Protein AF-0000000073447793 (afdb_homodimer)

Sequence (910 aa):
MDVGADEFEQSLPLLQELVLGADFVGLDIEFTGLRSNLSRPQQISLFDLPSDWYLKTRHSVQQFTICQIGLSVFSSIEGESNKYVAHSCNFFLFPTTFGILDSEFSFQASSVQFLNQYGFDYNKFLKNGIPYMNEEQEKKIKHNILTGNWRVRSSLDKDQIKVVIDEVTRWLDLAEEGDWMTLPGITGFQAFEVQLVLRQALPDIWTVPRDQGIIVKKVSKQHRWYLENTSGDRASCWKEKILLSARGFSVFFQMLVKAQKPLVGHNMMMDLLHLHEKFFRPLPESYDQFKLNIHNLFPVLIDTKNVTKDIWKELNFPRVSNLSEVYEVLNSDLNPTRNSGPVVIHASKCEKYVETKYPHEAAYDAFLCGSVLLKVAHLLAWRVRGAGSMPEPSFPLYLDVLAPYVNQVNLIRAGVPKINFSGPDCPSIRPPVLLLRVRKWPGVNEQQVYLLGASMDVGADEFEQSLPLLQELVLGADFVGLDIEFTGLRSNLSRPQQISLFDLPSDWYLKTRHSVQQFTICQIGLSVFSSIEGESNKYVAHSCNFFLFPTTFGILDSEFSFQASSVQFLNQYGFDYNKFLKNGIPYMNEEQEKKIKHNILTGNWRVRSSLDKDQIKVVIDEVTRWLDLAEEGDWMTLPGITGFQAFEVQLVLRQALPDIWTVPRDQGIIVKKVSKQHRWYLENTSGDRASCWKEKILLSARGFSVFFQMLVKAQKPLVGHNMMMDLLHLHEKFFRPLPESYDQFKLNIHNLFPVLIDTKNVTKDIWKELNFPRVSNLSEVYEVLNSDLNPTRNSGPVVIHASKCEKYVETKYPHEAAYDAFLCGSVLLKVAHLLAWRVRGAGSMPEPSFPLYLDVLAPYVNQVNLIRAGVPKINFSGPDCPSIRPPVLLLRVRKWPGVNEQQVYLLGAS

Radius of gyration: 31.15 Å; Cα contacts (8 Å, |Δi|>4): 1576; chains: 2; bounding box: 92×98×69 Å

Structure (mmCIF, N/CA/C/O backbone):
data_AF-0000000073447793-model_v1
#
loop_
_entity.id
_entity.type
_entity.pdbx_description
1 polymer 'Poly(A)-specific ribonuclease PNLDC1'
#
loop_
_atom_site.group_PDB
_atom_site.id
_atom_site.type_symbol
_atom_site.label_atom_id
_atom_site.label_alt_id
_atom_site.label_comp_id
_atom_site.label_asym_id
_atom_site.label_entity_id
_atom_site.label_seq_id
_atom_site.pdbx_PDB_ins_code
_atom_site.Cartn_x
_atom_site.Cartn_y
_atom_site.Cartn_z
_atom_site.occupancy
_atom_site.B_iso_or_equiv
_atom_site.auth_seq_id
_atom_site.auth_comp_id
_atom_site.auth_asym_id
_atom_site.auth_atom_id
_atom_site.pdbx_PDB_model_num
ATOM 1 N N . MET A 1 1 ? -8.438 -10.461 -19.25 1 87.44 1 MET A N 1
ATOM 2 C CA . MET A 1 1 ? -9.398 -9.414 -18.891 1 87.44 1 MET A CA 1
ATOM 3 C C . MET A 1 1 ? -9.188 -8.953 -17.453 1 87.44 1 MET A C 1
ATOM 5 O O . MET A 1 1 ? -8.977 -9.766 -16.562 1 87.44 1 MET A O 1
ATOM 9 N N . ASP A 1 2 ? -9.188 -7.676 -17.266 1 90.44 2 ASP A N 1
ATOM 10 C CA . ASP A 1 2 ? -9.117 -7.113 -15.922 1 90.44 2 ASP A CA 1
ATOM 11 C C . ASP A 1 2 ? -10.508 -6.941 -15.328 1 90.44 2 ASP A C 1
ATOM 13 O O . ASP A 1 2 ? -11.422 -6.453 -15.992 1 90.44 2 ASP A O 1
ATOM 17 N N . VAL A 1 3 ? -10.648 -7.445 -14.148 1 92 3 VAL A N 1
ATOM 18 C CA . VAL A 1 3 ? -11.922 -7.312 -13.445 1 92 3 VAL A CA 1
ATOM 19 C C . VAL A 1 3 ? -11.711 -6.543 -12.141 1 92 3 VAL A C 1
ATOM 21 O O . VAL A 1 3 ? -10.93 -6.961 -11.289 1 92 3 VAL A O 1
ATOM 24 N N . GLY A 1 4 ? -12.344 -5.426 -12.023 1 90.88 4 GLY A N 1
ATOM 25 C CA . GLY A 1 4 ? -12.344 -4.629 -10.805 1 90.88 4 GLY A CA 1
ATOM 26 C C . GLY A 1 4 ? -13.641 -4.711 -10.031 1 90.88 4 GLY A C 1
ATOM 27 O O . GLY A 1 4 ? -14.539 -5.48 -10.391 1 90.88 4 GLY A O 1
ATOM 28 N N . ALA A 1 5 ? -13.688 -3.998 -8.992 1 87.69 5 ALA A N 1
ATOM 29 C CA . ALA A 1 5 ? -14.836 -4.039 -8.094 1 87.69 5 ALA A CA 1
ATOM 30 C C . ALA A 1 5 ? -16.125 -3.646 -8.82 1 87.69 5 ALA A C 1
ATOM 32 O O . ALA A 1 5 ? -17.172 -4.238 -8.594 1 87.69 5 ALA A O 1
ATOM 33 N N . ASP A 1 6 ? -16.062 -2.76 -9.711 1 82.62 6 ASP A N 1
ATOM 34 C CA . ASP A 1 6 ? -17.234 -2.189 -10.367 1 82.62 6 ASP A CA 1
ATOM 35 C C . ASP A 1 6 ? -17.922 -3.223 -11.258 1 82.62 6 ASP A C 1
ATOM 37 O O . ASP A 1 6 ? -19.156 -3.24 -11.359 1 82.62 6 ASP A O 1
ATOM 41 N N . GLU A 1 7 ? -17.156 -4.078 -11.867 1 87.56 7 GLU A N 1
ATOM 42 C CA . GLU A 1 7 ? -17.703 -5.02 -12.836 1 87.56 7 GLU A CA 1
ATOM 43 C C . GLU A 1 7 ? -17.797 -6.426 -12.25 1 87.56 7 GLU A C 1
ATOM 45 O O . GLU A 1 7 ? -18.344 -7.332 -12.883 1 87.56 7 GLU A O 1
ATOM 50 N N . PHE A 1 8 ? -17.422 -6.586 -11.078 1 92.12 8 PHE A N 1
ATOM 51 C CA . PHE A 1 8 ? -17.219 -7.926 -10.547 1 92.12 8 PHE A CA 1
ATOM 52 C C . PHE A 1 8 ? -18.547 -8.664 -10.398 1 92.12 8 PHE A C 1
ATOM 54 O O . PHE A 1 8 ? -18.688 -9.789 -10.883 1 92.12 8 PHE A O 1
ATOM 61 N N . GLU A 1 9 ? -19.484 -8.016 -9.836 1 87.19 9 GLU A N 1
ATOM 62 C CA . GLU A 1 9 ? -20.766 -8.664 -9.578 1 87.19 9 GLU A CA 1
ATOM 63 C C . GLU A 1 9 ? -21.453 -9.078 -10.883 1 87.19 9 GLU A C 1
ATOM 65 O O . GLU A 1 9 ? -22.031 -10.156 -10.969 1 87.19 9 GLU A O 1
ATOM 70 N N . GLN A 1 10 ? -21.375 -8.25 -11.828 1 88.69 10 GLN A N 1
ATOM 71 C CA . GLN A 1 10 ? -21.984 -8.523 -13.117 1 88.69 10 GLN A CA 1
ATOM 72 C C . GLN A 1 10 ? -21.281 -9.664 -13.836 1 88.69 10 GLN A C 1
ATOM 74 O O . GLN A 1 10 ? -21.859 -10.32 -14.703 1 88.69 10 GLN A O 1
ATOM 79 N N . SER A 1 11 ? -20.078 -9.938 -13.484 1 93 11 SER A N 1
ATOM 80 C CA . SER A 1 11 ? -19.281 -10.953 -14.156 1 93 11 SER A CA 1
ATOM 81 C C . SER A 1 11 ? -19.484 -12.32 -13.516 1 93 11 SER A C 1
ATOM 83 O O . SER A 1 11 ? -19.094 -13.344 -14.094 1 93 11 SER A O 1
ATOM 85 N N . LEU A 1 12 ? -20.094 -12.398 -12.383 1 93.94 12 LEU A N 1
ATOM 86 C CA . LEU A 1 12 ? -20.141 -13.602 -11.562 1 93.94 12 LEU A CA 1
ATOM 87 C C . LEU A 1 12 ? -20.844 -14.734 -12.305 1 93.94 12 LEU A C 1
ATOM 89 O O . LEU A 1 12 ? -20.359 -15.867 -12.32 1 93.94 12 LEU A O 1
ATOM 93 N N . PRO A 1 13 ? -21.984 -14.43 -12.984 1 95.12 13 PRO A N 1
ATOM 94 C CA . PRO A 1 13 ? -22.656 -15.531 -13.688 1 95.12 13 PRO A CA 1
ATOM 95 C C . PRO A 1 13 ? -21.781 -16.156 -14.781 1 95.12 13 PRO A C 1
ATOM 97 O O . PRO A 1 13 ? -21.734 -17.375 -14.906 1 95.12 13 PRO A O 1
ATOM 100 N N . LEU A 1 14 ? -21.156 -15.359 -15.508 1 95 14 LEU A N 1
ATOM 101 C CA . LEU A 1 14 ? -20.281 -15.859 -16.562 1 95 14 LEU A CA 1
ATOM 102 C C . LEU A 1 14 ? -19.125 -16.656 -15.953 1 95 14 LEU A C 1
ATOM 104 O O . LEU A 1 14 ? -18.75 -17.719 -16.469 1 95 14 LEU A O 1
ATOM 108 N N . LEU A 1 15 ? -18.578 -16.141 -14.914 1 95.88 15 LEU A N 1
ATOM 109 C CA . LEU A 1 15 ? -17.469 -16.812 -14.258 1 95.88 15 LEU A CA 1
ATOM 110 C C . LEU A 1 15 ? -17.875 -18.188 -13.734 1 95.88 15 LEU A C 1
ATOM 112 O O . LEU A 1 15 ? -17.125 -19.156 -13.844 1 95.88 15 LEU A O 1
ATOM 116 N N . GLN A 1 16 ? -19.016 -18.219 -13.188 1 97 16 GLN A N 1
ATOM 117 C CA . GLN A 1 16 ? -19.547 -19.484 -12.68 1 97 16 GLN A CA 1
ATOM 118 C C . GLN A 1 16 ? -19.719 -20.5 -13.797 1 97 16 GLN A C 1
ATOM 120 O O . GLN A 1 16 ? -19.344 -21.672 -13.641 1 97 16 GLN A O 1
ATOM 125 N N . GLU A 1 17 ? -20.25 -20.031 -14.852 1 97.19 17 GLU A N 1
ATOM 126 C CA . GLU A 1 17 ? -20.438 -20.906 -16 1 97.19 17 GLU A CA 1
ATOM 127 C C . GLU A 1 17 ? -19.094 -21.438 -16.516 1 97.19 17 GLU A C 1
ATOM 129 O O . GLU A 1 17 ? -18.969 -22.625 -16.828 1 97.19 17 GLU A O 1
ATOM 134 N N . LEU A 1 18 ? -18.172 -20.594 -16.594 1 96.5 18 LEU A N 1
ATOM 135 C CA . LEU A 1 18 ? -16.844 -20.969 -17.078 1 96.5 18 LEU A CA 1
ATOM 136 C C . LEU A 1 18 ? -16.219 -22.016 -16.172 1 96.5 18 LEU A C 1
ATOM 138 O O . LEU A 1 18 ? -15.68 -23.016 -16.656 1 96.5 18 LEU A O 1
ATOM 142 N N . VAL A 1 19 ? -16.297 -21.828 -14.906 1 97.94 19 VAL A N 1
ATOM 143 C CA . VAL A 1 19 ? -15.648 -22.719 -13.945 1 97.94 19 VAL A CA 1
ATOM 144 C C . VAL A 1 19 ? -16.328 -24.078 -13.961 1 97.94 19 VAL A C 1
ATOM 146 O O . VAL A 1 19 ? -15.664 -25.109 -13.922 1 97.94 19 VAL A O 1
ATOM 149 N N . LEU A 1 20 ? -17.625 -24.094 -14.07 1 97.62 20 LEU A N 1
ATOM 150 C CA . LEU A 1 20 ? -18.391 -25.344 -14.078 1 97.62 20 LEU A CA 1
ATOM 151 C C . LEU A 1 20 ? -18.062 -26.172 -15.312 1 97.62 20 LEU A C 1
ATOM 153 O O . LEU A 1 20 ? -18.016 -27.406 -15.25 1 97.62 20 LEU A O 1
ATOM 157 N N . GLY A 1 21 ? -17.828 -25.5 -16.375 1 96.62 21 GLY A N 1
ATOM 158 C CA . GLY A 1 21 ? -17.562 -26.188 -17.641 1 96.62 21 GLY A CA 1
ATOM 159 C C . GLY A 1 21 ? -16.078 -26.438 -17.875 1 96.62 21 GLY A C 1
ATOM 160 O O . GLY A 1 21 ? -15.703 -26.984 -18.906 1 96.62 21 GLY A O 1
ATOM 161 N N . ALA A 1 22 ? -15.266 -26.141 -16.938 1 98.06 22 ALA A N 1
ATOM 162 C CA . ALA A 1 22 ? -13.812 -26.172 -17.125 1 98.06 22 ALA A CA 1
ATOM 163 C C . ALA A 1 22 ? -13.273 -27.594 -16.953 1 98.06 22 ALA A C 1
ATOM 165 O O . ALA A 1 22 ? -13.852 -28.391 -16.219 1 98.06 22 ALA A O 1
ATOM 166 N N . ASP A 1 23 ? -12.219 -27.906 -17.641 1 98.25 23 ASP A N 1
ATOM 167 C CA . ASP A 1 23 ? -11.43 -29.109 -17.328 1 98.25 23 ASP A CA 1
ATOM 168 C C . ASP A 1 23 ? -10.562 -28.875 -16.094 1 98.25 23 ASP A C 1
ATOM 170 O O . ASP A 1 23 ? -10.461 -29.75 -15.234 1 98.25 23 ASP A O 1
ATOM 174 N N . PHE A 1 24 ? -9.984 -27.766 -16.031 1 98.75 24 PHE A N 1
ATOM 175 C CA . PHE A 1 24 ? -9.188 -27.375 -14.875 1 98.75 24 PHE A CA 1
ATOM 176 C C . PHE A 1 24 ? -8.984 -25.859 -14.844 1 98.75 24 PHE A C 1
ATOM 178 O O . PHE A 1 24 ? -9.359 -25.156 -15.781 1 98.75 24 PHE A O 1
ATOM 185 N N . VAL A 1 25 ? -8.422 -25.328 -13.734 1 98.81 25 VAL A N 1
ATOM 186 C CA . VAL A 1 25 ? -8.242 -23.891 -13.539 1 98.81 25 VAL A CA 1
ATOM 187 C C . VAL A 1 25 ? -6.793 -23.609 -13.156 1 98.81 25 VAL A C 1
ATOM 189 O O . VAL A 1 25 ? -6.254 -24.219 -12.234 1 98.81 25 VAL A O 1
ATOM 192 N N . GLY A 1 26 ? -6.148 -22.734 -13.953 1 98.81 26 GLY A N 1
ATOM 193 C CA . GLY A 1 26 ? -4.852 -22.203 -13.562 1 98.81 26 GLY A CA 1
ATOM 194 C C . GLY A 1 26 ? -4.953 -21.031 -12.602 1 98.81 26 GLY A C 1
ATOM 195 O O . GLY A 1 26 ? -5.84 -20.188 -12.734 1 98.81 26 GLY A O 1
ATOM 196 N N . LEU A 1 27 ? -3.936 -20.938 -11.664 1 98.69 27 LEU A N 1
ATOM 197 C CA . LEU A 1 27 ? -3.982 -19.922 -10.633 1 98.69 27 LEU A CA 1
ATOM 198 C C . LEU A 1 27 ? -2.604 -19.312 -10.406 1 98.69 27 LEU A C 1
ATOM 200 O O . LEU A 1 27 ? -1.596 -20.016 -10.422 1 98.69 27 LEU A O 1
ATOM 204 N N . ASP A 1 28 ? -2.592 -18.047 -10.195 1 98.62 28 ASP A N 1
ATOM 205 C CA . ASP A 1 28 ? -1.413 -17.328 -9.727 1 98.62 28 ASP A CA 1
ATOM 206 C C . ASP A 1 28 ? -1.812 -16.094 -8.914 1 98.62 28 ASP A C 1
ATOM 208 O O . ASP A 1 28 ? -2.822 -15.453 -9.203 1 98.62 28 ASP A O 1
ATOM 212 N N . ILE A 1 29 ? -1.021 -15.805 -7.879 1 98.44 29 ILE A N 1
ATOM 213 C CA . ILE A 1 29 ? -1.355 -14.688 -7.004 1 98.44 29 ILE A CA 1
ATOM 214 C C . ILE A 1 29 ? -0.135 -13.789 -6.824 1 98.44 29 ILE A C 1
ATOM 216 O O . ILE A 1 29 ? 0.99 -14.273 -6.695 1 98.44 29 ILE A O 1
ATOM 220 N N . GLU A 1 30 ? -0.336 -12.492 -6.871 1 97.62 30 GLU A N 1
ATOM 221 C CA . GLU A 1 30 ? 0.665 -11.5 -6.484 1 97.62 30 GLU A CA 1
ATOM 222 C C . GLU A 1 30 ? 0.389 -10.961 -5.082 1 97.62 30 GLU A C 1
ATOM 224 O O . GLU A 1 30 ? -0.761 -10.695 -4.73 1 97.62 30 GLU A O 1
ATOM 229 N N . PHE A 1 31 ? 1.479 -10.812 -4.312 1 95.75 31 PHE A N 1
ATOM 230 C CA . PHE A 1 31 ? 1.39 -10.453 -2.902 1 95.75 31 PHE A CA 1
ATOM 231 C C . PHE A 1 31 ? 2.07 -9.117 -2.639 1 95.75 31 PHE A C 1
ATOM 233 O O . PHE A 1 31 ? 2.912 -8.672 -3.426 1 95.75 31 PHE A O 1
ATOM 240 N N . THR A 1 32 ? 1.662 -8.477 -1.535 1 96 32 THR A N 1
ATOM 241 C CA . THR A 1 32 ? 2.293 -7.223 -1.138 1 96 32 THR A CA 1
ATOM 242 C C . THR A 1 32 ? 3.623 -7.484 -0.439 1 96 32 THR A C 1
ATOM 244 O O . THR A 1 32 ? 4.391 -6.551 -0.183 1 96 32 THR A O 1
ATOM 247 N N . GLY A 1 33 ? 3.879 -8.711 -0.132 1 92.94 33 GLY A N 1
ATOM 248 C CA . GLY A 1 33 ? 5.109 -9.172 0.493 1 92.94 33 GLY A CA 1
ATOM 249 C C . GLY A 1 33 ? 5.227 -10.68 0.544 1 92.94 33 GLY A C 1
ATOM 250 O O . GLY A 1 33 ? 4.23 -11.391 0.372 1 92.94 33 GLY A O 1
ATOM 251 N N . LEU A 1 34 ? 6.402 -11.172 0.76 1 84.69 34 LEU A N 1
ATOM 252 C CA . LEU A 1 34 ? 6.625 -12.617 0.771 1 84.69 34 LEU A CA 1
ATOM 253 C C . LEU A 1 34 ? 7.043 -13.086 2.158 1 84.69 34 LEU A C 1
ATOM 255 O O . LEU A 1 34 ? 6.367 -13.922 2.764 1 84.69 34 LEU A O 1
ATOM 259 N N . ARG A 1 35 ? 8.164 -12.516 2.633 1 82 35 ARG A N 1
ATOM 260 C CA . ARG A 1 35 ? 8.719 -12.914 3.924 1 82 35 ARG A CA 1
ATOM 261 C C . ARG A 1 35 ? 8.977 -11.703 4.809 1 82 35 ARG A C 1
ATOM 263 O O . ARG A 1 35 ? 9.758 -10.82 4.441 1 82 35 ARG A O 1
ATOM 270 N N . SER A 1 36 ? 8.359 -11.727 5.91 1 77.88 36 SER A N 1
ATOM 271 C CA . SER A 1 36 ? 8.539 -10.617 6.844 1 77.88 36 SER A CA 1
ATOM 272 C C . SER A 1 36 ? 9.953 -10.578 7.398 1 77.88 36 SER A C 1
ATOM 274 O O . SER A 1 36 ? 10.617 -11.617 7.492 1 77.88 36 SER A O 1
ATOM 276 N N . ASN A 1 37 ? 10.445 -9.391 7.602 1 67.5 37 ASN A N 1
ATOM 277 C CA . ASN A 1 37 ? 11.797 -9.172 8.102 1 67.5 37 ASN A CA 1
ATOM 278 C C . ASN A 1 37 ? 11.914 -9.57 9.57 1 67.5 37 ASN A C 1
ATOM 280 O O . ASN A 1 37 ? 12.57 -8.875 10.359 1 67.5 37 ASN A O 1
ATOM 284 N N . LEU A 1 38 ? 11.438 -10.656 9.828 1 65 38 LEU A N 1
ATOM 285 C CA . LEU A 1 38 ? 11.547 -11.102 11.211 1 65 38 LEU A CA 1
ATOM 286 C C . LEU A 1 38 ? 12.977 -11.523 11.531 1 65 38 LEU A C 1
ATOM 288 O O . LEU A 1 38 ? 13.812 -11.641 10.625 1 65 38 LEU A O 1
ATOM 292 N N . SER A 1 39 ? 13.203 -11.609 12.742 1 64.75 39 SER A N 1
ATOM 293 C CA . SER A 1 39 ? 14.523 -12 13.219 1 64.75 39 SER A CA 1
ATOM 294 C C . SER A 1 39 ? 14.961 -13.328 12.602 1 64.75 39 SER A C 1
ATOM 296 O O . SER A 1 39 ? 14.117 -14.117 12.156 1 64.75 39 SER A O 1
ATOM 298 N N . ARG A 1 40 ? 16.141 -13.508 12.539 1 62.59 40 ARG A N 1
ATOM 299 C CA . ARG A 1 40 ? 16.797 -14.609 11.844 1 62.59 40 ARG A CA 1
ATOM 300 C C . ARG A 1 40 ? 16.188 -15.945 12.242 1 62.59 40 ARG A C 1
ATOM 302 O O . ARG A 1 40 ? 15.859 -16.766 11.383 1 62.59 40 ARG A O 1
ATOM 309 N N . PRO A 1 41 ? 15.93 -16.078 13.453 1 63.84 41 PRO A N 1
ATOM 310 C CA . PRO A 1 41 ? 15.352 -17.375 13.82 1 63.84 41 PRO A CA 1
ATOM 311 C C . PRO A 1 41 ? 13.922 -17.547 13.305 1 63.84 41 PRO A C 1
ATOM 313 O O . PRO A 1 41 ? 13.43 -18.672 13.211 1 63.84 41 PRO A O 1
ATOM 316 N N . GLN A 1 42 ? 13.414 -16.531 12.922 1 72.19 42 GLN A N 1
ATOM 317 C CA . GLN A 1 42 ? 12.023 -16.562 12.492 1 72.19 42 GLN A CA 1
ATOM 318 C C . GLN A 1 42 ? 11.914 -16.625 10.977 1 72.19 42 GLN A C 1
ATOM 320 O O . GLN A 1 42 ? 10.812 -16.766 10.43 1 72.19 42 GLN A O 1
ATOM 325 N N . GLN A 1 43 ? 13.055 -16.703 10.414 1 78.75 43 GLN A N 1
ATOM 326 C CA . GLN A 1 43 ? 13.07 -16.812 8.961 1 78.75 43 GLN A CA 1
ATOM 327 C C . GLN A 1 43 ? 13.172 -18.281 8.516 1 78.75 43 GLN A C 1
ATOM 329 O O . GLN A 1 43 ? 13.781 -19.094 9.211 1 78.75 43 GLN A O 1
ATOM 334 N N . ILE A 1 44 ? 12.57 -18.609 7.484 1 80.69 44 ILE A N 1
ATOM 335 C CA . ILE A 1 44 ? 12.594 -19.984 6.977 1 80.69 44 ILE A CA 1
ATOM 336 C C . ILE A 1 44 ? 14.031 -20.391 6.672 1 80.69 44 ILE A C 1
ATOM 338 O O . ILE A 1 44 ? 14.867 -19.547 6.355 1 80.69 44 ILE A O 1
ATOM 342 N N . SER A 1 45 ? 14.25 -21.672 6.867 1 79.69 45 SER A N 1
ATOM 343 C CA . SER A 1 45 ? 15.578 -22.219 6.664 1 79.69 45 SER A CA 1
ATOM 344 C C . SER A 1 45 ? 15.523 -23.516 5.855 1 79.69 45 SER A C 1
ATOM 346 O O . SER A 1 45 ? 14.492 -24.188 5.832 1 79.69 45 SER A O 1
ATOM 348 N N . LEU A 1 46 ? 16.609 -23.844 5.203 1 80.5 46 LEU A N 1
ATOM 349 C CA . LEU A 1 46 ? 16.703 -25.062 4.406 1 80.5 46 LEU A CA 1
ATOM 350 C C . LEU A 1 46 ? 16.562 -26.297 5.281 1 80.5 46 LEU A C 1
ATOM 352 O O . LEU A 1 46 ? 16.344 -27.406 4.777 1 80.5 46 LEU A O 1
ATOM 356 N N . PHE A 1 47 ? 16.609 -26.094 6.547 1 82.06 47 PHE A N 1
ATOM 357 C CA . PHE A 1 47 ? 16.594 -27.234 7.469 1 82.06 47 PHE A CA 1
ATOM 358 C C . PHE A 1 47 ? 15.227 -27.375 8.133 1 82.06 47 PHE A C 1
ATOM 360 O O . PHE A 1 47 ? 15 -28.297 8.914 1 82.06 47 PHE A O 1
ATOM 367 N N . ASP A 1 48 ? 14.422 -26.562 7.734 1 87.19 48 ASP A N 1
ATOM 368 C CA . ASP A 1 48 ? 13.109 -26.578 8.375 1 87.19 48 ASP A CA 1
ATOM 369 C C . ASP A 1 48 ? 12.312 -27.812 7.969 1 87.19 48 ASP A C 1
ATOM 371 O O . ASP A 1 48 ? 12.266 -28.172 6.793 1 87.19 48 ASP A O 1
ATOM 375 N N . LEU A 1 49 ? 11.789 -28.406 8.977 1 89.81 49 LEU A N 1
ATOM 376 C CA . LEU A 1 49 ? 10.703 -29.328 8.688 1 89.81 49 LEU A CA 1
ATOM 377 C C . LEU A 1 49 ? 9.492 -28.594 8.117 1 89.81 49 LEU A C 1
ATOM 379 O O . LEU A 1 49 ? 9.344 -27.391 8.328 1 89.81 49 LEU A O 1
ATOM 383 N N . PRO A 1 50 ? 8.648 -29.359 7.41 1 93.31 50 PRO A N 1
ATOM 384 C CA . PRO A 1 50 ? 7.48 -28.688 6.828 1 93.31 50 PRO A CA 1
ATOM 385 C C . PRO A 1 50 ? 6.645 -27.953 7.867 1 93.31 50 PRO A C 1
ATOM 387 O O . PRO A 1 50 ? 6.18 -26.828 7.605 1 93.31 50 PRO A O 1
ATOM 390 N N . SER A 1 51 ? 6.492 -28.5 9.023 1 93.88 51 SER A N 1
ATOM 391 C CA . SER A 1 51 ? 5.703 -27.875 10.07 1 93.88 51 SER A CA 1
ATOM 392 C C . SER A 1 51 ? 6.359 -26.578 10.555 1 93.88 51 SER A C 1
ATOM 394 O O . SER A 1 51 ? 5.672 -25.594 10.812 1 93.88 51 SER A O 1
ATOM 396 N N . ASP A 1 52 ? 7.672 -26.594 10.656 1 92.44 52 ASP A N 1
ATOM 397 C CA . ASP A 1 52 ? 8.398 -25.391 11.055 1 92.44 52 ASP A CA 1
ATOM 398 C C . ASP A 1 52 ? 8.305 -24.312 9.977 1 92.44 52 ASP A C 1
ATOM 400 O O . ASP A 1 52 ? 8.094 -23.141 10.281 1 92.44 52 ASP A O 1
ATOM 404 N N . TRP A 1 53 ? 8.492 -24.812 8.797 1 93.62 53 TRP A N 1
ATOM 405 C CA . TRP A 1 53 ? 8.367 -23.922 7.652 1 93.62 53 TRP A CA 1
ATOM 406 C C . TRP A 1 53 ? 7.004 -23.234 7.637 1 93.62 53 TRP A C 1
ATOM 408 O O . TRP A 1 53 ? 6.91 -22.031 7.445 1 93.62 53 TRP A O 1
ATOM 418 N N . TYR A 1 54 ? 6.016 -24.031 7.906 1 96 54 TYR A N 1
ATOM 419 C CA . TYR A 1 54 ? 4.637 -23.562 7.922 1 96 54 TYR A CA 1
ATOM 420 C C . TYR A 1 54 ? 4.434 -22.5 9 1 96 54 TYR A C 1
ATOM 422 O O . TYR A 1 54 ? 3.867 -21.438 8.727 1 96 54 TYR A O 1
ATOM 430 N N . LEU A 1 55 ? 4.922 -22.688 10.117 1 94.44 55 LEU A N 1
ATOM 431 C CA . LEU A 1 55 ? 4.719 -21.781 11.234 1 94.44 55 LEU A CA 1
ATOM 432 C C . LEU A 1 55 ? 5.41 -20.438 10.9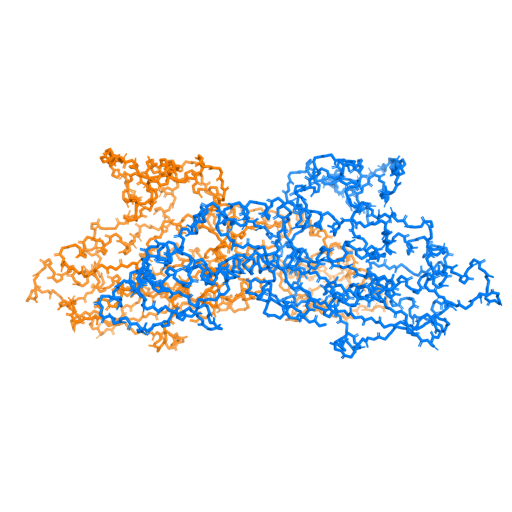77 1 94.44 55 LEU A C 1
ATOM 434 O O . LEU A 1 55 ? 4.859 -19.375 11.289 1 94.44 55 LEU A O 1
ATOM 438 N N . LYS A 1 56 ? 6.508 -20.531 10.469 1 91.38 56 LYS A N 1
ATOM 439 C CA . LYS A 1 56 ? 7.262 -19.312 10.156 1 91.38 56 LYS A CA 1
ATOM 440 C C . LYS A 1 56 ? 6.582 -18.516 9.047 1 91.38 56 LYS A C 1
ATOM 442 O O . LYS A 1 56 ? 6.512 -17.281 9.109 1 91.38 56 LYS A O 1
ATOM 447 N N . THR A 1 57 ? 6.086 -19.219 8.078 1 94.5 57 THR A N 1
ATOM 448 C CA . THR A 1 57 ? 5.469 -18.562 6.93 1 94.5 57 THR A CA 1
ATOM 449 C C . THR A 1 57 ? 4.078 -18.047 7.281 1 94.5 57 THR A C 1
ATOM 451 O O . THR A 1 57 ? 3.637 -17.031 6.746 1 94.5 57 THR A O 1
ATOM 454 N N . ARG A 1 58 ? 3.463 -18.75 8.156 1 95.81 58 ARG A N 1
ATOM 455 C CA . ARG A 1 58 ? 2.133 -18.359 8.617 1 95.81 58 ARG A CA 1
ATOM 456 C C . ARG A 1 58 ? 2.113 -16.906 9.078 1 95.81 58 ARG A C 1
ATOM 458 O O . ARG A 1 58 ? 1.191 -16.156 8.75 1 95.81 58 ARG A O 1
ATOM 465 N N . HIS A 1 59 ? 3.09 -16.469 9.734 1 90.94 59 HIS A N 1
ATOM 466 C CA . HIS A 1 59 ? 3.182 -15.094 10.234 1 90.94 59 HIS A CA 1
ATOM 467 C C . HIS A 1 59 ? 3.264 -14.094 9.094 1 90.94 59 HIS A C 1
ATOM 469 O O . HIS A 1 59 ? 2.592 -13.062 9.117 1 90.94 59 HIS A O 1
ATOM 475 N N . SER A 1 60 ? 4.027 -14.391 8.125 1 91 60 SER A N 1
ATOM 476 C CA . SER A 1 60 ? 4.172 -13.523 6.965 1 91 60 SER A CA 1
ATOM 477 C C . SER A 1 60 ? 2.857 -13.398 6.199 1 91 60 SER A C 1
ATOM 479 O O . SER A 1 60 ? 2.469 -12.297 5.797 1 91 60 SER A O 1
ATOM 481 N N . VAL A 1 61 ? 2.209 -14.516 6.07 1 95.56 61 VAL A N 1
ATOM 482 C CA . VAL A 1 61 ? 0.968 -14.555 5.305 1 95.56 61 VAL A CA 1
ATOM 483 C C . VAL A 1 61 ? -0.094 -13.703 5.992 1 95.56 61 VAL A C 1
ATOM 485 O O . VAL A 1 61 ? -0.9 -13.047 5.328 1 95.56 61 VAL A O 1
ATOM 488 N N . GLN A 1 62 ? -0.039 -13.672 7.258 1 93.38 62 GLN A N 1
ATOM 489 C CA . GLN A 1 62 ? -1.004 -12.898 8.031 1 93.38 62 GLN A CA 1
ATOM 490 C C . GLN A 1 62 ? -0.731 -11.398 7.902 1 93.38 62 GLN A C 1
ATOM 492 O O . GLN A 1 62 ? -1.654 -10.586 7.98 1 93.38 62 GLN A O 1
ATOM 497 N N . GLN A 1 63 ? 0.441 -11.055 7.648 1 91.81 63 GLN A N 1
ATOM 498 C CA . GLN A 1 63 ? 0.846 -9.656 7.602 1 91.81 63 GLN A CA 1
ATOM 499 C C . GLN A 1 63 ? 0.617 -9.07 6.211 1 91.81 63 GLN A C 1
ATOM 501 O O . GLN A 1 63 ? 0.215 -7.91 6.082 1 91.81 63 GLN A O 1
ATOM 506 N N . PHE A 1 64 ? 0.88 -9.812 5.254 1 95.12 64 PHE A N 1
ATOM 507 C CA . PHE A 1 64 ? 0.784 -9.328 3.883 1 95.12 64 PHE A CA 1
ATOM 508 C C . PHE A 1 64 ? -0.577 -9.656 3.285 1 95.12 64 PHE A C 1
ATOM 510 O O . PHE A 1 64 ? -1.397 -10.32 3.924 1 95.12 64 PHE A O 1
ATOM 517 N N . THR A 1 65 ? -0.867 -9.117 2.127 1 95.31 65 THR A N 1
ATOM 518 C CA . THR A 1 65 ? -2.162 -9.383 1.512 1 95.31 65 THR A CA 1
ATOM 519 C C . THR A 1 65 ? -2.004 -9.695 0.026 1 95.31 65 THR A C 1
ATOM 521 O O . THR A 1 65 ? -0.885 -9.711 -0.493 1 95.31 65 THR A O 1
ATOM 524 N N . ILE A 1 66 ? -3.172 -10.039 -0.57 1 97.06 66 ILE A N 1
ATOM 525 C CA . ILE A 1 66 ? -3.266 -10.297 -2.002 1 97.06 66 ILE A CA 1
ATOM 526 C C . ILE A 1 66 ? -3.594 -9 -2.742 1 97.06 66 ILE A C 1
ATOM 528 O O . ILE A 1 66 ? -4.59 -8.344 -2.438 1 97.06 66 ILE A O 1
ATOM 532 N N . CYS A 1 67 ? -2.713 -8.688 -3.68 1 96.94 67 CYS A N 1
ATOM 533 C CA . CYS A 1 67 ? -3.023 -7.48 -4.434 1 96.94 67 CYS A CA 1
ATOM 534 C C . CYS A 1 67 ? -3.586 -7.824 -5.805 1 96.94 67 CYS A C 1
ATOM 536 O O . CYS A 1 67 ? -4.301 -7.02 -6.406 1 96.94 67 CYS A O 1
ATOM 538 N N . GLN A 1 68 ? -3.289 -9.039 -6.27 1 98 68 GLN A N 1
ATOM 539 C CA . GLN A 1 68 ? -3.781 -9.492 -7.566 1 98 68 GLN A CA 1
ATOM 540 C C . GLN A 1 68 ? -3.895 -11.016 -7.609 1 98 68 GLN A C 1
ATOM 542 O O . GLN A 1 68 ? -3.018 -11.719 -7.113 1 98 68 GLN A O 1
ATOM 547 N N . ILE A 1 69 ? -4.977 -11.523 -8.086 1 98.5 69 ILE A N 1
ATOM 548 C CA . ILE A 1 69 ? -5.148 -12.953 -8.305 1 98.5 69 ILE A CA 1
ATOM 549 C C . ILE A 1 69 ? -5.547 -13.211 -9.758 1 98.5 69 ILE A C 1
ATOM 551 O O . ILE A 1 69 ? -6.422 -12.539 -10.297 1 98.5 69 ILE A O 1
ATOM 555 N N . GLY A 1 70 ? -4.82 -14.086 -10.445 1 98.31 70 GLY A N 1
ATOM 556 C CA . GLY A 1 70 ? -5.121 -14.492 -11.812 1 98.31 70 GLY A CA 1
ATOM 557 C C . GLY A 1 70 ? -5.656 -15.906 -11.914 1 98.31 70 GLY A C 1
ATOM 558 O O . GLY A 1 70 ? -5.125 -16.828 -11.289 1 98.31 70 GLY A O 1
ATOM 559 N N . LEU A 1 71 ? -6.703 -16.031 -12.68 1 98.31 71 LEU A N 1
ATOM 560 C CA . LEU A 1 71 ? -7.281 -17.344 -12.977 1 98.31 71 LEU A CA 1
ATOM 561 C C . LEU A 1 71 ? -7.402 -17.547 -14.484 1 98.31 71 LEU A C 1
ATOM 563 O O . LEU A 1 71 ? -7.758 -16.625 -15.211 1 98.31 71 LEU A O 1
ATOM 567 N N . SER A 1 72 ? -7.023 -18.609 -14.914 1 98.38 72 SER A N 1
ATOM 568 C CA . SER A 1 72 ? -7.242 -19.016 -16.297 1 98.38 72 SER A CA 1
ATOM 569 C C . SER A 1 72 ? -8.023 -20.328 -16.359 1 98.38 72 SER A C 1
ATOM 571 O O . SER A 1 72 ? -7.547 -21.375 -15.891 1 98.38 72 SER A O 1
ATOM 573 N N . VAL A 1 73 ? -9.195 -20.281 -16.953 1 98.31 73 VAL A N 1
ATOM 574 C CA . VAL A 1 73 ? -10.086 -21.422 -17.047 1 98.31 73 VAL A CA 1
ATOM 575 C C . VAL A 1 73 ? -9.875 -22.125 -18.375 1 98.31 73 VAL A C 1
ATOM 577 O O . VAL A 1 73 ? -10.07 -21.531 -19.438 1 98.31 73 VAL A O 1
ATOM 580 N N . PHE A 1 74 ? -9.477 -23.406 -18.297 1 98.44 74 PHE A N 1
ATOM 581 C CA . PHE A 1 74 ? -9.18 -24.172 -19.5 1 98.44 74 PHE A CA 1
ATOM 582 C C . PHE A 1 74 ? -10.281 -25.203 -19.781 1 98.44 74 PHE A C 1
ATOM 584 O O . PHE A 1 74 ? -10.656 -25.969 -18.891 1 98.44 74 PHE A O 1
ATOM 591 N N . SER A 1 75 ? -10.766 -25.141 -20.984 1 97.69 75 SER A N 1
ATOM 592 C CA . SER A 1 75 ? -11.789 -26.094 -21.422 1 97.69 75 SER A CA 1
ATOM 593 C C . SER A 1 75 ? -11.453 -26.688 -22.781 1 97.69 75 SER A C 1
ATOM 595 O O . SER A 1 75 ? -11.031 -25.953 -23.688 1 97.69 75 SER A O 1
ATOM 597 N N . SER A 1 76 ? -11.617 -27.953 -22.875 1 96.88 76 SER A N 1
ATOM 598 C CA . SER A 1 76 ? -11.484 -28.594 -24.188 1 96.88 76 SER A CA 1
ATOM 599 C C . SER A 1 76 ? -12.586 -28.141 -25.125 1 96.88 76 SER A C 1
ATOM 601 O O . SER A 1 76 ? -13.727 -27.938 -24.703 1 96.88 76 SER A O 1
ATOM 603 N N . ILE A 1 77 ? -12.211 -27.969 -26.328 1 94.31 77 ILE A N 1
ATOM 604 C CA . ILE A 1 77 ? -13.195 -27.578 -27.344 1 94.31 77 ILE A CA 1
ATOM 605 C C . ILE A 1 77 ? -13.875 -28.828 -27.906 1 94.31 77 ILE A C 1
ATOM 607 O O . ILE A 1 77 ? -13.203 -29.719 -28.438 1 94.31 77 ILE A O 1
ATOM 611 N N . GLU A 1 78 ? -15.148 -28.797 -27.844 1 90 78 GLU A N 1
ATOM 612 C CA . GLU A 1 78 ? -15.898 -29.953 -28.344 1 90 78 GLU A CA 1
ATOM 613 C C . GLU A 1 78 ? -15.672 -30.172 -29.828 1 90 78 GLU A C 1
ATOM 615 O O . GLU A 1 78 ? -15.727 -29.219 -30.625 1 90 78 GLU A O 1
ATOM 620 N N . GLY A 1 79 ? -15.383 -31.281 -30.203 1 87.75 79 GLY A N 1
ATOM 621 C CA . GLY A 1 79 ? -15.227 -31.641 -31.609 1 87.75 79 GLY A CA 1
ATOM 622 C C . GLY A 1 79 ? -13.805 -31.453 -32.125 1 87.75 79 GLY A C 1
ATOM 623 O O . GLY A 1 79 ? -13.492 -31.828 -33.25 1 87.75 79 GLY A O 1
ATOM 624 N N . GLU A 1 80 ? -12.961 -30.875 -31.359 1 88.75 80 GLU A N 1
ATOM 625 C CA . GLU A 1 80 ? -11.562 -30.656 -31.734 1 88.75 80 GLU A CA 1
ATOM 626 C C . GLU A 1 80 ? -10.625 -31.5 -30.859 1 88.75 80 GLU A C 1
ATOM 628 O O . GLU A 1 80 ? -10.805 -31.594 -29.656 1 88.75 80 GLU A O 1
ATOM 633 N N . SER A 1 81 ? -9.773 -32.125 -31.562 1 84.06 81 SER A N 1
ATOM 634 C CA . SER A 1 81 ? -8.836 -32.969 -30.828 1 84.06 81 SER A CA 1
ATOM 635 C C . SER A 1 81 ? -7.723 -32.125 -30.203 1 84.06 81 SER A C 1
ATOM 637 O O . SER A 1 81 ? -7.062 -31.344 -30.875 1 84.06 81 SER A O 1
ATOM 639 N N . ASN A 1 82 ? -7.535 -32.25 -28.969 1 92.75 82 ASN A N 1
ATOM 640 C CA . ASN A 1 82 ? -6.422 -31.688 -28.203 1 92.75 82 ASN A CA 1
ATOM 641 C C . ASN A 1 82 ? -6.355 -30.172 -28.328 1 92.75 82 ASN A C 1
ATOM 643 O O . ASN A 1 82 ? -5.281 -29.609 -28.547 1 92.75 82 ASN A O 1
ATOM 647 N N . LYS A 1 83 ? -7.484 -29.562 -28.391 1 95.75 83 LYS A N 1
ATOM 648 C CA . LYS A 1 83 ? -7.598 -28.109 -28.438 1 95.75 83 LYS A CA 1
ATOM 649 C C . LYS A 1 83 ? -8.344 -27.562 -27.219 1 95.75 83 LYS A C 1
ATOM 651 O O . LYS A 1 83 ? -9.344 -28.141 -26.797 1 95.75 83 LYS A O 1
ATOM 656 N N . TYR A 1 84 ? -7.832 -26.547 -26.656 1 97.44 84 TYR A N 1
ATOM 657 C CA . TYR A 1 84 ? -8.383 -25.953 -25.438 1 97.44 84 TYR A CA 1
ATOM 658 C C . TYR A 1 84 ? -8.594 -24.453 -25.594 1 97.44 84 TYR A C 1
ATOM 660 O O . TYR A 1 84 ? -7.852 -23.797 -26.328 1 97.44 84 TYR A O 1
ATOM 668 N N . VAL A 1 85 ? -9.609 -23.969 -24.969 1 97 85 VAL A N 1
ATOM 669 C CA . VAL A 1 85 ? -9.82 -22.531 -24.859 1 97 85 VAL A CA 1
ATOM 670 C C . VAL A 1 85 ? -9.492 -22.062 -23.438 1 97 85 VAL A C 1
ATOM 672 O O . VAL A 1 85 ? -9.852 -22.734 -22.453 1 97 85 VAL A O 1
ATOM 675 N N . ALA A 1 86 ? -8.719 -21.031 -23.359 1 97.38 86 ALA A N 1
ATOM 676 C CA . ALA A 1 86 ? -8.352 -20.453 -22.078 1 97.38 86 ALA A CA 1
ATOM 677 C C . ALA A 1 86 ? -9.062 -19.109 -21.859 1 97.38 86 ALA A C 1
ATOM 679 O O . ALA A 1 86 ? -8.977 -18.219 -22.688 1 97.38 86 ALA A O 1
ATOM 680 N N . HIS A 1 87 ? -9.836 -19 -20.781 1 97.12 87 HIS A N 1
ATOM 681 C CA . HIS A 1 87 ? -10.406 -17.734 -20.312 1 97.12 87 HIS A CA 1
ATOM 682 C C . HIS A 1 87 ? -9.648 -17.203 -19.109 1 97.12 87 HIS A C 1
ATOM 684 O O . HIS A 1 87 ? -9.812 -17.703 -18 1 97.12 87 HIS A O 1
ATOM 690 N N . SER A 1 88 ? -8.859 -16.141 -19.375 1 97.12 88 SER A N 1
ATOM 691 C CA . SER A 1 88 ? -7.984 -15.633 -18.328 1 97.12 88 SER A CA 1
ATOM 692 C C . SER A 1 88 ? -8.523 -14.32 -17.766 1 97.12 88 SER A C 1
ATOM 694 O O . SER A 1 88 ? -8.812 -13.383 -18.516 1 97.12 88 SER A O 1
ATOM 696 N N . CYS A 1 89 ? -8.672 -14.281 -16.453 1 96.38 89 CYS A N 1
ATOM 697 C CA . CYS A 1 89 ? -9.156 -13.094 -15.758 1 96.38 89 CYS A CA 1
ATOM 698 C C . CYS A 1 89 ? -8.164 -12.641 -14.695 1 96.38 89 CYS A C 1
ATOM 700 O O . CYS A 1 89 ? -7.629 -13.469 -13.953 1 96.38 89 CYS A O 1
ATOM 702 N N . ASN A 1 90 ? -7.914 -11.398 -14.758 1 96.62 90 ASN A N 1
ATOM 703 C CA . ASN A 1 90 ? -7.039 -10.742 -13.789 1 96.62 90 ASN A CA 1
ATOM 704 C C . ASN A 1 90 ? -7.832 -9.922 -12.781 1 96.62 90 ASN A C 1
ATOM 706 O O . ASN A 1 90 ? -8.469 -8.93 -13.148 1 96.62 90 ASN A O 1
ATOM 710 N N . PHE A 1 91 ? -7.828 -10.297 -11.469 1 98.06 91 PHE A N 1
ATOM 711 C CA . PHE A 1 91 ? -8.633 -9.656 -10.43 1 98.06 91 PHE A CA 1
ATOM 712 C C . PHE A 1 91 ? -7.75 -8.859 -9.477 1 98.06 91 PHE A C 1
ATOM 714 O O . PHE A 1 91 ? -6.773 -9.383 -8.945 1 98.06 91 PHE A O 1
ATOM 721 N N . PHE A 1 92 ? -8.078 -7.637 -9.266 1 97.44 92 PHE A N 1
ATOM 722 C CA . PHE A 1 92 ? -7.473 -6.859 -8.188 1 97.44 92 PHE A CA 1
ATOM 723 C C . PHE A 1 92 ? -8.312 -6.941 -6.922 1 97.44 92 PHE A C 1
ATOM 725 O O . PHE A 1 92 ? -9.539 -6.824 -6.98 1 97.44 92 PHE A O 1
ATOM 732 N N . LEU A 1 93 ? -7.637 -7.191 -5.816 1 96.69 93 LEU A N 1
ATOM 733 C CA . LEU A 1 93 ? -8.383 -7.418 -4.582 1 96.69 93 LEU A CA 1
ATOM 734 C C . LEU A 1 93 ? -7.98 -6.418 -3.508 1 96.69 93 LEU A C 1
ATOM 736 O O . LEU A 1 93 ? -6.816 -6.012 -3.439 1 96.69 93 LEU A O 1
ATOM 740 N N . PHE A 1 94 ? -8.891 -6.055 -2.688 1 92.81 94 PHE A N 1
ATOM 741 C CA . PHE A 1 94 ? -8.688 -5.172 -1.544 1 92.81 94 PHE A CA 1
ATOM 742 C C . PHE A 1 94 ? -9.516 -5.633 -0.351 1 92.81 94 PHE A C 1
ATOM 744 O O . PHE A 1 94 ? -10.719 -5.875 -0.48 1 92.81 94 PHE A O 1
ATOM 751 N N . PRO A 1 95 ? -8.859 -5.754 0.779 1 88.31 95 PRO A N 1
ATOM 752 C CA . PRO A 1 95 ? -9.609 -6.242 1.936 1 88.31 95 PRO A CA 1
ATOM 753 C C . PRO A 1 95 ? -10.836 -5.391 2.244 1 88.31 95 PRO A C 1
ATOM 755 O O . PRO A 1 95 ? -10.789 -4.164 2.111 1 88.31 95 PRO A O 1
ATOM 758 N N . THR A 1 96 ? -11.844 -5.996 2.65 1 80.56 96 THR A N 1
ATOM 759 C CA . THR A 1 96 ? -13.109 -5.336 2.959 1 80.56 96 THR A CA 1
ATOM 760 C C . THR A 1 96 ? -12.953 -4.41 4.164 1 80.56 96 THR A C 1
ATOM 762 O O . THR A 1 96 ? -12.312 -4.77 5.152 1 80.56 96 THR A O 1
ATOM 765 N N . THR A 1 97 ? -13.461 -3.223 3.941 1 72.75 97 THR A N 1
ATOM 766 C CA . THR A 1 97 ? -13.562 -2.268 5.039 1 72.75 97 THR A CA 1
ATOM 767 C C . THR A 1 97 ? -15.023 -2.041 5.422 1 72.75 97 THR A C 1
ATOM 769 O O . THR A 1 97 ? -15.781 -1.438 4.66 1 72.75 97 THR A O 1
ATOM 772 N N . PHE A 1 98 ? -15.508 -2.785 6.324 1 65.69 98 PHE A N 1
ATOM 773 C CA . PHE A 1 98 ? -16.906 -2.643 6.715 1 65.69 98 PHE A CA 1
ATOM 774 C C . PHE A 1 98 ? -17.047 -2.658 8.234 1 65.69 98 PHE A C 1
ATOM 776 O O . PHE A 1 98 ? -16.516 -3.549 8.898 1 65.69 98 PHE A O 1
ATOM 783 N N . GLY A 1 99 ? -17.766 -1.646 8.617 1 60.34 99 GLY A N 1
ATOM 784 C CA . GLY A 1 99 ? -18.016 -1.577 10.047 1 60.34 99 GLY A CA 1
ATOM 785 C C . GLY A 1 99 ? -16.75 -1.506 10.875 1 60.34 99 GLY A C 1
ATOM 786 O O . GLY A 1 99 ? -15.883 -0.659 10.625 1 60.34 99 GLY A O 1
ATOM 787 N N . ILE A 1 100 ? -16.656 -2.453 11.688 1 59.88 100 ILE A N 1
ATOM 788 C CA . ILE A 1 100 ? -15.547 -2.502 12.633 1 59.88 100 ILE A CA 1
ATOM 789 C C . ILE A 1 100 ? -14.312 -3.111 11.961 1 59.88 100 ILE A C 1
ATOM 791 O O . ILE A 1 100 ? -13.203 -3.018 12.484 1 59.88 100 ILE A O 1
ATOM 795 N N . LEU A 1 101 ? -14.609 -3.602 10.828 1 70.19 101 LEU A N 1
ATOM 796 C CA . LEU A 1 101 ? -13.484 -4.27 10.172 1 70.19 101 LEU A CA 1
ATOM 797 C C . LEU A 1 101 ? -12.586 -3.258 9.469 1 70.19 101 LEU A C 1
ATOM 799 O O . LEU A 1 101 ? -13.016 -2.594 8.523 1 70.19 101 LEU A O 1
ATOM 803 N N . ASP A 1 102 ? -11.516 -2.898 10.055 1 77.56 102 ASP A N 1
ATOM 804 C CA . ASP A 1 102 ? -10.461 -2.066 9.477 1 77.56 102 ASP A CA 1
ATOM 805 C C . ASP A 1 102 ? -9.164 -2.859 9.305 1 77.56 102 ASP A C 1
ATOM 807 O O . ASP A 1 102 ? -8.273 -2.797 10.156 1 77.56 102 ASP A O 1
ATOM 811 N N . SER A 1 103 ? -9.109 -3.508 8.227 1 83.25 103 SER A N 1
ATOM 812 C CA . SER A 1 103 ? -7.984 -4.406 7.98 1 83.25 103 SER A CA 1
ATOM 813 C C . SER A 1 103 ? -6.676 -3.637 7.848 1 83.25 103 SER A C 1
ATOM 815 O O . SER A 1 103 ? -6.648 -2.539 7.289 1 83.25 103 SER A O 1
ATOM 817 N N . GLU A 1 104 ? -5.723 -4.172 8.469 1 89.94 104 GLU A N 1
ATOM 818 C CA . GLU A 1 104 ? -4.355 -3.695 8.305 1 89.94 104 GLU A CA 1
ATOM 819 C C . GLU A 1 104 ? -3.506 -4.707 7.539 1 89.94 104 GLU A C 1
ATOM 821 O O . GLU A 1 104 ? -3.623 -5.914 7.758 1 89.94 104 GLU A O 1
ATOM 826 N N . PHE A 1 105 ? -2.74 -4.223 6.598 1 92.88 105 PHE A N 1
ATOM 827 C CA . PHE A 1 105 ? -1.854 -5.105 5.852 1 92.88 105 PHE A CA 1
ATOM 828 C C . PHE A 1 105 ? -0.538 -4.41 5.527 1 92.88 105 PHE A C 1
ATOM 830 O O . PHE A 1 105 ? -0.472 -3.178 5.508 1 92.88 105 PHE A O 1
ATOM 837 N N . SER A 1 106 ? 0.422 -5.18 5.258 1 94.25 106 SER A N 1
ATOM 838 C CA . SER A 1 106 ? 1.767 -4.633 5.109 1 94.25 106 SER A CA 1
ATOM 839 C C . SER A 1 106 ? 2.266 -4.77 3.676 1 94.25 106 SER A C 1
ATOM 841 O O . SER A 1 106 ? 1.783 -5.617 2.924 1 94.25 106 SER A O 1
ATOM 843 N N . PHE A 1 107 ? 3.154 -3.906 3.395 1 93.62 107 PHE A N 1
ATOM 844 C CA . PHE A 1 107 ? 3.943 -3.949 2.168 1 93.62 107 PHE A CA 1
ATOM 845 C C . PHE A 1 107 ? 5.418 -4.164 2.482 1 93.62 107 PHE A C 1
ATOM 847 O O . PHE A 1 107 ? 5.934 -3.633 3.469 1 93.62 107 PHE A O 1
ATOM 854 N N . GLN A 1 108 ? 5.969 -4.906 1.698 1 89.44 108 GLN A N 1
ATOM 855 C CA . GLN A 1 108 ? 7.426 -4.996 1.689 1 89.44 108 GLN A CA 1
ATOM 856 C C . GLN A 1 108 ? 8.016 -4.18 0.543 1 89.44 108 GLN A C 1
ATOM 858 O O . GLN A 1 108 ? 7.617 -4.34 -0.612 1 89.44 108 GLN A O 1
ATOM 863 N N . ALA A 1 109 ? 8.984 -3.354 0.847 1 84.25 109 ALA A N 1
ATOM 864 C CA . ALA A 1 109 ? 9.539 -2.445 -0.154 1 84.25 109 ALA A CA 1
ATOM 865 C C . ALA A 1 109 ? 10.141 -3.223 -1.322 1 84.25 109 ALA A C 1
ATOM 867 O O . ALA A 1 109 ? 10.008 -2.816 -2.479 1 84.25 109 ALA A O 1
ATOM 868 N N . SER A 1 110 ? 10.727 -4.316 -1.073 1 80.69 110 SER A N 1
ATOM 869 C CA . SER A 1 110 ? 11.312 -5.117 -2.139 1 80.69 110 SER A CA 1
ATOM 870 C C . SER A 1 110 ? 10.242 -5.691 -3.059 1 80.69 110 SER A C 1
ATOM 872 O O . SER A 1 110 ? 10.453 -5.809 -4.27 1 80.69 110 SER A O 1
ATOM 874 N N . SER A 1 111 ? 9.164 -6.105 -2.467 1 87.75 111 SER A N 1
ATOM 875 C CA . SER A 1 111 ? 8.055 -6.602 -3.273 1 87.75 111 SER A CA 1
ATOM 876 C C . SER A 1 111 ? 7.484 -5.504 -4.164 1 87.75 111 SER A C 1
ATOM 878 O O . SER A 1 111 ? 7.113 -5.758 -5.312 1 87.75 111 SER A O 1
ATOM 880 N N . VAL A 1 112 ? 7.453 -4.312 -3.631 1 89.38 112 VAL A N 1
ATOM 881 C CA . VAL A 1 112 ? 6.98 -3.166 -4.402 1 89.38 112 VAL A CA 1
ATOM 882 C C . VAL A 1 112 ? 7.918 -2.916 -5.582 1 89.38 112 VAL A C 1
ATOM 884 O O . VAL A 1 112 ? 7.465 -2.693 -6.707 1 89.38 112 VAL A O 1
ATOM 887 N N . GLN A 1 113 ? 9.156 -2.947 -5.305 1 80.88 113 GLN A N 1
ATOM 888 C CA . GLN A 1 113 ? 10.148 -2.76 -6.367 1 80.88 113 GLN A CA 1
ATOM 889 C C . GLN A 1 113 ? 10 -3.826 -7.445 1 80.88 113 GLN A C 1
ATOM 891 O O . GLN A 1 113 ? 10.102 -3.527 -8.641 1 80.88 113 GLN A O 1
ATOM 896 N N . PHE A 1 114 ? 9.766 -5.039 -7.043 1 83.06 114 PHE A N 1
ATOM 897 C CA . PHE A 1 114 ? 9.562 -6.145 -7.969 1 83.06 114 PHE A CA 1
ATOM 898 C C . PHE A 1 114 ? 8.336 -5.898 -8.844 1 83.06 114 PHE A C 1
ATOM 900 O O . PHE A 1 114 ? 8.406 -6.008 -10.07 1 83.06 114 PHE A O 1
ATOM 907 N N . LEU A 1 115 ? 7.281 -5.602 -8.234 1 90.31 115 LEU A N 1
ATOM 908 C CA . LEU A 1 115 ? 6.035 -5.371 -8.961 1 90.31 115 LEU A CA 1
ATOM 909 C C . LEU A 1 115 ? 6.176 -4.191 -9.914 1 90.31 115 LEU A C 1
ATOM 911 O O . LEU A 1 115 ? 5.586 -4.195 -11 1 90.31 115 LEU A O 1
ATOM 915 N N . ASN A 1 116 ? 6.934 -3.211 -9.484 1 86.19 116 ASN A N 1
ATOM 916 C CA . ASN A 1 116 ? 7.156 -2.039 -10.328 1 86.19 116 ASN A CA 1
ATOM 917 C C . ASN A 1 116 ? 7.871 -2.406 -11.625 1 86.19 116 ASN A C 1
ATOM 919 O O . ASN A 1 116 ? 7.629 -1.795 -12.664 1 86.19 116 ASN A O 1
ATOM 923 N N . GLN A 1 117 ? 8.68 -3.389 -11.562 1 78.38 117 GLN A N 1
ATOM 924 C CA . GLN A 1 117 ? 9.43 -3.824 -12.734 1 78.38 117 GLN A CA 1
ATOM 925 C C . GLN A 1 117 ? 8.492 -4.324 -13.828 1 78.38 117 GLN 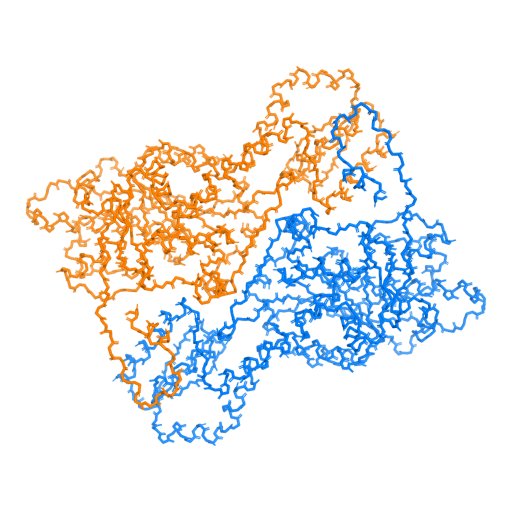A C 1
ATOM 927 O O . GLN A 1 117 ? 8.82 -4.266 -15.016 1 78.38 117 GLN A O 1
ATOM 932 N N . TYR A 1 118 ? 7.391 -4.75 -13.391 1 86.12 118 TYR A N 1
ATOM 933 C CA . TYR A 1 118 ? 6.492 -5.352 -14.367 1 86.12 118 TYR A CA 1
ATOM 934 C C . TYR A 1 118 ? 5.242 -4.5 -14.562 1 86.12 118 TYR A C 1
ATOM 936 O O . TYR A 1 118 ? 4.219 -4.988 -15.039 1 86.12 118 TYR A O 1
ATOM 944 N N . GLY A 1 119 ? 5.27 -3.32 -14.047 1 88.88 119 GLY A N 1
ATOM 945 C CA . GLY A 1 119 ? 4.25 -2.336 -14.367 1 88.88 119 GLY A CA 1
ATOM 946 C C . GLY A 1 119 ? 2.965 -2.533 -13.586 1 88.88 119 GLY A C 1
ATOM 947 O O . GLY A 1 119 ? 1.878 -2.217 -14.07 1 88.88 119 GLY A O 1
ATOM 948 N N . PHE A 1 120 ? 3.066 -2.965 -12.469 1 94.5 120 PHE A N 1
ATOM 949 C CA . PHE A 1 120 ? 1.896 -3.17 -11.617 1 94.5 120 PHE A CA 1
ATOM 950 C C . PHE A 1 120 ? 1.152 -1.858 -11.398 1 94.5 120 PHE A C 1
ATOM 952 O O . PHE A 1 120 ? 1.773 -0.808 -11.227 1 94.5 120 PHE A O 1
ATOM 959 N N . ASP A 1 121 ? -0.142 -1.904 -11.383 1 96.31 121 ASP A N 1
ATOM 960 C CA . ASP A 1 121 ? -0.976 -0.722 -11.188 1 96.31 121 ASP A CA 1
ATOM 961 C C . ASP A 1 121 ? -1.569 -0.695 -9.781 1 96.31 121 ASP A C 1
ATOM 963 O O . ASP A 1 121 ? -2.586 -1.341 -9.516 1 96.31 121 ASP A O 1
ATOM 967 N N . TYR A 1 122 ? -1.084 0.162 -8.992 1 96.94 122 TYR A N 1
ATOM 968 C CA . TYR A 1 122 ? -1.5 0.209 -7.598 1 96.94 122 TYR A CA 1
ATOM 969 C C . TYR A 1 122 ? -2.859 0.883 -7.453 1 96.94 122 TYR A C 1
ATOM 971 O O . TYR A 1 122 ? -3.578 0.646 -6.48 1 96.94 122 TYR A O 1
ATOM 979 N N . ASN A 1 123 ? -3.211 1.749 -8.359 1 96.31 123 ASN A N 1
ATOM 980 C CA . ASN A 1 123 ? -4.527 2.373 -8.305 1 96.31 123 ASN A CA 1
ATOM 981 C C . ASN A 1 123 ? -5.641 1.355 -8.539 1 96.31 123 ASN A C 1
ATOM 983 O O . ASN A 1 123 ? -6.684 1.408 -7.883 1 96.31 123 ASN A O 1
ATOM 987 N N . LYS A 1 124 ? -5.43 0.42 -9.43 1 95.62 124 LYS A N 1
ATOM 988 C CA . LYS A 1 124 ? -6.418 -0.63 -9.648 1 95.62 124 LYS A CA 1
ATOM 989 C C . LYS A 1 124 ? -6.602 -1.485 -8.398 1 95.62 124 LYS A C 1
ATOM 991 O O . LYS A 1 124 ? -7.719 -1.901 -8.086 1 95.62 124 LYS A O 1
ATOM 996 N N . PHE A 1 125 ? -5.559 -1.653 -7.707 1 95.81 125 PHE A N 1
ATOM 997 C CA . PHE A 1 125 ? -5.535 -2.445 -6.484 1 95.81 125 PHE A CA 1
ATOM 998 C C . PHE A 1 125 ? -6.172 -1.68 -5.328 1 95.81 125 PHE A C 1
ATOM 1000 O O . PHE A 1 125 ? -7.184 -2.111 -4.777 1 95.81 125 PHE A O 1
ATOM 1007 N N . LEU A 1 126 ? -5.77 -0.5 -5.07 1 95.06 126 LEU A N 1
ATOM 1008 C CA . LEU A 1 126 ? -6.117 0.19 -3.83 1 95.06 126 LEU A CA 1
ATOM 1009 C C . LEU A 1 126 ? -7.387 1.018 -4.008 1 95.06 126 LEU A C 1
ATOM 1011 O O . LEU A 1 126 ? -8.102 1.282 -3.035 1 95.06 126 LEU A O 1
ATOM 1015 N N . LYS A 1 127 ? -7.738 1.438 -5.18 1 90.44 127 LYS A N 1
ATOM 1016 C CA . LYS A 1 127 ? -8.93 2.26 -5.383 1 90.44 127 LYS A CA 1
ATOM 1017 C C . LYS A 1 127 ? -10.117 1.409 -5.828 1 90.44 127 LYS A C 1
ATOM 1019 O O . LYS A 1 127 ? -11.266 1.702 -5.484 1 90.44 127 LYS A O 1
ATOM 1024 N N . ASN A 1 128 ? -9.805 0.38 -6.617 1 89.94 128 ASN A N 1
ATOM 1025 C CA . ASN A 1 128 ? -10.883 -0.366 -7.25 1 89.94 128 ASN A CA 1
ATOM 1026 C C . ASN A 1 128 ? -10.766 -1.864 -6.984 1 89.94 128 ASN A C 1
ATOM 1028 O O . ASN A 1 128 ? -11.242 -2.68 -7.773 1 89.94 128 ASN A O 1
ATOM 1032 N N . GLY A 1 129 ? -10.102 -2.24 -5.961 1 93.44 129 GLY A N 1
ATOM 1033 C CA . GLY A 1 129 ? -9.969 -3.65 -5.625 1 93.44 129 GLY A CA 1
ATOM 1034 C C . GLY A 1 129 ? -11.281 -4.289 -5.203 1 93.44 129 GLY A C 1
ATOM 1035 O O . GLY A 1 129 ? -12.102 -3.652 -4.535 1 93.44 129 GLY A O 1
ATOM 1036 N N . ILE A 1 130 ? -11.516 -5.449 -5.566 1 93.94 130 ILE A N 1
ATOM 1037 C CA . ILE A 1 130 ? -12.688 -6.223 -5.168 1 93.94 130 ILE A CA 1
ATOM 1038 C C . ILE A 1 130 ? -12.57 -6.625 -3.699 1 93.94 130 ILE A C 1
ATOM 1040 O O . ILE A 1 130 ? -11.555 -7.191 -3.287 1 93.94 130 ILE A O 1
ATOM 1044 N N . PRO A 1 131 ? -13.539 -6.316 -2.936 1 90.62 131 PRO A N 1
ATOM 1045 C CA . PRO A 1 131 ? -13.469 -6.73 -1.532 1 90.62 131 PRO A CA 1
ATOM 1046 C C . PRO A 1 131 ? -13.461 -8.25 -1.364 1 90.62 131 PRO A C 1
ATOM 1048 O O . PRO A 1 131 ? -13.883 -8.977 -2.27 1 90.62 131 PRO A O 1
ATOM 1051 N N . TYR A 1 132 ? -12.953 -8.68 -0.249 1 94.25 132 TYR A N 1
ATOM 1052 C CA . TYR A 1 132 ? -12.984 -10.086 0.129 1 94.25 132 TYR A CA 1
ATOM 1053 C C . TYR A 1 132 ? -12.953 -10.242 1.645 1 94.25 132 TYR A C 1
ATOM 1055 O O . TYR A 1 132 ? -12.594 -9.312 2.365 1 94.25 132 TYR A O 1
ATOM 1063 N N . MET A 1 133 ? -13.352 -11.383 2.107 1 92.75 133 MET A N 1
ATOM 1064 C CA . MET A 1 133 ? -13.305 -11.719 3.527 1 92.75 133 MET A CA 1
ATOM 1065 C C . MET A 1 133 ? -13.312 -13.227 3.73 1 92.75 133 MET A C 1
ATOM 1067 O O . MET A 1 133 ? -13.789 -13.977 2.875 1 92.75 133 MET A O 1
ATOM 1071 N N . ASN A 1 134 ? -12.703 -13.672 4.762 1 95.25 134 ASN A N 1
ATOM 1072 C CA . ASN A 1 134 ? -12.812 -15.094 5.062 1 95.25 134 ASN A CA 1
ATOM 1073 C C . ASN A 1 134 ? -14.078 -15.406 5.848 1 95.25 134 ASN A C 1
ATOM 1075 O O . ASN A 1 134 ? -14.867 -14.508 6.152 1 95.25 134 ASN A O 1
ATOM 1079 N N . GLU A 1 135 ? -14.305 -16.594 6.188 1 95.69 135 GLU A N 1
ATOM 1080 C CA . GLU A 1 135 ? -15.555 -17.047 6.777 1 95.69 135 GLU A CA 1
ATOM 1081 C C . GLU A 1 135 ? -15.75 -16.469 8.172 1 95.69 135 GLU A C 1
ATOM 1083 O O . GLU A 1 135 ? -16.875 -16.172 8.578 1 95.69 135 GLU A O 1
ATOM 1088 N N . GLU A 1 136 ? -14.695 -16.344 8.914 1 93.62 136 GLU A N 1
ATOM 1089 C CA . GLU A 1 136 ? -14.797 -15.781 10.258 1 93.62 136 GLU A CA 1
ATOM 1090 C C . GLU A 1 136 ? -15.164 -14.297 10.211 1 93.62 136 GLU A C 1
ATOM 1092 O O . GLU A 1 136 ? -15.969 -13.828 11.016 1 93.62 136 GLU A O 1
ATOM 1097 N N . GLN A 1 137 ? -14.562 -13.625 9.367 1 89.69 137 GLN A N 1
ATOM 1098 C CA . GLN A 1 137 ? -14.891 -12.211 9.172 1 89.69 137 GLN A CA 1
ATOM 1099 C C . GLN A 1 137 ? -16.344 -12.047 8.727 1 89.69 137 GLN A C 1
ATOM 1101 O O . GLN A 1 137 ? -17.031 -11.125 9.164 1 89.69 137 GLN A O 1
ATOM 1106 N N . GLU A 1 138 ? -16.75 -12.891 7.828 1 89.88 138 GLU A N 1
ATOM 1107 C CA . GLU A 1 138 ? -18.125 -12.859 7.348 1 89.88 138 GLU A CA 1
ATOM 1108 C C . GLU A 1 138 ? -19.109 -13.031 8.492 1 89.88 138 GLU A C 1
ATOM 1110 O O . GLU A 1 138 ? -20.125 -12.328 8.555 1 89.88 138 GLU A O 1
ATOM 1115 N N . LYS A 1 139 ? -18.844 -13.945 9.328 1 89.62 139 LYS A N 1
ATOM 1116 C CA . LYS A 1 139 ? -19.703 -14.18 10.492 1 89.62 139 LYS A CA 1
ATOM 1117 C C . LYS A 1 139 ? -19.797 -12.93 11.359 1 89.62 139 LYS A C 1
ATOM 1119 O O . LYS A 1 139 ? -20.875 -12.578 11.836 1 89.62 139 LYS A O 1
ATOM 1124 N N . LYS A 1 140 ? -18.719 -12.336 11.539 1 83.94 140 LYS A N 1
ATOM 1125 C CA . LYS A 1 140 ? -18.688 -11.125 12.352 1 83.94 140 LYS A CA 1
ATOM 1126 C C . LYS A 1 140 ? -19.516 -10.008 11.711 1 83.94 140 LYS A C 1
ATOM 1128 O O . LYS A 1 140 ? -20.25 -9.305 12.398 1 83.94 140 LYS A O 1
ATOM 1133 N N . ILE A 1 141 ? -19.344 -9.859 10.461 1 81.44 141 ILE A N 1
ATOM 1134 C CA . ILE A 1 141 ? -20.062 -8.805 9.75 1 81.44 141 ILE A CA 1
ATOM 1135 C C . ILE A 1 141 ? -21.562 -9.102 9.773 1 81.44 141 ILE A C 1
ATOM 1137 O O . ILE A 1 141 ? -22.375 -8.195 9.984 1 81.44 141 ILE A O 1
ATOM 1141 N N . LYS A 1 142 ? -21.891 -10.305 9.539 1 81.44 142 LYS A N 1
ATOM 1142 C CA . LYS A 1 142 ? -23.297 -10.711 9.578 1 81.44 142 LYS A CA 1
ATOM 1143 C C . LYS A 1 142 ? -23.906 -10.43 10.953 1 81.44 142 LYS A C 1
ATOM 1145 O O . LYS A 1 142 ? -25.031 -9.922 11.039 1 81.44 142 LYS A O 1
ATOM 1150 N N . HIS A 1 143 ? -23.125 -10.773 11.914 1 80.88 143 HIS A N 1
ATOM 1151 C CA . HIS A 1 143 ? -23.594 -10.531 13.281 1 80.88 143 HIS A CA 1
ATOM 1152 C C . HIS A 1 143 ? -23.781 -9.047 13.547 1 80.88 143 HIS A C 1
ATOM 1154 O O . HIS A 1 143 ? -24.766 -8.641 14.148 1 80.88 143 HIS A O 1
ATOM 1160 N N . ASN A 1 144 ? -22.844 -8.266 13.125 1 73.75 144 ASN A N 1
ATOM 1161 C CA . ASN A 1 144 ? -22.922 -6.824 13.328 1 73.75 144 ASN A CA 1
ATOM 1162 C C . ASN A 1 144 ? -24.094 -6.211 12.578 1 73.75 144 ASN A C 1
ATOM 1164 O O . ASN A 1 144 ? -24.75 -5.293 13.086 1 73.75 144 ASN A O 1
ATOM 1168 N N . ILE A 1 145 ? -24.266 -6.637 11.422 1 69.81 145 ILE A N 1
ATOM 1169 C CA . ILE A 1 145 ? -25.359 -6.133 10.609 1 69.81 145 ILE A CA 1
ATOM 1170 C C . ILE A 1 145 ? -26.688 -6.512 11.258 1 69.81 145 ILE A C 1
ATOM 1172 O O . ILE A 1 145 ? -27.609 -5.691 11.328 1 69.81 145 ILE A O 1
ATOM 1176 N N . LEU A 1 146 ? -26.719 -7.699 11.758 1 67.5 146 LEU A N 1
ATOM 1177 C CA . LEU A 1 146 ? -27.969 -8.203 12.344 1 67.5 146 LEU A CA 1
ATOM 1178 C C . LEU A 1 146 ? -28.266 -7.512 13.672 1 67.5 146 LEU A C 1
ATOM 1180 O O . LEU A 1 146 ? -29.422 -7.238 13.984 1 67.5 146 LEU A O 1
ATOM 1184 N N . THR A 1 147 ? -27.203 -7.281 14.406 1 68 147 THR A N 1
ATOM 1185 C CA . THR A 1 147 ? -27.406 -6.703 15.734 1 68 147 THR A CA 1
ATOM 1186 C C . THR A 1 147 ? -27.484 -5.18 15.648 1 68 147 THR A C 1
ATOM 1188 O O . THR A 1 147 ? -27.797 -4.516 16.641 1 68 147 THR A O 1
ATOM 1191 N N . GLY A 1 148 ? -27.328 -4.66 14.484 1 58.44 148 GLY A N 1
ATOM 1192 C CA . GLY A 1 148 ? -27.359 -3.217 14.328 1 58.44 148 GLY A CA 1
ATOM 1193 C C . GLY A 1 148 ? -26.141 -2.525 14.891 1 58.44 148 GLY A C 1
ATOM 1194 O O . GLY A 1 148 ? -26.125 -1.302 15.047 1 58.44 148 GLY A O 1
ATOM 1195 N N . ASN A 1 149 ? -25.188 -3.285 15.445 1 59 149 ASN A N 1
ATOM 1196 C CA . ASN A 1 149 ? -23.969 -2.748 16.031 1 59 149 ASN A CA 1
ATOM 1197 C C . ASN A 1 149 ? -22.984 -2.289 14.953 1 59 149 ASN A C 1
ATOM 1199 O O . ASN A 1 149 ? -21.766 -2.357 15.148 1 59 149 ASN A O 1
ATOM 1203 N N . TRP A 1 150 ? -23.469 -1.964 13.938 1 54.06 150 TRP A N 1
ATOM 1204 C CA . TRP A 1 150 ? -22.547 -1.552 12.891 1 54.06 150 TRP A CA 1
ATOM 1205 C C . TRP A 1 150 ? -21.891 -0.213 13.234 1 54.06 150 TRP A C 1
ATOM 1207 O O . TRP A 1 150 ? -22.578 0.801 13.359 1 54.06 150 TRP A O 1
ATOM 1217 N N . ARG A 1 151 ? -21.172 -0.239 14.43 1 50.16 151 ARG A N 1
ATOM 1218 C CA . ARG A 1 151 ? -20.406 0.927 14.852 1 50.16 151 ARG A CA 1
ATOM 1219 C C . ARG A 1 151 ? -19.562 1.464 13.711 1 50.16 151 ARG A C 1
ATOM 1221 O O . ARG A 1 151 ? -18.859 0.701 13.039 1 50.16 151 ARG A O 1
ATOM 1228 N N . VAL A 1 152 ? -20.109 2.541 13.133 1 48.69 152 VAL A N 1
ATOM 1229 C CA . VAL A 1 152 ? -19.281 3.268 12.188 1 48.69 152 VAL A CA 1
ATOM 1230 C C . VAL A 1 152 ? -17.891 3.516 12.789 1 48.69 152 VAL A C 1
ATOM 1232 O O . VAL A 1 152 ? -17.766 4.262 13.766 1 48.69 152 VAL A O 1
ATOM 1235 N N . ARG A 1 153 ? -17.094 2.508 13.156 1 44.62 153 ARG A N 1
ATOM 1236 C CA . ARG A 1 153 ? -15.773 2.703 13.75 1 44.62 153 ARG A CA 1
ATOM 1237 C C . ARG A 1 153 ? -14.992 3.781 13.008 1 44.62 153 ARG A C 1
ATOM 1239 O O . ARG A 1 153 ? -13.898 4.168 13.438 1 44.62 153 ARG A O 1
ATOM 1246 N N . SER A 1 154 ? -15.141 3.82 11.672 1 46.09 154 SER A N 1
ATOM 1247 C CA . SER A 1 154 ? -14.008 4.578 11.156 1 46.09 154 SER A CA 1
ATOM 1248 C C . SER A 1 154 ? -13.977 5.992 11.734 1 46.09 154 SER A C 1
ATOM 1250 O O . SER A 1 154 ? -14.977 6.711 11.672 1 46.09 154 SER A O 1
ATOM 1252 N N . SER A 1 155 ? -13.344 6.238 12.766 1 41.56 155 SER A N 1
ATOM 1253 C CA . SER A 1 155 ? -13.062 7.547 13.344 1 41.56 155 SER A CA 1
ATOM 1254 C C . SER A 1 155 ? -13.266 8.656 12.32 1 41.56 155 SER A C 1
ATOM 1256 O O . SER A 1 155 ? -13.82 9.711 12.648 1 41.56 155 SER A O 1
ATOM 1258 N N . LEU A 1 156 ? -12.477 8.484 11.211 1 46.69 156 LEU A N 1
ATOM 1259 C CA . LEU A 1 156 ? -12.469 9.508 10.172 1 46.69 156 LEU A CA 1
ATOM 1260 C C . LEU A 1 156 ? -13.883 9.781 9.672 1 46.69 156 LEU A C 1
ATOM 1262 O O . LEU A 1 156 ? -14.234 10.922 9.383 1 46.69 156 LEU A O 1
ATOM 1266 N N . ASP A 1 157 ? -14.68 8.672 9.859 1 52.09 157 ASP A N 1
ATOM 1267 C CA . ASP A 1 157 ? -16.031 8.586 9.312 1 52.09 157 ASP A CA 1
ATOM 1268 C C . ASP A 1 157 ? -17.047 9.25 10.242 1 52.09 157 ASP A C 1
ATOM 1270 O O . ASP A 1 157 ? -18.031 9.82 9.781 1 52.09 157 ASP A O 1
ATOM 1274 N N . LYS A 1 158 ? -16.531 9.383 11.367 1 52.81 158 LYS A N 1
ATOM 1275 C CA . LYS A 1 158 ? -17.562 9.883 12.266 1 52.81 158 LYS A CA 1
ATOM 1276 C C . LYS A 1 158 ? -17.875 11.344 11.984 1 52.81 158 LYS A C 1
ATOM 1278 O O . LYS A 1 158 ? -19.047 11.742 11.969 1 52.81 158 LYS A O 1
ATOM 1283 N N . ASP A 1 159 ? -16.672 11.914 11.734 1 55.56 159 ASP A N 1
ATOM 1284 C CA . ASP A 1 159 ? -16.906 13.328 11.461 1 55.56 159 ASP A CA 1
ATOM 1285 C C . ASP A 1 159 ? -17.65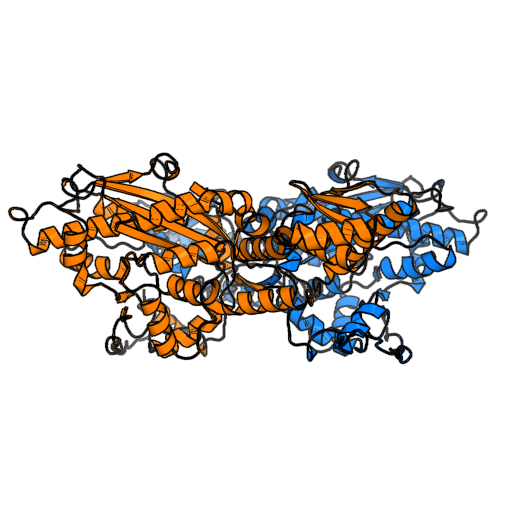6 13.516 10.141 1 55.56 159 ASP A C 1
ATOM 1287 O O . ASP A 1 159 ? -18.531 14.367 10.039 1 55.56 159 ASP A O 1
ATOM 1291 N N . GLN A 1 160 ? -17.281 12.57 9.312 1 60.97 160 GLN A N 1
ATOM 1292 C CA . GLN A 1 160 ? -17.969 12.656 8.023 1 60.97 160 GLN A CA 1
ATOM 1293 C C . GLN A 1 160 ? -19.438 12.297 8.156 1 60.97 160 GLN A C 1
ATOM 1295 O O . GLN A 1 160 ? -20.297 12.938 7.547 1 60.97 160 GLN A O 1
ATOM 1300 N N . ILE A 1 161 ? -19.578 11.344 8.977 1 66 161 ILE A N 1
ATOM 1301 C CA . ILE A 1 161 ? -20.953 10.914 9.164 1 66 161 ILE A CA 1
ATOM 1302 C C . ILE A 1 161 ? -21.75 11.992 9.891 1 66 161 ILE A C 1
ATOM 1304 O O . ILE A 1 161 ? -22.906 12.242 9.578 1 66 161 ILE A O 1
ATOM 1308 N N . LYS A 1 162 ? -21 12.609 10.797 1 64.94 162 LYS A N 1
ATOM 1309 C CA . LYS A 1 162 ? -21.656 13.695 11.523 1 64.94 162 LYS A CA 1
ATOM 1310 C C . LYS A 1 162 ? -22.031 14.836 10.586 1 64.94 162 LYS A C 1
ATOM 1312 O O . LYS A 1 162 ? -23.109 15.406 10.688 1 64.94 162 LYS A O 1
ATOM 1317 N N . VAL A 1 163 ? -21.125 15.047 9.742 1 68.62 163 VAL A N 1
ATOM 1318 C CA . VAL A 1 163 ? -21.359 16.109 8.766 1 68.62 163 VAL A CA 1
ATOM 1319 C C . VAL A 1 163 ? -22.562 15.75 7.895 1 68.62 163 VAL A C 1
ATOM 1321 O O . VAL A 1 163 ? -23.391 16.609 7.59 1 68.62 163 VAL A O 1
ATOM 1324 N N . VAL A 1 164 ? -22.609 14.523 7.559 1 76.19 164 VAL A N 1
ATOM 1325 C CA . VAL A 1 164 ? -23.703 14.062 6.707 1 76.19 164 VAL A CA 1
ATOM 1326 C C . VAL A 1 164 ? -25.016 14.133 7.473 1 76.19 164 VAL A C 1
ATOM 1328 O O . VAL A 1 164 ? -26.031 14.586 6.938 1 76.19 164 VAL A O 1
ATOM 1331 N N . ILE A 1 165 ? -25 13.719 8.688 1 76.44 165 ILE A N 1
ATOM 1332 C CA . ILE A 1 165 ? -26.203 13.742 9.516 1 76.44 165 ILE A CA 1
ATOM 1333 C C . ILE A 1 165 ? -26.688 15.188 9.688 1 76.44 165 ILE A C 1
ATOM 1335 O O . ILE A 1 165 ? -27.875 15.469 9.555 1 76.44 165 ILE A O 1
ATOM 1339 N N . ASP A 1 166 ? -25.734 16 9.922 1 77.75 166 ASP A N 1
ATOM 1340 C CA . ASP A 1 166 ? -26.062 17.406 10.109 1 77.75 166 ASP A CA 1
ATOM 1341 C C . ASP A 1 166 ? -26.672 18 8.836 1 77.75 166 ASP A C 1
ATOM 1343 O O . ASP A 1 166 ? -27.625 18.766 8.898 1 77.75 166 ASP A O 1
ATOM 1347 N N . GLU A 1 167 ? -26.094 17.703 7.793 1 82.56 167 GLU A N 1
ATOM 1348 C CA . GLU A 1 167 ? -26.578 18.188 6.504 1 82.56 167 GLU A CA 1
ATOM 1349 C C . GLU A 1 167 ? -28 17.734 6.242 1 82.56 167 GLU A C 1
ATOM 1351 O O . GLU A 1 167 ? -28.844 18.516 5.82 1 82.56 167 GLU A O 1
ATOM 1356 N N . VAL A 1 168 ? -28.281 16.516 6.484 1 89.25 168 VAL A N 1
ATOM 1357 C CA . VAL A 1 168 ? -29.609 15.953 6.246 1 89.25 168 VAL A CA 1
ATOM 1358 C C . VAL A 1 168 ? -30.594 16.547 7.242 1 89.25 168 VAL A C 1
ATOM 1360 O O . VAL A 1 168 ? -31.75 16.812 6.895 1 89.25 168 VAL A O 1
ATOM 1363 N N . THR A 1 169 ? -30.125 16.734 8.469 1 87.12 169 THR A N 1
ATOM 1364 C CA . THR A 1 169 ? -30.984 17.312 9.492 1 87.12 169 THR A CA 1
ATOM 1365 C C . THR A 1 169 ? -31.406 18.734 9.125 1 87.12 169 THR A C 1
ATOM 1367 O O . THR A 1 169 ? -32.562 19.109 9.289 1 87.12 169 THR A O 1
ATOM 1370 N N . ARG A 1 170 ? -30.469 19.5 8.68 1 88.38 170 ARG A N 1
ATOM 1371 C CA . ARG A 1 170 ? -30.766 20.859 8.258 1 88.38 170 ARG A CA 1
ATOM 1372 C C . ARG A 1 170 ? -31.766 20.875 7.102 1 88.38 170 ARG A C 1
ATOM 1374 O O . ARG A 1 170 ? -32.656 21.719 7.051 1 88.38 170 ARG A O 1
ATOM 1381 N N . TRP A 1 171 ? -31.578 20.016 6.176 1 91.75 171 TRP A N 1
ATOM 1382 C CA . TRP A 1 171 ? -32.469 19.891 5.039 1 91.75 171 TRP A CA 1
ATOM 1383 C C . TRP A 1 171 ? -33.875 19.469 5.496 1 91.75 171 TRP A C 1
ATOM 1385 O O . TRP A 1 171 ? -34.875 19.984 4.992 1 91.75 171 TRP A O 1
ATOM 1395 N N . LEU A 1 172 ? -33.906 18.609 6.43 1 91.25 172 LEU A N 1
ATOM 1396 C CA . LEU A 1 172 ? -35.188 18.047 6.926 1 91.25 172 LEU A CA 1
ATOM 1397 C C . LEU A 1 172 ? -36.031 19.141 7.566 1 91.25 172 LEU A C 1
ATOM 1399 O O . LEU A 1 172 ? -37.281 19.062 7.523 1 91.25 172 LEU A O 1
ATOM 1403 N N . ASP A 1 173 ? -35.344 20.047 8.164 1 90.19 173 ASP A N 1
ATOM 1404 C CA . ASP A 1 173 ? -36.062 21.125 8.844 1 90.19 173 ASP A CA 1
ATOM 1405 C C . ASP A 1 173 ? -36.844 21.984 7.852 1 90.19 173 ASP A C 1
ATOM 1407 O O . ASP A 1 173 ? -37.875 22.547 8.203 1 90.19 173 ASP A O 1
ATOM 1411 N N . LEU A 1 174 ? -36.375 22.016 6.688 1 91.5 174 LEU A N 1
ATOM 1412 C CA . LEU A 1 174 ? -37 22.875 5.691 1 91.5 174 LEU A CA 1
ATOM 1413 C C . LEU A 1 174 ? -37.812 22.062 4.707 1 91.5 174 LEU A C 1
ATOM 1415 O O . LEU A 1 174 ? -38.688 22.594 4.02 1 91.5 174 LEU A O 1
ATOM 1419 N N . ALA A 1 175 ? -37.625 20.828 4.609 1 92.62 175 ALA A N 1
ATOM 1420 C CA . ALA A 1 175 ? -38.219 19.953 3.602 1 92.62 175 ALA A CA 1
ATOM 1421 C C . ALA A 1 175 ? -39.625 19.562 3.99 1 92.62 175 ALA A C 1
ATOM 1423 O O . ALA A 1 175 ? -39.969 19.531 5.176 1 92.62 175 ALA A O 1
ATOM 1424 N N . GLU A 1 176 ? -40.469 19.328 2.965 1 93.19 176 GLU A N 1
ATOM 1425 C CA . GLU A 1 176 ? -41.812 18.766 3.139 1 93.19 176 GLU A CA 1
ATOM 1426 C C . GLU A 1 176 ? -41.844 17.281 2.785 1 93.19 176 GLU A C 1
ATOM 1428 O O . GLU A 1 176 ? -40.906 16.781 2.125 1 93.19 176 GLU A O 1
ATOM 1433 N N . GLU A 1 177 ? -42.812 16.625 3.395 1 92.06 177 GLU A N 1
ATOM 1434 C CA . GLU A 1 177 ? -42.938 15.211 3.074 1 92.06 177 GLU A CA 1
ATOM 1435 C C . GLU A 1 177 ? -42.969 14.984 1.565 1 92.06 177 GLU A C 1
ATOM 1437 O O . GLU A 1 177 ? -43.656 15.688 0.833 1 92.06 177 GLU A O 1
ATOM 1442 N N . GLY A 1 178 ? -42.188 14.086 1.092 1 90.56 178 GLY A N 1
ATOM 1443 C CA . GLY A 1 178 ? -42.094 13.789 -0.33 1 90.56 178 GLY A CA 1
ATOM 1444 C C . GLY A 1 178 ? -40.875 14.398 -0.985 1 90.56 178 GLY A C 1
ATOM 1445 O O . GLY A 1 178 ? -40.438 13.945 -2.051 1 90.56 178 GLY A O 1
ATOM 1446 N N . ASP A 1 179 ? -40.312 15.383 -0.339 1 93.81 179 ASP A N 1
ATOM 1447 C CA . ASP A 1 179 ? -39.094 15.992 -0.85 1 93.81 179 ASP A CA 1
ATOM 1448 C C . ASP A 1 179 ? -37.906 15.039 -0.734 1 93.81 179 ASP A C 1
ATOM 1450 O O . ASP A 1 179 ? -37.938 14.086 0.053 1 93.81 179 ASP A O 1
ATOM 1454 N N . TRP A 1 180 ? -36.969 15.25 -1.631 1 93.12 180 TRP A N 1
ATOM 1455 C CA . TRP A 1 180 ? -35.781 14.406 -1.543 1 93.12 180 TRP A CA 1
ATOM 1456 C C . TRP A 1 180 ? -34.531 15.219 -1.814 1 93.12 180 TRP A C 1
ATOM 1458 O O . TRP A 1 180 ? -34.594 16.297 -2.416 1 93.12 180 TRP A O 1
ATOM 1468 N N . MET A 1 181 ? -33.375 14.812 -1.271 1 91.94 181 MET A N 1
ATOM 1469 C CA . MET A 1 181 ? -32.062 15.359 -1.55 1 91.94 181 MET A CA 1
ATOM 1470 C C . MET A 1 181 ? -31.078 14.25 -1.93 1 91.94 181 MET A C 1
ATOM 1472 O O . MET A 1 181 ? -31.328 13.078 -1.652 1 91.94 181 MET A O 1
ATOM 1476 N N . THR A 1 182 ? -30.031 14.648 -2.68 1 88.5 182 THR A N 1
ATOM 1477 C CA . THR A 1 182 ? -29 13.688 -3.064 1 88.5 182 THR A CA 1
ATOM 1478 C C . THR A 1 182 ? -27.703 13.969 -2.326 1 88.5 182 THR A C 1
ATOM 1480 O O . THR A 1 182 ? -27.25 15.117 -2.266 1 88.5 182 THR A O 1
ATOM 1483 N N . LEU A 1 183 ? -27.266 12.977 -1.609 1 85.56 183 LEU A N 1
ATOM 1484 C CA . LEU A 1 183 ? -25.906 13 -1.067 1 85.56 183 LEU A CA 1
ATOM 1485 C C . LEU A 1 183 ? -24.906 12.461 -2.082 1 85.56 183 LEU A C 1
ATOM 1487 O O . LEU A 1 183 ? -24.797 11.242 -2.26 1 85.56 183 LEU A O 1
ATOM 1491 N N . PRO A 1 184 ? -24.172 13.305 -2.734 1 76.19 184 PRO A N 1
ATOM 1492 C CA . PRO A 1 184 ? -23.312 12.852 -3.832 1 76.19 184 PRO A CA 1
ATOM 1493 C C . PRO A 1 184 ? -22.016 12.219 -3.344 1 76.19 184 PRO A C 1
ATOM 1495 O O . PRO A 1 184 ? -21.578 12.477 -2.217 1 76.19 184 PRO A O 1
ATOM 1498 N N . GLY A 1 185 ? -21.438 11.375 -4.152 1 67.69 185 GLY A N 1
ATOM 1499 C CA . GLY A 1 185 ? -20.078 10.898 -3.98 1 67.69 185 GLY A CA 1
ATOM 1500 C C . GLY A 1 185 ? -19.969 9.766 -2.977 1 67.69 185 GLY A C 1
ATOM 1501 O O . GLY A 1 185 ? -18.859 9.438 -2.518 1 67.69 185 GLY A O 1
ATOM 1502 N N . ILE A 1 186 ? -21.109 9.375 -2.436 1 70.5 186 ILE A N 1
ATOM 1503 C CA . ILE A 1 186 ? -21.094 8.273 -1.479 1 70.5 186 ILE A CA 1
ATOM 1504 C C . ILE A 1 186 ? -21.547 6.988 -2.162 1 70.5 186 ILE A C 1
ATOM 1506 O O . ILE A 1 186 ? -22.734 6.828 -2.484 1 70.5 186 ILE A O 1
ATOM 1510 N N . THR A 1 187 ? -20.547 6.207 -2.461 1 63.34 187 THR A N 1
ATOM 1511 C CA . THR A 1 187 ? -20.875 4.992 -3.199 1 63.34 187 THR A CA 1
ATOM 1512 C C . THR A 1 187 ? -20.312 3.764 -2.482 1 63.34 187 THR A C 1
ATOM 1514 O O . THR A 1 187 ? -19.625 3.887 -1.47 1 63.34 187 THR A O 1
ATOM 1517 N N . GLY A 1 188 ? -20.766 2.666 -2.881 1 60.41 188 GLY A N 1
ATOM 1518 C CA . GLY A 1 188 ? -20.25 1.407 -2.363 1 60.41 188 GLY A CA 1
ATOM 1519 C C . GLY A 1 188 ? -20.672 1.134 -0.933 1 60.41 188 GLY A C 1
ATOM 1520 O O . GLY A 1 188 ? -21.828 1.375 -0.564 1 60.41 188 GLY A O 1
ATOM 1521 N N . PHE A 1 189 ? -19.766 0.645 -0.227 1 61.97 189 PHE A N 1
ATOM 1522 C CA . PHE A 1 189 ? -20.031 0.253 1.151 1 61.97 189 PHE A CA 1
ATOM 1523 C C . PHE A 1 189 ? -20.312 1.476 2.018 1 61.97 189 PHE A C 1
ATOM 1525 O O . PHE A 1 189 ? -21.094 1.404 2.971 1 61.97 189 PHE A O 1
ATOM 1532 N N . GLN A 1 190 ? -19.703 2.473 1.607 1 67.44 190 GLN A N 1
ATOM 1533 C CA . GLN A 1 190 ? -19.906 3.699 2.371 1 67.44 190 GLN A CA 1
ATOM 1534 C C . GLN A 1 190 ? -21.359 4.164 2.281 1 67.44 190 GLN A C 1
ATOM 1536 O O . GLN A 1 190 ? -21.922 4.68 3.254 1 67.44 190 GLN A O 1
ATOM 1541 N N . ALA A 1 191 ? -21.875 3.99 1.089 1 70.56 191 ALA A N 1
ATOM 1542 C CA . ALA A 1 191 ? -23.266 4.383 0.899 1 70.56 191 ALA A CA 1
ATOM 1543 C C . ALA A 1 191 ? -24.188 3.607 1.838 1 70.56 191 ALA A C 1
ATOM 1545 O O . ALA A 1 191 ? -25.125 4.172 2.4 1 70.56 191 ALA A O 1
ATOM 1546 N N . PHE A 1 192 ? -23.812 2.463 2.023 1 71.69 192 PHE A N 1
ATOM 1547 C CA . PHE A 1 192 ? -24.625 1.623 2.893 1 71.69 192 PHE A CA 1
ATOM 1548 C C . PHE A 1 192 ? -24.516 2.078 4.344 1 71.69 192 PHE A C 1
ATOM 1550 O O . PHE A 1 192 ? -25.531 2.133 5.055 1 71.69 192 PHE A O 1
ATOM 1557 N N . GLU A 1 193 ? -23.344 2.271 4.672 1 70.31 193 GLU A N 1
ATOM 1558 C CA . GLU A 1 193 ? -23.125 2.721 6.043 1 70.31 193 GLU A CA 1
ATOM 1559 C C . GLU A 1 193 ? -23.875 4.023 6.324 1 70.31 193 GLU A C 1
ATOM 1561 O O . GLU A 1 193 ? -24.484 4.18 7.387 1 70.31 193 GLU A O 1
ATOM 1566 N N . VAL A 1 194 ? -23.781 4.82 5.375 1 76.5 194 VAL A N 1
ATOM 1567 C CA . VAL A 1 194 ? -24.422 6.121 5.531 1 76.5 194 VAL A CA 1
ATOM 1568 C C . VAL A 1 194 ? -25.938 5.945 5.598 1 76.5 194 VAL A C 1
ATOM 1570 O O . VAL A 1 194 ? -26.609 6.605 6.391 1 76.5 194 VAL A O 1
ATOM 1573 N N . GLN A 1 195 ? -26.453 5.102 4.781 1 77.75 195 GLN A N 1
ATOM 1574 C CA . GLN A 1 195 ? -27.891 4.848 4.797 1 77.75 195 GLN A CA 1
ATOM 1575 C C . GLN A 1 195 ? -28.344 4.312 6.152 1 77.75 195 GLN A C 1
ATOM 1577 O O . GLN A 1 195 ? -29.359 4.758 6.695 1 77.75 195 GLN A O 1
ATOM 1582 N N . LEU A 1 196 ? -27.562 3.438 6.629 1 74.94 196 LEU A N 1
ATOM 1583 C CA . LEU A 1 196 ? -27.922 2.824 7.906 1 74.94 196 LEU A CA 1
ATOM 1584 C C . LEU A 1 196 ? -27.891 3.857 9.031 1 74.94 196 LEU A C 1
ATOM 1586 O O . LEU A 1 196 ? -28.812 3.896 9.859 1 74.94 196 LEU A O 1
ATOM 1590 N N . VAL A 1 197 ? -26.844 4.605 8.992 1 74.5 197 VAL A N 1
ATOM 1591 C CA . VAL A 1 197 ? -26.688 5.602 10.047 1 74.5 197 VAL A CA 1
ATOM 1592 C C . VAL A 1 197 ? -27.797 6.648 9.938 1 74.5 197 VAL A C 1
ATOM 1594 O O . VAL A 1 197 ? -28.359 7.059 10.953 1 74.5 197 VAL A O 1
ATOM 1597 N N . LEU A 1 198 ? -28.094 7.016 8.781 1 81.5 198 LEU A N 1
ATOM 1598 C CA . LEU A 1 198 ? -29.125 8.023 8.578 1 81.5 198 LEU A CA 1
ATOM 1599 C C . LEU A 1 198 ? -30.484 7.504 9 1 81.5 198 LEU A C 1
ATOM 1601 O O . LEU A 1 198 ? -31.25 8.219 9.656 1 81.5 198 LEU A O 1
ATOM 1605 N N . ARG A 1 199 ? -30.766 6.34 8.648 1 79.88 199 ARG A N 1
ATOM 1606 C CA . ARG A 1 199 ? -32.062 5.77 8.961 1 79.88 199 ARG A CA 1
ATOM 1607 C C . ARG A 1 199 ? -32.219 5.527 10.461 1 79.88 199 ARG A C 1
ATOM 1609 O O . ARG A 1 199 ? -33.312 5.598 11 1 79.88 199 ARG A O 1
ATOM 1616 N N . GLN A 1 200 ? -31.156 5.262 11.016 1 74.94 200 GLN A N 1
ATOM 1617 C CA . GLN A 1 200 ? -31.172 5.082 12.469 1 74.94 200 GLN A CA 1
ATOM 1618 C C . GLN A 1 200 ? -31.312 6.422 13.18 1 74.94 200 GLN A C 1
ATOM 1620 O O . GLN A 1 200 ? -32 6.523 14.195 1 74.94 200 GLN A O 1
ATOM 1625 N N . ALA A 1 201 ? -30.609 7.359 12.734 1 76.5 201 ALA A N 1
ATOM 1626 C CA . ALA A 1 201 ? -30.547 8.664 13.391 1 76.5 201 ALA A CA 1
ATOM 1627 C C . ALA A 1 201 ? -31.797 9.484 13.125 1 76.5 201 ALA A C 1
ATOM 1629 O O . ALA A 1 201 ? -32.188 10.312 13.945 1 76.5 201 ALA A O 1
ATOM 1630 N N . LEU A 1 202 ? -32.406 9.273 11.945 1 87.44 202 LEU A N 1
ATOM 1631 C CA . LEU A 1 202 ? -33.5 10.133 11.516 1 87.44 202 LEU A CA 1
ATOM 1632 C C . LEU A 1 202 ? -34.75 9.312 11.188 1 87.44 202 LEU A C 1
ATOM 1634 O O . LEU A 1 202 ? -34.812 8.68 10.133 1 87.44 202 LEU A O 1
ATOM 1638 N N . PRO A 1 203 ? -35.719 9.461 12.008 1 85.75 203 PRO A N 1
ATOM 1639 C CA . PRO A 1 203 ? -36.875 8.602 11.844 1 85.75 203 PRO A CA 1
ATOM 1640 C C . PRO A 1 203 ? -37.75 9.008 10.656 1 85.75 203 PRO A C 1
ATOM 1642 O O . PRO A 1 203 ? -38.531 8.195 10.148 1 85.75 203 PRO A O 1
ATOM 1645 N N . ASP A 1 204 ? -37.562 10.18 10.18 1 90.19 204 ASP A N 1
ATOM 1646 C CA . ASP A 1 204 ? -38.469 10.695 9.164 1 90.19 204 ASP A CA 1
ATOM 1647 C C . ASP A 1 204 ? -37.844 10.672 7.781 1 90.19 204 ASP A C 1
ATOM 1649 O O . ASP A 1 204 ? -38.094 11.547 6.949 1 90.19 204 ASP A O 1
ATOM 1653 N N . ILE A 1 205 ? -36.969 9.797 7.617 1 92.38 205 ILE A N 1
ATOM 1654 C CA . ILE A 1 205 ? -36.344 9.773 6.297 1 92.38 205 ILE A CA 1
ATOM 1655 C C . ILE A 1 205 ? -36.344 8.344 5.754 1 92.38 205 ILE A C 1
ATOM 1657 O O . ILE A 1 205 ? -36.562 7.387 6.5 1 92.38 205 ILE A O 1
ATOM 1661 N N . TRP A 1 206 ? -36.25 8.297 4.48 1 88.44 206 TRP A N 1
ATOM 1662 C CA . TRP A 1 206 ? -35.906 7.07 3.771 1 88.44 206 TRP A CA 1
ATOM 1663 C C . TRP A 1 206 ? -34.75 7.316 2.818 1 88.44 206 TRP A C 1
ATOM 1665 O O . TRP A 1 206 ? -34.531 8.438 2.355 1 88.44 206 TRP A O 1
ATOM 1675 N N . THR A 1 207 ? -33.906 6.27 2.693 1 87.81 207 THR A N 1
ATOM 1676 C CA . THR A 1 207 ? -32.719 6.426 1.831 1 87.81 207 THR A CA 1
ATOM 1677 C C . THR A 1 207 ? -32.75 5.391 0.708 1 87.81 207 THR A C 1
ATOM 1679 O O . THR A 1 207 ? -33.156 4.25 0.913 1 87.81 207 THR A O 1
ATOM 1682 N N . VAL A 1 208 ? -32.438 5.855 -0.506 1 80.56 208 VAL A N 1
ATOM 1683 C CA . VAL A 1 208 ? -32.312 4.984 -1.67 1 80.56 208 VAL A CA 1
ATOM 1684 C C . VAL A 1 208 ? -30.922 5.148 -2.285 1 80.56 208 VAL A C 1
ATOM 1686 O O . VAL A 1 208 ? -30.516 6.262 -2.635 1 80.56 208 VAL A O 1
ATOM 1689 N N . PRO A 1 209 ? -30.125 4.039 -2.285 1 75.44 209 PRO A N 1
ATOM 1690 C CA . PRO A 1 209 ? -28.828 4.148 -2.941 1 75.44 209 PRO A CA 1
ATOM 1691 C C . PRO A 1 209 ? -28.938 4.367 -4.449 1 75.44 209 PRO A C 1
ATOM 1693 O O . PRO A 1 209 ? -29.828 3.801 -5.094 1 75.44 209 PRO A O 1
ATOM 1696 N N . ARG A 1 210 ? -28.141 5.281 -4.969 1 72.69 210 ARG A N 1
ATOM 1697 C CA . ARG A 1 210 ? -28.031 5.527 -6.406 1 72.69 210 ARG A CA 1
ATOM 1698 C C . ARG A 1 210 ? -26.578 5.41 -6.867 1 72.69 210 ARG A C 1
ATOM 1700 O O . ARG A 1 210 ? -25.672 5.25 -6.047 1 72.69 210 ARG A O 1
ATOM 1707 N N . ASP A 1 211 ? -26.281 5.328 -8.242 1 66.94 211 ASP A N 1
ATOM 1708 C CA . ASP A 1 211 ? -24.969 5.137 -8.844 1 66.94 211 ASP A CA 1
ATOM 1709 C C . ASP A 1 211 ? -23.969 6.176 -8.336 1 66.94 211 ASP A C 1
ATOM 1711 O O . ASP A 1 211 ? -22.797 5.863 -8.102 1 66.94 211 ASP A O 1
ATOM 1715 N N . GLN A 1 212 ? -24.5 7.352 -8.141 1 70.31 212 GLN A N 1
ATOM 1716 C CA . GLN A 1 212 ? -23.531 8.406 -7.816 1 70.31 212 GLN A CA 1
ATOM 1717 C C . GLN A 1 212 ? -23.812 8.992 -6.434 1 70.31 212 GLN A C 1
ATOM 1719 O O . GLN A 1 212 ? -23.406 10.117 -6.137 1 70.31 212 GLN A O 1
ATOM 1724 N N . GLY A 1 213 ? -24.562 8.227 -5.613 1 76.69 213 GLY A N 1
ATOM 1725 C CA . GLY A 1 213 ? -24.812 8.766 -4.285 1 76.69 213 GLY A CA 1
ATOM 1726 C C . GLY A 1 213 ? -26.016 8.133 -3.604 1 76.69 213 GLY A C 1
ATOM 1727 O O . GLY A 1 213 ? -26.406 7.016 -3.938 1 76.69 213 GLY A O 1
ATOM 1728 N N . ILE A 1 214 ? -26.531 8.773 -2.531 1 86 214 ILE A N 1
ATOM 1729 C CA . ILE A 1 214 ? -27.672 8.328 -1.745 1 86 214 ILE A CA 1
ATOM 1730 C C . ILE A 1 214 ? -28.781 9.367 -1.835 1 86 214 ILE A C 1
ATOM 1732 O O . ILE A 1 214 ? -28.547 10.562 -1.649 1 86 214 ILE A O 1
ATOM 1736 N N . ILE A 1 215 ? -29.953 8.961 -2.246 1 89.44 215 ILE A N 1
ATOM 1737 C CA . ILE A 1 215 ? -31.141 9.82 -2.193 1 89.44 215 ILE A CA 1
ATOM 1738 C C . ILE A 1 215 ? -31.797 9.719 -0.814 1 89.44 215 ILE A C 1
ATOM 1740 O O . ILE A 1 215 ? -32.031 8.617 -0.311 1 89.44 215 ILE A O 1
ATOM 1744 N N . VAL A 1 216 ? -31.906 10.828 -0.229 1 92.5 216 VAL A N 1
ATOM 1745 C CA . VAL A 1 216 ? -32.625 10.914 1.046 1 92.5 216 VAL A CA 1
ATOM 1746 C C . VAL A 1 216 ? -34 11.539 0.836 1 92.5 216 VAL A C 1
ATOM 1748 O O . VAL A 1 216 ? -34.094 12.656 0.333 1 92.5 216 VAL A O 1
ATOM 1751 N N . LYS A 1 217 ? -35.031 10.812 1.183 1 93.12 217 LYS A N 1
ATOM 1752 C CA . LYS A 1 217 ? -36.406 11.258 1.028 1 93.12 217 LYS A CA 1
ATOM 1753 C C . LYS A 1 217 ? -37.062 11.492 2.387 1 93.12 217 LYS A C 1
ATOM 1755 O O . LYS A 1 217 ? -36.906 10.695 3.311 1 93.12 217 LYS A O 1
ATOM 1760 N N . LYS A 1 218 ? -37.688 12.633 2.51 1 95.06 218 LYS A N 1
ATOM 1761 C CA . LYS A 1 218 ? -38.469 12.82 3.715 1 95.06 218 LYS A CA 1
ATOM 1762 C C . LYS A 1 218 ? -39.781 12.039 3.631 1 95.06 218 LYS A C 1
ATOM 1764 O O . LYS A 1 218 ? -40.562 12.195 2.68 1 95.06 218 LYS A O 1
ATOM 1769 N N . VAL A 1 219 ? -40.031 11.219 4.566 1 93.12 219 VAL A N 1
ATOM 1770 C CA . VAL A 1 219 ? -41.219 10.383 4.57 1 93.12 219 VAL A CA 1
ATOM 1771 C C . VAL A 1 219 ? -41.906 10.461 5.934 1 93.12 219 VAL A C 1
ATOM 1773 O O . VAL A 1 219 ? -41.25 10.805 6.934 1 93.12 219 VAL A O 1
ATOM 1776 N N . SER A 1 220 ? -43.188 10.172 5.902 1 90.81 220 SER A N 1
ATOM 1777 C CA . SER A 1 220 ? -43.906 10.086 7.16 1 90.81 220 SER A CA 1
ATOM 1778 C C . SER A 1 220 ? -43.594 8.789 7.902 1 90.81 220 SER A C 1
ATOM 1780 O O . SER A 1 220 ? -43.094 7.84 7.309 1 90.81 220 SER A O 1
ATOM 1782 N N . LYS A 1 221 ? -43.844 8.773 9.203 1 87.62 221 LYS A N 1
ATOM 1783 C CA . LYS A 1 221 ? -43.625 7.582 10.016 1 87.62 221 LYS A CA 1
ATOM 1784 C C . LYS A 1 221 ? -44.375 6.383 9.453 1 87.62 221 LYS A C 1
ATOM 1786 O O . LYS A 1 221 ? -43.875 5.262 9.461 1 87.62 221 LYS A O 1
ATOM 1791 N N . GLN A 1 222 ? -45.594 6.684 8.984 1 86 222 GLN A N 1
ATOM 1792 C CA . GLN A 1 222 ? -46.406 5.617 8.422 1 86 222 GLN A CA 1
ATOM 1793 C C . GLN A 1 222 ? -45.812 5.082 7.125 1 86 222 GLN A C 1
ATOM 1795 O O . GLN A 1 222 ? -45.75 3.871 6.914 1 86 222 GLN A O 1
ATOM 1800 N N . HIS A 1 223 ? -45.375 6 6.324 1 87.12 223 HIS A N 1
ATOM 1801 C CA . HIS A 1 223 ? -44.781 5.594 5.059 1 87.12 223 HIS A CA 1
ATOM 1802 C C . HIS A 1 223 ? -43.469 4.836 5.285 1 87.12 223 HIS A C 1
ATOM 1804 O O . HIS A 1 223 ? -43.188 3.869 4.574 1 87.12 223 HIS A O 1
ATOM 1810 N N . ARG A 1 224 ? -42.688 5.316 6.176 1 86.81 224 ARG A N 1
ATOM 1811 C CA . ARG A 1 224 ? -41.438 4.613 6.508 1 86.81 224 ARG A CA 1
ATOM 1812 C C . ARG A 1 224 ? -41.719 3.186 6.957 1 86.81 224 ARG A C 1
ATOM 1814 O O . ARG A 1 224 ? -41.031 2.252 6.562 1 86.81 224 ARG A O 1
ATOM 1821 N N . TRP A 1 225 ? -42.781 3.119 7.855 1 80.38 225 TRP A N 1
ATOM 1822 C CA . TRP A 1 225 ? -43.188 1.799 8.336 1 80.38 225 TRP A CA 1
ATOM 1823 C C . TRP A 1 225 ? -43.562 0.889 7.176 1 80.38 225 TRP A C 1
ATOM 1825 O O . TRP A 1 225 ? -43.188 -0.283 7.141 1 80.38 225 TRP A O 1
ATOM 1835 N N . TYR A 1 226 ? -44.344 1.45 6.293 1 79.88 226 TYR A N 1
ATOM 1836 C CA . TYR A 1 226 ? -44.75 0.711 5.105 1 79.88 226 TYR A CA 1
ATOM 1837 C C . TYR A 1 226 ? -43.531 0.277 4.293 1 79.88 226 TYR A C 1
ATOM 1839 O O . TYR A 1 226 ? -43.438 -0.873 3.852 1 79.88 226 TYR A O 1
ATOM 1847 N N . LEU A 1 227 ? -42.625 1.192 4.07 1 77.38 227 LEU A N 1
ATOM 1848 C CA . LEU A 1 227 ? -41.438 0.904 3.285 1 77.38 227 LEU A CA 1
ATOM 1849 C C . LEU A 1 227 ? -40.562 -0.134 3.984 1 77.38 227 LEU A C 1
ATOM 1851 O O . LEU A 1 227 ? -39.969 -0.977 3.328 1 77.38 227 LEU A O 1
ATOM 1855 N N . GLU A 1 228 ? -40.531 -0.021 5.289 1 72.38 228 GLU A N 1
ATOM 1856 C CA . GLU A 1 228 ? -39.75 -0.962 6.07 1 72.38 228 GLU A CA 1
ATOM 1857 C C . GLU A 1 228 ? -40.344 -2.363 6.031 1 72.38 228 GLU A C 1
ATOM 1859 O O . GLU A 1 228 ? -39.625 -3.359 6.082 1 72.38 228 GLU A O 1
ATOM 1864 N N . ASN A 1 229 ? -41.75 -2.367 6.152 1 65.38 229 ASN A N 1
ATOM 1865 C CA . ASN A 1 229 ? -42.438 -3.646 6.273 1 65.38 229 ASN A CA 1
ATOM 1866 C C . ASN A 1 229 ? -42.812 -4.215 4.91 1 65.38 229 ASN A C 1
ATOM 1868 O O . ASN A 1 229 ? -43.188 -5.387 4.801 1 65.38 229 ASN A O 1
ATOM 1872 N N . THR A 1 230 ? -43.281 -3.436 4.18 1 57.09 230 THR A N 1
ATOM 1873 C CA . THR A 1 230 ? -43.562 -3.953 2.846 1 57.09 230 THR A CA 1
ATOM 1874 C C . THR A 1 230 ? -42.281 -4.254 2.092 1 57.09 230 THR A C 1
ATOM 1876 O O . THR A 1 230 ? -42.25 -5.078 1.174 1 57.09 230 THR A O 1
ATOM 1879 N N . SER A 1 231 ? -41.594 -3.352 2.34 1 49.59 231 SER A N 1
ATOM 1880 C CA . SER A 1 231 ? -40.344 -3.49 1.624 1 49.59 231 SER A CA 1
ATOM 1881 C C . SER A 1 231 ? -39.469 -4.59 2.232 1 49.59 231 SER A C 1
ATOM 1883 O O . SER A 1 231 ? -38.469 -4.305 2.906 1 49.59 231 SER A O 1
ATOM 1885 N N . GLY A 1 232 ? -40.094 -5.215 3.18 1 45.75 232 GLY A N 1
ATOM 1886 C CA . GLY A 1 232 ? -39.594 -6.449 3.758 1 45.75 232 GLY A CA 1
ATOM 1887 C C . GLY A 1 232 ? -38.406 -7.008 3.021 1 45.75 232 GLY A C 1
ATOM 1888 O O . GLY A 1 232 ? -37.438 -7.445 3.645 1 45.75 232 GLY A O 1
ATOM 1889 N N . ASP A 1 233 ? -38.656 -7.414 1.926 1 43.97 233 ASP A N 1
ATOM 1890 C CA . ASP A 1 233 ? -37.844 -7.953 0.845 1 43.97 233 ASP A CA 1
ATOM 1891 C C . ASP A 1 233 ? -36.594 -7.098 0.622 1 43.97 233 ASP A C 1
ATOM 1893 O O . ASP A 1 233 ? -35.531 -7.621 0.327 1 43.97 233 ASP A O 1
ATOM 1897 N N . ARG A 1 234 ? -36.812 -5.742 1.037 1 48.97 234 ARG A N 1
ATOM 1898 C CA . ARG A 1 234 ? -35.812 -4.777 0.604 1 48.97 234 ARG A CA 1
ATOM 1899 C C . ARG A 1 234 ? -34.719 -4.625 1.651 1 48.97 234 ARG A C 1
ATOM 1901 O O . ARG A 1 234 ? -33.531 -4.582 1.315 1 48.97 234 ARG A O 1
ATOM 1908 N N . ALA A 1 235 ? -35.344 -4.484 3.105 1 54.41 235 ALA A N 1
ATOM 1909 C CA . ALA A 1 235 ? -34.25 -4.395 4.09 1 54.41 235 ALA A CA 1
ATOM 1910 C C . ALA A 1 235 ? -33.406 -5.66 4.09 1 54.41 235 ALA A C 1
ATOM 1912 O O . ALA A 1 235 ? -32.188 -5.59 4.145 1 54.41 235 ALA A O 1
ATOM 1913 N N . SER A 1 236 ? -34.25 -6.805 4.305 1 58.78 236 SER A N 1
ATOM 1914 C CA . SER A 1 236 ? -33.531 -8.07 4.211 1 58.78 236 SER A CA 1
ATOM 1915 C C . SER A 1 236 ? -32.75 -8.164 2.902 1 58.78 236 SER A C 1
ATOM 1917 O O . SER A 1 236 ? -31.625 -8.656 2.883 1 58.78 236 SER A O 1
ATOM 1919 N N . CYS A 1 237 ? -33.469 -7.664 1.94 1 63.28 237 CYS A N 1
ATOM 1920 C CA . CYS A 1 237 ? -32.812 -7.695 0.634 1 63.28 237 CYS A CA 1
ATOM 1921 C C . CYS A 1 237 ? -31.594 -6.77 0.604 1 63.28 237 CYS A C 1
ATOM 1923 O O . CYS A 1 237 ? -30.562 -7.117 0.028 1 63.28 237 CYS A O 1
ATOM 1925 N N . TRP A 1 238 ? -31.797 -5.793 1.401 1 65.06 238 TRP A N 1
ATOM 1926 C CA . TRP A 1 238 ? -30.688 -4.84 1.442 1 65.06 238 TRP A CA 1
ATOM 1927 C C . TRP A 1 238 ? -29.516 -5.406 2.219 1 65.06 238 TRP A C 1
ATOM 1929 O O . TRP A 1 238 ? -28.359 -5.258 1.802 1 65.06 238 TRP A O 1
ATOM 1939 N N . LYS A 1 239 ? -29.828 -5.988 3.318 1 67.94 239 LYS A N 1
ATOM 1940 C CA . LYS A 1 239 ? -28.766 -6.605 4.117 1 67.94 239 LYS A CA 1
ATOM 1941 C C . LYS A 1 239 ? -28.031 -7.684 3.318 1 67.94 239 LYS A C 1
ATOM 1943 O O . LYS A 1 239 ? -26.812 -7.793 3.396 1 67.94 239 LYS A O 1
ATOM 1948 N N . GLU A 1 240 ? -28.797 -8.367 2.59 1 72.69 240 GLU A N 1
ATOM 1949 C CA . GLU A 1 240 ? -28.203 -9.43 1.773 1 72.69 240 GLU A CA 1
ATOM 1950 C C . GLU A 1 240 ? -27.344 -8.844 0.662 1 72.69 240 GLU A C 1
ATOM 1952 O O . GLU A 1 240 ? -26.297 -9.414 0.326 1 72.69 240 GLU A O 1
ATOM 1957 N N . LYS A 1 241 ? -27.812 -7.805 0.144 1 73.69 241 LYS A N 1
ATOM 1958 C CA . LYS A 1 241 ? -27.047 -7.16 -0.922 1 73.69 241 LYS A CA 1
ATOM 1959 C C . LYS A 1 241 ? -25.734 -6.594 -0.392 1 73.69 241 LYS A C 1
ATOM 1961 O O . LYS A 1 241 ? -24.703 -6.676 -1.062 1 73.69 241 LYS A O 1
ATOM 1966 N N . ILE A 1 242 ? -25.828 -6.133 0.778 1 72.69 242 ILE A N 1
ATOM 1967 C CA . ILE A 1 242 ? -24.625 -5.574 1.404 1 72.69 242 ILE A CA 1
ATOM 1968 C C . ILE A 1 242 ? -23.625 -6.695 1.685 1 72.69 242 ILE A C 1
ATOM 1970 O O . ILE A 1 242 ? -22.422 -6.527 1.466 1 72.69 242 ILE A O 1
ATOM 1974 N N . LEU A 1 243 ? -24.203 -7.664 2.17 1 77.94 243 LEU A N 1
ATOM 1975 C CA . LEU A 1 243 ? -23.344 -8.789 2.502 1 77.94 243 LEU A CA 1
ATOM 1976 C C . LEU A 1 243 ? -22.688 -9.359 1.249 1 77.94 243 LEU A C 1
ATOM 1978 O O . LEU A 1 243 ? -21.5 -9.727 1.271 1 77.94 243 LEU A O 1
ATOM 1982 N N . LEU A 1 244 ? -23.469 -9.438 0.21 1 79.75 244 LEU A N 1
ATOM 1983 C CA . LEU A 1 244 ? -22.922 -9.938 -1.05 1 79.75 244 LEU A CA 1
ATOM 1984 C C . LEU A 1 244 ? -21.812 -9.031 -1.568 1 79.75 244 LEU A C 1
ATOM 1986 O O . LEU A 1 244 ? -20.781 -9.516 -2.051 1 79.75 244 LEU A O 1
ATOM 1990 N N . SER A 1 245 ? -22.047 -7.793 -1.449 1 78.94 245 SER A N 1
ATOM 1991 C CA . SER A 1 245 ? -21.047 -6.824 -1.887 1 78.94 245 SER A CA 1
ATOM 1992 C C . SER A 1 245 ? -19.797 -6.887 -1.015 1 78.94 245 SER A C 1
ATOM 1994 O O . SER A 1 245 ? -18.672 -6.727 -1.509 1 78.94 245 SER A O 1
ATOM 1996 N N . ALA A 1 246 ? -20.016 -7.137 0.195 1 82.12 246 ALA A N 1
ATOM 1997 C CA . ALA A 1 246 ? -18.906 -7.203 1.138 1 82.12 246 ALA A CA 1
ATOM 1998 C C . ALA A 1 246 ? -18.078 -8.469 0.926 1 82.12 246 ALA A C 1
ATOM 2000 O O . ALA A 1 246 ? -16.859 -8.469 1.114 1 82.12 246 ALA A O 1
ATOM 2001 N N . ARG A 1 247 ? -18.766 -9.492 0.566 1 89.94 247 ARG A N 1
ATOM 2002 C CA . ARG A 1 247 ? -18.078 -10.758 0.331 1 89.94 247 ARG A CA 1
ATOM 2003 C C . ARG A 1 247 ? -17.172 -10.672 -0.898 1 89.94 247 ARG A C 1
ATOM 2005 O O . ARG A 1 247 ? -16.094 -11.266 -0.929 1 89.94 247 ARG A O 1
ATOM 2012 N N . GLY A 1 248 ? -17.703 -10 -1.975 1 91.44 248 GLY A N 1
ATOM 2013 C CA . GLY A 1 248 ? -16.922 -9.766 -3.178 1 91.44 248 GLY A CA 1
ATOM 2014 C C . GLY A 1 248 ? -16.312 -11.031 -3.758 1 91.44 248 GLY A C 1
ATOM 2015 O O . GLY A 1 248 ? -17.031 -12 -4.023 1 91.44 248 GLY A O 1
ATOM 2016 N N . PHE A 1 249 ? -15.023 -11.109 -3.793 1 96.88 249 PHE A N 1
ATOM 2017 C CA . PHE A 1 249 ? -14.305 -12.203 -4.441 1 96.88 249 PHE A CA 1
ATOM 2018 C C . PHE A 1 249 ? -14.508 -13.508 -3.682 1 96.88 249 PHE A C 1
ATOM 2020 O O . PHE A 1 249 ? -14.344 -14.594 -4.246 1 96.88 249 PHE A O 1
ATOM 2027 N N . SER A 1 250 ? -14.797 -13.414 -2.4 1 96.81 250 SER A N 1
ATOM 2028 C CA . SER A 1 250 ? -15.039 -14.617 -1.607 1 96.81 250 SER A CA 1
ATOM 2029 C C . SER A 1 250 ? -16.203 -15.43 -2.174 1 96.81 250 SER A C 1
ATOM 2031 O O . SER A 1 250 ? -16.234 -16.656 -2.037 1 96.81 250 SER A O 1
ATOM 2033 N N . VAL A 1 251 ? -17.156 -14.758 -2.783 1 95.56 251 VAL A N 1
ATOM 2034 C CA . VAL A 1 251 ? -18.25 -15.453 -3.455 1 95.56 251 VAL A CA 1
ATOM 2035 C C . VAL A 1 251 ? -17.688 -16.328 -4.582 1 95.56 251 VAL A C 1
ATOM 2037 O O . VAL A 1 251 ? -18.047 -17.5 -4.703 1 95.56 251 VAL A O 1
ATOM 2040 N N . PHE A 1 252 ? -16.891 -15.742 -5.371 1 97.38 252 PHE A N 1
ATOM 2041 C CA . PHE A 1 252 ? -16.297 -16.469 -6.484 1 97.38 252 PHE A CA 1
ATOM 2042 C C . PHE A 1 252 ? -15.391 -17.578 -5.977 1 97.38 252 PHE A C 1
ATOM 2044 O O . PHE A 1 252 ? -15.328 -18.656 -6.574 1 97.38 252 PHE A O 1
ATOM 2051 N N . PHE A 1 253 ? -14.664 -17.328 -4.902 1 98.25 253 PHE A N 1
ATOM 2052 C CA . PHE A 1 253 ? -13.844 -18.375 -4.285 1 98.25 253 PHE A CA 1
ATOM 2053 C C . PHE A 1 253 ? -14.688 -19.578 -3.926 1 98.25 253 PHE A C 1
ATOM 2055 O O . PHE A 1 253 ? -14.281 -20.719 -4.172 1 98.25 253 PHE A O 1
ATOM 2062 N N . GLN A 1 254 ? -15.805 -19.344 -3.396 1 97.31 254 GLN A N 1
ATOM 2063 C CA . GLN A 1 254 ? -16.703 -20.438 -3.033 1 97.31 254 GLN A CA 1
ATOM 2064 C C . GLN A 1 254 ? -17.156 -21.203 -4.27 1 97.31 254 GLN A C 1
ATOM 2066 O O . GLN A 1 254 ? -17.328 -22.422 -4.223 1 97.31 254 GLN A O 1
ATOM 2071 N N . MET A 1 255 ? -17.375 -20.484 -5.305 1 97.38 255 MET A N 1
ATOM 2072 C CA . MET A 1 255 ? -17.75 -21.141 -6.559 1 97.38 255 MET A CA 1
ATOM 2073 C C . MET A 1 255 ? -16.625 -22.062 -7.043 1 97.38 255 MET A C 1
ATOM 2075 O O . MET A 1 255 ? -16.891 -23.156 -7.531 1 97.38 255 MET A O 1
ATOM 2079 N N . LEU A 1 256 ? -15.414 -21.609 -6.941 1 98.31 256 LEU A N 1
ATOM 2080 C CA . LEU A 1 256 ? -14.258 -22.406 -7.316 1 98.31 256 LEU A CA 1
ATOM 2081 C C . LEU A 1 256 ? -14.188 -23.688 -6.484 1 98.31 256 LEU A C 1
ATOM 2083 O O . LEU A 1 256 ? -13.961 -24.766 -7.02 1 98.31 256 LEU A O 1
ATOM 2087 N N . VAL A 1 257 ? -14.383 -23.5 -5.219 1 98.44 257 VAL A N 1
ATOM 2088 C CA . VAL A 1 257 ? -14.312 -24.609 -4.281 1 98.44 257 VAL A CA 1
ATOM 2089 C C . VAL A 1 257 ? -15.414 -25.625 -4.598 1 98.44 257 VAL A C 1
ATOM 2091 O O . VAL A 1 257 ? -15.172 -26.828 -4.625 1 98.44 257 VAL A O 1
ATOM 2094 N N . LYS A 1 258 ? -16.594 -25.156 -4.855 1 97.75 258 LYS A N 1
ATOM 2095 C CA . LYS A 1 258 ? -17.734 -26.016 -5.105 1 97.75 258 LYS A CA 1
ATOM 2096 C C . LYS A 1 258 ? -17.578 -26.781 -6.414 1 97.75 258 LYS A C 1
ATOM 2098 O O . LYS A 1 258 ? -18.047 -27.922 -6.535 1 97.75 258 LYS A O 1
ATOM 2103 N N . ALA A 1 259 ? -16.938 -26.188 -7.336 1 97.69 259 ALA A N 1
ATOM 2104 C CA . ALA A 1 259 ? -16.781 -26.797 -8.656 1 97.69 259 ALA A CA 1
ATOM 2105 C C . ALA A 1 259 ? -15.844 -28 -8.586 1 97.69 259 ALA A C 1
ATOM 2107 O O . ALA A 1 259 ? -15.922 -28.906 -9.43 1 97.69 259 ALA A O 1
ATOM 2108 N N . GLN A 1 260 ? -14.898 -28.031 -7.699 1 97.38 260 GLN A N 1
ATOM 2109 C CA . GLN A 1 260 ? -13.977 -29.141 -7.426 1 97.38 260 GLN A CA 1
ATOM 2110 C C . GLN A 1 260 ? -13.172 -29.5 -8.672 1 97.38 260 GLN A C 1
ATOM 2112 O O . GLN A 1 260 ? -12.953 -30.672 -8.953 1 97.38 260 GLN A O 1
ATOM 2117 N N . LYS A 1 261 ? -12.898 -28.5 -9.5 1 98.31 261 LYS A N 1
ATOM 2118 C CA . LYS A 1 261 ? -12.023 -28.703 -10.648 1 98.31 261 LYS A CA 1
ATOM 2119 C C . LYS A 1 261 ? -10.555 -28.75 -10.219 1 98.31 261 LYS A C 1
ATOM 2121 O O . LYS A 1 261 ? -10.18 -28.125 -9.219 1 98.31 261 LYS A O 1
ATOM 2126 N N . PRO A 1 262 ? -9.672 -29.5 -10.969 1 98.69 262 PRO A N 1
ATOM 2127 C CA . PRO A 1 262 ? -8.242 -29.453 -10.664 1 98.69 262 PRO A CA 1
ATOM 2128 C C . PRO A 1 262 ? -7.695 -28.016 -10.672 1 98.69 262 PRO A C 1
ATOM 2130 O O . PRO A 1 262 ? -8.031 -27.234 -11.555 1 98.69 262 PRO A O 1
ATOM 2133 N N . LEU A 1 263 ? -6.996 -27.719 -9.633 1 98.81 263 LEU A N 1
ATOM 2134 C CA . LEU A 1 263 ? -6.34 -26.422 -9.508 1 98.81 263 LEU A CA 1
ATOM 2135 C C . LEU A 1 263 ? -4.852 -26.531 -9.82 1 98.81 263 LEU A C 1
ATOM 2137 O O . LEU A 1 263 ? -4.148 -27.344 -9.219 1 98.81 263 LEU A O 1
ATOM 2141 N N . VAL A 1 264 ? -4.395 -25.734 -10.773 1 98.81 264 VAL A N 1
ATOM 2142 C CA . VAL A 1 264 ? -3.027 -25.844 -11.266 1 98.81 264 VAL A CA 1
ATOM 2143 C C . VAL A 1 264 ? -2.264 -24.562 -10.945 1 98.81 264 VAL A C 1
ATOM 2145 O O . VAL A 1 264 ? -2.77 -23.453 -11.164 1 98.81 264 VAL A O 1
ATOM 2148 N N . GLY A 1 265 ? -1.118 -24.625 -10.359 1 98.44 265 GLY A N 1
ATOM 2149 C CA . GLY A 1 265 ? -0.235 -23.5 -10.086 1 98.44 265 GLY A CA 1
ATOM 2150 C C . GLY A 1 265 ? 1.228 -23.812 -10.336 1 98.44 265 GLY A C 1
ATOM 2151 O O . GLY A 1 265 ? 1.566 -24.938 -10.742 1 98.44 265 GLY A O 1
ATOM 2152 N N . HIS A 1 266 ? 2.061 -22.891 -10.25 1 97.75 266 HIS A N 1
ATOM 2153 C CA . HIS A 1 266 ? 3.514 -23.016 -10.305 1 97.75 266 HIS A CA 1
ATOM 2154 C C . HIS A 1 266 ? 4.16 -22.469 -9.031 1 97.75 266 HIS A C 1
ATOM 2156 O O . HIS A 1 266 ? 4.133 -21.25 -8.789 1 97.75 266 HIS A O 1
ATOM 2162 N N . ASN A 1 267 ? 4.754 -23.406 -8.273 1 95 267 ASN A N 1
ATOM 2163 C CA . ASN A 1 267 ? 5.238 -22.984 -6.961 1 95 267 ASN A CA 1
ATOM 2164 C C . ASN A 1 267 ? 4.125 -22.328 -6.137 1 95 267 ASN A C 1
ATOM 2166 O O . ASN A 1 267 ? 4.273 -21.203 -5.656 1 95 267 ASN A O 1
ATOM 2170 N N . MET A 1 268 ? 3.1 -23.125 -5.922 1 97.56 268 MET A N 1
ATOM 2171 C CA . MET A 1 268 ? 1.834 -22.516 -5.535 1 97.56 268 MET A CA 1
ATOM 2172 C C . MET A 1 268 ? 1.628 -22.594 -4.027 1 97.56 268 MET A C 1
ATOM 2174 O O . MET A 1 268 ? 0.537 -22.312 -3.527 1 97.56 268 MET A O 1
ATOM 2178 N N . MET A 1 269 ? 2.643 -22.984 -3.26 1 97.31 269 MET A N 1
ATOM 2179 C CA . MET A 1 269 ? 2.465 -23.125 -1.819 1 97.31 269 MET A CA 1
ATOM 2180 C C . MET A 1 269 ? 1.998 -21.828 -1.188 1 97.31 269 MET A C 1
ATOM 2182 O O . MET A 1 269 ? 1.038 -21.812 -0.416 1 97.31 269 MET A O 1
ATOM 2186 N N . MET A 1 270 ? 2.658 -20.75 -1.507 1 96.62 270 MET A N 1
ATOM 2187 C CA . MET A 1 270 ? 2.281 -19.453 -0.954 1 96.62 270 MET A CA 1
ATOM 2188 C C . MET A 1 270 ? 0.86 -19.078 -1.363 1 96.62 270 MET A C 1
ATOM 2190 O O . MET A 1 270 ? 0.119 -18.484 -0.577 1 96.62 270 MET A O 1
ATOM 2194 N N . ASP A 1 271 ? 0.483 -19.406 -2.568 1 98.31 271 ASP A N 1
ATOM 2195 C CA . ASP A 1 271 ? -0.876 -19.156 -3.035 1 98.31 271 ASP A CA 1
ATOM 2196 C C . ASP A 1 271 ? -1.902 -19.844 -2.143 1 98.31 271 ASP A C 1
ATOM 2198 O O . ASP A 1 271 ? -2.896 -19.25 -1.741 1 98.31 271 ASP A O 1
ATOM 2202 N N . LEU A 1 272 ? -1.591 -21.078 -1.882 1 98.69 272 LEU A N 1
ATOM 2203 C CA . LEU A 1 272 ? -2.518 -21.891 -1.092 1 98.69 272 LEU A CA 1
ATOM 2204 C C . LEU A 1 272 ? -2.664 -21.328 0.317 1 98.69 272 LEU A C 1
ATOM 2206 O O . LEU A 1 272 ? -3.766 -21.297 0.871 1 98.69 272 LEU A O 1
ATOM 2210 N N . LEU A 1 273 ? -1.556 -20.922 0.866 1 98.56 273 LEU A N 1
ATOM 2211 C CA . LEU A 1 273 ? -1.592 -20.312 2.193 1 98.56 273 LEU A CA 1
ATOM 2212 C C . LEU A 1 273 ? -2.471 -19.078 2.203 1 98.56 273 LEU A C 1
ATOM 2214 O O . LEU A 1 273 ? -3.299 -18.891 3.1 1 98.56 273 LEU A O 1
ATOM 2218 N N . HIS A 1 274 ? -2.34 -18.266 1.244 1 98.44 274 HIS A N 1
ATOM 2219 C CA . HIS A 1 274 ? -3.119 -17.031 1.174 1 98.44 274 HIS A CA 1
ATOM 2220 C C . HIS A 1 274 ? -4.594 -17.328 0.914 1 98.44 274 HIS A C 1
ATOM 2222 O O . HIS A 1 274 ? -5.473 -16.656 1.45 1 98.44 274 HIS A O 1
ATOM 2228 N N . LEU A 1 275 ? -4.855 -18.312 0.031 1 98.69 275 LEU A N 1
ATOM 2229 C CA . LEU A 1 275 ? -6.242 -18.688 -0.205 1 98.69 275 LEU A CA 1
ATOM 2230 C C . LEU A 1 275 ? -6.93 -19.094 1.098 1 98.69 275 LEU A C 1
ATOM 2232 O O . LEU A 1 275 ? -8.055 -18.672 1.365 1 98.69 275 LEU A O 1
ATOM 2236 N N . HIS A 1 276 ? -6.223 -19.891 1.827 1 98.75 276 HIS A N 1
ATOM 2237 C CA . HIS A 1 276 ? -6.766 -20.344 3.105 1 98.75 276 HIS A CA 1
ATOM 2238 C C . HIS A 1 276 ? -7.008 -19.156 4.043 1 98.75 276 HIS A C 1
ATOM 2240 O O . HIS A 1 276 ? -8.102 -19.016 4.598 1 98.75 276 HIS A O 1
ATOM 2246 N N . GLU A 1 277 ? -6.098 -18.328 4.211 1 98.06 277 GLU A N 1
ATOM 2247 C CA . GLU A 1 277 ? -6.098 -17.234 5.18 1 98.06 277 GLU A CA 1
ATOM 2248 C C . GLU A 1 277 ? -7.117 -16.172 4.801 1 98.06 277 GLU A C 1
ATOM 2250 O O . GLU A 1 277 ? -7.812 -15.633 5.664 1 98.06 277 GLU A O 1
ATOM 2255 N N . LYS A 1 278 ? -7.203 -15.844 3.527 1 97.44 278 LYS A N 1
ATOM 2256 C CA . LYS A 1 278 ? -7.922 -14.641 3.109 1 97.44 278 LYS A CA 1
ATOM 2257 C C . LYS A 1 278 ? -9.367 -14.961 2.742 1 97.44 278 LYS A C 1
ATOM 2259 O O . LYS A 1 278 ? -10.25 -14.109 2.863 1 97.44 278 LYS A O 1
ATOM 2264 N N . PHE A 1 279 ? -9.633 -16.219 2.299 1 97.94 279 PHE A N 1
ATOM 2265 C CA . PHE A 1 279 ? -10.969 -16.484 1.78 1 97.94 279 PHE A CA 1
ATOM 2266 C C . PHE A 1 279 ? -11.656 -17.562 2.6 1 97.94 279 PHE A C 1
ATOM 2268 O O . PHE A 1 279 ? -12.891 -17.656 2.607 1 97.94 279 PHE A O 1
ATOM 2275 N N . PHE A 1 280 ? -10.914 -18.422 3.215 1 98.31 280 PHE A N 1
ATOM 2276 C CA . PHE A 1 280 ? -11.516 -19.531 3.945 1 98.31 280 PHE A CA 1
ATOM 2277 C C . PHE A 1 280 ? -11.578 -19.234 5.438 1 98.31 280 PHE A C 1
ATOM 2279 O O . PHE A 1 280 ? -12.602 -18.766 5.941 1 98.31 280 PHE A O 1
ATOM 2286 N N . ARG A 1 281 ? -10.406 -19.375 6.102 1 98 281 ARG A N 1
ATOM 2287 C CA . ARG A 1 281 ? -10.258 -19.094 7.527 1 98 281 ARG A CA 1
ATOM 2288 C C . ARG A 1 281 ? -8.82 -18.719 7.867 1 98 281 ARG A C 1
ATOM 2290 O O . ARG A 1 281 ? -7.902 -19.031 7.102 1 98 281 ARG A O 1
ATOM 2297 N N . PRO A 1 282 ? -8.719 -18 9.055 1 97.31 282 PRO A N 1
ATOM 2298 C CA . PRO A 1 282 ? -7.328 -17.797 9.469 1 97.31 282 PRO A CA 1
ATOM 2299 C C . PRO A 1 282 ? -6.516 -19.078 9.508 1 97.31 282 PRO A C 1
ATOM 2301 O O . PRO A 1 282 ? -7.035 -20.125 9.906 1 97.31 282 PRO A O 1
ATOM 2304 N N . LEU A 1 283 ? -5.297 -19 9.047 1 98.5 283 LEU A N 1
ATOM 2305 C CA . LEU A 1 283 ? -4.434 -20.172 9.062 1 98.5 283 LEU A CA 1
ATOM 2306 C C . LEU A 1 283 ? -4.348 -20.766 10.469 1 98.5 283 LEU A C 1
ATOM 2308 O O . LEU A 1 283 ? -4.055 -20.047 11.43 1 98.5 283 LEU A O 1
ATOM 2312 N N . PRO A 1 284 ? -4.621 -22.016 10.609 1 98.31 284 PRO A N 1
ATOM 2313 C CA . PRO A 1 284 ? -4.504 -22.641 11.93 1 98.31 284 PRO A CA 1
ATOM 2314 C C . PRO A 1 284 ? -3.055 -22.797 12.383 1 98.31 284 PRO A C 1
ATOM 2316 O O . PRO A 1 284 ? -2.135 -22.719 11.562 1 98.31 284 PRO A O 1
ATOM 2319 N N . GLU A 1 285 ? -2.881 -2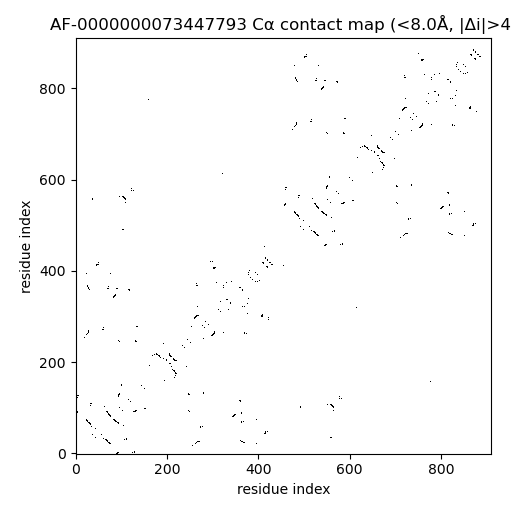2.984 13.641 1 97.31 285 GLU A N 1
ATOM 2320 C CA . GLU A 1 285 ? -1.551 -23.281 14.172 1 97.31 285 GLU A CA 1
ATOM 2321 C C . GLU A 1 285 ? -1.08 -24.672 13.758 1 97.31 285 GLU A C 1
ATOM 2323 O O . GLU A 1 285 ? 0.119 -24.906 13.586 1 97.31 285 GLU A O 1
ATOM 2328 N N . SER A 1 286 ? -1.993 -25.531 13.562 1 97.56 286 SER A N 1
ATOM 2329 C CA . SER A 1 286 ? -1.683 -26.906 13.203 1 97.56 286 SER A CA 1
ATOM 2330 C C . SER A 1 286 ? -1.408 -27.031 11.703 1 97.56 286 SER A C 1
ATOM 2332 O O . SER A 1 286 ? -2.291 -26.797 10.883 1 97.56 286 SER A O 1
ATOM 2334 N N . TYR A 1 287 ? -0.229 -27.547 11.414 1 97.5 287 TYR A N 1
ATOM 2335 C CA . TYR A 1 287 ? 0.166 -27.812 10.039 1 97.5 287 TYR A CA 1
ATOM 2336 C C . TYR A 1 287 ? -0.727 -28.875 9.414 1 97.5 287 TYR A C 1
ATOM 2338 O O . TYR A 1 287 ? -1.176 -28.734 8.273 1 97.5 287 TYR A O 1
ATOM 2346 N N . ASP A 1 288 ? -1.043 -29.844 10.117 1 97.31 288 ASP A N 1
ATOM 2347 C CA . ASP A 1 288 ? -1.878 -30.938 9.625 1 97.31 288 ASP A CA 1
ATOM 2348 C C . ASP A 1 288 ? -3.293 -30.453 9.32 1 97.31 288 ASP A C 1
ATOM 2350 O O . ASP A 1 288 ? -3.904 -30.875 8.336 1 97.31 288 ASP A O 1
ATOM 2354 N N . GLN A 1 289 ? -3.76 -29.656 10.164 1 98.19 289 GLN A N 1
ATOM 2355 C CA . GLN A 1 289 ? -5.09 -29.109 9.93 1 98.19 289 GLN A CA 1
ATOM 2356 C C . GLN A 1 289 ? -5.113 -28.25 8.664 1 98.19 289 GLN A C 1
ATOM 2358 O O . GLN A 1 289 ? -6.09 -28.266 7.918 1 98.19 289 GLN A O 1
ATOM 2363 N N . PHE A 1 290 ? -4.102 -27.547 8.492 1 98.31 290 PHE A N 1
ATOM 2364 C CA . PHE A 1 290 ? -3.986 -26.734 7.277 1 98.31 290 PHE A CA 1
ATOM 2365 C C . PHE A 1 290 ? -4.047 -27.625 6.039 1 98.31 290 PHE A C 1
ATOM 2367 O O . PHE A 1 290 ? -4.793 -27.344 5.102 1 98.31 290 PHE A O 1
ATOM 2374 N N . LYS A 1 291 ? -3.248 -28.672 6.027 1 98.25 291 LYS A N 1
ATOM 2375 C CA . LYS A 1 291 ? -3.211 -29.578 4.895 1 98.25 291 LYS A CA 1
ATOM 2376 C C . LYS A 1 291 ? -4.594 -30.172 4.621 1 98.25 291 LYS A C 1
ATOM 2378 O O . LYS A 1 291 ? -5.027 -30.25 3.469 1 98.25 291 LYS A O 1
ATOM 2383 N N . LEU A 1 292 ? -5.18 -30.547 5.648 1 98.25 292 LEU A N 1
ATOM 2384 C CA . LEU A 1 292 ? -6.508 -31.141 5.531 1 98.25 292 LEU A CA 1
ATOM 2385 C C . LEU A 1 292 ? -7.5 -30.141 4.945 1 98.25 292 LEU A C 1
ATOM 2387 O O . LEU A 1 292 ? -8.297 -30.484 4.074 1 98.25 292 LEU A O 1
ATOM 2391 N N . ASN A 1 293 ? -7.461 -28.953 5.473 1 98.56 293 ASN A N 1
ATOM 2392 C CA . ASN A 1 293 ? -8.359 -27.922 4.98 1 98.56 293 ASN A CA 1
ATOM 2393 C C . ASN A 1 293 ? -8.164 -27.672 3.484 1 98.56 293 ASN A C 1
ATOM 2395 O O . ASN A 1 293 ? -9.133 -27.641 2.727 1 98.56 293 ASN A O 1
ATOM 2399 N N . ILE A 1 294 ? -6.949 -27.516 3.09 1 98.75 294 ILE A N 1
ATOM 2400 C CA . ILE A 1 294 ? -6.656 -27.219 1.691 1 98.75 294 ILE A CA 1
ATOM 2401 C C . ILE A 1 294 ? -7.117 -28.375 0.812 1 98.75 294 ILE A C 1
ATOM 2403 O O . ILE A 1 294 ? -7.711 -28.172 -0.248 1 98.75 294 ILE A O 1
ATOM 2407 N N . HIS A 1 295 ? -6.852 -29.594 1.247 1 98.56 295 HIS A N 1
ATOM 2408 C CA . HIS A 1 295 ? -7.242 -30.766 0.46 1 98.56 295 HIS A CA 1
ATOM 2409 C C . HIS A 1 295 ? -8.758 -30.859 0.335 1 98.56 295 HIS A C 1
ATOM 2411 O O . HIS A 1 295 ? -9.273 -31.312 -0.688 1 98.56 295 HIS A O 1
ATOM 2417 N N . ASN A 1 296 ? -9.406 -30.5 1.336 1 98.19 296 ASN A N 1
ATOM 2418 C CA . ASN A 1 296 ? -10.867 -30.484 1.29 1 98.19 296 ASN A CA 1
ATOM 2419 C C . ASN A 1 296 ? -11.391 -29.406 0.344 1 98.19 296 ASN A C 1
ATOM 2421 O O . ASN A 1 296 ? -12.391 -29.609 -0.347 1 98.19 296 ASN A O 1
ATOM 2425 N N . LEU A 1 297 ? -10.773 -28.297 0.337 1 98.56 297 LEU A N 1
ATOM 2426 C CA . LEU A 1 297 ? -11.18 -27.203 -0.535 1 98.56 297 LEU A CA 1
ATOM 2427 C C . LEU A 1 297 ? -10.883 -27.531 -1.994 1 98.56 297 LEU A C 1
ATOM 2429 O O . LEU A 1 297 ? -11.703 -27.25 -2.873 1 98.56 297 LEU A O 1
ATOM 2433 N N . PHE A 1 298 ? -9.742 -28.062 -2.188 1 98.62 298 PHE A N 1
ATOM 2434 C CA . PHE A 1 298 ? -9.273 -28.406 -3.521 1 98.62 298 PHE A CA 1
ATOM 2435 C C . PHE A 1 298 ? -8.703 -29.828 -3.543 1 98.62 298 PHE A C 1
ATOM 2437 O O . PHE A 1 298 ? -7.5 -30.031 -3.357 1 98.62 298 PHE A O 1
ATOM 2444 N N . PRO A 1 299 ? -9.469 -30.797 -3.941 1 98.19 299 PRO A N 1
ATOM 2445 C CA . PRO A 1 299 ? -9.062 -32.219 -3.854 1 98.19 299 PRO A CA 1
ATOM 2446 C C . PRO A 1 299 ? -7.98 -32.562 -4.867 1 98.19 299 PRO A C 1
ATOM 2448 O O . PRO A 1 299 ? -7.262 -33.562 -4.684 1 98.19 299 PRO A O 1
ATOM 2451 N N . VAL A 1 300 ? -7.883 -31.828 -5.934 1 98.5 300 VAL A N 1
ATOM 2452 C CA . VAL A 1 300 ? -6.883 -32.094 -6.957 1 98.5 300 VAL A CA 1
ATOM 2453 C C . VAL A 1 300 ? -6.023 -30.859 -7.195 1 98.5 300 VAL A C 1
ATOM 2455 O O . VAL A 1 300 ? -6.473 -29.891 -7.82 1 98.5 300 VAL A O 1
ATOM 2458 N N . LEU A 1 301 ? -4.812 -30.906 -6.707 1 98.62 301 LEU A N 1
ATOM 2459 C CA . LEU A 1 301 ? -3.822 -29.859 -6.895 1 98.62 301 LEU A CA 1
ATOM 2460 C C . LEU A 1 301 ? -2.672 -30.344 -7.77 1 98.62 301 LEU A C 1
ATOM 2462 O O . LEU A 1 301 ? -2.193 -31.469 -7.609 1 98.62 301 LEU A O 1
ATOM 2466 N N . ILE A 1 302 ? -2.252 -29.531 -8.664 1 98.56 302 ILE A N 1
ATOM 2467 C CA . ILE A 1 302 ? -1.087 -29.875 -9.469 1 98.56 302 ILE A CA 1
ATOM 2468 C C . ILE A 1 302 ? -0.142 -28.672 -9.539 1 98.56 302 ILE A C 1
ATOM 2470 O O . ILE A 1 302 ? -0.516 -27.609 -10.039 1 98.56 302 ILE A O 1
ATOM 2474 N N . ASP A 1 303 ? 0.988 -28.781 -9.047 1 98.19 303 ASP A N 1
ATOM 2475 C CA . ASP A 1 303 ? 2.039 -27.781 -9.133 1 98.19 303 ASP A CA 1
ATOM 2476 C C . ASP A 1 303 ? 2.984 -28.062 -10.297 1 98.19 303 ASP A C 1
ATOM 2478 O O . ASP A 1 303 ? 3.783 -29 -10.234 1 98.19 303 ASP A O 1
ATOM 2482 N N . THR A 1 304 ? 2.98 -27.234 -11.273 1 97.62 304 THR A N 1
ATOM 2483 C CA . THR A 1 304 ? 3.742 -27.484 -12.492 1 97.62 304 THR A CA 1
ATOM 2484 C C . THR A 1 304 ? 5.242 -27.484 -12.203 1 97.62 304 THR A C 1
ATOM 2486 O O . THR A 1 304 ? 6.02 -28.078 -12.945 1 97.62 304 THR A O 1
ATOM 2489 N N . LYS A 1 305 ? 5.641 -26.797 -11.141 1 95.75 305 LYS A N 1
ATOM 2490 C CA . LYS A 1 305 ? 7.059 -26.812 -10.789 1 95.75 305 LYS A CA 1
ATOM 2491 C C . LYS A 1 305 ? 7.535 -28.219 -10.469 1 95.75 305 LYS A C 1
ATOM 2493 O O . LYS A 1 305 ? 8.633 -28.625 -10.875 1 95.75 305 LYS A O 1
ATOM 2498 N N . ASN A 1 306 ? 6.777 -28.953 -9.781 1 93.06 306 ASN A N 1
ATOM 2499 C CA . ASN A 1 306 ? 7.121 -30.328 -9.43 1 93.06 306 ASN A CA 1
ATOM 2500 C C . ASN A 1 306 ? 7.148 -31.234 -10.664 1 93.06 306 ASN A C 1
ATOM 2502 O O . ASN A 1 306 ? 8.031 -32.094 -10.797 1 93.06 306 ASN A O 1
ATOM 2506 N N . VAL A 1 307 ? 6.246 -31.094 -11.539 1 94.38 307 VAL A N 1
ATOM 2507 C CA . VAL A 1 307 ? 6.137 -31.906 -12.742 1 94.38 307 VAL A CA 1
ATOM 2508 C C . VAL A 1 307 ? 7.32 -31.625 -13.664 1 94.38 307 VAL A C 1
ATOM 2510 O O . VAL A 1 307 ? 7.961 -32.562 -14.172 1 94.38 307 VAL A O 1
ATOM 2513 N N . THR A 1 308 ? 7.559 -30.359 -13.836 1 95 308 THR A N 1
ATOM 2514 C CA . THR A 1 308 ? 8.594 -29.938 -14.766 1 95 308 THR A CA 1
ATOM 2515 C C . THR A 1 308 ? 9.977 -30.344 -14.258 1 95 308 THR A C 1
ATOM 2517 O O . THR A 1 308 ? 10.859 -30.688 -15.047 1 95 308 THR A O 1
ATOM 2520 N N . LYS A 1 309 ? 10.172 -30.234 -12.992 1 90.62 309 LYS A N 1
ATOM 2521 C CA . LYS A 1 309 ? 11.469 -30.609 -12.422 1 90.62 309 LYS A CA 1
ATOM 2522 C C . LYS A 1 309 ? 11.867 -32.031 -12.828 1 90.62 309 LYS A C 1
ATOM 2524 O O . LYS A 1 309 ? 13 -32.25 -13.273 1 90.62 309 LYS A O 1
ATOM 2529 N N . ASP A 1 310 ? 11.008 -32.938 -12.727 1 87.88 310 ASP A N 1
ATOM 2530 C CA . ASP A 1 310 ? 11.273 -34.344 -13.031 1 87.88 310 ASP A CA 1
ATOM 2531 C C . ASP A 1 310 ? 11.492 -34.562 -14.531 1 87.88 310 ASP A C 1
ATOM 2533 O O . ASP A 1 310 ? 12.445 -35.219 -14.945 1 87.88 310 ASP A O 1
ATOM 2537 N N . ILE A 1 311 ? 10.688 -34 -15.297 1 90.44 311 ILE A N 1
ATOM 2538 C CA . ILE A 1 311 ? 10.719 -34.188 -16.734 1 90.44 311 ILE A CA 1
ATOM 2539 C C . ILE A 1 311 ? 11.945 -33.5 -17.328 1 90.44 311 ILE A C 1
ATOM 2541 O O . ILE A 1 311 ? 12.531 -33.969 -18.297 1 90.44 311 ILE A O 1
ATOM 2545 N N . TRP A 1 312 ? 12.242 -32.344 -16.812 1 92.44 312 TRP A N 1
ATOM 2546 C CA . TRP A 1 312 ? 13.375 -31.562 -17.312 1 92.44 312 TRP A CA 1
ATOM 2547 C C . TRP A 1 312 ? 14.672 -32.344 -17.203 1 92.44 312 TRP A C 1
ATOM 2549 O O . TRP A 1 312 ? 15.5 -32.344 -18.109 1 92.44 312 TRP A O 1
ATOM 2559 N N . LYS A 1 313 ? 14.805 -33.031 -16.094 1 87.38 313 LYS A N 1
ATOM 2560 C CA . LYS A 1 313 ? 15.984 -33.844 -15.867 1 87.38 313 LYS A CA 1
ATOM 2561 C C . LYS A 1 313 ? 16.016 -35.031 -16.812 1 87.38 313 LYS A C 1
ATOM 2563 O O . LYS A 1 313 ? 17.047 -35.344 -17.422 1 87.38 313 LYS A O 1
ATOM 2568 N N . GLU A 1 314 ? 14.984 -35.688 -17 1 86.75 314 GLU A N 1
ATOM 2569 C CA . GLU A 1 314 ? 14.883 -36.875 -17.797 1 86.75 314 GLU A CA 1
ATOM 2570 C C . GLU A 1 314 ? 15.148 -36.594 -19.266 1 86.75 314 GLU A C 1
ATOM 2572 O O . GLU A 1 314 ? 15.75 -37.406 -19.969 1 86.75 314 GLU A O 1
ATOM 2577 N N . LEU A 1 315 ? 14.695 -35.469 -19.766 1 91.25 315 LEU A N 1
ATOM 2578 C CA . LEU A 1 315 ? 14.812 -35.156 -21.188 1 91.25 315 LEU A CA 1
ATOM 2579 C C . LEU A 1 315 ? 16.016 -34.25 -21.453 1 91.25 315 LEU A C 1
ATOM 2581 O O . LEU A 1 315 ? 16.234 -33.812 -22.578 1 91.25 315 LEU A O 1
ATOM 2585 N N . ASN A 1 316 ? 16.781 -33.938 -20.422 1 90.88 316 ASN A N 1
ATOM 2586 C CA . ASN A 1 316 ? 17.984 -33.094 -20.5 1 90.88 316 ASN A CA 1
ATOM 2587 C C . ASN A 1 316 ? 17.703 -31.734 -21.125 1 90.88 316 ASN A C 1
ATOM 2589 O O . ASN A 1 316 ? 18.391 -31.312 -22.047 1 90.88 316 ASN A O 1
ATOM 2593 N N . PHE A 1 317 ? 16.594 -31.156 -20.75 1 93.12 317 PHE A N 1
ATOM 2594 C CA . PHE A 1 317 ? 16.281 -29.797 -21.172 1 93.12 317 PHE A CA 1
ATOM 2595 C C . PHE A 1 317 ? 17.234 -28.797 -20.547 1 93.12 317 PHE A C 1
ATOM 2597 O O . PHE A 1 317 ? 17.844 -29.062 -19.516 1 93.12 317 PHE A O 1
ATOM 2604 N N . PRO A 1 318 ? 17.422 -27.641 -21.219 1 90.69 318 PRO A N 1
ATOM 2605 C CA . PRO A 1 318 ? 18.281 -26.625 -20.625 1 90.69 318 PRO A CA 1
ATOM 2606 C C . PRO A 1 318 ? 17.734 -26.078 -19.312 1 90.69 318 PRO A C 1
ATOM 2608 O O . PRO A 1 318 ? 16.531 -26.094 -19.078 1 90.69 318 PRO A O 1
ATOM 2611 N N . ARG A 1 319 ? 18.609 -25.531 -18.594 1 84.38 319 ARG A N 1
ATOM 2612 C CA . ARG A 1 319 ? 18.219 -24.969 -17.312 1 84.38 319 ARG A CA 1
ATOM 2613 C C . ARG A 1 319 ? 17.312 -23.75 -17.5 1 84.38 319 ARG A C 1
ATOM 2615 O O . ARG A 1 319 ? 17.547 -22.938 -18.391 1 84.38 319 ARG A O 1
ATOM 2622 N N . VAL A 1 320 ? 16.234 -23.781 -16.719 1 84.44 320 VAL A N 1
ATOM 2623 C CA . VAL A 1 320 ? 15.281 -22.688 -16.75 1 84.44 320 VAL A CA 1
ATOM 2624 C C . VAL A 1 320 ? 15.078 -22.141 -15.336 1 84.44 320 VAL A C 1
ATOM 2626 O O . VAL A 1 320 ? 15.172 -22.891 -14.352 1 84.44 320 VAL A O 1
ATOM 2629 N N . SER A 1 321 ? 14.766 -20.797 -15.172 1 74.06 321 SER A N 1
ATOM 2630 C CA . SER A 1 321 ? 14.711 -20.156 -13.852 1 74.06 321 SER A CA 1
ATOM 2631 C C . SER A 1 321 ? 13.297 -19.703 -13.523 1 74.06 321 SER A C 1
ATOM 2633 O O . SER A 1 321 ? 12.984 -19.422 -12.359 1 74.06 321 SER A O 1
ATOM 2635 N N . ASN A 1 322 ? 12.477 -19.641 -14.516 1 84.38 322 ASN A N 1
ATOM 2636 C CA . ASN A 1 322 ? 11.141 -19.109 -14.258 1 84.38 322 ASN A CA 1
ATOM 2637 C C . ASN A 1 322 ? 10.109 -19.75 -15.188 1 84.38 322 ASN A C 1
ATOM 2639 O O . ASN A 1 322 ? 10.461 -20.469 -16.125 1 84.38 322 ASN A O 1
ATOM 2643 N N . LEU A 1 323 ? 8.914 -19.516 -14.906 1 93 323 LEU A N 1
ATOM 2644 C CA . LEU A 1 323 ? 7.766 -20.094 -15.594 1 93 323 LEU A CA 1
ATOM 2645 C C . LEU A 1 323 ? 7.773 -19.719 -17.078 1 93 323 LEU A C 1
ATOM 2647 O O . LEU A 1 323 ? 7.477 -20.562 -17.922 1 93 323 LEU A O 1
ATOM 2651 N N . SER A 1 324 ? 8.102 -18.5 -17.375 1 91.81 324 SER A N 1
ATOM 2652 C CA . SER A 1 324 ? 8.133 -18.031 -18.75 1 91.81 324 SER A CA 1
ATOM 2653 C C . SER A 1 324 ? 9.148 -18.828 -19.578 1 91.81 324 SER A C 1
ATOM 2655 O O . SER A 1 324 ? 8.883 -19.188 -20.719 1 91.81 324 SER A O 1
ATOM 2657 N N . GLU A 1 325 ? 10.258 -19.094 -19 1 90.38 325 GLU A N 1
ATOM 2658 C CA . GLU A 1 325 ? 11.305 -19.859 -19.672 1 90.38 325 GLU A CA 1
ATOM 2659 C C . GLU A 1 325 ? 10.875 -21.297 -19.906 1 90.38 325 GLU A C 1
ATOM 2661 O O . GLU A 1 325 ? 11.18 -21.891 -20.953 1 90.38 325 GLU A O 1
ATOM 2666 N N . VAL A 1 326 ? 10.234 -21.828 -18.953 1 94.88 326 VAL A N 1
ATOM 2667 C CA . VAL A 1 326 ? 9.703 -23.188 -19.125 1 94.88 326 VAL A CA 1
ATOM 2668 C C . VAL A 1 326 ? 8.773 -23.234 -20.344 1 94.88 326 VAL A C 1
ATOM 2670 O O . VAL A 1 326 ? 8.891 -24.125 -21.188 1 94.88 326 VAL A O 1
ATOM 2673 N N . TYR A 1 327 ? 7.887 -22.281 -20.391 1 96.38 327 TYR A N 1
ATOM 2674 C CA . TYR A 1 327 ? 6.926 -22.188 -21.484 1 96.38 327 TYR A CA 1
ATOM 2675 C C . TYR A 1 327 ? 7.641 -22.047 -22.828 1 96.38 327 TYR A C 1
ATOM 2677 O O . TYR A 1 327 ? 7.254 -22.688 -23.812 1 96.38 327 TYR A O 1
ATOM 2685 N N . GLU A 1 328 ? 8.664 -21.297 -22.875 1 94.75 328 GLU A N 1
ATOM 2686 C CA . GLU A 1 328 ? 9.422 -21.078 -24.094 1 94.75 328 GLU A CA 1
ATOM 2687 C C . GLU A 1 328 ? 10.109 -22.344 -24.578 1 94.75 328 GLU A C 1
ATOM 2689 O O . GLU A 1 328 ? 10.094 -22.656 -25.766 1 94.75 328 GLU A O 1
ATOM 2694 N N . VAL A 1 329 ? 10.719 -23.062 -23.688 1 95.75 329 VAL A N 1
ATOM 2695 C CA . VAL A 1 329 ? 11.398 -24.297 -24.031 1 95.75 329 VAL A CA 1
ATOM 2696 C C . VAL A 1 329 ? 10.398 -25.312 -24.578 1 95.75 329 VAL A C 1
ATOM 2698 O O . VAL A 1 329 ? 10.656 -25.969 -25.594 1 95.75 329 VAL A O 1
ATOM 2701 N N . LEU A 1 330 ? 9.266 -25.391 -23.984 1 96.5 330 LEU A N 1
ATOM 2702 C CA . LEU A 1 330 ? 8.242 -26.344 -24.391 1 96.5 330 LEU A CA 1
ATOM 2703 C C . LEU A 1 330 ? 7.68 -25.984 -25.75 1 96.5 330 LEU A C 1
ATOM 2705 O O . LEU A 1 330 ? 7.148 -26.859 -26.453 1 96.5 330 LEU A O 1
ATOM 2709 N N . ASN A 1 331 ? 7.75 -24.734 -26.125 1 95 331 ASN A N 1
ATOM 2710 C CA . ASN A 1 331 ? 7.273 -24.281 -27.438 1 95 331 ASN A CA 1
ATOM 2711 C C . ASN A 1 331 ? 8.398 -24.266 -28.469 1 95 331 ASN A C 1
ATOM 2713 O O . ASN A 1 331 ? 8.18 -23.875 -29.609 1 95 331 ASN A O 1
ATOM 2717 N N . SER A 1 332 ? 9.531 -24.641 -28.094 1 95.19 332 SER A N 1
ATOM 2718 C CA . SER A 1 332 ? 10.68 -24.625 -28.984 1 95.19 332 SER A CA 1
ATOM 2719 C C . SER A 1 332 ? 10.914 -26 -29.609 1 95.19 332 SER A C 1
ATOM 2721 O O . SER A 1 332 ? 10.188 -26.953 -29.328 1 95.19 332 SER A O 1
ATOM 2723 N N . ASP A 1 333 ? 11.938 -26.094 -30.438 1 94.75 333 ASP A N 1
ATOM 2724 C CA . ASP A 1 333 ? 12.266 -27.328 -31.141 1 94.75 333 ASP A CA 1
ATOM 2725 C C . ASP A 1 333 ? 12.898 -28.344 -30.188 1 94.75 333 ASP A C 1
ATOM 2727 O O . ASP A 1 333 ? 13 -29.531 -30.516 1 94.75 333 ASP A O 1
ATOM 2731 N N . LEU A 1 334 ? 13.188 -27.906 -29.047 1 94 334 LEU A N 1
ATOM 2732 C CA . LEU A 1 334 ? 13.773 -28.812 -28.062 1 94 334 LEU A CA 1
ATOM 2733 C C . LEU A 1 334 ? 12.727 -29.797 -27.547 1 94 334 LEU A C 1
ATOM 2735 O O . LEU A 1 334 ? 13.078 -30.875 -27.047 1 94 334 LEU A O 1
ATOM 2739 N N . ASN A 1 335 ? 11.523 -29.453 -27.578 1 94.5 335 ASN A N 1
ATOM 2740 C CA . ASN A 1 335 ? 10.422 -30.328 -27.203 1 94.5 335 ASN A CA 1
ATOM 2741 C C . ASN A 1 335 ? 10.039 -31.297 -28.328 1 94.5 335 ASN A C 1
ATOM 2743 O O . ASN A 1 335 ? 9.516 -30.859 -29.359 1 94.5 335 ASN A O 1
ATOM 2747 N N . PRO A 1 336 ? 10.266 -32.562 -28.156 1 92.5 336 PRO A N 1
ATOM 2748 C CA . PRO A 1 336 ? 10.008 -33.5 -29.219 1 92.5 336 PRO A CA 1
ATOM 2749 C C . PRO A 1 336 ? 8.523 -33.594 -29.594 1 92.5 336 PRO A C 1
ATOM 2751 O O . PRO A 1 336 ? 8.188 -34.094 -30.688 1 92.5 336 PRO A O 1
ATOM 2754 N N . THR A 1 337 ? 7.652 -33.094 -28.75 1 92.81 337 THR A N 1
ATOM 2755 C CA . THR A 1 337 ? 6.227 -33.188 -29.031 1 92.81 337 THR A CA 1
ATOM 2756 C C . THR A 1 337 ? 5.641 -31.828 -29.359 1 92.81 337 THR A C 1
ATOM 2758 O O . THR A 1 337 ? 4.434 -31.609 -29.234 1 92.81 337 THR A O 1
ATOM 2761 N N . ARG A 1 338 ? 6.402 -30.891 -29.656 1 91.69 338 ARG A N 1
ATOM 2762 C CA . ARG A 1 338 ? 5.969 -29.516 -29.891 1 91.69 338 ARG A CA 1
ATOM 2763 C C . ARG A 1 338 ? 4.867 -29.469 -30.953 1 91.69 338 ARG A C 1
ATOM 2765 O O . ARG A 1 338 ? 3.906 -28.719 -30.812 1 91.69 338 ARG A O 1
ATOM 2772 N N . ASN A 1 339 ? 4.961 -30.297 -32 1 90.19 339 ASN A N 1
ATOM 2773 C CA . ASN A 1 339 ? 4.055 -30.234 -33.156 1 90.19 339 ASN A CA 1
ATOM 2774 C C . ASN A 1 339 ? 2.801 -31.062 -32.906 1 90.19 339 ASN A C 1
ATOM 2776 O O . ASN A 1 339 ? 1.79 -30.875 -33.594 1 90.19 339 ASN A O 1
ATOM 2780 N N . SER A 1 340 ? 2.846 -31.953 -32.031 1 89.75 340 SER A N 1
ATOM 2781 C CA . SER A 1 340 ? 1.7 -32.812 -31.75 1 89.75 340 SER A CA 1
ATOM 2782 C C . SER A 1 340 ? 1.022 -32.438 -30.438 1 89.75 340 SER A C 1
ATOM 2784 O O . SER A 1 340 ? 0.059 -33.094 -30.031 1 89.75 340 SER A O 1
ATOM 2786 N N . GLY A 1 341 ? 1.495 -31.438 -29.828 1 92.19 341 GLY A N 1
ATOM 2787 C CA . GLY A 1 341 ? 0.995 -31.047 -28.516 1 92.19 341 GLY A CA 1
ATOM 2788 C C . GLY A 1 341 ? -0.327 -30.312 -28.578 1 92.19 341 GLY A C 1
ATOM 2789 O O . GLY A 1 341 ? -0.878 -30.094 -29.656 1 92.19 341 GLY A O 1
ATOM 2790 N N . PRO A 1 342 ? -0.881 -30.016 -27.406 1 95.69 342 PRO A N 1
ATOM 2791 C CA . PRO A 1 342 ? -2.16 -29.312 -27.328 1 95.69 342 PRO A CA 1
ATOM 2792 C C . PRO A 1 342 ? -2.08 -27.891 -27.875 1 95.69 342 PRO A C 1
ATOM 2794 O O . PRO A 1 342 ? -1.069 -27.203 -27.688 1 95.69 342 PRO A O 1
ATOM 2797 N N . VAL A 1 343 ? -3.141 -27.484 -28.531 1 95.25 343 VAL A N 1
ATOM 2798 C CA . VAL A 1 343 ? -3.287 -26.109 -28.984 1 95.25 343 VAL A CA 1
ATOM 2799 C C . VAL A 1 343 ? -4.172 -25.344 -28 1 95.25 343 VAL A C 1
ATOM 2801 O O . VAL A 1 343 ? -5.293 -25.766 -27.703 1 95.25 343 VAL A O 1
ATOM 2804 N N . VAL A 1 344 ? -3.646 -24.25 -27.516 1 95.94 344 VAL A N 1
ATOM 2805 C CA . VAL A 1 344 ? -4.406 -23.438 -26.578 1 95.94 344 VAL A CA 1
ATOM 2806 C C . VAL A 1 344 ? -4.734 -22.094 -27.219 1 95.94 344 VAL A C 1
ATOM 2808 O O . VAL A 1 344 ? -3.836 -21.359 -27.656 1 95.94 344 VAL A O 1
ATOM 2811 N N . ILE A 1 345 ? -5.996 -21.797 -27.297 1 94.44 345 ILE A N 1
ATOM 2812 C CA . ILE A 1 345 ? -6.414 -20.516 -27.844 1 94.44 345 ILE A CA 1
ATOM 2813 C C . ILE A 1 345 ? -7.016 -19.641 -26.734 1 94.44 345 ILE A C 1
ATOM 2815 O O . ILE A 1 345 ? -7.629 -20.172 -25.797 1 94.44 345 ILE A O 1
ATOM 2819 N N . HIS A 1 346 ? -6.844 -18.375 -26.828 1 94 346 HIS A N 1
ATOM 2820 C CA . HIS A 1 346 ? -7.449 -17.453 -25.875 1 94 346 HIS A CA 1
ATOM 2821 C C . HIS A 1 346 ? -8.898 -17.156 -26.25 1 94 346 HIS A C 1
ATOM 2823 O O . HIS A 1 346 ? -9.234 -17.031 -27.438 1 94 346 HIS A O 1
ATOM 2829 N N . ALA A 1 347 ? -9.664 -17.031 -25.281 1 91.75 347 ALA A N 1
ATOM 2830 C CA . ALA A 1 347 ? -11.047 -16.625 -25.516 1 91.75 347 ALA A CA 1
ATOM 2831 C C . ALA A 1 347 ? -11.109 -15.211 -26.094 1 91.75 347 ALA A C 1
ATOM 2833 O O . ALA A 1 347 ? -10.172 -14.43 -25.938 1 91.75 347 ALA A O 1
ATOM 2834 N N . SER A 1 348 ? -12.133 -14.844 -26.734 1 82.38 348 SER A N 1
ATOM 2835 C CA . SER A 1 348 ? -12.289 -13.609 -27.5 1 82.38 348 SER A CA 1
ATOM 2836 C C . SER A 1 348 ? -12.086 -12.383 -26.609 1 82.38 348 SER A C 1
ATOM 2838 O O . SER A 1 348 ? -11.477 -11.398 -27.016 1 82.38 348 SER A O 1
ATOM 2840 N N . LYS A 1 349 ? -12.516 -12.398 -25.391 1 79.12 349 LYS A N 1
ATOM 2841 C CA . LYS A 1 349 ? -12.398 -11.234 -24.516 1 79.12 349 LYS A CA 1
ATOM 2842 C C . LYS A 1 349 ? -11.039 -11.211 -23.812 1 79.12 349 LYS A C 1
ATOM 2844 O O . LYS A 1 349 ? -10.75 -10.297 -23.031 1 79.12 349 LYS A O 1
ATOM 2849 N N . CYS A 1 350 ? -10.195 -12.148 -24.188 1 81.31 350 CYS A N 1
ATOM 2850 C CA . CYS A 1 350 ? -8.914 -12.281 -23.516 1 81.31 350 CYS A CA 1
ATOM 2851 C C . CYS A 1 350 ? -7.762 -12.258 -24.516 1 81.31 350 CYS A C 1
ATOM 2853 O O . CYS A 1 350 ? -6.871 -13.109 -24.453 1 81.31 350 CYS A O 1
ATOM 2855 N N . GLU A 1 351 ? -7.777 -11.312 -25.359 1 82.5 351 GLU A N 1
ATOM 2856 C CA . GLU A 1 351 ? -6.801 -11.312 -26.438 1 82.5 351 GLU A CA 1
ATOM 2857 C C . GLU A 1 351 ? -5.531 -10.57 -26.031 1 82.5 351 GLU A C 1
ATOM 2859 O O . GLU A 1 351 ? -4.559 -10.531 -26.797 1 82.5 351 GLU A O 1
ATOM 2864 N N . LYS A 1 352 ? -5.637 -10.07 -24.828 1 86.44 352 LYS A N 1
ATOM 2865 C CA . LYS A 1 352 ? -4.508 -9.305 -24.312 1 86.44 352 LYS A CA 1
ATOM 2866 C C . LYS A 1 352 ? -3.223 -10.125 -24.359 1 86.44 352 LYS A C 1
ATOM 2868 O O . LYS A 1 352 ? -2.145 -9.578 -24.609 1 86.44 352 LYS A O 1
ATOM 2873 N N . TYR A 1 353 ? -3.295 -11.453 -24.219 1 88.19 353 TYR A N 1
ATOM 2874 C CA . TYR A 1 353 ? -2.119 -12.289 -24.016 1 88.19 353 TYR A CA 1
ATOM 2875 C C . TYR A 1 353 ? -1.7 -12.961 -25.312 1 88.19 353 TYR A C 1
ATOM 2877 O O . TYR A 1 353 ? -0.738 -13.734 -25.344 1 88.19 353 TYR A O 1
ATOM 2885 N N . VAL A 1 354 ? -2.391 -12.711 -26.391 1 85.75 354 VAL A N 1
ATOM 2886 C CA . VAL A 1 354 ? -2.094 -13.375 -27.656 1 85.75 354 VAL A CA 1
ATOM 2887 C C . VAL A 1 354 ? -0.799 -12.82 -28.234 1 85.75 354 VAL A C 1
ATOM 2889 O O . VAL A 1 354 ? 0.082 -13.578 -28.641 1 85.75 354 VAL A O 1
ATOM 2892 N N . GLU A 1 355 ? -0.688 -11.539 -28.156 1 84.62 355 GLU A N 1
ATOM 2893 C CA . GLU A 1 355 ? 0.427 -10.938 -28.875 1 84.62 355 GLU A CA 1
ATOM 2894 C C . GLU A 1 355 ? 1.516 -10.461 -27.922 1 84.62 355 GLU A C 1
ATOM 2896 O O . GLU A 1 355 ? 2.66 -10.258 -28.328 1 84.62 355 GLU A O 1
ATOM 2901 N N . THR A 1 356 ? 1.133 -10.297 -26.703 1 87.81 356 THR A N 1
ATOM 2902 C CA . THR A 1 356 ? 2.09 -9.672 -25.797 1 87.81 356 THR A CA 1
ATOM 2903 C C . THR A 1 356 ? 2.246 -10.5 -24.531 1 87.81 356 THR A C 1
ATOM 2905 O O . THR A 1 356 ? 1.282 -11.102 -24.047 1 87.81 356 THR A O 1
ATOM 2908 N N . LYS A 1 357 ? 3.473 -10.5 -24.047 1 90.38 357 LYS A N 1
ATOM 2909 C CA . LYS A 1 357 ? 3.785 -11.18 -22.797 1 90.38 357 LYS A CA 1
ATOM 2910 C C . LYS A 1 357 ? 3.654 -10.227 -21.609 1 90.38 357 LYS A C 1
ATOM 2912 O O . LYS A 1 357 ? 4.023 -9.055 -21.703 1 90.38 357 LYS A O 1
ATOM 2917 N N . TYR A 1 358 ? 3.064 -10.742 -20.547 1 92.19 358 TYR A N 1
ATOM 2918 C CA . TYR A 1 358 ? 2.891 -9.953 -19.344 1 92.19 358 TYR A CA 1
ATOM 2919 C C . TYR A 1 358 ? 3.369 -10.719 -18.109 1 92.19 358 TYR A C 1
ATOM 2921 O O . TYR A 1 358 ? 2.592 -10.969 -17.188 1 92.19 358 TYR A O 1
ATOM 2929 N N . PRO A 1 359 ? 4.637 -10.992 -18.078 1 90.88 359 PRO A N 1
ATOM 2930 C CA . PRO A 1 359 ? 5.137 -11.742 -16.922 1 90.88 359 PRO A CA 1
ATOM 2931 C C . PRO A 1 359 ? 4.816 -11.07 -15.594 1 90.88 359 PRO A C 1
ATOM 2933 O O . PRO A 1 359 ? 4.871 -9.844 -15.484 1 90.88 359 PRO A O 1
ATOM 2936 N N . HIS A 1 360 ? 4.375 -11.867 -14.648 1 90.62 360 HIS A N 1
ATOM 2937 C CA . HIS A 1 360 ? 4.082 -11.477 -13.273 1 90.62 360 HIS A CA 1
ATOM 2938 C C . HIS A 1 360 ? 2.775 -10.695 -13.188 1 90.62 360 HIS A C 1
ATOM 2940 O O . HIS A 1 360 ? 2.484 -10.078 -12.164 1 90.62 360 HIS A O 1
ATOM 2946 N N . GLU A 1 361 ? 2.162 -10.586 -14.289 1 95.31 361 GLU A N 1
ATOM 2947 C CA . GLU A 1 361 ? 0.722 -10.383 -14.172 1 95.31 361 GLU A CA 1
ATOM 2948 C C . GLU A 1 361 ? 0.011 -11.688 -13.805 1 95.31 361 GLU A C 1
ATOM 2950 O O . GLU A 1 361 ? 0.211 -12.711 -14.453 1 95.31 361 GLU A O 1
ATOM 2955 N N . ALA A 1 362 ? -0.781 -11.664 -12.836 1 97.88 362 ALA A N 1
ATOM 2956 C CA . ALA A 1 362 ? -1.284 -12.898 -12.227 1 97.88 362 ALA A CA 1
ATOM 2957 C C . ALA A 1 362 ? -2.053 -13.734 -13.242 1 97.88 362 ALA A C 1
ATOM 2959 O O . ALA A 1 362 ? -1.847 -14.945 -13.336 1 97.88 362 ALA A O 1
ATOM 2960 N N . ALA A 1 363 ? -2.891 -13.109 -14.047 1 97.62 363 ALA A N 1
ATOM 2961 C CA . ALA A 1 363 ? -3.686 -13.859 -15.016 1 97.62 363 ALA A CA 1
ATOM 2962 C C . ALA A 1 363 ? -2.801 -14.453 -16.109 1 97.62 363 ALA A C 1
ATOM 2964 O O . ALA A 1 363 ? -3.066 -15.555 -16.594 1 97.62 363 ALA A O 1
ATOM 2965 N N . TYR A 1 364 ? -1.834 -13.734 -16.562 1 96.69 364 TYR A N 1
ATOM 2966 C CA . TYR A 1 364 ? -0.904 -14.25 -17.562 1 96.69 364 TYR A CA 1
ATOM 2967 C C . TYR A 1 364 ? -0.139 -15.453 -17.031 1 96.69 364 TYR A C 1
ATOM 2969 O O . TYR A 1 364 ? 0.01 -16.453 -17.719 1 96.69 364 TYR A O 1
ATOM 2977 N N . ASP A 1 365 ? 0.349 -15.312 -15.82 1 97.31 365 ASP A N 1
ATOM 2978 C CA . ASP A 1 365 ? 1.071 -16.422 -15.211 1 97.31 365 ASP A CA 1
ATOM 2979 C C . ASP A 1 365 ? 0.153 -17.625 -15 1 97.31 365 ASP A C 1
ATOM 2981 O O . ASP A 1 365 ? 0.59 -18.781 -15.109 1 97.31 365 ASP A O 1
ATOM 2985 N N . ALA A 1 366 ? -1.083 -17.375 -14.633 1 98.38 366 ALA A N 1
ATOM 2986 C CA . ALA A 1 366 ? -2.062 -18.453 -14.523 1 98.38 366 ALA A CA 1
ATOM 2987 C C . ALA A 1 366 ? -2.246 -19.156 -15.867 1 98.38 366 ALA A C 1
ATOM 2989 O O . ALA A 1 366 ? -2.336 -20.391 -15.914 1 98.38 366 ALA A O 1
ATOM 2990 N N . PHE A 1 367 ? -2.334 -18.391 -16.906 1 97.81 367 PHE A N 1
ATOM 2991 C CA . PHE A 1 367 ? -2.439 -18.938 -18.25 1 97.81 367 PHE A CA 1
ATOM 2992 C C . PHE A 1 367 ? -1.219 -19.781 -18.594 1 97.81 367 PHE A C 1
ATOM 2994 O O . PHE A 1 367 ? -1.353 -20.891 -19.109 1 97.81 367 PHE A O 1
ATOM 3001 N N . LEU A 1 368 ? -0.075 -19.219 -18.281 1 97.69 368 LEU A N 1
ATOM 3002 C CA . LEU A 1 368 ? 1.15 -19.969 -18.531 1 97.69 368 LEU A CA 1
ATOM 3003 C C . LEU A 1 368 ? 1.16 -21.281 -17.766 1 97.69 368 LEU A C 1
ATOM 3005 O O . LEU A 1 368 ? 1.578 -22.312 -18.312 1 97.69 368 LEU A O 1
ATOM 3009 N N . CYS A 1 369 ? 0.759 -21.219 -16.547 1 97.38 369 CYS A N 1
ATOM 3010 C CA . CYS A 1 369 ? 0.709 -22.422 -15.727 1 97.38 369 CYS A CA 1
ATOM 3011 C C . CYS A 1 369 ? -0.124 -23.5 -16.391 1 97.38 369 CYS A C 1
ATOM 3013 O O . CYS A 1 369 ? 0.311 -24.656 -16.484 1 97.38 369 CYS A O 1
ATOM 3015 N N . GLY A 1 370 ? -1.292 -23.125 -16.812 1 98.25 370 GLY A N 1
ATOM 3016 C CA . GLY A 1 370 ? -2.17 -24.094 -17.453 1 98.25 370 GLY A CA 1
ATOM 3017 C C . GLY A 1 370 ? -1.627 -24.609 -18.766 1 98.25 370 GLY A C 1
ATOM 3018 O O . GLY A 1 370 ? -1.729 -25.797 -19.062 1 98.25 370 GLY A O 1
ATOM 3019 N N . SER A 1 371 ? -1.08 -23.75 -19.531 1 97.75 371 SER A N 1
ATOM 3020 C CA . SER A 1 371 ? -0.496 -24.141 -20.812 1 97.75 371 SER A CA 1
ATOM 3021 C C . SER A 1 371 ? 0.671 -25.094 -20.625 1 97.75 371 SER A C 1
ATOM 3023 O O . SER A 1 371 ? 0.79 -26.094 -21.328 1 97.75 371 SER A O 1
ATOM 3025 N N . VAL A 1 372 ? 1.477 -24.734 -19.672 1 98.06 372 VAL A N 1
ATOM 3026 C CA . VAL A 1 372 ? 2.625 -25.578 -19.359 1 98.06 372 VAL A CA 1
ATOM 3027 C C . VAL A 1 372 ? 2.148 -26.953 -18.906 1 98.06 372 VAL A C 1
ATOM 3029 O O . VAL A 1 372 ? 2.711 -27.969 -19.312 1 98.06 372 VAL A O 1
ATOM 3032 N N . LEU A 1 373 ? 1.157 -26.984 -18.109 1 98.38 373 LEU A N 1
ATOM 3033 C CA . LEU A 1 373 ? 0.622 -28.25 -17.641 1 98.38 373 LEU A CA 1
ATOM 3034 C C . LEU A 1 373 ? 0.224 -29.141 -18.812 1 98.38 373 LEU A C 1
ATOM 3036 O O . LEU A 1 373 ? 0.572 -30.328 -18.859 1 98.38 373 LEU A O 1
ATOM 3040 N N . LEU A 1 374 ? -0.518 -28.609 -19.766 1 97.94 374 LEU A N 1
ATOM 3041 C CA . LEU A 1 374 ? -1.001 -29.375 -20.906 1 97.94 374 LEU A CA 1
ATOM 3042 C C . LEU A 1 374 ? 0.163 -29.891 -21.734 1 97.94 374 LEU A C 1
ATOM 3044 O O . LEU A 1 374 ? 0.169 -31.062 -22.125 1 97.94 374 LEU A O 1
ATOM 3048 N N . LYS A 1 375 ? 1.099 -29.078 -21.922 1 97.19 375 LYS A N 1
ATOM 3049 C CA . LYS A 1 375 ? 2.229 -29.453 -22.766 1 97.19 375 LYS A CA 1
ATOM 3050 C C . LYS A 1 375 ? 3.094 -30.5 -22.078 1 97.19 375 LYS A C 1
ATOM 3052 O O . LYS A 1 375 ? 3.561 -31.453 -22.719 1 97.19 375 LYS A O 1
ATOM 3057 N N . VAL A 1 376 ? 3.312 -30.328 -20.844 1 96.94 376 VAL A N 1
ATOM 3058 C CA . VAL A 1 376 ? 4.125 -31.297 -20.109 1 96.94 376 VAL A CA 1
ATOM 3059 C C . VAL A 1 376 ? 3.373 -32.625 -19.984 1 96.94 376 VAL A C 1
ATOM 3061 O O . VAL A 1 376 ? 3.979 -33.688 -20.047 1 96.94 376 VAL A O 1
ATOM 3064 N N . ALA A 1 377 ? 2.088 -32.562 -19.734 1 96.38 377 ALA A N 1
ATOM 3065 C CA . ALA A 1 377 ? 1.281 -33.781 -19.688 1 96.38 377 ALA A CA 1
ATOM 3066 C C . ALA A 1 377 ? 1.347 -34.531 -21 1 96.38 377 ALA A C 1
ATOM 3068 O O . ALA A 1 377 ? 1.424 -35.781 -21.016 1 96.38 377 ALA A O 1
ATOM 3069 N N . HIS A 1 378 ? 1.261 -33.781 -22.078 1 95.19 378 HIS A N 1
ATOM 3070 C CA . HIS A 1 378 ? 1.375 -34.406 -23.391 1 95.19 378 HIS A CA 1
ATOM 3071 C C . HIS A 1 378 ? 2.729 -35.094 -23.562 1 95.19 378 HIS A C 1
ATOM 3073 O O . HIS A 1 378 ? 2.805 -36.188 -24.094 1 95.19 378 HIS A O 1
ATOM 3079 N N . LEU A 1 379 ? 3.742 -34.406 -23.156 1 94.12 379 LEU A N 1
ATOM 3080 C CA . LEU A 1 379 ? 5.094 -34.938 -23.203 1 94.12 379 LEU A CA 1
ATOM 3081 C C . LEU A 1 379 ? 5.191 -36.219 -22.391 1 94.12 379 LEU A C 1
ATOM 3083 O O . LEU A 1 379 ? 5.805 -37.188 -22.828 1 94.12 379 LEU A O 1
ATOM 3087 N N . LEU A 1 380 ? 4.641 -36.25 -21.234 1 93.5 380 LEU A N 1
ATOM 3088 C CA . LEU A 1 380 ? 4.629 -37.438 -20.359 1 93.5 380 LEU A CA 1
ATOM 3089 C C . LEU A 1 380 ? 3.881 -38.594 -21.016 1 93.5 380 LEU A C 1
ATOM 3091 O O . LEU A 1 380 ? 4.324 -39.719 -20.953 1 93.5 380 LEU A O 1
ATOM 3095 N N . ALA A 1 381 ? 2.738 -38.219 -21.594 1 92.94 381 ALA A N 1
ATOM 3096 C CA . ALA A 1 381 ? 1.953 -39.25 -22.297 1 92.94 381 ALA A CA 1
ATOM 3097 C C . ALA A 1 381 ? 2.744 -39.844 -23.438 1 92.94 381 ALA A C 1
ATOM 3099 O O . ALA A 1 381 ? 2.697 -41.062 -23.656 1 92.94 381 ALA A O 1
ATOM 3100 N N . TRP A 1 382 ? 3.379 -38.969 -24.141 1 91.44 382 TRP A N 1
ATOM 3101 C CA . TRP A 1 382 ? 4.223 -39.406 -25.25 1 91.44 382 TRP A CA 1
ATOM 3102 C C . TRP A 1 382 ? 5.332 -40.344 -24.766 1 91.44 382 TRP A C 1
ATOM 3104 O O . TRP A 1 382 ? 5.656 -41.312 -25.438 1 91.44 382 TRP A O 1
ATOM 3114 N N . ARG A 1 383 ? 5.898 -40.094 -23.703 1 88.88 383 ARG A N 1
ATOM 3115 C CA . ARG A 1 383 ? 6.992 -40.906 -23.156 1 88.88 383 ARG A CA 1
ATOM 3116 C C . ARG A 1 383 ? 6.496 -42.281 -22.688 1 88.88 383 ARG A C 1
ATOM 3118 O O . ARG A 1 383 ? 7.184 -43.281 -22.859 1 88.88 383 ARG A O 1
ATOM 3125 N N . VAL A 1 384 ? 5.43 -42.281 -22.047 1 86.69 384 VAL A N 1
ATOM 3126 C CA . VAL A 1 384 ? 4.895 -43.5 -21.469 1 86.69 384 VAL A CA 1
ATOM 3127 C C . VAL A 1 384 ? 4.375 -44.438 -22.562 1 86.69 384 VAL A C 1
ATOM 3129 O O . VAL A 1 384 ? 4.582 -45.656 -22.516 1 86.69 384 VAL A O 1
ATOM 3132 N N . ARG A 1 385 ? 3.693 -43.969 -23.484 1 81.31 385 ARG A N 1
ATOM 3133 C CA . ARG A 1 385 ? 2.986 -44.812 -24.453 1 81.31 385 ARG A CA 1
ATOM 3134 C C . ARG A 1 385 ? 3.787 -44.969 -25.75 1 81.31 385 ARG A C 1
ATOM 3136 O O . ARG A 1 385 ? 3.568 -45.906 -26.516 1 81.31 385 ARG A O 1
ATOM 3143 N N . GLY A 1 386 ? 4.734 -44.219 -25.938 1 74.31 386 GLY A N 1
ATOM 3144 C CA . GLY A 1 386 ? 5.469 -44.219 -27.188 1 74.31 386 GLY A CA 1
ATOM 3145 C C . GLY A 1 386 ? 4.746 -43.469 -28.297 1 74.31 386 GLY A C 1
ATOM 3146 O O . GLY A 1 386 ? 3.533 -43.281 -28.234 1 74.31 386 GLY A O 1
ATOM 3147 N N . ALA A 1 387 ? 5.387 -42.812 -29.281 1 63.41 387 ALA A N 1
ATOM 3148 C CA . ALA A 1 387 ? 4.848 -42 -30.359 1 63.41 387 ALA A CA 1
ATOM 3149 C C . ALA A 1 387 ? 3.803 -42.75 -31.172 1 63.41 387 ALA A C 1
ATOM 3151 O O . ALA A 1 387 ? 2.793 -42.188 -31.578 1 63.41 387 ALA A O 1
ATOM 3152 N N . GLY A 1 388 ? 3.895 -43.844 -31.406 1 63.28 388 GLY A N 1
ATOM 3153 C CA . GLY A 1 388 ? 3.047 -44.594 -32.344 1 63.28 388 GLY A CA 1
ATOM 3154 C C . GLY A 1 388 ? 1.773 -45.125 -31.688 1 63.28 388 GLY A C 1
ATOM 3155 O O . GLY A 1 388 ? 0.784 -45.375 -32.375 1 63.28 388 GLY A O 1
ATOM 3156 N N . SER A 1 389 ? 1.61 -45.188 -30.422 1 68.25 389 SER A N 1
ATOM 3157 C CA . SER A 1 389 ? 0.491 -45.906 -29.797 1 68.25 389 SER A CA 1
ATOM 3158 C C . SER A 1 389 ? -0.314 -44.969 -28.891 1 68.25 389 SER A C 1
ATOM 3160 O O . SER A 1 389 ? -1.186 -45.438 -28.156 1 68.25 389 SER A O 1
ATOM 3162 N N . MET A 1 390 ? -0.203 -43.688 -29.078 1 72.06 390 MET A N 1
ATOM 3163 C CA . MET A 1 390 ? -0.875 -42.812 -28.125 1 72.06 390 MET A CA 1
ATOM 3164 C C . MET A 1 390 ? -2.336 -42.625 -28.516 1 72.06 390 MET A C 1
ATOM 3166 O O . MET A 1 390 ? -2.643 -42.312 -29.672 1 72.06 390 MET A O 1
ATOM 3170 N N . PRO A 1 391 ? -3.262 -43.062 -27.562 1 79.88 391 PRO A N 1
ATOM 3171 C CA . PRO A 1 391 ? -4.66 -42.688 -27.828 1 79.88 391 PRO A CA 1
ATOM 3172 C C . PRO A 1 391 ? -4.852 -41.219 -28.125 1 79.88 391 PRO A C 1
ATOM 3174 O O . PRO A 1 391 ? -3.906 -40.438 -28 1 79.88 391 PRO A O 1
ATOM 3177 N N . GLU A 1 392 ? -6.035 -40.938 -28.562 1 85.31 392 GLU A N 1
ATOM 3178 C CA . GLU A 1 392 ? -6.359 -39.531 -28.812 1 85.31 392 GLU A CA 1
ATOM 3179 C C . GLU A 1 392 ? -6.18 -38.688 -27.547 1 85.31 392 GLU A C 1
ATOM 3181 O O . GLU A 1 392 ? -6.742 -39 -26.5 1 85.31 392 GLU A O 1
ATOM 3186 N N . PRO A 1 393 ? -5.402 -37.75 -27.656 1 90.31 393 PRO A N 1
ATOM 3187 C CA . PRO A 1 393 ? -5.121 -36.906 -26.484 1 90.31 393 PRO A CA 1
ATOM 3188 C C . PRO A 1 393 ? -6.375 -36.25 -25.906 1 90.31 393 PRO A C 1
ATOM 3190 O O . PRO A 1 393 ? -7.227 -35.781 -26.672 1 90.31 393 PRO A O 1
ATOM 3193 N N . SER A 1 394 ? -6.633 -36.375 -24.656 1 92.56 394 SER A N 1
ATOM 3194 C CA . SER A 1 394 ? -7.715 -35.781 -23.875 1 92.56 394 SER A CA 1
ATOM 3195 C C . SER A 1 394 ? -7.258 -35.406 -22.469 1 92.56 394 SER A C 1
ATOM 3197 O O . SER A 1 394 ? -6.234 -35.906 -22 1 92.56 394 SER A O 1
ATOM 3199 N N . PHE A 1 395 ? -8.047 -34.531 -21.875 1 95 395 PHE A N 1
ATOM 3200 C CA . PHE A 1 395 ? -7.629 -34.094 -20.547 1 95 395 PHE A CA 1
ATOM 3201 C C . PHE A 1 395 ? -7.672 -35.281 -19.562 1 95 395 PHE A C 1
ATOM 3203 O O . PHE A 1 395 ? -6.785 -35.406 -18.719 1 95 395 PHE A O 1
ATOM 3210 N N . PRO A 1 396 ? -8.656 -36.156 -19.641 1 93.88 396 PRO A N 1
ATOM 3211 C CA . PRO A 1 396 ? -8.617 -37.312 -18.75 1 93.88 396 PRO A CA 1
ATOM 3212 C C . PRO A 1 396 ? -7.352 -38.125 -18.906 1 93.88 396 PRO A C 1
ATOM 3214 O O . PRO A 1 396 ? -6.797 -38.625 -17.922 1 93.88 396 PRO A O 1
ATOM 3217 N N . LEU A 1 397 ? -6.926 -38.312 -20.141 1 93.5 397 LEU A N 1
ATOM 3218 C CA . LEU A 1 397 ? -5.664 -39 -20.375 1 93.5 397 LEU A CA 1
ATOM 3219 C C . LEU A 1 397 ? -4.504 -38.25 -19.719 1 93.5 397 LEU A C 1
ATOM 3221 O O . LEU A 1 397 ? -3.621 -38.875 -19.125 1 93.5 397 LEU A O 1
ATOM 3225 N N . TYR A 1 398 ? -4.488 -36.938 -19.875 1 95.69 398 TYR A N 1
ATOM 3226 C CA . TYR A 1 398 ? -3.443 -36.125 -19.266 1 95.69 398 TYR A CA 1
ATOM 3227 C C . TYR A 1 398 ? -3.461 -36.25 -17.75 1 95.69 398 TYR A C 1
ATOM 3229 O O . TYR A 1 398 ? -2.406 -36.375 -17.125 1 95.69 398 TYR A O 1
ATOM 3237 N N . LEU A 1 399 ? -4.633 -36.219 -17.172 1 96.06 399 LEU A N 1
ATOM 3238 C CA . LEU A 1 399 ? -4.758 -36.375 -15.727 1 96.06 399 LEU A CA 1
ATOM 3239 C C . LEU A 1 399 ? -4.234 -37.719 -15.258 1 96.06 399 LEU A C 1
ATOM 3241 O O . LEU A 1 399 ? -3.635 -37.812 -14.188 1 96.06 399 LEU A O 1
ATOM 3245 N N . ASP A 1 400 ? -4.426 -38.656 -16.047 1 95 400 ASP A N 1
ATOM 3246 C CA . ASP A 1 400 ? -3.959 -40 -15.719 1 95 400 ASP A CA 1
ATOM 3247 C C . ASP A 1 400 ? -2.436 -40.062 -15.648 1 95 400 ASP A C 1
ATOM 3249 O O . ASP A 1 400 ? -1.87 -40.656 -14.727 1 95 400 ASP A O 1
ATOM 3253 N N . VAL A 1 401 ? -1.802 -39.469 -16.609 1 94.69 401 VAL A N 1
ATOM 3254 C CA . VAL A 1 401 ? -0.344 -39.531 -16.656 1 94.69 401 VAL A CA 1
ATOM 3255 C C . VAL A 1 401 ? 0.239 -38.625 -15.578 1 94.69 401 VAL A C 1
ATOM 3257 O O . VAL A 1 401 ? 1.383 -38.812 -15.156 1 94.69 401 VAL A O 1
ATOM 3260 N N . LEU A 1 402 ? -0.537 -37.656 -15.102 1 96.81 402 LEU A N 1
ATOM 3261 C CA . LEU A 1 402 ? -0.095 -36.719 -14.078 1 96.81 402 LEU A CA 1
ATOM 3262 C C . LEU A 1 402 ? -0.354 -37.281 -12.68 1 96.81 402 LEU A C 1
ATOM 3264 O O . LEU A 1 402 ? -0.008 -36.656 -11.68 1 96.81 402 LEU A O 1
ATOM 3268 N N . ALA A 1 403 ? -0.87 -38.438 -12.531 1 96 403 ALA A N 1
ATOM 3269 C CA . ALA A 1 403 ? -1.324 -39.031 -11.281 1 96 403 ALA A CA 1
ATOM 3270 C C . ALA A 1 403 ? -0.225 -39 -10.227 1 96 403 ALA A C 1
ATOM 3272 O O . ALA A 1 403 ? -0.484 -38.688 -9.062 1 96 403 ALA A O 1
ATOM 3273 N N . PRO A 1 404 ? 1.025 -39.281 -10.578 1 94.44 404 PRO A N 1
ATOM 3274 C CA . PRO A 1 404 ? 2.084 -39.281 -9.562 1 94.44 404 PRO A CA 1
ATOM 3275 C C . PRO A 1 404 ? 2.35 -37.875 -8.984 1 94.44 404 PRO A C 1
ATOM 3277 O O . PRO A 1 404 ? 2.967 -37.75 -7.926 1 94.44 404 PRO A O 1
ATOM 3280 N N . TYR A 1 405 ? 1.926 -36.906 -9.641 1 96.5 405 TYR A N 1
ATOM 3281 C CA . TYR A 1 405 ? 2.256 -35.531 -9.25 1 96.5 405 TYR A CA 1
ATOM 3282 C C . TYR A 1 405 ? 1.065 -34.844 -8.586 1 96.5 405 TYR A C 1
ATOM 3284 O O . TYR A 1 405 ? 1.184 -33.719 -8.078 1 96.5 405 TYR A O 1
ATOM 3292 N N . VAL A 1 406 ? -0.06 -35.5 -8.594 1 97.88 406 VAL A N 1
ATOM 3293 C CA . VAL A 1 406 ? -1.283 -34.906 -8.055 1 97.88 406 VAL A CA 1
ATOM 3294 C C . VAL A 1 406 ? -1.137 -34.688 -6.547 1 97.88 406 VAL A C 1
ATOM 3296 O O . VAL A 1 406 ? -0.646 -35.594 -5.84 1 97.88 406 VAL A O 1
ATOM 3299 N N . ASN A 1 407 ? -1.464 -33.5 -6.066 1 98.25 407 ASN A N 1
ATOM 3300 C CA . ASN A 1 407 ? -1.488 -33.094 -4.668 1 98.25 407 ASN A CA 1
ATOM 3301 C C . ASN A 1 407 ? -0.082 -33 -4.082 1 98.25 407 ASN A C 1
ATOM 3303 O O . ASN A 1 407 ? 0.094 -33.094 -2.867 1 98.25 407 ASN A O 1
ATOM 3307 N N . GLN A 1 408 ? 0.892 -33 -4.953 1 96.62 408 GLN A N 1
ATOM 3308 C CA . GLN A 1 408 ? 2.275 -32.719 -4.578 1 96.62 408 GLN A CA 1
ATOM 3309 C C . GLN A 1 408 ? 2.662 -31.297 -4.906 1 96.62 408 GLN A C 1
ATOM 3311 O O . GLN A 1 408 ? 2.689 -30.906 -6.074 1 96.62 408 GLN A O 1
ATOM 3316 N N . VAL A 1 409 ? 3.002 -30.547 -3.869 1 97.38 409 VAL A N 1
ATOM 3317 C CA . VAL A 1 409 ? 3.277 -29.125 -4.074 1 97.38 409 VAL A CA 1
ATOM 3318 C C . VAL A 1 409 ? 4.719 -28.812 -3.676 1 97.38 409 VAL A C 1
ATOM 3320 O O . VAL A 1 409 ? 5.176 -29.219 -2.604 1 97.38 409 VAL A O 1
ATOM 3323 N N . ASN A 1 410 ? 5.359 -28.125 -4.559 1 95.12 410 ASN A N 1
ATOM 3324 C CA . ASN A 1 410 ? 6.758 -27.766 -4.344 1 95.12 410 ASN A CA 1
ATOM 3325 C C . ASN A 1 410 ? 6.93 -26.875 -3.115 1 95.12 410 ASN A C 1
ATOM 3327 O O . ASN A 1 410 ? 6.117 -25.984 -2.869 1 95.12 410 ASN A O 1
ATOM 3331 N N . LEU A 1 411 ? 7.938 -27.172 -2.324 1 92.69 411 LEU A N 1
ATOM 3332 C CA . LEU A 1 411 ? 8.281 -26.344 -1.17 1 92.69 411 LEU A CA 1
ATOM 3333 C C . LEU A 1 411 ? 9.688 -25.766 -1.315 1 92.69 411 LEU A C 1
ATOM 3335 O O . LEU A 1 411 ? 10.664 -26.5 -1.432 1 92.69 411 LEU A O 1
ATOM 3339 N N . ILE A 1 412 ? 9.664 -24.469 -1.294 1 86 412 ILE A N 1
ATOM 3340 C CA . ILE A 1 412 ? 10.938 -23.797 -1.501 1 86 412 ILE A CA 1
ATOM 3341 C C . ILE A 1 412 ? 11.656 -23.625 -0.162 1 86 412 ILE A C 1
ATOM 3343 O O . ILE A 1 412 ? 11.023 -23.344 0.854 1 86 412 ILE A O 1
ATOM 3347 N N . ARG A 1 413 ? 12.961 -23.828 -0.138 1 81.31 413 ARG A N 1
ATOM 3348 C CA . ARG A 1 413 ? 13.836 -23.531 0.992 1 81.31 413 ARG A CA 1
ATOM 3349 C C . ARG A 1 413 ? 13.398 -24.281 2.24 1 81.31 413 ARG A C 1
ATOM 3351 O O . ARG A 1 413 ? 13.188 -23.688 3.297 1 81.31 413 ARG A O 1
ATOM 3358 N N . ALA A 1 414 ? 13.266 -25.5 2.119 1 84.69 414 ALA A N 1
ATOM 3359 C CA . ALA A 1 414 ? 12.844 -26.359 3.217 1 84.69 414 ALA A CA 1
ATOM 3360 C C . ALA A 1 414 ? 13.625 -27.672 3.209 1 84.69 414 ALA A C 1
ATOM 3362 O O . ALA A 1 414 ? 14.398 -27.938 2.285 1 84.69 414 ALA A O 1
ATOM 3363 N N . GLY A 1 415 ? 13.375 -28.406 4.246 1 80.75 415 GLY A N 1
ATOM 3364 C CA . GLY A 1 415 ? 14.055 -29.688 4.379 1 80.75 415 GLY A CA 1
ATOM 3365 C C . GLY A 1 415 ? 13.477 -30.766 3.492 1 80.75 415 GLY A C 1
ATOM 3366 O O . GLY A 1 415 ? 13.945 -31.906 3.502 1 80.75 415 GLY A O 1
ATOM 3367 N N . VAL A 1 416 ? 12.406 -30.5 2.906 1 88.44 416 VAL A N 1
ATOM 3368 C CA . VAL A 1 416 ? 11.781 -31.406 1.956 1 88.44 416 VAL A CA 1
ATOM 3369 C C . VAL A 1 416 ? 11.484 -30.672 0.651 1 88.44 416 VAL A C 1
ATOM 3371 O O . VAL A 1 416 ? 11.203 -29.469 0.659 1 88.44 416 VAL A O 1
ATOM 3374 N N . PRO A 1 417 ? 11.516 -31.375 -0.438 1 88.81 417 PRO A N 1
ATOM 3375 C CA . PRO A 1 417 ? 11.336 -30.703 -1.723 1 88.81 417 PRO A CA 1
ATOM 3376 C C . PRO A 1 417 ? 9.867 -30.391 -2.031 1 88.81 417 PRO A C 1
ATOM 3378 O O . PRO A 1 417 ? 9.57 -29.531 -2.857 1 88.81 417 PRO A O 1
ATOM 3381 N N . LYS A 1 418 ? 8.961 -31.25 -1.408 1 94.12 418 LYS A N 1
ATOM 3382 C CA . LYS A 1 418 ? 7.551 -31.062 -1.72 1 94.12 418 LYS A CA 1
ATOM 3383 C C . LYS A 1 418 ? 6.668 -31.516 -0.557 1 94.12 418 LYS A C 1
ATOM 3385 O O . LYS A 1 418 ? 7.109 -32.281 0.308 1 94.12 418 LYS A O 1
ATOM 3390 N N . ILE A 1 419 ? 5.473 -31.031 -0.609 1 95.94 419 ILE A N 1
ATOM 3391 C CA . ILE A 1 419 ? 4.449 -31.375 0.37 1 95.94 419 ILE A CA 1
ATOM 3392 C C . ILE A 1 419 ? 3.355 -32.219 -0.297 1 95.94 419 ILE A C 1
ATOM 3394 O O . ILE A 1 419 ? 2.945 -31.906 -1.424 1 95.94 419 ILE A O 1
ATOM 3398 N N . ASN A 1 420 ? 2.98 -33.219 0.418 1 96.88 420 ASN A N 1
ATOM 3399 C CA . ASN A 1 420 ? 1.889 -34.062 -0.053 1 96.88 420 ASN A CA 1
ATOM 3400 C C . ASN A 1 420 ? 0.576 -33.75 0.648 1 96.88 420 ASN A C 1
ATOM 3402 O O . ASN A 1 420 ? 0.382 -34.094 1.813 1 96.88 420 ASN A O 1
ATOM 3406 N N . PHE A 1 421 ? -0.406 -33.188 -0.058 1 97.88 421 PHE A N 1
ATOM 3407 C CA . PHE A 1 421 ? -1.645 -32.719 0.547 1 97.88 421 PHE A CA 1
ATOM 3408 C C . PHE A 1 421 ? -2.637 -33.875 0.723 1 97.88 421 PHE A C 1
ATOM 3410 O O . PHE A 1 421 ? -3.625 -33.719 1.446 1 97.88 421 PHE A O 1
ATOM 3417 N N . SER A 1 422 ? -2.451 -34.969 0.09 1 95.75 422 SER A N 1
ATOM 3418 C CA . SER A 1 422 ? -3.363 -36.094 0.207 1 95.75 422 SER A CA 1
ATOM 3419 C C . SER A 1 422 ? -2.791 -37.188 1.118 1 95.75 422 SER A C 1
ATOM 3421 O O . SER A 1 422 ? -3.336 -38.281 1.202 1 95.75 422 SER A O 1
ATOM 3423 N N . GLY A 1 423 ? -1.666 -36.938 1.755 1 93.19 423 GLY A N 1
ATOM 3424 C CA . GLY A 1 423 ? -1.014 -37.906 2.615 1 93.19 423 GLY A CA 1
ATOM 3425 C C . GLY A 1 423 ? 0.196 -37.344 3.34 1 93.19 423 GLY A C 1
ATOM 3426 O O . GLY A 1 423 ? 0.353 -36.125 3.451 1 93.19 423 GLY A O 1
ATOM 3427 N N . PRO A 1 424 ? 0.958 -38.219 3.881 1 92.31 424 PRO A N 1
ATOM 3428 C CA . PRO A 1 424 ? 2.145 -37.75 4.609 1 92.31 424 PRO A CA 1
ATOM 3429 C C . PRO A 1 424 ? 3.221 -37.188 3.689 1 92.31 424 PRO A C 1
ATOM 3431 O O . PRO A 1 424 ? 3.328 -37.594 2.531 1 92.31 424 PRO A O 1
ATOM 3434 N N . ASP A 1 425 ? 3.959 -36.312 4.227 1 92.94 425 ASP A N 1
ATOM 3435 C CA . ASP A 1 425 ? 5.074 -35.75 3.475 1 92.94 425 ASP A CA 1
ATOM 3436 C C . ASP A 1 425 ? 6.219 -36.75 3.346 1 92.94 425 ASP A C 1
ATOM 3438 O O . ASP A 1 425 ? 6.293 -37.719 4.102 1 92.94 425 ASP A O 1
ATOM 3442 N N . CYS A 1 426 ? 7.051 -36.469 2.334 1 84.44 426 CYS A N 1
ATOM 3443 C CA . CYS A 1 426 ? 8.258 -37.281 2.223 1 84.44 426 CYS A CA 1
ATOM 3444 C C . CYS A 1 426 ? 9.203 -37 3.383 1 84.44 426 CYS A C 1
ATOM 3446 O O . CYS A 1 426 ? 9.18 -35.938 3.977 1 84.44 426 CYS A O 1
ATOM 3448 N N . PRO A 1 427 ? 9.977 -38 3.748 1 79.56 427 PRO A N 1
ATOM 3449 C CA . PRO A 1 427 ? 10.922 -37.812 4.848 1 79.56 427 PRO A CA 1
ATOM 3450 C C . PRO A 1 427 ? 11.969 -36.75 4.527 1 79.56 427 PRO A C 1
ATOM 3452 O O . PRO A 1 427 ? 12.359 -36.594 3.369 1 79.56 427 PRO A O 1
ATOM 3455 N N . SER A 1 428 ? 12.289 -36 5.547 1 74 428 SER A N 1
ATOM 3456 C CA . SER A 1 428 ? 13.273 -34.938 5.398 1 74 428 SER A CA 1
ATOM 3457 C C . SER A 1 428 ? 14.664 -35.5 5.133 1 74 428 SER A C 1
ATOM 3459 O O . SER A 1 428 ? 15.031 -36.562 5.688 1 74 428 SER A O 1
ATOM 3461 N N . ILE A 1 429 ? 15.281 -35.062 4.023 1 64.31 429 ILE A N 1
ATOM 3462 C CA . ILE A 1 429 ? 16.656 -35.469 3.75 1 64.31 429 ILE A CA 1
ATOM 3463 C C . ILE A 1 429 ? 17.625 -34.375 4.16 1 64.31 429 ILE A C 1
ATOM 3465 O O . ILE A 1 429 ? 17.453 -33.219 3.754 1 64.31 429 ILE A O 1
ATOM 3469 N N . ARG A 1 430 ? 18.281 -34.531 5.301 1 61.38 430 ARG A N 1
ATOM 3470 C CA . ARG A 1 430 ? 19.297 -33.531 5.645 1 61.38 430 ARG A CA 1
ATOM 3471 C C . ARG A 1 430 ? 20.391 -33.469 4.59 1 61.38 430 ARG A C 1
ATOM 3473 O O . ARG A 1 430 ? 20.922 -34.531 4.195 1 61.38 430 ARG A O 1
ATOM 3480 N N . PRO A 1 431 ? 20.422 -32.312 4.016 1 58.28 431 PRO A N 1
ATOM 3481 C CA . PRO A 1 431 ? 21.516 -32.219 3.035 1 58.28 431 PRO A CA 1
ATOM 3482 C C . PRO A 1 431 ? 22.875 -32.594 3.625 1 58.28 431 PRO A C 1
ATOM 3484 O O . PRO A 1 431 ? 23.062 -32.5 4.84 1 58.28 431 PRO A O 1
ATOM 3487 N N . PRO A 1 432 ? 23.578 -33.219 2.814 1 56.81 432 PRO A N 1
ATOM 3488 C CA . PRO A 1 432 ? 24.922 -33.562 3.314 1 56.81 432 PRO A CA 1
ATOM 3489 C C . PRO A 1 432 ? 25.656 -32.344 3.885 1 56.81 432 PRO A C 1
ATOM 3491 O O . PRO A 1 432 ? 25.375 -31.219 3.482 1 56.81 432 PRO A O 1
ATOM 3494 N N . VAL A 1 433 ? 26.266 -32.5 4.977 1 55.94 433 VAL A N 1
ATOM 3495 C CA . VAL A 1 433 ? 27.062 -31.469 5.625 1 55.94 433 VAL A CA 1
ATOM 3496 C C . VAL A 1 433 ? 28.031 -30.859 4.621 1 55.94 433 VAL A C 1
ATOM 3498 O O . VAL A 1 433 ? 28.766 -31.578 3.939 1 55.94 433 VAL A O 1
ATOM 3501 N N . LEU A 1 434 ? 27.703 -29.688 4.227 1 52.09 434 LEU A N 1
ATOM 3502 C CA . LEU A 1 434 ? 28.656 -28.984 3.375 1 52.09 434 LEU A CA 1
ATOM 3503 C C . LEU A 1 434 ? 29.812 -28.406 4.199 1 52.09 434 LEU A C 1
ATOM 3505 O O . LEU A 1 434 ? 29.578 -27.688 5.172 1 52.09 434 LEU A O 1
ATOM 3509 N N . LEU A 1 435 ? 31.062 -28.984 4.172 1 51.5 435 LEU A N 1
ATOM 3510 C CA . LEU A 1 435 ? 32.25 -28.438 4.789 1 51.5 435 LEU A CA 1
ATOM 3511 C C . LEU A 1 435 ? 32.844 -27.297 3.951 1 51.5 435 LEU A C 1
ATOM 3513 O O . LEU A 1 435 ? 33.125 -27.484 2.768 1 51.5 435 LEU A O 1
ATOM 3517 N N . LEU A 1 436 ? 32.406 -26.062 4.27 1 50.53 436 LEU A N 1
ATOM 3518 C CA . LEU A 1 436 ? 32.938 -24.922 3.533 1 50.53 436 LEU A CA 1
ATOM 3519 C C . LEU A 1 436 ? 34.188 -24.359 4.215 1 50.53 436 LEU A C 1
ATOM 3521 O O . LEU A 1 436 ? 34.25 -24.25 5.441 1 50.53 436 LEU A O 1
ATOM 3525 N N . ARG A 1 437 ? 35.438 -24.453 3.553 1 50.59 437 ARG A N 1
ATOM 3526 C CA . ARG A 1 437 ? 36.625 -23.766 4.023 1 50.59 437 ARG A CA 1
ATOM 3527 C C . ARG A 1 437 ? 36.688 -22.344 3.469 1 50.59 437 ARG A C 1
ATOM 3529 O O . ARG A 1 437 ? 36.656 -22.156 2.252 1 50.59 437 ARG A O 1
ATOM 3536 N N . VAL A 1 438 ? 36.25 -21.391 4.285 1 48.62 438 VAL A N 1
ATOM 3537 C CA . VAL A 1 438 ? 36.344 -19.984 3.885 1 48.62 438 VAL A CA 1
ATOM 3538 C C . VAL A 1 438 ? 37.812 -19.578 3.705 1 48.62 438 VAL A C 1
ATOM 3540 O O . VAL A 1 438 ? 38.625 -19.734 4.625 1 48.62 438 VAL A O 1
ATOM 3543 N N . ARG A 1 439 ? 38.219 -19.531 2.51 1 48.12 439 ARG A N 1
ATOM 3544 C CA . ARG A 1 439 ? 39.531 -19 2.209 1 48.12 439 ARG A CA 1
ATOM 3545 C C . ARG A 1 439 ? 39.469 -17.516 1.898 1 48.12 439 ARG A C 1
ATOM 3547 O O . ARG A 1 439 ? 38.656 -17.078 1.057 1 48.12 439 ARG A O 1
ATOM 3554 N N . LYS A 1 440 ? 40.062 -16.641 2.553 1 47.56 440 LYS A N 1
ATOM 3555 C CA . LYS A 1 440 ? 40.406 -15.227 2.453 1 47.56 440 LYS A CA 1
ATOM 3556 C C . LYS A 1 440 ? 39.188 -14.344 2.688 1 47.56 440 LYS A C 1
ATOM 3558 O O . LYS A 1 440 ? 39.156 -13.172 2.297 1 47.56 440 LYS A O 1
ATOM 3563 N N . TRP A 1 441 ? 38 -14.852 2.566 1 42.78 441 TRP A N 1
ATOM 3564 C CA . TRP A 1 441 ? 36.875 -13.992 2.859 1 42.78 441 TRP A CA 1
ATOM 3565 C C . TRP A 1 441 ? 36.531 -14.016 4.348 1 42.78 441 TRP A C 1
ATOM 3567 O O . TRP A 1 441 ? 35.938 -14.984 4.84 1 42.78 441 TRP A O 1
ATOM 3577 N N . PRO A 1 442 ? 37.156 -13.25 5.031 1 42.59 442 PRO A N 1
ATOM 3578 C CA . PRO A 1 442 ? 36.844 -13.047 6.445 1 42.59 442 PRO A CA 1
ATOM 3579 C C . PRO A 1 442 ? 35.438 -12.5 6.656 1 42.59 442 PRO A C 1
ATOM 3581 O O . PRO A 1 442 ? 34.969 -11.68 5.863 1 42.59 442 PRO A O 1
ATOM 3584 N N . GLY A 1 443 ? 34.531 -13.336 7.301 1 45.88 443 GLY A N 1
ATOM 3585 C CA . GLY A 1 443 ? 33.281 -12.805 7.828 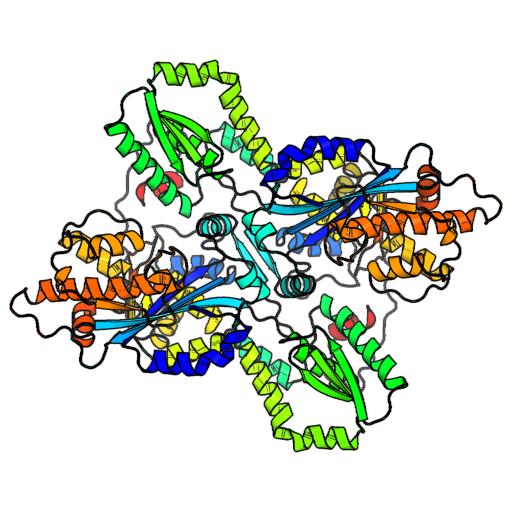1 45.88 443 GLY A CA 1
ATOM 3586 C C . GLY A 1 443 ? 32.062 -13.414 7.168 1 45.88 443 GLY A C 1
ATOM 3587 O O . GLY A 1 443 ? 30.953 -12.859 7.27 1 45.88 443 GLY A O 1
ATOM 3588 N N . VAL A 1 444 ? 32.281 -14.164 6.168 1 47.22 444 VAL A N 1
ATOM 3589 C CA . VAL A 1 444 ? 31.047 -14.781 5.676 1 47.22 444 VAL A CA 1
ATOM 3590 C C . VAL A 1 444 ? 30.469 -15.719 6.734 1 47.22 444 VAL A C 1
ATOM 3592 O O . VAL A 1 444 ? 31.188 -16.562 7.281 1 47.22 444 VAL A O 1
ATOM 3595 N N . ASN A 1 445 ? 29.484 -15.336 7.402 1 48.81 445 ASN A N 1
ATOM 3596 C CA . ASN A 1 445 ? 28.828 -16.203 8.383 1 48.81 445 ASN A CA 1
ATOM 3597 C C . ASN A 1 445 ? 28.094 -17.359 7.711 1 48.81 445 ASN A C 1
ATOM 3599 O O . ASN A 1 445 ? 27.922 -17.359 6.492 1 48.81 445 ASN A O 1
ATOM 3603 N N . GLU A 1 446 ? 28.062 -18.469 8.508 1 48.53 446 GLU A N 1
ATOM 3604 C CA . GLU A 1 446 ? 27.406 -19.719 8.117 1 48.53 446 GLU A CA 1
ATOM 3605 C C . GLU A 1 446 ? 26.125 -19.438 7.332 1 48.53 446 GLU A C 1
ATOM 3607 O O . GLU A 1 446 ? 25.828 -20.125 6.352 1 48.53 446 GLU A O 1
ATOM 3612 N N . GLN A 1 447 ? 25.516 -18.516 7.738 1 46.69 447 GLN A N 1
ATOM 3613 C CA . GLN A 1 447 ? 24.234 -18.219 7.113 1 46.69 447 GLN A CA 1
ATOM 3614 C C . GLN A 1 447 ? 24.406 -17.734 5.68 1 46.69 447 GLN A C 1
ATOM 3616 O O . GLN A 1 447 ? 23.625 -18.078 4.797 1 46.69 447 GLN A O 1
ATOM 3621 N N . GLN A 1 448 ? 25.516 -17.094 5.566 1 47 448 GLN A N 1
ATOM 3622 C CA . GLN A 1 448 ? 25.828 -16.547 4.246 1 47 448 GLN A CA 1
ATOM 3623 C C . GLN A 1 448 ? 26.234 -17.656 3.277 1 47 448 GLN A C 1
ATOM 3625 O O . GLN A 1 448 ? 25.938 -17.578 2.086 1 47 448 GLN A O 1
ATOM 3630 N N . VAL A 1 449 ? 26.922 -18.5 3.83 1 47.94 449 VAL A N 1
ATOM 3631 C CA . VAL A 1 449 ? 27.359 -19.641 3.023 1 47.94 449 VAL A CA 1
ATOM 3632 C C . VAL A 1 449 ? 26.156 -20.422 2.529 1 47.94 449 VAL A C 1
ATOM 3634 O O . VAL A 1 449 ? 26.125 -20.859 1.375 1 47.94 449 VAL A O 1
ATOM 3637 N N . TYR A 1 450 ? 25.344 -20.609 3.396 1 45.84 450 TYR A N 1
ATOM 3638 C CA . TYR A 1 450 ? 24.156 -21.391 3.07 1 45.84 450 TYR A CA 1
ATOM 3639 C C . TYR A 1 450 ? 23.312 -20.703 2 1 45.84 450 TYR A C 1
ATOM 3641 O O . TYR A 1 450 ? 22.719 -21.359 1.149 1 45.84 450 TYR A O 1
ATOM 3649 N N . LEU A 1 451 ? 23.266 -19.453 2.051 1 44.03 451 LEU A N 1
ATOM 3650 C CA . LEU A 1 451 ? 22.531 -18.719 1.025 1 44.03 451 LEU A CA 1
ATOM 3651 C C . LEU A 1 451 ? 23.188 -18.891 -0.34 1 44.03 451 LEU A C 1
ATOM 3653 O O . LEU A 1 451 ? 22.516 -18.891 -1.366 1 44.03 451 LEU A O 1
ATOM 3657 N N . LEU A 1 452 ? 24.531 -19.078 -0.329 1 40.84 452 LEU A N 1
ATOM 3658 C CA . LEU A 1 452 ? 25.266 -19.25 -1.571 1 40.84 452 LEU A CA 1
ATOM 3659 C C . LEU A 1 452 ? 25.016 -20.625 -2.168 1 40.84 452 LEU A C 1
ATOM 3661 O O . LEU A 1 452 ? 25.047 -20.797 -3.389 1 40.84 452 LEU A O 1
ATOM 3665 N N . GLY A 1 453 ? 24.922 -21.672 -1.372 1 38.47 453 GLY A N 1
ATOM 3666 C CA . GLY A 1 453 ? 24.766 -23.031 -1.861 1 38.47 453 GLY A CA 1
ATOM 3667 C C . GLY A 1 453 ? 23.344 -23.344 -2.293 1 38.47 453 GLY A C 1
ATOM 3668 O O . GLY A 1 453 ? 23.094 -24.406 -2.875 1 38.47 453 GLY A O 1
ATOM 3669 N N . ALA A 1 454 ? 22.328 -22.781 -1.721 1 38.12 454 ALA A N 1
ATOM 3670 C CA . ALA A 1 454 ? 20.938 -23.125 -2.055 1 38.12 454 ALA A CA 1
ATOM 3671 C C . ALA A 1 454 ? 20.562 -22.562 -3.426 1 38.12 454 ALA A C 1
ATOM 3673 O O . ALA A 1 454 ? 19.391 -22.609 -3.816 1 38.12 454 ALA A O 1
ATOM 3674 N N . SER A 1 455 ? 21.375 -21.859 -4.109 1 30.06 455 SER A N 1
ATOM 3675 C CA . SER A 1 455 ? 21.062 -21.547 -5.5 1 30.06 455 SER A CA 1
ATOM 3676 C C . SER A 1 455 ? 21.094 -22.812 -6.363 1 30.06 455 SER A C 1
ATOM 3678 O O . SER A 1 455 ? 21.953 -23.672 -6.18 1 30.06 455 SER A O 1
ATOM 3680 N N . MET B 1 1 ? 3.057 22.188 -7 1 87.19 1 MET B N 1
ATOM 3681 C CA . MET B 1 1 ? 3.902 21.391 -7.883 1 87.19 1 MET B CA 1
ATOM 3682 C C . MET B 1 1 ? 4.148 20 -7.297 1 87.19 1 MET B C 1
ATOM 3684 O O . MET B 1 1 ? 4.41 19.875 -6.102 1 87.19 1 MET B O 1
ATOM 3688 N N . ASP B 1 2 ? 4.004 19 -8.094 1 90.31 2 ASP B N 1
ATOM 3689 C CA . ASP B 1 2 ? 4.328 17.641 -7.684 1 90.31 2 ASP B CA 1
ATOM 3690 C C . ASP B 1 2 ? 5.793 17.312 -7.957 1 90.31 2 ASP B C 1
ATOM 3692 O O . ASP B 1 2 ? 6.312 17.625 -9.031 1 90.31 2 ASP B O 1
ATOM 3696 N N . VAL B 1 3 ? 6.43 16.844 -6.953 1 92.12 3 VAL B N 1
ATOM 3697 C CA . VAL B 1 3 ? 7.828 16.453 -7.09 1 92.12 3 VAL B CA 1
ATOM 3698 C C . VAL B 1 3 ? 7.98 14.953 -6.805 1 92.12 3 VAL B C 1
ATOM 3700 O O . VAL B 1 3 ? 7.629 14.484 -5.715 1 92.12 3 VAL B O 1
ATOM 3703 N N . GLY B 1 4 ? 8.422 14.219 -7.766 1 90.94 4 GLY B N 1
ATOM 3704 C CA . GLY B 1 4 ? 8.727 12.805 -7.621 1 90.94 4 GLY B CA 1
ATOM 3705 C C . GLY B 1 4 ? 10.211 12.508 -7.574 1 90.94 4 GLY B C 1
ATOM 3706 O O . GLY B 1 4 ? 11.031 13.43 -7.555 1 90.94 4 GLY B O 1
ATOM 3707 N N . ALA B 1 5 ? 10.508 11.289 -7.492 1 87.69 5 ALA B N 1
ATOM 3708 C CA . ALA B 1 5 ? 11.891 10.852 -7.344 1 87.69 5 ALA B CA 1
ATOM 3709 C C . ALA B 1 5 ? 12.742 11.328 -8.516 1 87.69 5 ALA B C 1
ATOM 3711 O O . ALA B 1 5 ? 13.898 11.727 -8.336 1 87.69 5 ALA B O 1
ATOM 3712 N N . ASP B 1 6 ? 12.234 11.359 -9.664 1 82.56 6 ASP B N 1
ATOM 3713 C CA . ASP B 1 6 ? 12.984 11.641 -10.883 1 82.56 6 ASP B CA 1
ATOM 3714 C C . ASP B 1 6 ? 13.461 13.094 -10.906 1 82.56 6 ASP B C 1
ATOM 3716 O O . ASP B 1 6 ? 14.555 13.391 -11.398 1 82.56 6 ASP B O 1
ATOM 3720 N N . GLU B 1 7 ? 12.664 13.984 -10.375 1 87.5 7 GLU B N 1
ATOM 3721 C CA . GLU B 1 7 ? 12.969 15.414 -10.469 1 87.5 7 GLU B CA 1
ATOM 3722 C C . GLU B 1 7 ? 13.5 15.945 -9.141 1 87.5 7 GLU B C 1
ATOM 3724 O O . GLU B 1 7 ? 13.914 17.109 -9.047 1 87.5 7 GLU B O 1
ATOM 3729 N N . PHE B 1 8 ? 13.602 15.141 -8.188 1 92.12 8 PHE B N 1
ATOM 3730 C CA . PHE B 1 8 ? 13.82 15.625 -6.828 1 92.12 8 PHE B CA 1
ATOM 3731 C C . PHE B 1 8 ? 15.211 16.219 -6.684 1 92.12 8 PHE B C 1
ATOM 3733 O O . PHE B 1 8 ? 15.352 17.359 -6.211 1 92.12 8 PHE B O 1
ATOM 3740 N N . GLU B 1 9 ? 16.172 15.539 -7.168 1 87.06 9 GLU B N 1
ATOM 3741 C CA . GLU B 1 9 ? 17.547 16 -7.004 1 87.06 9 GLU B CA 1
ATOM 3742 C C . GLU B 1 9 ? 17.766 17.328 -7.719 1 87.06 9 GLU B C 1
ATOM 3744 O O . GLU B 1 9 ? 18.453 18.219 -7.199 1 87.06 9 GLU B O 1
ATOM 3749 N N . GLN B 1 10 ? 17.219 17.453 -8.844 1 88.62 10 GLN B N 1
ATOM 3750 C CA . GLN B 1 10 ? 17.375 18.672 -9.633 1 88.62 10 GLN B CA 1
ATOM 3751 C C . GLN B 1 10 ? 16.641 19.844 -8.977 1 88.62 10 GLN B C 1
ATOM 3753 O O . GLN B 1 10 ? 16.984 21 -9.227 1 88.62 10 GLN B O 1
ATOM 3758 N N . SER B 1 11 ? 15.727 19.562 -8.133 1 92.94 11 SER B N 1
ATOM 3759 C CA . SER B 1 11 ? 14.922 20.609 -7.512 1 92.94 11 SER B CA 1
ATOM 3760 C C . SER B 1 11 ? 15.555 21.094 -6.215 1 92.94 11 SER B C 1
ATOM 3762 O O . SER B 1 11 ? 15.164 22.125 -5.676 1 92.94 11 SER B O 1
ATOM 3764 N N . LEU B 1 12 ? 16.531 20.422 -5.715 1 93.81 12 LEU B N 1
ATOM 3765 C CA . LEU B 1 12 ? 17.078 20.641 -4.379 1 93.81 12 LEU B CA 1
ATOM 3766 C C . LEU B 1 12 ? 17.641 22.062 -4.254 1 93.81 12 LEU B C 1
ATOM 3768 O O . LEU B 1 12 ? 17.375 22.75 -3.27 1 93.81 12 LEU B O 1
ATOM 3772 N N . PRO B 1 13 ? 18.391 22.531 -5.285 1 95.06 13 PRO B N 1
ATOM 3773 C CA . PRO B 1 13 ? 18.922 23.891 -5.148 1 95.06 13 PRO B CA 1
ATOM 3774 C C . PRO B 1 13 ? 17.828 24.953 -5.027 1 95.06 13 PRO B C 1
ATOM 3776 O O . PRO B 1 13 ? 17.938 25.859 -4.195 1 95.06 13 PRO B O 1
ATOM 3779 N N . LEU B 1 14 ? 16.875 24.844 -5.801 1 95 14 LEU B N 1
ATOM 3780 C CA . LEU B 1 14 ? 15.758 25.797 -5.734 1 95 14 LEU B CA 1
ATOM 3781 C C . LEU B 1 14 ? 15.047 25.703 -4.387 1 95 14 LEU B C 1
ATOM 3783 O O . LEU B 1 14 ? 14.703 26.719 -3.789 1 95 14 LEU B O 1
ATOM 3787 N N . LEU B 1 15 ? 14.844 24.516 -3.947 1 95.81 15 LEU B N 1
ATOM 3788 C CA . LEU B 1 15 ? 14.164 24.297 -2.672 1 95.81 15 LEU B CA 1
ATOM 3789 C C . LEU B 1 15 ? 14.961 24.906 -1.525 1 95.81 15 LEU B C 1
ATOM 3791 O O . LEU B 1 15 ? 14.391 25.516 -0.617 1 95.81 15 LEU B O 1
ATOM 3795 N N . GLN B 1 16 ? 16.219 24.734 -1.593 1 97 16 GLN B N 1
ATOM 3796 C CA . GLN B 1 16 ? 17.094 25.312 -0.566 1 97 16 GLN B CA 1
ATOM 3797 C C . GLN B 1 16 ? 17 26.828 -0.551 1 97 16 GLN B C 1
ATOM 3799 O O . GLN B 1 16 ? 16.922 27.438 0.516 1 97 16 GLN B O 1
ATOM 3804 N N . GLU B 1 17 ? 17.031 27.359 -1.703 1 97.19 17 GLU B N 1
ATOM 3805 C CA . GLU B 1 17 ? 16.922 28.812 -1.819 1 97.19 17 GLU B CA 1
ATOM 3806 C C . GLU B 1 17 ? 15.602 29.328 -1.255 1 97.19 17 GLU B C 1
ATOM 3808 O O . GLU B 1 17 ? 15.57 30.328 -0.534 1 97.19 17 GLU B O 1
ATOM 3813 N N . LEU B 1 18 ? 14.594 28.656 -1.572 1 96.44 18 LEU B N 1
ATOM 3814 C CA . LEU B 1 18 ? 13.266 29.047 -1.109 1 96.44 18 LEU B CA 1
ATOM 3815 C C . LEU B 1 18 ? 13.18 28.984 0.412 1 96.44 18 LEU B C 1
ATOM 3817 O O . LEU B 1 18 ? 12.672 29.922 1.047 1 96.44 18 LEU B O 1
ATOM 3821 N N . VAL B 1 19 ? 13.672 27.953 0.985 1 97.94 19 VAL B N 1
ATOM 3822 C CA . VAL B 1 19 ? 13.578 27.75 2.426 1 97.94 19 VAL B CA 1
ATOM 3823 C C . VAL B 1 19 ? 14.422 28.781 3.156 1 97.94 19 VAL B C 1
ATOM 3825 O O . VAL B 1 19 ? 13.992 29.344 4.168 1 97.94 19 VAL B O 1
ATOM 3828 N N . LEU B 1 20 ? 15.578 29.094 2.635 1 97.62 20 LEU B N 1
ATOM 3829 C CA . LEU B 1 20 ? 16.484 30.047 3.264 1 97.62 20 LEU B CA 1
ATOM 3830 C C . LEU B 1 20 ? 15.867 31.453 3.244 1 97.62 20 LEU B C 1
ATOM 3832 O O . LEU B 1 20 ? 16.062 32.219 4.184 1 97.62 20 LEU B O 1
ATOM 3836 N N . GLY B 1 21 ? 15.156 31.734 2.227 1 96.62 21 GLY B N 1
ATOM 3837 C CA . GLY B 1 21 ? 14.57 33.062 2.078 1 96.62 21 GLY B CA 1
ATOM 3838 C C . GLY B 1 21 ? 13.164 33.156 2.639 1 96.62 21 GLY B C 1
ATOM 3839 O O . GLY B 1 21 ? 12.539 34.219 2.564 1 96.62 21 GLY B O 1
ATOM 3840 N N . ALA B 1 22 ? 12.703 32.156 3.277 1 98 22 ALA B N 1
ATOM 3841 C CA . ALA B 1 22 ? 11.312 32.062 3.709 1 98 22 ALA B CA 1
ATOM 3842 C C . ALA B 1 22 ? 11.109 32.812 5.031 1 98 22 ALA B C 1
ATOM 3844 O O . ALA B 1 22 ? 12.031 32.906 5.844 1 98 22 ALA B O 1
ATOM 3845 N N . ASP B 1 23 ? 9.938 33.344 5.242 1 98.25 23 ASP B N 1
ATOM 3846 C CA . ASP B 1 23 ? 9.531 33.781 6.57 1 98.25 23 ASP B CA 1
ATOM 3847 C C . ASP B 1 23 ? 9.141 32.594 7.449 1 98.25 23 ASP B C 1
ATOM 3849 O O . ASP B 1 23 ? 9.508 32.562 8.625 1 98.25 23 ASP B O 1
ATOM 3853 N N . PHE B 1 24 ? 8.453 31.719 6.891 1 98.69 24 PHE B N 1
ATOM 3854 C CA . PHE B 1 24 ? 8.07 30.484 7.574 1 98.69 24 PHE B CA 1
ATOM 3855 C C . PHE B 1 24 ? 7.652 29.422 6.574 1 98.69 24 PHE B C 1
ATOM 3857 O O . PHE B 1 24 ? 7.543 29.688 5.375 1 98.69 24 PHE B O 1
ATOM 3864 N N . VAL B 1 25 ? 7.449 28.172 7.047 1 98.81 25 VAL B N 1
ATOM 3865 C CA . VAL B 1 25 ? 7.109 27.031 6.184 1 98.81 25 VAL B CA 1
ATOM 3866 C C . VAL B 1 25 ? 5.871 26.328 6.723 1 98.81 25 VAL B C 1
ATOM 3868 O O . VAL B 1 25 ? 5.812 25.984 7.906 1 98.81 25 VAL B O 1
ATOM 3871 N N . GLY B 1 26 ? 4.852 26.203 5.852 1 98.81 26 GLY B N 1
ATOM 3872 C CA . GLY B 1 26 ? 3.717 25.359 6.164 1 98.81 26 GLY B CA 1
ATOM 3873 C C . GLY B 1 26 ? 3.967 23.891 5.844 1 98.81 26 GLY B C 1
ATOM 3874 O O . GLY B 1 26 ? 4.594 23.562 4.836 1 98.81 26 GLY B O 1
ATOM 3875 N N . LEU B 1 27 ? 3.357 22.984 6.699 1 98.69 27 LEU B N 1
ATOM 3876 C CA . LEU B 1 27 ? 3.605 21.547 6.547 1 98.69 27 LEU B CA 1
ATOM 3877 C C . LEU B 1 27 ? 2.32 20.75 6.738 1 98.69 27 LEU B C 1
ATOM 3879 O O . LEU B 1 27 ? 1.51 21.078 7.609 1 98.69 27 LEU B O 1
ATOM 3883 N N . ASP B 1 28 ? 2.174 19.75 5.953 1 98.62 28 ASP B N 1
ATOM 3884 C CA . ASP B 1 28 ? 1.142 18.734 6.133 1 98.62 28 ASP B CA 1
ATOM 3885 C C . ASP B 1 28 ? 1.597 17.391 5.574 1 98.62 28 ASP B C 1
ATOM 3887 O O . ASP B 1 28 ? 2.32 17.344 4.578 1 98.62 28 ASP B O 1
ATOM 3891 N N . ILE B 1 29 ? 1.19 16.312 6.258 1 98.44 29 ILE B N 1
ATOM 3892 C CA . ILE B 1 29 ? 1.632 14.984 5.844 1 98.44 29 ILE B CA 1
ATOM 3893 C C . ILE B 1 29 ? 0.428 14.055 5.738 1 98.44 29 ILE B C 1
ATOM 3895 O O . ILE B 1 29 ? -0.478 14.102 6.574 1 98.44 29 ILE B O 1
ATOM 3899 N N . GLU B 1 30 ? 0.386 13.258 4.695 1 97.69 30 GLU B N 1
ATOM 3900 C CA . GLU B 1 30 ? -0.553 12.148 4.562 1 97.69 30 GLU B CA 1
ATOM 3901 C C . GLU B 1 30 ? 0.115 10.82 4.898 1 97.69 30 GLU B C 1
ATOM 3903 O O . GLU B 1 30 ? 1.257 10.57 4.504 1 97.69 30 GLU B O 1
ATOM 3908 N N . PHE B 1 31 ? -0.636 9.984 5.633 1 95.81 31 PHE B N 1
ATOM 3909 C CA . PHE B 1 31 ? -0.103 8.734 6.176 1 95.81 31 PHE B CA 1
ATOM 3910 C C . PHE B 1 31 ? -0.849 7.535 5.605 1 95.81 31 PHE B C 1
ATOM 3912 O O . PHE B 1 31 ? -1.976 7.668 5.121 1 95.81 31 PHE B O 1
ATOM 3919 N N . THR B 1 32 ? -0.181 6.371 5.648 1 96.06 32 THR B N 1
ATOM 3920 C CA . THR B 1 32 ? -0.82 5.141 5.203 1 96.06 32 THR B CA 1
ATOM 3921 C C . THR B 1 32 ? -1.751 4.594 6.281 1 96.06 32 THR B C 1
ATOM 3923 O O . THR B 1 32 ? -2.518 3.66 6.031 1 96.06 32 THR B O 1
ATOM 3926 N N . GLY B 1 33 ? -1.673 5.152 7.445 1 93 33 GLY B N 1
ATOM 3927 C CA . GLY B 1 33 ? -2.508 4.809 8.586 1 93 33 GLY B CA 1
ATOM 3928 C C . GLY B 1 33 ? -2.354 5.766 9.75 1 93 33 GLY B C 1
ATOM 3929 O O . GLY B 1 33 ? -1.396 6.539 9.797 1 93 33 GLY B O 1
ATOM 3930 N N . LEU B 1 34 ? -3.273 5.742 10.648 1 84.75 34 LEU B N 1
ATOM 3931 C CA . LEU B 1 34 ? -3.246 6.664 11.781 1 84.75 34 LEU B CA 1
ATOM 3932 C C . LEU B 1 34 ? -3.061 5.91 13.094 1 84.75 34 LEU B C 1
ATOM 3934 O O . LEU B 1 34 ? -2.096 6.156 13.82 1 84.75 34 LEU B O 1
ATOM 3938 N N . ARG B 1 35 ? -4.004 4.996 13.352 1 82.12 35 ARG B N 1
ATOM 3939 C CA . ARG B 1 35 ? -3.984 4.242 14.602 1 82.12 35 ARG B CA 1
ATOM 3940 C C . ARG B 1 35 ? -4.105 2.744 14.336 1 82.12 35 ARG B C 1
ATOM 3942 O O . ARG B 1 35 ? -5.094 2.289 13.758 1 82.12 35 ARG B O 1
ATOM 3949 N N . SER B 1 36 ? -3.135 2.068 14.789 1 77.88 36 SER B N 1
ATOM 3950 C CA . SER B 1 36 ? -3.141 0.622 14.594 1 77.88 36 SER B CA 1
ATOM 3951 C C . SER B 1 36 ? -4.25 -0.039 15.406 1 77.88 36 SER B C 1
ATOM 3953 O O . SER B 1 36 ? -4.652 0.474 16.453 1 77.88 36 SER B O 1
ATOM 3955 N N . ASN B 1 37 ? -4.805 -1.069 14.828 1 67.75 37 ASN B N 1
ATOM 3956 C CA . ASN B 1 37 ? -5.898 -1.803 15.453 1 67.75 37 ASN B CA 1
ATOM 3957 C C . ASN B 1 37 ? -5.418 -2.621 16.656 1 67.75 37 ASN B C 1
ATOM 3959 O O . ASN B 1 37 ? -5.82 -3.771 16.828 1 67.75 37 ASN B O 1
ATOM 3963 N N . LEU B 1 38 ? -4.723 -1.995 17.422 1 64.94 38 LEU B N 1
ATOM 3964 C CA . LEU B 1 38 ? -4.254 -2.711 18.609 1 64.94 38 LEU B CA 1
ATOM 3965 C C . LEU B 1 38 ? -5.387 -2.896 19.609 1 64.94 38 LEU B C 1
ATOM 3967 O O . LEU B 1 38 ? -6.461 -2.316 19.453 1 64.94 38 LEU B O 1
ATOM 3971 N N . SER B 1 39 ? -5.129 -3.742 20.469 1 64.75 39 SER B N 1
ATOM 3972 C CA . SER B 1 39 ? -6.105 -4.035 21.516 1 64.75 39 SER B CA 1
ATOM 3973 C C . SER B 1 39 ? -6.512 -2.768 22.266 1 64.75 39 SER B C 1
ATOM 3975 O O . SER B 1 39 ? -5.781 -1.775 22.266 1 64.75 39 SER B O 1
ATOM 3977 N N . ARG B 1 40 ? -7.605 -2.799 22.781 1 62.41 40 ARG B N 1
ATOM 3978 C CA . ARG B 1 40 ? -8.273 -1.654 23.391 1 62.41 40 ARG B CA 1
ATOM 3979 C C . ARG B 1 40 ? -7.348 -0.944 24.375 1 62.41 40 ARG B C 1
ATOM 3981 O O . ARG B 1 40 ? -7.223 0.282 24.344 1 62.41 40 ARG B O 1
ATOM 3988 N N . PRO B 1 41 ? -6.66 -1.703 25.078 1 63.28 41 PRO B N 1
ATOM 3989 C CA . PRO B 1 41 ? -5.789 -1.006 26.031 1 63.28 41 PRO B CA 1
ATOM 3990 C C . PRO B 1 41 ? -4.629 -0.287 25.344 1 63.28 41 PRO B C 1
ATOM 3992 O O . PRO B 1 41 ? -4.027 0.619 25.922 1 63.28 41 PRO B O 1
ATOM 3995 N N . GLN B 1 42 ? -4.469 -0.61 24.203 1 72.12 42 GLN B N 1
ATOM 3996 C CA . GLN B 1 42 ? -3.332 -0.047 23.484 1 72.12 42 GLN B CA 1
ATOM 3997 C C . GLN B 1 42 ? -3.764 1.116 22.594 1 72.12 42 GLN B C 1
ATOM 3999 O O . GLN B 1 42 ? -2.926 1.775 21.969 1 72.12 42 GLN B O 1
ATOM 4004 N N . GLN B 1 43 ? -5 1.39 22.719 1 78.81 43 GLN B N 1
ATOM 4005 C CA . GLN B 1 43 ? -5.512 2.516 21.953 1 78.81 43 GLN B CA 1
ATOM 4006 C C . GLN B 1 43 ? -5.531 3.793 22.781 1 78.81 43 GLN B C 1
ATOM 4008 O O . GLN B 1 43 ? -5.703 3.744 24 1 78.81 43 GLN B O 1
ATOM 4013 N N . ILE B 1 44 ? -5.293 4.871 22.219 1 81 44 ILE B N 1
ATOM 4014 C CA . ILE B 1 44 ? -5.27 6.148 22.922 1 81 44 ILE B CA 1
ATOM 4015 C C . ILE B 1 44 ? -6.633 6.414 23.562 1 81 44 ILE B C 1
ATOM 4017 O O . ILE B 1 44 ? -7.66 5.941 23.062 1 81 44 ILE B O 1
ATOM 4021 N N . SER B 1 45 ? -6.562 7.074 24.672 1 80.06 45 SER B N 1
ATOM 4022 C CA . SER B 1 45 ? -7.77 7.379 25.438 1 80.06 45 SER B CA 1
ATOM 4023 C C . SER B 1 45 ? -7.789 8.836 25.875 1 80.06 45 SER B C 1
ATOM 4025 O O . SER B 1 45 ? -6.738 9.477 25.984 1 80.06 45 SER B O 1
ATOM 4027 N N . LEU B 1 46 ? -8.961 9.344 26.125 1 80.62 46 LEU B N 1
ATOM 4028 C CA . LEU B 1 46 ? -9.141 10.719 26.578 1 80.62 46 LEU B CA 1
ATOM 4029 C C . LEU B 1 46 ? -8.484 10.938 27.938 1 80.62 46 LEU B C 1
ATOM 4031 O O . LEU B 1 46 ? -8.281 12.078 28.344 1 80.62 46 LEU B O 1
ATOM 4035 N N . PHE B 1 47 ? -8.109 9.891 28.547 1 82.06 47 PHE B N 1
ATOM 4036 C CA . PHE B 1 47 ? -7.574 9.984 29.906 1 82.06 47 PHE B CA 1
ATOM 4037 C C . PHE B 1 47 ? -6.059 9.82 29.906 1 82.06 47 PHE B C 1
ATOM 4039 O O . PHE B 1 47 ? -5.414 9.922 30.953 1 82.06 47 PHE B O 1
ATOM 4046 N N . ASP B 1 48 ? -5.598 9.695 28.797 1 87.25 48 ASP B N 1
ATOM 4047 C CA . ASP B 1 48 ? -4.16 9.453 28.703 1 87.25 48 ASP B CA 1
ATOM 4048 C C . ASP B 1 48 ? -3.371 10.711 29.078 1 87.25 48 ASP B C 1
ATOM 4050 O O . ASP B 1 48 ? -3.699 11.812 28.641 1 87.25 48 ASP B O 1
ATOM 4054 N N . LEU B 1 49 ? -2.432 10.477 29.906 1 89.88 49 LEU B N 1
ATOM 4055 C CA . LEU B 1 49 ? -1.382 11.484 30.016 1 89.88 49 LEU B CA 1
ATOM 4056 C C . LEU B 1 49 ? -0.603 11.594 28.703 1 89.88 49 LEU B C 1
ATOM 4058 O O . LEU B 1 49 ? -0.585 10.656 27.906 1 89.88 49 LEU B O 1
ATOM 4062 N N . PRO B 1 50 ? 0.04 12.758 28.531 1 93.38 50 PRO B N 1
ATOM 4063 C CA . PRO B 1 50 ? 0.794 12.922 27.281 1 93.38 50 PRO B CA 1
ATOM 4064 C C . PRO B 1 50 ? 1.815 11.812 27.062 1 93.38 50 PRO B C 1
ATOM 4066 O O . PRO B 1 50 ? 1.97 11.328 25.938 1 93.38 50 PRO B O 1
ATOM 4069 N N . SER B 1 51 ? 2.455 11.375 28.094 1 93.94 51 SER B N 1
ATOM 4070 C CA . SER B 1 51 ? 3.455 10.32 27.969 1 93.94 51 SER B CA 1
ATOM 4071 C C . SER B 1 51 ? 2.816 9 27.562 1 93.94 51 SER B C 1
ATOM 4073 O O . SER B 1 51 ? 3.383 8.258 26.75 1 93.94 51 SER B O 1
ATOM 4075 N N . ASP B 1 52 ? 1.657 8.719 28.109 1 92.5 52 ASP B N 1
ATOM 4076 C CA . ASP B 1 52 ? 0.934 7.508 27.734 1 92.5 52 ASP B CA 1
ATOM 4077 C C . ASP B 1 52 ? 0.458 7.582 26.281 1 92.5 52 ASP B C 1
ATOM 4079 O O . ASP B 1 52 ? 0.563 6.605 25.531 1 92.5 52 ASP B O 1
ATOM 4083 N N . TRP B 1 53 ? -0.064 8.734 26.016 1 93.62 53 TRP B N 1
ATOM 4084 C CA . TRP B 1 53 ? -0.507 8.984 24.641 1 93.62 53 TRP B CA 1
ATOM 4085 C C . TRP B 1 53 ? 0.631 8.766 23.656 1 93.62 53 TRP B C 1
ATOM 4087 O O . TRP B 1 53 ? 0.449 8.109 22.625 1 93.62 53 TRP B O 1
ATOM 4097 N N . TYR B 1 54 ? 1.759 9.258 24.031 1 96.06 54 TYR B N 1
ATOM 4098 C CA . TYR B 1 54 ? 2.955 9.156 23.203 1 96.06 54 TYR B CA 1
ATOM 4099 C C . TYR B 1 54 ? 3.355 7.699 22.984 1 96.06 54 TYR B C 1
ATOM 4101 O O . TYR B 1 54 ? 3.607 7.273 21.859 1 96.06 54 TYR B O 1
ATOM 4109 N N . LEU B 1 55 ? 3.342 6.938 23.984 1 94.5 55 LEU B N 1
ATOM 4110 C CA . LEU B 1 55 ? 3.781 5.551 23.906 1 94.5 55 LEU B CA 1
ATOM 4111 C C . LEU B 1 55 ? 2.834 4.727 23.031 1 94.5 55 LEU B C 1
ATOM 4113 O O . LEU B 1 55 ? 3.277 3.885 22.25 1 94.5 55 LEU B O 1
ATOM 4117 N N . LYS B 1 56 ? 1.661 4.98 23.172 1 91.44 56 LYS B N 1
ATOM 4118 C CA . LYS B 1 56 ? 0.659 4.27 22.391 1 91.44 56 LYS B CA 1
ATOM 4119 C C . LYS B 1 56 ? 0.752 4.648 20.906 1 91.44 56 LYS B C 1
ATOM 4121 O O . LYS B 1 56 ? 0.637 3.791 20.031 1 91.44 56 LYS B O 1
ATOM 4126 N N . THR B 1 57 ? 0.971 5.895 20.672 1 94.5 57 THR B N 1
ATOM 4127 C CA . THR B 1 57 ? 1.018 6.391 19.297 1 94.5 57 THR B CA 1
ATOM 4128 C C . THR B 1 57 ? 2.336 6.016 18.625 1 94.5 57 THR B C 1
ATOM 4130 O O . THR B 1 57 ? 2.383 5.793 17.422 1 94.5 57 THR B O 1
ATOM 4133 N N . ARG B 1 58 ? 3.328 5.949 19.438 1 95.81 58 ARG B N 1
ATOM 4134 C CA . ARG B 1 58 ? 4.652 5.574 18.953 1 95.81 58 ARG B CA 1
ATOM 4135 C C . ARG B 1 58 ? 4.598 4.27 18.156 1 95.81 58 ARG B C 1
ATOM 4137 O O . ARG B 1 58 ? 5.203 4.156 17.094 1 95.81 58 ARG B O 1
ATOM 4144 N N . HIS B 1 59 ? 3.859 3.346 18.578 1 90.94 59 HIS B N 1
ATOM 4145 C CA . HIS B 1 59 ? 3.73 2.051 17.922 1 90.94 59 HIS B CA 1
ATOM 4146 C C . HIS B 1 59 ? 3.08 2.191 16.547 1 90.94 59 HIS B C 1
ATOM 4148 O O . HIS B 1 59 ? 3.535 1.583 15.578 1 90.94 59 HIS B O 1
ATOM 4154 N N . SER B 1 60 ? 2.082 2.963 16.469 1 91.06 60 SER B N 1
ATOM 4155 C CA . SER B 1 60 ? 1.391 3.199 15.203 1 91.06 60 SER B CA 1
ATOM 4156 C C . SER B 1 60 ? 2.305 3.883 14.195 1 91.06 60 SER B C 1
ATOM 4158 O O . SER B 1 60 ? 2.336 3.5 13.023 1 91.06 60 SER B O 1
ATOM 4160 N N . VAL B 1 61 ? 3.043 4.828 14.695 1 95.56 61 VAL B N 1
ATOM 4161 C CA . VAL B 1 61 ? 3.914 5.613 13.82 1 95.56 61 VAL B CA 1
ATOM 4162 C C . VAL B 1 61 ? 4.996 4.715 13.227 1 95.56 61 VAL B C 1
ATOM 4164 O O . VAL B 1 61 ? 5.395 4.887 12.078 1 95.56 61 VAL B O 1
ATOM 4167 N N . GLN B 1 62 ? 5.391 3.771 13.969 1 93.25 62 GLN B N 1
ATOM 4168 C CA . GLN B 1 62 ? 6.43 2.85 13.516 1 93.25 62 GLN B CA 1
ATOM 4169 C C . GLN B 1 62 ? 5.887 1.89 12.461 1 93.25 62 GLN B C 1
ATOM 4171 O O . GLN B 1 62 ? 6.629 1.438 11.586 1 93.25 62 GLN B O 1
ATOM 4176 N N . GLN B 1 63 ? 4.66 1.658 12.492 1 91.88 63 GLN B N 1
ATOM 4177 C CA . GLN B 1 63 ? 4.039 0.688 11.594 1 91.88 63 GLN B CA 1
ATOM 4178 C C . GLN B 1 63 ? 3.656 1.333 10.266 1 91.88 63 GLN B C 1
ATOM 4180 O O . GLN B 1 63 ? 3.791 0.715 9.211 1 91.88 63 GLN B O 1
ATOM 4185 N N . PHE B 1 64 ? 3.191 2.475 10.336 1 95.12 64 PHE B N 1
ATOM 4186 C CA . PHE B 1 64 ? 2.709 3.156 9.141 1 95.12 64 PHE B CA 1
ATOM 4187 C C . PHE B 1 64 ? 3.801 4.031 8.539 1 95.12 64 PHE B C 1
ATOM 4189 O O . PHE B 1 64 ? 4.898 4.133 9.094 1 95.12 64 PHE B O 1
ATOM 4196 N N . THR B 1 65 ? 3.561 4.57 7.359 1 95.25 65 THR B N 1
ATOM 4197 C CA . THR B 1 65 ? 4.574 5.406 6.73 1 95.25 65 THR B CA 1
ATOM 4198 C C . THR B 1 65 ? 3.943 6.664 6.137 1 95.25 65 THR B C 1
ATOM 4200 O O . THR B 1 65 ? 2.732 6.867 6.246 1 95.25 65 THR B O 1
ATOM 4203 N N . ILE B 1 66 ? 4.863 7.52 5.625 1 97.06 66 ILE B N 1
ATOM 4204 C CA . ILE B 1 66 ? 4.473 8.742 4.934 1 97.06 66 ILE B CA 1
ATOM 4205 C C . ILE B 1 66 ? 4.297 8.461 3.441 1 97.06 66 ILE B C 1
ATOM 4207 O O . ILE B 1 66 ? 5.215 7.957 2.787 1 97.06 66 ILE B O 1
ATOM 4211 N N . CYS B 1 67 ? 3.104 8.789 2.979 1 96.94 67 CYS B N 1
ATOM 4212 C CA . CYS B 1 67 ? 2.922 8.578 1.547 1 96.94 67 CYS B CA 1
ATOM 4213 C C . CYS B 1 67 ? 2.998 9.891 0.783 1 96.94 67 CYS B C 1
ATOM 4215 O O . CYS B 1 67 ? 3.309 9.906 -0.409 1 96.94 67 CYS B O 1
ATOM 4217 N N . GLN B 1 68 ? 2.752 10.992 1.493 1 98 68 GLN B N 1
ATOM 4218 C CA . GLN B 1 68 ? 2.811 12.312 0.878 1 98 68 GLN B CA 1
ATOM 4219 C C . GLN B 1 68 ? 3.148 13.383 1.911 1 98 68 GLN B C 1
ATOM 4221 O O . GLN B 1 68 ? 2.639 13.359 3.033 1 98 68 GLN B O 1
ATOM 4226 N N . ILE B 1 69 ? 4.051 14.258 1.615 1 98.5 69 ILE B N 1
ATOM 4227 C CA . ILE B 1 69 ? 4.367 15.398 2.461 1 98.5 69 ILE B CA 1
ATOM 4228 C C . ILE B 1 69 ? 4.246 16.688 1.648 1 98.5 69 ILE B C 1
ATOM 4230 O O . ILE B 1 69 ? 4.738 16.766 0.521 1 98.5 69 ILE B O 1
ATOM 4234 N N . GLY B 1 70 ? 3.479 17.656 2.139 1 98.31 70 GLY B N 1
ATOM 4235 C CA . GLY B 1 70 ? 3.326 18.969 1.517 1 98.31 70 GLY B CA 1
ATOM 4236 C C . GLY B 1 70 ? 4.012 20.078 2.285 1 98.31 70 GLY B C 1
ATOM 4237 O O . GLY B 1 70 ? 3.908 20.141 3.512 1 98.31 70 GLY B O 1
ATOM 4238 N N . LEU B 1 71 ? 4.719 20.891 1.552 1 98.31 71 LEU B N 1
ATOM 4239 C CA . LEU B 1 71 ? 5.355 22.078 2.113 1 98.31 71 LEU B CA 1
ATOM 4240 C C . LEU B 1 71 ? 4.961 23.328 1.334 1 98.31 71 LEU B C 1
ATOM 4242 O O . LEU B 1 71 ? 4.871 23.281 0.105 1 98.31 71 LEU B O 1
ATOM 4246 N N . SER B 1 72 ? 4.633 24.281 1.99 1 98.38 72 SER B N 1
ATOM 4247 C CA . SER B 1 72 ? 4.402 25.594 1.396 1 98.38 72 SER B CA 1
ATOM 4248 C C . SER B 1 72 ? 5.309 26.656 2.023 1 98.38 72 SER B C 1
ATOM 4250 O O . SER B 1 72 ? 5.211 26.922 3.221 1 98.38 72 SER B O 1
ATOM 4252 N N . VAL B 1 73 ? 6.168 27.219 1.22 1 98.31 73 VAL B N 1
ATOM 4253 C CA . VAL B 1 73 ? 7.141 28.203 1.677 1 98.31 73 VAL B CA 1
ATOM 4254 C C . VAL B 1 73 ? 6.586 29.609 1.475 1 98.31 73 VAL B C 1
ATOM 4256 O O . VAL B 1 73 ? 6.285 30.016 0.347 1 98.31 73 VAL B O 1
ATOM 4259 N N . PHE B 1 74 ? 6.453 30.344 2.584 1 98.44 74 PHE B N 1
ATOM 4260 C CA . PHE B 1 74 ? 5.879 31.688 2.535 1 98.44 74 PHE B CA 1
ATOM 4261 C C . PHE B 1 74 ? 6.957 32.75 2.713 1 98.44 74 PHE B C 1
ATOM 4263 O O . PHE B 1 74 ? 7.742 32.688 3.66 1 98.44 74 PHE B O 1
ATOM 4270 N N . SER B 1 75 ? 6.953 33.656 1.788 1 97.62 75 SER B N 1
ATOM 4271 C CA . SER B 1 75 ? 7.891 34.781 1.855 1 97.62 75 SER B CA 1
ATOM 4272 C C . SER B 1 75 ? 7.188 36.125 1.594 1 97.62 75 SER B C 1
ATOM 4274 O O . SER B 1 75 ? 6.355 36.219 0.689 1 97.62 75 SER B O 1
ATOM 4276 N N . SER B 1 76 ? 7.512 37.062 2.404 1 96.81 76 SER B N 1
ATOM 4277 C CA . SER B 1 76 ? 7.02 38.406 2.141 1 96.81 76 SER B CA 1
ATOM 4278 C C . SER B 1 76 ? 7.625 38.969 0.863 1 96.81 76 SER B C 1
ATOM 4280 O O . SER B 1 76 ? 8.789 38.719 0.549 1 96.81 76 SER B O 1
ATOM 4282 N N . ILE B 1 77 ? 6.824 39.656 0.168 1 94.12 77 ILE B N 1
ATOM 4283 C CA . ILE B 1 77 ? 7.305 40.281 -1.057 1 94.12 77 ILE B CA 1
ATOM 4284 C C . ILE B 1 77 ? 7.926 41.656 -0.729 1 94.12 77 ILE B C 1
ATOM 4286 O O . ILE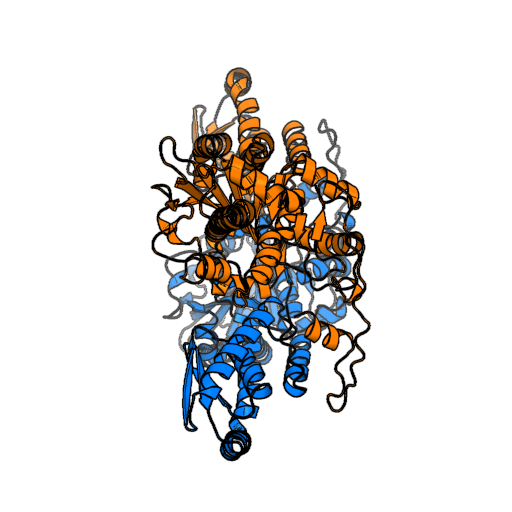 B 1 77 ? 7.266 42.531 -0.153 1 94.12 77 ILE B O 1
ATOM 4290 N N . GLU B 1 78 ? 9.109 41.812 -1.175 1 89.81 78 GLU B N 1
ATOM 4291 C CA . GLU B 1 78 ? 9.82 43.062 -0.903 1 89.81 78 GLU B CA 1
ATOM 4292 C C . GLU B 1 78 ? 9.102 44.25 -1.537 1 89.81 78 GLU B C 1
ATOM 4294 O O . GLU B 1 78 ? 8.719 44.188 -2.707 1 89.81 78 GLU B O 1
ATOM 4299 N N . GLY B 1 79 ? 8.875 45.219 -0.848 1 87.44 79 GLY B N 1
ATOM 4300 C CA . GLY B 1 79 ? 8.281 46.438 -1.347 1 87.44 79 GLY B CA 1
ATOM 4301 C C . GLY B 1 79 ? 6.766 46.438 -1.27 1 87.44 79 GLY B C 1
ATOM 4302 O O . GLY B 1 79 ? 6.129 47.469 -1.538 1 87.44 79 GLY B O 1
ATOM 4303 N N . GLU B 1 80 ? 6.156 45.344 -0.949 1 88.62 80 GLU B N 1
ATOM 4304 C CA . GLU B 1 80 ? 4.707 45.25 -0.818 1 88.62 80 GLU B CA 1
ATOM 4305 C C . GLU B 1 80 ? 4.297 45.031 0.635 1 88.62 80 GLU B C 1
ATOM 4307 O O . GLU B 1 80 ? 4.902 44.219 1.34 1 88.62 80 GLU B O 1
ATOM 4312 N N . SER B 1 81 ? 3.363 45.812 0.979 1 83.88 81 SER B N 1
ATOM 4313 C CA . SER B 1 81 ? 2.912 45.688 2.359 1 83.88 81 SER B CA 1
ATOM 4314 C C . SER B 1 81 ? 1.978 44.5 2.529 1 83.88 81 SER B C 1
ATOM 4316 O O . SER B 1 81 ? 1.001 44.344 1.79 1 83.88 81 SER B O 1
ATOM 4318 N N . ASN B 1 82 ? 2.26 43.656 3.4 1 92.69 82 ASN B N 1
ATOM 4319 C CA . ASN B 1 82 ? 1.419 42.562 3.852 1 92.69 82 ASN B CA 1
ATOM 4320 C C . ASN B 1 82 ? 1.067 41.625 2.705 1 92.69 82 ASN B C 1
ATOM 4322 O O . ASN B 1 82 ? -0.091 41.219 2.549 1 92.69 82 ASN B O 1
ATOM 4326 N N . LYS B 1 83 ? 1.991 41.438 1.816 1 95.69 83 LYS B N 1
ATOM 4327 C CA . LYS B 1 83 ? 1.843 40.5 0.69 1 95.69 83 LYS B CA 1
ATOM 4328 C C . LYS B 1 83 ? 2.875 39.406 0.756 1 95.69 83 LYS B C 1
ATOM 4330 O O . LYS B 1 83 ? 4.043 39.625 1.063 1 95.69 83 LYS B O 1
ATOM 4335 N N . TYR B 1 84 ? 2.436 38.219 0.525 1 97.44 84 TYR B N 1
ATOM 4336 C CA . TYR B 1 84 ? 3.289 37.031 0.624 1 97.44 84 TYR B CA 1
ATOM 4337 C C . TYR B 1 84 ? 3.182 36.188 -0.63 1 97.44 84 TYR B C 1
ATOM 4339 O O . TYR B 1 84 ? 2.127 36.125 -1.269 1 97.44 84 TYR B O 1
ATOM 4347 N N . VAL B 1 85 ? 4.262 35.562 -0.982 1 97 85 VAL B N 1
ATOM 4348 C CA . VAL B 1 85 ? 4.266 34.562 -2.035 1 97 85 VAL B CA 1
ATOM 4349 C C . VAL B 1 85 ? 4.391 33.156 -1.414 1 97 85 VAL B C 1
ATOM 4351 O O . VAL B 1 85 ? 5.18 32.969 -0.489 1 97 85 VAL B O 1
ATOM 4354 N N . ALA B 1 86 ? 3.545 32.281 -1.844 1 97.38 86 ALA B N 1
ATOM 4355 C CA . ALA B 1 86 ? 3.574 30.906 -1.377 1 97.38 86 ALA B CA 1
ATOM 4356 C C . ALA B 1 86 ? 4.09 29.969 -2.467 1 97.38 86 ALA B C 1
ATOM 4358 O O . ALA B 1 86 ? 3.566 29.953 -3.582 1 97.38 86 ALA B O 1
ATOM 4359 N N . HIS B 1 87 ? 5.164 29.266 -2.199 1 97.12 87 HIS B N 1
ATOM 4360 C CA . HIS B 1 87 ? 5.656 28.172 -3.041 1 97.12 87 HIS B CA 1
ATOM 4361 C C . HIS B 1 87 ? 5.301 26.812 -2.447 1 97.12 87 HIS B C 1
ATOM 4363 O O . HIS B 1 87 ? 5.941 26.359 -1.493 1 97.12 87 HIS B O 1
ATOM 4369 N N . SER B 1 88 ? 4.309 26.172 -3.082 1 97.12 88 SER B N 1
ATOM 4370 C CA . SER B 1 88 ? 3.801 24.906 -2.525 1 97.12 88 SER B CA 1
ATOM 4371 C C . SER B 1 88 ? 4.281 23.719 -3.336 1 97.12 88 SER B C 1
ATOM 4373 O O . SER B 1 88 ? 4.129 23.688 -4.559 1 97.12 88 SER B O 1
ATOM 4375 N N . CYS B 1 89 ? 4.887 22.766 -2.654 1 96.44 89 CYS B N 1
ATOM 4376 C CA . CYS B 1 89 ? 5.391 21.547 -3.275 1 96.44 89 CYS B CA 1
ATOM 4377 C C . CYS B 1 89 ? 4.789 20.312 -2.617 1 96.44 89 CYS B C 1
ATOM 4379 O O . CYS B 1 89 ? 4.688 20.25 -1.392 1 96.44 89 CYS B O 1
ATOM 4381 N N . ASN B 1 90 ? 4.336 19.469 -3.469 1 96.62 90 ASN B N 1
ATOM 4382 C CA . ASN B 1 90 ? 3.771 18.203 -3.057 1 96.62 90 ASN B CA 1
ATOM 4383 C C . ASN B 1 90 ? 4.727 17.047 -3.344 1 96.62 90 ASN B C 1
ATOM 4385 O O . ASN B 1 90 ? 5.023 16.75 -4.504 1 96.62 90 ASN B O 1
ATOM 4389 N N . PHE B 1 91 ? 5.258 16.344 -2.291 1 98.06 91 PHE B N 1
ATOM 4390 C CA . PHE B 1 91 ? 6.262 15.289 -2.438 1 98.06 91 PHE B CA 1
ATOM 4391 C C . PHE B 1 91 ? 5.66 13.922 -2.135 1 98.06 91 PHE B C 1
ATOM 4393 O O . PHE B 1 91 ? 5.039 13.734 -1.088 1 98.06 91 PHE B O 1
ATOM 4400 N N . PHE B 1 92 ? 5.852 13 -3.006 1 97.44 92 PHE B N 1
ATOM 4401 C CA . PHE B 1 92 ? 5.555 11.602 -2.717 1 97.44 92 PHE B CA 1
ATOM 4402 C C . PHE B 1 92 ? 6.797 10.875 -2.217 1 97.44 92 PHE B C 1
ATOM 4404 O O . PHE B 1 92 ? 7.883 11.039 -2.775 1 97.44 92 PHE B O 1
ATOM 4411 N N . LEU B 1 93 ? 6.613 10.133 -1.142 1 96.69 93 LEU B N 1
ATOM 4412 C CA . LEU B 1 93 ? 7.781 9.523 -0.521 1 96.69 93 LEU B CA 1
ATOM 4413 C C . LEU B 1 93 ? 7.633 8.008 -0.465 1 96.69 93 LEU B C 1
ATOM 4415 O O . LEU B 1 93 ? 6.523 7.492 -0.297 1 96.69 93 LEU B O 1
ATOM 4419 N N . PHE B 1 94 ? 8.703 7.324 -0.567 1 92.75 94 PHE B N 1
ATOM 4420 C CA . PHE B 1 94 ? 8.781 5.871 -0.46 1 92.75 94 PHE B CA 1
ATOM 4421 C C . PHE B 1 94 ? 10.047 5.449 0.28 1 92.75 94 PHE B C 1
ATOM 4423 O O . PHE B 1 94 ? 11.141 5.891 -0.056 1 92.75 94 PHE B O 1
ATOM 4430 N N . PRO B 1 95 ? 9.859 4.605 1.269 1 88.25 95 PRO B N 1
ATOM 4431 C CA . PRO B 1 95 ? 11.047 4.219 2.035 1 88.25 95 PRO B CA 1
ATOM 4432 C C . PRO B 1 95 ? 12.148 3.617 1.16 1 88.25 95 PRO B C 1
ATOM 4434 O O . PRO B 1 95 ? 11.852 2.881 0.214 1 88.25 95 PRO B O 1
ATOM 4437 N N . THR B 1 96 ? 13.312 3.883 1.483 1 80.06 96 THR B N 1
ATOM 4438 C CA . THR B 1 96 ? 14.477 3.426 0.734 1 80.06 96 THR B CA 1
ATOM 4439 C C . THR B 1 96 ? 14.625 1.91 0.833 1 80.06 96 THR B C 1
ATOM 4441 O O . THR B 1 96 ? 14.445 1.333 1.907 1 80.06 96 THR B O 1
ATOM 4444 N N . THR B 1 97 ? 14.812 1.349 -0.338 1 72.75 97 THR B N 1
ATOM 4445 C CA . THR B 1 97 ? 15.156 -0.066 -0.416 1 72.75 97 THR B CA 1
ATOM 4446 C C . THR B 1 97 ? 16.594 -0.243 -0.881 1 72.75 97 THR B C 1
ATOM 4448 O O . THR B 1 97 ? 16.922 0.037 -2.037 1 72.75 97 THR B O 1
ATOM 4451 N N . PHE B 1 98 ? 17.484 -0.354 0.014 1 66.31 98 PHE B N 1
ATOM 4452 C CA . PHE B 1 98 ? 18.891 -0.504 -0.363 1 66.31 98 PHE B CA 1
ATOM 4453 C C . PHE B 1 98 ? 19.562 -1.575 0.485 1 66.31 98 PHE B C 1
ATOM 4455 O O . PHE B 1 98 ? 19.469 -1.554 1.714 1 66.31 98 PHE B O 1
ATOM 4462 N N . GLY B 1 99 ? 20.203 -2.402 -0.282 1 60.56 99 GLY B N 1
ATOM 4463 C CA . GLY B 1 99 ? 20.922 -3.451 0.417 1 60.56 99 GLY B CA 1
ATOM 4464 C C . GLY B 1 99 ? 20.031 -4.301 1.307 1 60.56 99 GLY B C 1
ATOM 4465 O O . GLY B 1 99 ? 19.016 -4.82 0.857 1 60.56 99 GLY B O 1
ATOM 4466 N N . ILE B 1 100 ? 20.391 -4.273 2.508 1 60.31 100 ILE B N 1
ATOM 4467 C CA . ILE B 1 100 ? 19.719 -5.109 3.498 1 60.31 100 ILE B CA 1
ATOM 4468 C C . ILE B 1 100 ? 18.453 -4.41 3.984 1 60.31 100 ILE B C 1
ATOM 4470 O O . ILE B 1 100 ? 17.594 -5.031 4.625 1 60.31 100 ILE B O 1
ATOM 4474 N N . LEU B 1 101 ? 18.406 -3.209 3.566 1 70.56 101 LEU B N 1
ATOM 4475 C CA . LEU B 1 101 ? 17.25 -2.469 4.066 1 70.56 101 LEU B CA 1
ATOM 4476 C C . LEU B 1 101 ? 16 -2.775 3.236 1 70.56 101 LEU B C 1
ATOM 4478 O O . LEU B 1 101 ? 15.945 -2.451 2.049 1 70.56 101 LEU B O 1
ATOM 4482 N N . ASP B 1 102 ? 15.164 -3.607 3.701 1 77.62 102 ASP B N 1
ATOM 4483 C CA . ASP B 1 102 ? 13.852 -3.912 3.135 1 77.62 102 ASP B CA 1
ATOM 4484 C C . ASP B 1 102 ? 12.734 -3.467 4.07 1 77.62 102 ASP B C 1
ATOM 4486 O O . ASP B 1 102 ? 12.203 -4.273 4.84 1 77.62 102 ASP B O 1
ATOM 4490 N N . SER B 1 103 ? 12.398 -2.254 3.928 1 83.25 103 SER B N 1
ATOM 4491 C CA . SER B 1 103 ? 11.43 -1.657 4.84 1 83.25 103 SER B CA 1
ATOM 4492 C C . SER B 1 103 ? 10.055 -2.289 4.672 1 83.25 103 SER B C 1
ATOM 4494 O O . SER B 1 103 ? 9.648 -2.611 3.555 1 83.25 103 SER B O 1
ATOM 4496 N N . GLU B 1 104 ? 9.492 -2.545 5.762 1 89.88 104 GLU B N 1
ATOM 4497 C CA . GLU B 1 104 ? 8.094 -2.967 5.809 1 89.88 104 GLU B CA 1
ATOM 4498 C C . GLU B 1 104 ? 7.207 -1.874 6.398 1 89.88 104 GLU B C 1
ATOM 4500 O O . GLU B 1 104 ? 7.594 -1.207 7.363 1 89.88 104 GLU B O 1
ATOM 4505 N N . PHE B 1 105 ? 6.09 -1.64 5.773 1 92.88 105 PHE B N 1
ATOM 4506 C CA . PHE B 1 105 ? 5.148 -0.653 6.297 1 92.88 105 PHE B CA 1
ATOM 4507 C C . PHE B 1 105 ? 3.711 -1.105 6.074 1 92.88 105 PHE B C 1
ATOM 4509 O O . PHE B 1 105 ? 3.441 -1.92 5.188 1 92.88 105 PHE B O 1
ATOM 4516 N N . SER B 1 106 ? 2.857 -0.554 6.824 1 94.31 106 SER B N 1
ATOM 4517 C CA . SER B 1 106 ? 1.479 -1.033 6.824 1 94.31 106 SER B CA 1
ATOM 4518 C C . SER B 1 106 ? 0.528 0.016 6.258 1 94.31 106 SER B C 1
ATOM 4520 O O . SER B 1 106 ? 0.841 1.209 6.258 1 94.31 106 SER B O 1
ATOM 4522 N N . PHE B 1 107 ? -0.536 -0.504 5.781 1 93.75 107 PHE B N 1
ATOM 4523 C CA . PHE B 1 107 ? -1.693 0.284 5.375 1 93.75 107 PHE B CA 1
ATOM 4524 C C . PHE B 1 107 ? -2.9 -0.039 6.25 1 93.75 107 PHE B C 1
ATOM 4526 O O . PHE B 1 107 ? -3.107 -1.193 6.629 1 93.75 107 PHE B O 1
ATOM 4533 N N . GLN B 1 108 ? -3.559 0.938 6.523 1 89.5 108 GLN B N 1
ATOM 4534 C CA . GLN B 1 108 ? -4.883 0.766 7.109 1 89.5 108 GLN B CA 1
ATOM 4535 C C . GLN B 1 108 ? -5.977 0.953 6.059 1 89.5 108 GLN B C 1
ATOM 4537 O O . GLN B 1 108 ? -6 1.963 5.355 1 89.5 108 GLN B O 1
ATOM 4542 N N . ALA B 1 109 ? -6.895 0.019 5.984 1 84.38 109 ALA B N 1
ATOM 4543 C CA . ALA B 1 109 ? -7.914 0.043 4.941 1 84.38 109 ALA B CA 1
ATOM 4544 C C . ALA B 1 109 ? -8.758 1.311 5.027 1 84.38 109 ALA B C 1
ATOM 4546 O O . ALA B 1 109 ? -9.117 1.898 4.004 1 84.38 109 ALA B O 1
ATOM 4547 N N . SER B 1 110 ? -9.023 1.768 6.172 1 80.81 110 SER B N 1
ATOM 4548 C CA . SER B 1 110 ? -9.82 2.979 6.336 1 80.81 110 SER B CA 1
ATOM 4549 C C . SER B 1 110 ? -9.07 4.207 5.82 1 80.81 110 SER B C 1
ATOM 4551 O O . SER B 1 110 ? -9.68 5.125 5.27 1 80.81 110 SER B O 1
ATOM 4553 N N . SER B 1 111 ? -7.809 4.223 6.086 1 87.94 111 SER B N 1
ATOM 4554 C CA . SER B 1 111 ? -6.996 5.324 5.574 1 87.94 111 SER B CA 1
ATOM 4555 C C . SER B 1 111 ? -6.973 5.324 4.047 1 87.94 111 SER B C 1
ATOM 4557 O O . SER B 1 111 ? -7 6.387 3.424 1 87.94 111 SER B O 1
ATOM 4559 N N . VAL B 1 112 ? -6.945 4.152 3.482 1 89.5 112 VAL B N 1
ATOM 4560 C CA . VAL B 1 112 ? -6.977 4.023 2.029 1 89.5 112 VAL B CA 1
ATOM 4561 C C . VAL B 1 112 ? -8.305 4.551 1.493 1 89.5 112 VAL B C 1
ATOM 4563 O O . VAL B 1 112 ? -8.328 5.289 0.505 1 89.5 112 VAL B O 1
ATOM 4566 N N . GLN B 1 113 ? -9.344 4.18 2.123 1 81 113 GLN B N 1
ATOM 4567 C CA . GLN B 1 113 ? -10.656 4.66 1.719 1 81 113 GLN B CA 1
ATOM 4568 C C . GLN B 1 113 ? -10.742 6.18 1.801 1 81 113 GLN B C 1
ATOM 4570 O O . GLN B 1 113 ? -11.312 6.824 0.918 1 81 113 GLN B O 1
ATOM 4575 N N . PHE B 1 114 ? -10.172 6.727 2.832 1 83 114 PHE B N 1
ATOM 4576 C CA . PHE B 1 114 ? -10.141 8.172 3.012 1 83 114 PHE B CA 1
ATOM 4577 C C . PHE B 1 114 ? -9.367 8.844 1.879 1 83 114 PHE B C 1
ATOM 4579 O O . PHE B 1 114 ? -9.859 9.789 1.263 1 83 114 PHE B O 1
ATOM 4586 N N . LEU B 1 115 ? -8.227 8.375 1.641 1 90.44 115 LEU B N 1
ATOM 4587 C CA . LEU B 1 115 ? -7.387 8.945 0.599 1 90.44 115 LEU B CA 1
ATOM 4588 C C . LEU B 1 115 ? -8.055 8.828 -0.768 1 90.44 115 LEU B C 1
ATOM 4590 O O . LEU B 1 115 ? -7.898 9.711 -1.618 1 90.44 115 LEU B O 1
ATOM 4594 N N . ASN B 1 116 ? -8.766 7.73 -0.945 1 86.25 116 ASN B N 1
ATOM 4595 C CA . ASN B 1 116 ? -9.461 7.516 -2.207 1 86.25 116 ASN B CA 1
ATOM 4596 C C . ASN B 1 116 ? -10.523 8.586 -2.449 1 86.25 116 ASN B C 1
ATOM 4598 O O . ASN B 1 116 ? -10.781 8.969 -3.592 1 86.25 116 ASN B O 1
ATOM 4602 N N . GLN B 1 117 ? -11.086 9.07 -1.406 1 78.38 117 GLN B N 1
ATOM 4603 C CA . GLN B 1 117 ? -12.125 10.086 -1.517 1 78.38 117 GLN B CA 1
ATOM 4604 C C . GLN B 1 117 ? -11.57 11.367 -2.137 1 78.38 117 GLN B C 1
ATOM 4606 O O . GLN B 1 117 ? -12.312 12.133 -2.758 1 78.38 117 GLN B O 1
ATOM 4611 N N . TYR B 1 118 ? -10.328 11.516 -1.97 1 86.19 118 TYR B N 1
ATOM 4612 C CA . TYR B 1 118 ? -9.75 12.773 -2.432 1 86.19 118 TYR B CA 1
ATOM 4613 C C . TYR B 1 118 ? -8.812 12.547 -3.609 1 86.19 118 TYR B C 1
ATOM 4615 O O . TYR B 1 118 ? -7.961 13.391 -3.906 1 86.19 118 TYR B O 1
ATOM 4623 N N . GLY B 1 119 ? -8.852 11.383 -4.156 1 89.06 119 GLY B N 1
ATOM 4624 C CA . GLY B 1 119 ? -8.188 11.125 -5.422 1 89.06 119 GLY B CA 1
ATOM 4625 C C . GLY B 1 119 ? -6.695 10.898 -5.273 1 89.06 119 GLY B C 1
ATOM 4626 O O . GLY B 1 119 ? -5.922 11.219 -6.18 1 89.06 119 GLY B O 1
ATOM 4627 N N . PHE B 1 120 ? -6.309 10.352 -4.27 1 94.56 120 PHE B N 1
ATOM 4628 C CA . PHE B 1 120 ? -4.895 10.07 -4.039 1 94.56 120 PHE B CA 1
ATOM 4629 C C . PHE B 1 120 ? -4.344 9.156 -5.125 1 94.56 120 PHE B C 1
ATOM 4631 O O . PHE B 1 120 ? -5.023 8.227 -5.562 1 94.56 120 PHE B O 1
ATOM 4638 N N . ASP B 1 121 ? -3.146 9.398 -5.551 1 96.38 121 ASP B N 1
ATOM 4639 C CA . ASP B 1 121 ? -2.502 8.602 -6.59 1 96.38 121 ASP B CA 1
ATOM 4640 C C . ASP B 1 121 ? -1.457 7.664 -5.996 1 96.38 121 ASP B C 1
ATOM 4642 O O . ASP B 1 121 ? -0.321 8.07 -5.742 1 96.38 121 ASP B O 1
ATOM 4646 N N . TYR B 1 122 ? -1.768 6.438 -5.977 1 97 122 TYR B N 1
ATOM 4647 C CA . TYR B 1 122 ? -0.892 5.461 -5.336 1 97 122 TYR B CA 1
ATOM 4648 C C . TYR B 1 122 ? 0.297 5.129 -6.23 1 97 122 TYR B C 1
ATOM 4650 O O . TYR B 1 122 ? 1.348 4.703 -5.742 1 97 122 TYR B O 1
ATOM 4658 N N . ASN B 1 123 ? 0.153 5.254 -7.512 1 96.31 123 ASN B N 1
ATOM 4659 C CA . ASN B 1 123 ? 1.28 5.008 -8.406 1 96.31 123 ASN B CA 1
ATOM 4660 C C . ASN B 1 123 ? 2.387 6.039 -8.211 1 96.31 123 ASN B C 1
ATOM 4662 O O . ASN B 1 123 ? 3.57 5.699 -8.234 1 96.31 123 ASN B O 1
ATOM 4666 N N . LYS B 1 124 ? 2.027 7.281 -7.98 1 95.62 124 LYS B N 1
ATOM 4667 C CA . LYS B 1 124 ? 3.031 8.305 -7.711 1 95.62 124 LYS B CA 1
ATOM 4668 C C . LYS B 1 124 ? 3.791 8 -6.422 1 95.62 124 LYS B C 1
ATOM 4670 O O . LYS B 1 124 ? 5 8.234 -6.34 1 95.62 124 LYS B O 1
ATOM 4675 N N . PHE B 1 125 ? 3.111 7.449 -5.512 1 95.75 125 PHE B N 1
ATOM 4676 C CA . PHE B 1 125 ? 3.66 7.09 -4.211 1 95.75 125 PHE B CA 1
ATOM 4677 C C . PHE B 1 125 ? 4.535 5.844 -4.316 1 95.75 125 PHE B C 1
ATOM 4679 O O . PHE B 1 125 ? 5.738 5.902 -4.051 1 95.75 125 PHE B O 1
ATOM 4686 N N . LEU B 1 126 ? 4.066 4.805 -4.871 1 94.94 126 LEU B N 1
ATOM 4687 C CA . LEU B 1 126 ? 4.715 3.504 -4.766 1 94.94 126 LEU B CA 1
ATOM 4688 C C . LEU B 1 126 ? 5.68 3.283 -5.922 1 94.94 126 LEU B C 1
ATOM 4690 O O . LEU B 1 126 ? 6.641 2.52 -5.801 1 94.94 126 LEU B O 1
ATOM 4694 N N . LYS B 1 127 ? 5.523 3.908 -7.047 1 90.25 127 LYS B N 1
ATOM 4695 C CA . LYS B 1 127 ? 6.41 3.697 -8.188 1 90.25 127 LYS B CA 1
ATOM 4696 C C . LYS B 1 127 ? 7.477 4.785 -8.266 1 90.25 127 LYS B C 1
ATOM 4698 O O . LYS B 1 127 ? 8.609 4.523 -8.68 1 90.25 127 LYS B O 1
ATOM 4703 N N . ASN B 1 128 ? 7.074 6 -7.871 1 89.88 128 ASN B N 1
ATOM 4704 C CA . ASN B 1 128 ? 7.965 7.133 -8.094 1 89.88 128 ASN B CA 1
ATOM 4705 C C . ASN B 1 128 ? 8.195 7.922 -6.809 1 89.88 128 ASN B C 1
ATOM 4707 O O . ASN B 1 128 ? 8.492 9.117 -6.852 1 89.88 128 ASN B O 1
ATOM 4711 N N . GLY B 1 129 ? 8.016 7.324 -5.695 1 93.44 129 GLY B N 1
ATOM 4712 C CA . GLY B 1 129 ? 8.242 8 -4.43 1 93.44 129 GLY B CA 1
ATOM 4713 C C . GLY B 1 129 ? 9.703 8.336 -4.191 1 93.44 129 GLY B C 1
ATOM 4714 O O . GLY B 1 129 ? 10.586 7.562 -4.551 1 93.44 129 GLY B O 1
ATOM 4715 N N . ILE B 1 130 ? 9.977 9.422 -3.65 1 93.94 130 ILE B N 1
ATOM 4716 C CA . ILE B 1 130 ? 11.32 9.844 -3.275 1 93.94 130 ILE B CA 1
ATOM 4717 C C . ILE B 1 130 ? 11.797 9.031 -2.076 1 93.94 130 ILE B C 1
ATOM 4719 O O . ILE B 1 130 ? 11.109 8.953 -1.057 1 93.94 130 ILE B O 1
ATOM 4723 N N . PRO B 1 131 ? 12.922 8.43 -2.195 1 90.62 131 PRO B N 1
ATOM 4724 C CA . PRO B 1 131 ? 13.43 7.684 -1.043 1 90.62 131 PRO B CA 1
ATOM 4725 C C . PRO B 1 131 ? 13.734 8.578 0.156 1 90.62 131 PRO B C 1
ATOM 4727 O O . PRO B 1 131 ? 13.906 9.789 -0.003 1 90.62 131 PRO B O 1
ATOM 4730 N N . TYR B 1 132 ? 13.742 7.977 1.304 1 94.19 132 TYR B N 1
ATOM 4731 C CA . TYR B 1 132 ? 14.141 8.656 2.535 1 94.19 132 TYR B CA 1
ATOM 4732 C C . TYR B 1 132 ? 14.688 7.66 3.551 1 94.19 132 TYR B C 1
ATOM 4734 O O . TYR B 1 132 ? 14.477 6.449 3.424 1 94.19 132 TYR B O 1
ATOM 4742 N N . MET B 1 133 ? 15.414 8.148 4.508 1 92.75 133 MET B N 1
ATOM 4743 C CA . MET B 1 133 ? 15.938 7.34 5.602 1 92.75 133 MET B CA 1
ATOM 4744 C C . MET B 1 133 ? 16.25 8.211 6.816 1 92.75 133 MET B C 1
ATOM 4746 O O . MET B 1 133 ? 16.516 9.406 6.676 1 92.75 133 MET B O 1
ATOM 4750 N N . ASN B 1 134 ? 16.141 7.656 7.957 1 95.19 134 ASN B N 1
ATOM 4751 C CA . ASN B 1 134 ? 16.578 8.406 9.133 1 95.19 134 ASN B CA 1
ATOM 4752 C C . ASN B 1 134 ? 18.078 8.258 9.367 1 95.19 134 ASN B C 1
ATOM 4754 O O . ASN B 1 134 ? 18.766 7.562 8.617 1 95.19 134 ASN B O 1
ATOM 4758 N N . GLU B 1 135 ? 18.594 8.852 10.344 1 95.62 135 GLU B N 1
ATOM 4759 C CA . GLU B 1 135 ? 20.031 8.93 10.57 1 95.62 135 GLU B CA 1
ATOM 4760 C C . GLU B 1 135 ? 20.609 7.559 10.898 1 95.62 135 GLU B C 1
ATOM 4762 O O . GLU B 1 135 ? 21.75 7.246 10.516 1 95.62 135 GLU B O 1
ATOM 4767 N N . GLU B 1 136 ? 19.891 6.766 11.625 1 93.5 136 GLU B N 1
ATOM 4768 C CA . GLU B 1 136 ? 20.375 5.43 11.977 1 93.5 136 GLU B CA 1
ATOM 4769 C C . GLU B 1 136 ? 20.453 4.531 10.75 1 93.5 136 GLU B C 1
ATOM 4771 O O . GLU B 1 136 ? 21.391 3.764 10.594 1 93.5 136 GLU B O 1
ATOM 4776 N N . GLN B 1 137 ? 19.484 4.586 9.969 1 89.62 137 GLN B N 1
ATOM 4777 C CA . GLN B 1 137 ? 19.484 3.836 8.719 1 89.62 137 GLN B CA 1
ATOM 4778 C C . GLN B 1 137 ? 20.625 4.281 7.809 1 89.62 137 GLN B C 1
ATOM 4780 O O . GLN B 1 137 ? 21.266 3.455 7.156 1 89.62 137 GLN B O 1
ATOM 4785 N N . GLU B 1 138 ? 20.812 5.566 7.754 1 89.81 138 GLU B N 1
ATOM 4786 C CA . GLU B 1 138 ? 21.906 6.113 6.949 1 89.81 138 GLU B CA 1
ATOM 4787 C C . GLU B 1 138 ? 23.25 5.559 7.395 1 89.81 138 GLU B C 1
ATOM 4789 O O . GLU B 1 138 ? 24.094 5.211 6.562 1 89.81 138 GLU B O 1
ATOM 4794 N N . LYS B 1 139 ? 23.453 5.52 8.641 1 89.62 139 LYS B N 1
ATOM 4795 C CA . LYS B 1 139 ? 24.688 4.973 9.188 1 89.62 139 LYS B CA 1
ATOM 4796 C C . LYS B 1 139 ? 24.891 3.523 8.758 1 89.62 139 LYS B C 1
ATOM 4798 O O . LYS B 1 139 ? 26 3.121 8.406 1 89.62 139 LYS B O 1
ATOM 4803 N N . LYS B 1 140 ? 23.859 2.822 8.828 1 84 140 LYS B N 1
ATOM 4804 C CA . LYS B 1 140 ? 23.922 1.415 8.438 1 84 140 LYS B CA 1
ATOM 4805 C C . LYS B 1 140 ? 24.266 1.267 6.961 1 84 140 LYS B C 1
ATOM 4807 O O . LYS B 1 140 ? 25.078 0.419 6.59 1 84 140 LYS B O 1
ATOM 4812 N N . ILE B 1 141 ? 23.641 2.039 6.176 1 81.56 141 ILE B N 1
ATOM 4813 C CA . ILE B 1 141 ? 23.875 1.97 4.738 1 81.56 141 ILE B CA 1
ATOM 4814 C C . ILE B 1 141 ? 25.312 2.391 4.43 1 81.56 141 ILE B C 1
ATOM 4816 O O . ILE B 1 141 ? 25.984 1.766 3.605 1 81.56 141 ILE B O 1
ATOM 4820 N N . LYS B 1 142 ? 25.734 3.441 5.043 1 81.56 142 LYS B N 1
ATOM 4821 C CA . LYS B 1 142 ? 27.094 3.91 4.859 1 81.56 142 LYS B CA 1
ATOM 4822 C C . LYS B 1 142 ? 28.109 2.828 5.238 1 81.56 142 LYS B C 1
ATOM 4824 O O . LYS B 1 142 ? 29.094 2.609 4.527 1 81.56 142 LYS B O 1
ATOM 4829 N N . HIS B 1 143 ? 27.797 2.223 6.336 1 81.25 143 HIS B N 1
ATOM 4830 C CA . HIS B 1 143 ? 28.672 1.15 6.805 1 81.25 143 HIS B CA 1
ATOM 4831 C C . HIS B 1 143 ? 28.688 -0.01 5.816 1 81.25 143 HIS B C 1
ATOM 4833 O O . HIS B 1 143 ? 29.766 -0.556 5.52 1 81.25 143 HIS B O 1
ATOM 4839 N N . ASN B 1 144 ? 27.547 -0.38 5.332 1 74 144 ASN B N 1
ATOM 4840 C CA . ASN B 1 144 ? 27.469 -1.485 4.383 1 74 144 ASN B CA 1
ATOM 4841 C C . ASN B 1 144 ? 28.172 -1.161 3.076 1 74 144 ASN B C 1
ATOM 4843 O O . ASN B 1 144 ? 28.812 -2.033 2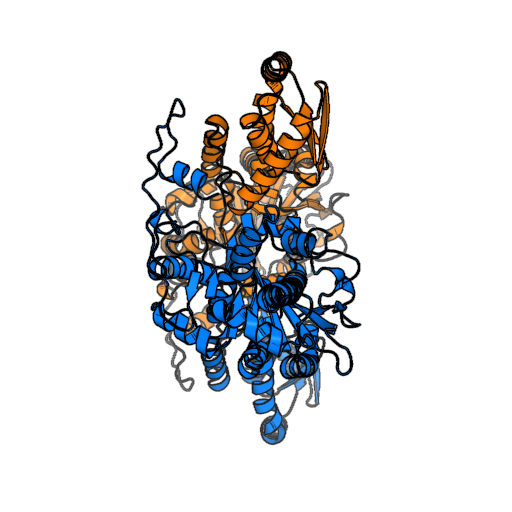.475 1 74 144 ASN B O 1
ATOM 4847 N N . ILE B 1 145 ? 27.984 -0.007 2.643 1 70.06 145 ILE B N 1
ATOM 4848 C CA . ILE B 1 145 ? 28.625 0.421 1.405 1 70.06 145 ILE B CA 1
ATOM 4849 C C . ILE B 1 145 ? 30.141 0.422 1.583 1 70.06 145 ILE B C 1
ATOM 4851 O O . ILE B 1 145 ? 30.875 -0.026 0.7 1 70.06 145 ILE B O 1
ATOM 4855 N N . LEU B 1 146 ? 30.547 0.87 2.725 1 68.06 146 LEU B N 1
ATOM 4856 C CA . LEU B 1 146 ? 31.969 0.988 2.99 1 68.06 146 LEU B CA 1
ATOM 4857 C C . LEU B 1 146 ? 32.594 -0.387 3.168 1 68.06 146 LEU B C 1
ATOM 4859 O O . LEU B 1 146 ? 33.75 -0.609 2.746 1 68.06 146 LEU B O 1
ATOM 4863 N N . THR B 1 147 ? 31.875 -1.255 3.803 1 68.38 147 THR B N 1
ATOM 4864 C CA . THR B 1 147 ? 32.438 -2.568 4.09 1 68.38 147 THR B CA 1
ATOM 4865 C C . THR B 1 147 ? 32.219 -3.518 2.914 1 68.38 147 THR B C 1
ATOM 4867 O O . THR B 1 147 ? 32.75 -4.633 2.91 1 68.38 147 THR B O 1
ATOM 4870 N N . GLY B 1 148 ? 31.562 -3.029 1.914 1 58.59 148 GLY B N 1
ATOM 4871 C CA . GLY B 1 148 ? 31.312 -3.881 0.764 1 58.59 148 GLY B CA 1
ATOM 4872 C C . GLY B 1 148 ? 30.266 -4.957 1.041 1 58.59 148 GLY B C 1
ATOM 4873 O O . GLY B 1 148 ? 30.141 -5.91 0.271 1 58.59 148 GLY B O 1
ATOM 4874 N N . ASN B 1 149 ? 29.703 -4.992 2.248 1 59.31 149 ASN B N 1
ATOM 4875 C CA . ASN B 1 149 ? 28.703 -5.977 2.65 1 59.31 149 ASN B CA 1
ATOM 4876 C C . ASN B 1 149 ? 27.344 -5.676 2.037 1 59.31 149 ASN B C 1
ATOM 4878 O O . ASN B 1 149 ? 26.312 -6 2.621 1 59.31 149 ASN B O 1
ATOM 4882 N N . TRP B 1 150 ? 27.359 -5.055 1.025 1 54.38 150 TRP B N 1
ATOM 4883 C CA . TRP B 1 150 ? 26.062 -4.742 0.433 1 54.38 150 TRP B CA 1
ATOM 4884 C C . TRP B 1 150 ? 25.391 -6.004 -0.085 1 54.38 150 TRP B C 1
ATOM 4886 O O . TRP B 1 150 ? 25.906 -6.676 -0.978 1 54.38 150 TRP B O 1
ATOM 4896 N N . ARG B 1 151 ? 25.188 -6.961 0.879 1 50.31 151 ARG B N 1
ATOM 4897 C CA . ARG B 1 151 ? 24.453 -8.18 0.563 1 50.31 151 ARG B CA 1
ATOM 4898 C C . ARG B 1 151 ? 23.156 -7.855 -0.168 1 50.31 151 ARG B C 1
ATOM 4900 O O . ARG B 1 151 ? 22.406 -6.973 0.25 1 50.31 151 ARG B O 1
ATOM 4907 N N . VAL B 1 152 ? 23.25 -8.039 -1.477 1 48.59 152 VAL B N 1
ATOM 4908 C CA . VAL B 1 152 ? 22.016 -7.973 -2.248 1 48.59 152 VAL B CA 1
ATOM 4909 C C . VAL B 1 152 ? 20.938 -8.812 -1.567 1 48.59 152 VAL B C 1
ATOM 4911 O O . VAL B 1 152 ? 21.047 -10.039 -1.485 1 48.59 152 VAL B O 1
ATOM 4914 N N . ARG B 1 153 ? 20.516 -8.555 -0.327 1 44.69 153 ARG B N 1
ATOM 4915 C CA . ARG B 1 153 ? 19.469 -9.336 0.334 1 44.69 153 ARG B CA 1
ATOM 4916 C C . ARG B 1 153 ? 18.312 -9.617 -0.616 1 44.69 153 ARG B C 1
ATOM 4918 O O . ARG B 1 153 ? 17.359 -10.32 -0.259 1 44.69 153 ARG B O 1
ATOM 4925 N N . SER B 1 154 ? 18.031 -8.672 -1.503 1 45.59 154 SER B N 1
ATOM 4926 C CA . SER B 1 154 ? 16.688 -8.945 -1.999 1 45.59 154 SER B CA 1
ATOM 4927 C C . SER B 1 154 ? 16.594 -10.344 -2.602 1 45.59 154 SER B C 1
ATOM 4929 O O . SER B 1 154 ? 17.375 -10.703 -3.477 1 45.59 154 SER B O 1
ATOM 4931 N N . SER B 1 155 ? 16.344 -11.305 -1.882 1 40.97 155 SER B N 1
ATOM 4932 C CA . SER B 1 155 ? 16.031 -12.656 -2.334 1 40.97 155 SER B CA 1
ATOM 4933 C C . SER B 1 155 ? 15.68 -12.68 -3.818 1 40.97 155 SER B C 1
ATOM 4935 O O . SER B 1 155 ? 16.109 -13.578 -4.547 1 40.97 155 SER B O 1
ATOM 4937 N N . LEU B 1 156 ? 14.617 -11.867 -4.086 1 46.09 156 LEU B N 1
ATOM 4938 C CA . LEU B 1 156 ? 14.078 -11.859 -5.441 1 46.09 156 LEU B CA 1
ATOM 4939 C C . LEU B 1 156 ? 15.156 -11.516 -6.457 1 46.09 156 LEU B C 1
ATOM 4941 O O . LEU B 1 156 ? 15.172 -12.062 -7.562 1 46.09 156 LEU B O 1
ATOM 4945 N N . ASP B 1 157 ? 16.109 -10.734 -5.895 1 51.97 157 ASP B N 1
ATOM 4946 C CA . ASP B 1 157 ? 17.125 -10.086 -6.73 1 51.97 157 ASP B CA 1
ATOM 4947 C C . ASP B 1 157 ? 18.297 -11.016 -7.004 1 51.97 157 ASP B C 1
ATOM 4949 O O . ASP B 1 157 ? 18.984 -10.867 -8.008 1 51.97 157 ASP B O 1
ATOM 4953 N N . LYS B 1 158 ? 18.234 -11.977 -6.211 1 52.56 158 LYS B N 1
ATOM 4954 C CA . LYS B 1 158 ? 19.422 -12.781 -6.422 1 52.56 158 LYS B CA 1
ATOM 4955 C C . LYS B 1 158 ? 19.375 -13.508 -7.766 1 52.56 158 LYS B C 1
ATOM 4957 O O . LYS B 1 158 ? 20.375 -13.562 -8.484 1 52.56 158 LYS B O 1
ATOM 4962 N N . ASP B 1 159 ? 18.094 -13.898 -7.867 1 55.41 159 ASP B N 1
ATOM 4963 C CA . ASP B 1 159 ? 17.969 -14.609 -9.141 1 55.41 159 ASP B CA 1
ATOM 4964 C C . ASP B 1 159 ? 18.156 -13.656 -10.32 1 55.41 159 ASP B C 1
ATOM 4966 O O . ASP B 1 159 ? 18.781 -14.008 -11.312 1 55.41 159 ASP B O 1
ATOM 4970 N N . GLN B 1 160 ? 17.641 -12.484 -9.977 1 60.72 160 GLN B N 1
ATOM 4971 C CA . GLN B 1 160 ? 17.797 -11.5 -11.039 1 60.72 160 GLN B CA 1
ATOM 4972 C C . GLN B 1 160 ? 19.25 -11.117 -11.234 1 60.72 160 GLN B C 1
ATOM 4974 O O . GLN B 1 160 ? 19.719 -10.961 -12.367 1 60.72 160 GLN B O 1
ATOM 4979 N N . ILE B 1 161 ? 19.828 -11.023 -10.109 1 65.56 161 ILE B N 1
ATOM 4980 C CA . ILE B 1 161 ? 21.234 -10.648 -10.18 1 65.56 161 ILE B CA 1
ATOM 4981 C C . ILE B 1 161 ? 22.047 -11.773 -10.82 1 65.56 161 ILE B C 1
ATOM 4983 O O . ILE B 1 161 ? 22.969 -11.516 -11.602 1 65.56 161 ILE B O 1
ATOM 4987 N N . LYS B 1 162 ? 21.594 -12.953 -10.461 1 64.75 162 LYS B N 1
ATOM 4988 C CA . LYS B 1 162 ? 22.281 -14.094 -11.055 1 64.75 162 LYS B CA 1
ATOM 4989 C C . LYS B 1 162 ? 22.094 -14.125 -12.57 1 64.75 162 LYS B C 1
ATOM 4991 O O . LYS B 1 162 ? 23.031 -14.406 -13.312 1 64.75 162 LYS B O 1
ATOM 4996 N N . VAL B 1 163 ? 20.922 -13.805 -12.883 1 68.5 163 VAL B N 1
ATOM 4997 C CA . VAL B 1 163 ? 20.625 -13.781 -14.312 1 68.5 163 VAL B CA 1
ATOM 4998 C C . VAL B 1 163 ? 21.469 -12.711 -15 1 68.5 163 VAL B C 1
ATOM 5000 O O . VAL B 1 163 ? 21.984 -12.93 -16.094 1 68.5 163 VAL B O 1
ATOM 5003 N N . VAL B 1 164 ? 21.578 -11.633 -14.328 1 76.06 164 VAL B N 1
ATOM 5004 C CA . VAL B 1 164 ? 22.344 -10.531 -14.898 1 76.06 164 VAL B CA 1
ATOM 5005 C C . VAL B 1 164 ? 23.828 -10.914 -14.969 1 76.06 164 VAL B C 1
ATOM 5007 O O . VAL B 1 164 ? 24.484 -10.672 -15.977 1 76.06 164 VAL B O 1
ATOM 5010 N N . ILE B 1 165 ? 24.312 -11.516 -13.938 1 76.25 165 ILE B N 1
ATOM 5011 C CA . ILE B 1 165 ? 25.703 -11.938 -13.898 1 76.25 165 ILE B CA 1
ATOM 5012 C C . ILE B 1 165 ? 25.969 -12.953 -15.008 1 76.25 165 ILE B C 1
ATOM 5014 O O . ILE B 1 165 ? 26.969 -12.859 -15.719 1 76.25 165 ILE B O 1
ATOM 5018 N N . ASP B 1 166 ? 25.062 -13.828 -15.109 1 77.38 166 ASP B N 1
ATOM 5019 C CA . ASP B 1 166 ? 25.203 -14.852 -16.141 1 77.38 166 ASP B CA 1
ATOM 5020 C C . ASP B 1 166 ? 25.188 -14.242 -17.531 1 77.38 166 ASP B C 1
ATOM 5022 O O . ASP B 1 166 ? 25.969 -14.641 -18.391 1 77.38 166 ASP B O 1
ATOM 5026 N N . GLU B 1 167 ? 24.344 -13.375 -17.719 1 82.38 167 GLU B N 1
ATOM 5027 C CA . GLU B 1 167 ? 24.25 -12.695 -19.016 1 82.38 167 GLU B CA 1
ATOM 5028 C C . GLU B 1 167 ? 25.547 -11.969 -19.344 1 82.38 167 GLU B C 1
ATOM 5030 O O . GLU B 1 167 ? 26.031 -12.055 -20.469 1 82.38 167 GLU B O 1
ATOM 5035 N N . VAL B 1 168 ? 26.062 -11.281 -18.422 1 89.19 168 VAL B N 1
ATOM 5036 C CA . VAL B 1 168 ? 27.297 -10.516 -18.641 1 89.19 168 VAL B CA 1
ATOM 5037 C C . VAL B 1 168 ? 28.469 -11.469 -18.828 1 89.19 168 VAL B C 1
ATOM 5039 O O . VAL B 1 168 ? 29.359 -11.219 -19.656 1 89.19 168 VAL B O 1
ATOM 5042 N N . THR B 1 169 ? 28.438 -12.57 -18.078 1 87.12 169 THR B N 1
ATOM 5043 C CA . THR B 1 169 ? 29.516 -13.555 -18.203 1 87.12 169 THR B CA 1
ATOM 5044 C C . THR B 1 169 ? 29.531 -14.18 -19.594 1 87.12 169 THR B C 1
ATOM 5046 O O . THR B 1 169 ? 30.594 -14.359 -20.188 1 87.12 169 THR B O 1
ATOM 5049 N N . ARG B 1 170 ? 28.375 -14.523 -20.062 1 88.25 170 ARG B N 1
ATOM 5050 C CA . ARG B 1 170 ? 28.281 -15.086 -21.406 1 88.25 170 ARG B CA 1
ATOM 5051 C C . ARG B 1 170 ? 28.766 -14.094 -22.453 1 88.25 170 ARG B C 1
ATOM 5053 O O . ARG B 1 170 ? 29.438 -14.484 -23.422 1 88.25 170 ARG B O 1
ATOM 5060 N N . TRP B 1 171 ? 28.406 -12.891 -22.328 1 91.62 171 TRP B N 1
ATOM 5061 C CA . TRP B 1 171 ? 28.844 -11.828 -23.234 1 91.62 171 TRP B CA 1
ATOM 5062 C C . TRP B 1 171 ? 30.359 -11.656 -23.156 1 91.62 171 TRP B C 1
ATOM 5064 O O . TRP B 1 171 ? 31.016 -11.469 -24.188 1 91.62 171 TRP B O 1
ATOM 5074 N N . LEU B 1 172 ? 30.875 -11.734 -22 1 91.19 172 LEU B N 1
ATOM 5075 C CA . LEU B 1 172 ? 32.312 -11.516 -21.766 1 91.19 172 LEU B CA 1
ATOM 5076 C C . LEU B 1 172 ? 33.156 -12.57 -22.484 1 91.19 172 LEU B C 1
ATOM 5078 O O . LEU B 1 172 ? 34.25 -12.289 -22.906 1 91.19 172 LEU B O 1
ATOM 5082 N N . ASP B 1 173 ? 32.562 -13.734 -22.531 1 90.12 173 ASP B N 1
ATOM 5083 C CA . ASP B 1 173 ? 33.281 -14.836 -23.156 1 90.12 173 ASP B CA 1
ATOM 5084 C C . ASP B 1 173 ? 33.531 -14.562 -24.641 1 90.12 173 ASP B C 1
ATOM 5086 O O . ASP B 1 173 ? 34.5 -15.023 -25.219 1 90.12 173 ASP B O 1
ATOM 5090 N N . LEU B 1 174 ? 32.656 -13.82 -25.188 1 91.44 174 LEU B N 1
ATOM 5091 C CA . LEU B 1 174 ? 32.75 -13.578 -26.625 1 91.44 174 LEU B CA 1
ATOM 5092 C C . LEU B 1 174 ? 33.281 -12.188 -26.922 1 91.44 174 LEU B C 1
ATOM 5094 O O . LEU B 1 174 ? 33.75 -11.906 -28.031 1 91.44 174 LEU B O 1
ATOM 5098 N N . ALA B 1 175 ? 33.25 -11.328 -26.016 1 92.62 175 ALA B N 1
ATOM 5099 C CA . ALA B 1 175 ? 33.594 -9.914 -26.188 1 92.62 175 ALA B CA 1
ATOM 5100 C C . ALA B 1 175 ? 35.094 -9.703 -26.188 1 92.62 175 ALA B C 1
ATOM 5102 O O . ALA B 1 175 ? 35.844 -10.484 -25.594 1 92.62 175 ALA B O 1
ATOM 5103 N N . GLU B 1 176 ? 35.531 -8.672 -26.922 1 93.19 176 GLU B N 1
ATOM 5104 C CA . GLU B 1 176 ? 36.906 -8.203 -26.891 1 93.19 176 GLU B CA 1
ATOM 5105 C C . GLU B 1 176 ? 37.062 -6.941 -26.047 1 93.19 176 GLU B C 1
ATOM 5107 O O . GLU B 1 176 ? 36.062 -6.281 -25.734 1 93.19 176 GLU B O 1
ATOM 5112 N N . GLU B 1 177 ? 38.281 -6.777 -25.578 1 92.06 177 GLU B N 1
ATOM 5113 C CA . GLU B 1 177 ? 38.531 -5.566 -24.797 1 92.06 177 GLU B CA 1
ATOM 5114 C C . GLU B 1 177 ? 38.031 -4.328 -25.531 1 92.06 177 GLU B C 1
ATOM 5116 O O . GLU B 1 177 ? 38.281 -4.164 -26.719 1 92.06 177 GLU B O 1
ATOM 5121 N N . GLY B 1 178 ? 37.312 -3.506 -24.891 1 90.56 178 GLY B N 1
ATOM 5122 C CA . GLY B 1 178 ? 36.75 -2.301 -25.484 1 90.56 178 GLY B CA 1
ATOM 5123 C C . GLY B 1 178 ? 35.312 -2.439 -25.875 1 90.56 178 GLY B C 1
ATOM 5124 O O . GLY B 1 178 ? 34.594 -1.44 -26.016 1 90.56 178 GLY B O 1
ATOM 5125 N N . ASP B 1 179 ? 34.844 -3.648 -25.984 1 93.81 179 ASP B N 1
ATOM 5126 C CA . ASP B 1 179 ? 33.438 -3.895 -26.281 1 93.81 179 ASP B CA 1
ATOM 5127 C C . ASP B 1 179 ? 32.531 -3.523 -25.094 1 93.81 179 ASP B C 1
ATOM 5129 O O . ASP B 1 179 ? 33.031 -3.445 -23.969 1 93.81 179 ASP B O 1
ATOM 5133 N N . TRP B 1 180 ? 31.359 -3.174 -25.453 1 93.06 180 TRP B N 1
ATOM 5134 C CA . TRP B 1 180 ? 30.438 -2.859 -24.359 1 93.06 180 TRP B CA 1
ATOM 5135 C C . TRP B 1 180 ? 29.047 -3.412 -24.641 1 93.06 180 TRP B C 1
ATOM 5137 O O . TRP B 1 180 ? 28.703 -3.697 -25.797 1 93.06 180 TRP B O 1
ATOM 5147 N N . MET B 1 181 ? 28.25 -3.723 -23.625 1 91.94 181 MET B N 1
ATOM 5148 C CA . MET B 1 181 ? 26.844 -4.102 -23.703 1 91.94 181 MET B CA 1
ATOM 5149 C C . MET B 1 181 ? 25.984 -3.242 -22.766 1 91.94 181 MET B C 1
ATOM 5151 O O . MET B 1 181 ? 26.516 -2.615 -21.844 1 91.94 181 MET B O 1
ATOM 5155 N N . THR B 1 182 ? 24.703 -3.125 -23.125 1 88.5 182 THR B N 1
ATOM 5156 C CA . THR B 1 182 ? 23.781 -2.369 -22.297 1 88.5 182 THR B CA 1
ATOM 5157 C C . THR B 1 182 ? 22.797 -3.303 -21.594 1 88.5 182 THR B C 1
ATOM 5159 O O . THR B 1 182 ? 22.219 -4.191 -22.219 1 88.5 182 THR B O 1
ATOM 5162 N N . LEU B 1 183 ? 22.812 -3.23 -20.297 1 85.38 183 LEU B N 1
ATOM 5163 C CA . LEU B 1 183 ? 21.75 -3.863 -19.5 1 85.38 183 LEU B CA 1
ATOM 5164 C C . LEU B 1 183 ? 20.562 -2.932 -19.344 1 85.38 183 LEU B C 1
ATOM 5166 O O . LEU B 1 183 ? 20.594 -2.006 -18.531 1 85.38 183 LEU B O 1
ATOM 5170 N N . PRO B 1 184 ? 19.516 -3.143 -20.078 1 75.81 184 PRO B N 1
ATOM 5171 C CA . PRO B 1 184 ? 18.406 -2.184 -20.078 1 75.81 184 PRO B CA 1
ATOM 5172 C C . PRO B 1 184 ? 17.5 -2.326 -18.875 1 75.81 184 PRO B C 1
ATOM 5174 O O . PRO B 1 184 ? 17.469 -3.385 -18.234 1 75.81 184 PRO B O 1
ATOM 5177 N N . GLY B 1 185 ? 16.797 -1.278 -18.516 1 67.38 185 GLY B N 1
ATOM 5178 C CA . GLY B 1 185 ? 15.695 -1.306 -17.578 1 67.38 185 GLY B CA 1
ATOM 5179 C C . GLY B 1 185 ? 16.141 -1.287 -16.125 1 67.38 185 GLY B C 1
ATOM 5180 O O . GLY B 1 185 ? 15.359 -1.597 -15.234 1 67.38 185 GLY B O 1
ATOM 5181 N N . ILE B 1 186 ? 17.453 -1.213 -15.953 1 70.38 186 ILE B N 1
ATOM 5182 C CA . ILE B 1 186 ? 17.969 -1.165 -14.586 1 70.38 186 ILE B CA 1
ATOM 5183 C C . ILE B 1 186 ? 18.328 0.271 -14.227 1 70.38 186 ILE B C 1
ATOM 5185 O O . ILE B 1 186 ? 19.312 0.81 -14.742 1 70.38 186 ILE B O 1
ATOM 5189 N N . THR B 1 187 ? 17.438 0.845 -13.477 1 63.22 187 THR B N 1
ATOM 5190 C CA . THR B 1 187 ? 17.656 2.25 -13.148 1 63.22 187 THR B CA 1
ATOM 5191 C C . THR B 1 187 ? 17.609 2.469 -11.641 1 63.22 187 THR B C 1
ATOM 5193 O O . THR B 1 187 ? 17.328 1.54 -10.883 1 63.22 187 THR B O 1
ATOM 5196 N N . GLY B 1 188 ? 18.062 3.562 -11.242 1 60.5 188 GLY B N 1
ATOM 5197 C CA . GLY B 1 188 ? 17.984 3.949 -9.836 1 60.5 188 GLY B CA 1
ATOM 5198 C C . GLY B 1 188 ? 18.938 3.168 -8.953 1 60.5 188 GLY B C 1
ATOM 5199 O O . GLY B 1 188 ? 20.094 2.93 -9.328 1 60.5 188 GLY B O 1
ATOM 5200 N N . PHE B 1 189 ? 18.438 2.846 -7.844 1 62.31 189 PHE B N 1
ATOM 5201 C CA . PHE B 1 189 ? 19.25 2.156 -6.848 1 62.31 189 PHE B CA 1
ATOM 5202 C C . PHE B 1 189 ? 19.609 0.754 -7.324 1 62.31 189 PHE B C 1
ATOM 5204 O O . PHE B 1 189 ? 20.688 0.24 -6.988 1 62.31 189 PHE B O 1
ATOM 5211 N N . GLN B 1 190 ? 18.734 0.28 -8.07 1 67.38 190 GLN B N 1
ATOM 5212 C CA . GLN B 1 190 ? 19 -1.061 -8.586 1 67.38 190 GLN B CA 1
ATOM 5213 C C . GLN B 1 190 ? 20.234 -1.07 -9.5 1 67.38 190 GLN B C 1
ATOM 5215 O O . GLN B 1 190 ? 21 -2.031 -9.5 1 67.38 190 GLN B O 1
ATOM 5220 N N . ALA B 1 191 ? 20.297 -0.004 -10.258 1 70.44 191 ALA B N 1
ATOM 5221 C CA . ALA B 1 191 ? 21.438 0.097 -11.156 1 70.44 191 ALA B CA 1
ATOM 5222 C C . ALA B 1 191 ? 22.75 0.089 -10.375 1 70.44 191 ALA B C 1
ATOM 5224 O O . ALA B 1 191 ? 23.719 -0.542 -10.789 1 70.44 191 ALA B O 1
ATOM 5225 N N . PHE B 1 192 ? 22.656 0.659 -9.312 1 71.88 192 PHE B N 1
ATOM 5226 C CA . PHE B 1 192 ? 23.859 0.729 -8.484 1 71.88 192 PHE B CA 1
ATOM 5227 C C . PHE B 1 192 ? 24.203 -0.643 -7.922 1 71.88 192 PHE B C 1
ATOM 5229 O O . PHE B 1 192 ? 25.375 -1.032 -7.906 1 71.88 192 PHE B O 1
ATOM 5236 N N . GLU B 1 193 ? 23.219 -1.2 -7.441 1 70.5 193 GLU B N 1
ATOM 5237 C CA . GLU B 1 193 ? 23.438 -2.527 -6.875 1 70.5 193 GLU B CA 1
ATOM 5238 C C . GLU B 1 193 ? 24 -3.486 -7.914 1 70.5 193 GLU B C 1
ATOM 5240 O O . GLU B 1 193 ? 24.922 -4.258 -7.621 1 70.5 193 GLU B O 1
ATOM 5245 N N . VAL B 1 194 ? 23.453 -3.35 -9.016 1 76.56 194 VAL B N 1
ATOM 5246 C CA . VAL B 1 194 ? 23.875 -4.234 -10.094 1 76.56 194 VAL B CA 1
ATOM 5247 C C . VAL B 1 194 ? 25.328 -3.916 -10.477 1 76.56 194 VAL B C 1
ATOM 5249 O O . VAL B 1 194 ? 26.125 -4.824 -10.719 1 76.56 194 VAL B O 1
ATOM 5252 N N . GLN B 1 195 ? 25.641 -2.676 -10.539 1 77.81 195 GLN B N 1
ATOM 5253 C CA . GLN B 1 195 ? 27 -2.285 -10.859 1 77.81 195 GLN B CA 1
ATOM 5254 C C . GLN B 1 195 ? 28 -2.828 -9.836 1 77.81 195 GLN B C 1
ATOM 5256 O O . GLN B 1 195 ? 29.047 -3.35 -10.195 1 77.81 195 GLN B O 1
ATOM 5261 N N . LEU B 1 196 ? 27.609 -2.705 -8.648 1 75.12 196 LEU B N 1
ATOM 5262 C CA . LEU B 1 196 ? 28.484 -3.156 -7.578 1 75.12 196 LEU B CA 1
ATOM 5263 C C . LEU B 1 196 ? 28.703 -4.664 -7.652 1 75.12 196 LEU B C 1
ATOM 5265 O O . LEU B 1 196 ? 29.828 -5.141 -7.516 1 75.12 196 LEU B O 1
ATOM 5269 N N . VAL B 1 197 ? 27.594 -5.316 -7.836 1 74.62 197 VAL B N 1
ATOM 5270 C CA . VAL B 1 197 ? 27.672 -6.773 -7.875 1 74.62 197 VAL B CA 1
ATOM 5271 C C . VAL B 1 197 ? 28.484 -7.219 -9.094 1 74.62 197 VAL B C 1
ATOM 5273 O O . VAL B 1 197 ? 29.297 -8.133 -9 1 74.62 197 VAL B O 1
ATOM 5276 N N . LEU B 1 198 ? 28.281 -6.586 -10.141 1 81.62 198 LEU B N 1
ATOM 5277 C CA . LEU B 1 198 ? 28.984 -6.945 -11.367 1 81.62 198 LEU B CA 1
ATOM 5278 C C . LEU B 1 198 ? 30.484 -6.68 -11.234 1 81.62 198 LEU B C 1
ATOM 5280 O O . LEU B 1 198 ? 31.297 -7.508 -11.633 1 81.62 198 LEU B O 1
ATOM 5284 N N . ARG B 1 199 ? 30.797 -5.59 -10.703 1 79.88 199 ARG B N 1
ATOM 5285 C CA . ARG B 1 199 ? 32.188 -5.219 -10.578 1 79.88 199 ARG B CA 1
ATOM 5286 C C . ARG B 1 199 ? 32.906 -6.117 -9.57 1 79.88 199 ARG B C 1
ATOM 5288 O O . ARG B 1 199 ? 34.125 -6.371 -9.703 1 79.88 199 ARG B O 1
ATOM 5295 N N . GLN B 1 200 ? 32.188 -6.516 -8.664 1 75 200 GLN B N 1
ATOM 5296 C CA . GLN B 1 200 ? 32.75 -7.438 -7.684 1 75 200 GLN B CA 1
ATOM 5297 C C . GLN B 1 200 ? 32.906 -8.828 -8.281 1 75 200 GLN B C 1
ATOM 5299 O O . GLN B 1 200 ? 33.906 -9.516 -8 1 75 200 GLN B O 1
ATOM 5304 N N . ALA B 1 201 ? 31.969 -9.25 -8.969 1 76.56 201 ALA B N 1
ATOM 5305 C CA . ALA B 1 201 ? 31.922 -10.617 -9.492 1 76.56 201 ALA B CA 1
ATOM 5306 C C . ALA B 1 201 ? 32.844 -10.766 -10.703 1 76.56 201 ALA B C 1
ATOM 5308 O O . ALA B 1 201 ? 33.375 -11.859 -10.953 1 76.56 201 ALA B O 1
ATOM 5309 N N . LEU B 1 202 ? 33 -9.688 -11.469 1 87.5 202 LEU B N 1
ATOM 5310 C CA . LEU B 1 202 ? 33.719 -9.781 -12.742 1 87.5 202 LEU B CA 1
ATOM 5311 C C . LEU B 1 202 ? 34.875 -8.781 -12.797 1 87.5 202 LEU B C 1
ATOM 5313 O O . LEU B 1 202 ? 34.656 -7.586 -12.992 1 87.5 202 LEU B O 1
ATOM 5317 N N . PRO B 1 203 ? 36.031 -9.305 -12.742 1 85.69 203 PRO B N 1
ATOM 5318 C CA . PRO B 1 203 ? 37.188 -8.414 -12.648 1 85.69 203 PRO B CA 1
ATOM 5319 C C . PRO B 1 203 ? 37.5 -7.691 -13.961 1 85.69 203 PRO B C 1
ATOM 5321 O O . PRO B 1 203 ? 38.156 -6.648 -13.969 1 85.69 203 PRO B O 1
ATOM 5324 N N . ASP B 1 204 ? 36.969 -8.188 -15.023 1 90.12 204 ASP B N 1
ATOM 5325 C CA . ASP B 1 204 ? 37.344 -7.66 -16.328 1 90.12 204 ASP B CA 1
ATOM 5326 C C . ASP B 1 204 ? 36.25 -6.746 -16.906 1 90.12 204 ASP B C 1
ATOM 5328 O O . ASP B 1 204 ? 36.062 -6.691 -18.109 1 90.12 204 ASP B O 1
ATOM 5332 N N . ILE B 1 205 ? 35.562 -6.172 -16.031 1 92.44 205 ILE B N 1
ATOM 5333 C CA . ILE B 1 205 ? 34.5 -5.301 -16.578 1 92.44 205 ILE B CA 1
ATOM 5334 C C . ILE B 1 205 ? 34.531 -3.949 -15.867 1 92.44 205 ILE B C 1
ATOM 5336 O O . ILE B 1 205 ? 35.156 -3.812 -14.812 1 92.44 205 ILE B O 1
ATOM 5340 N N . TRP B 1 206 ? 34.031 -3.014 -16.547 1 88.44 206 TRP B N 1
ATOM 5341 C CA . TRP B 1 206 ? 33.656 -1.736 -15.961 1 88.44 206 TRP B CA 1
ATOM 5342 C C . TRP B 1 206 ? 32.188 -1.4 -16.281 1 88.44 206 TRP B C 1
ATOM 5344 O O . TRP B 1 206 ? 31.656 -1.857 -17.281 1 88.44 206 TRP B O 1
ATOM 5354 N N . THR B 1 207 ? 31.547 -0.749 -15.305 1 87.81 207 THR B N 1
ATOM 5355 C CA . THR B 1 207 ? 30.141 -0.418 -15.5 1 87.81 207 THR B CA 1
ATOM 5356 C C . THR B 1 207 ? 29.922 1.091 -15.43 1 87.81 207 THR B C 1
ATOM 5358 O O . THR B 1 207 ? 30.578 1.78 -14.648 1 87.81 207 THR B O 1
ATOM 5361 N N . VAL B 1 208 ? 29.141 1.603 -16.359 1 80.56 208 VAL B N 1
ATOM 5362 C CA . VAL B 1 208 ? 28.734 3.006 -16.375 1 80.56 208 VAL B CA 1
ATOM 5363 C C . VAL B 1 208 ? 27.219 3.113 -16.359 1 80.56 208 VAL B C 1
ATOM 5365 O O . VAL B 1 208 ? 26.531 2.549 -17.219 1 80.56 208 VAL B O 1
ATOM 5368 N N . PRO B 1 209 ? 26.672 3.736 -15.281 1 75.38 209 PRO B N 1
ATOM 5369 C CA . PRO B 1 209 ? 25.219 3.926 -15.273 1 75.38 209 PRO B CA 1
ATOM 5370 C C . PRO B 1 209 ? 24.734 4.883 -16.375 1 75.38 209 PRO B C 1
ATOM 5372 O O . PRO B 1 209 ? 25.422 5.871 -16.656 1 75.38 209 PRO B O 1
ATOM 5375 N N . ARG B 1 210 ? 23.672 4.516 -17.047 1 72.75 210 ARG B N 1
ATOM 5376 C CA . ARG B 1 210 ? 23 5.363 -18.031 1 72.75 210 ARG B CA 1
ATOM 5377 C C . ARG B 1 210 ? 21.531 5.539 -17.703 1 72.75 210 ARG B C 1
ATOM 5379 O O . ARG B 1 210 ? 21.016 4.898 -16.781 1 72.75 210 ARG B O 1
ATOM 5386 N N . ASP B 1 211 ? 20.766 6.543 -18.344 1 66.94 211 ASP B N 1
ATOM 5387 C CA . ASP B 1 211 ? 19.375 6.891 -18.094 1 66.94 211 ASP B CA 1
ATOM 5388 C C . ASP B 1 211 ? 18.484 5.66 -18.172 1 66.94 211 ASP B C 1
ATOM 5390 O O . ASP B 1 211 ? 17.547 5.516 -17.375 1 66.94 211 ASP B O 1
ATOM 5394 N N . GLN B 1 212 ? 18.828 4.824 -19.094 1 69.94 212 GLN B N 1
ATOM 5395 C CA . GLN B 1 212 ? 17.891 3.727 -19.297 1 69.94 212 GLN B CA 1
ATOM 5396 C C . GLN B 1 212 ? 18.547 2.379 -19.016 1 69.94 212 GLN B C 1
ATOM 5398 O O . GLN B 1 212 ? 18.094 1.347 -19.516 1 69.94 212 GLN B O 1
ATOM 5403 N N . GLY B 1 213 ? 19.656 2.41 -18.234 1 76.69 213 GLY B N 1
ATOM 5404 C CA . GLY B 1 213 ? 20.281 1.13 -17.953 1 76.69 213 GLY B CA 1
ATOM 5405 C C . GLY B 1 213 ? 21.734 1.257 -17.516 1 76.69 213 GLY B C 1
ATOM 5406 O O . GLY B 1 213 ? 22.156 2.311 -17.031 1 76.69 213 GLY B O 1
ATOM 5407 N N . ILE B 1 214 ? 22.484 0.148 -17.531 1 86.19 214 ILE B N 1
ATOM 5408 C CA . ILE B 1 214 ? 23.891 0.064 -17.172 1 86.19 214 ILE B CA 1
ATOM 5409 C C . ILE B 1 214 ? 24.719 -0.386 -18.375 1 86.19 214 ILE B C 1
ATOM 5411 O O . ILE B 1 214 ? 24.359 -1.362 -19.047 1 86.19 214 ILE B O 1
ATOM 5415 N N . ILE B 1 215 ? 25.719 0.371 -18.75 1 89.44 215 ILE B N 1
ATOM 5416 C CA . ILE B 1 215 ? 26.672 -0.049 -19.75 1 89.44 215 ILE B CA 1
ATOM 5417 C C . ILE B 1 215 ? 27.781 -0.872 -19.109 1 89.44 215 ILE B C 1
ATOM 5419 O O . ILE B 1 215 ? 28.359 -0.456 -18.094 1 89.44 215 ILE B O 1
ATOM 5423 N N . VAL B 1 216 ? 27.922 -2.027 -19.609 1 92.62 216 VAL B N 1
ATOM 5424 C CA . VAL B 1 216 ? 29.016 -2.891 -19.156 1 92.62 216 VAL B CA 1
ATOM 5425 C C . VAL B 1 216 ? 30.094 -2.932 -20.234 1 92.62 216 VAL B C 1
ATOM 5427 O O . VAL B 1 216 ? 29.844 -3.301 -21.375 1 92.62 216 VAL B O 1
ATOM 5430 N N . LYS B 1 217 ? 31.297 -2.523 -19.875 1 93.12 217 LYS B N 1
ATOM 5431 C CA . LYS B 1 217 ? 32.438 -2.49 -20.797 1 93.12 217 LYS B CA 1
ATOM 5432 C C . LYS B 1 217 ? 33.5 -3.514 -20.391 1 93.12 217 LYS B C 1
ATOM 5434 O O . LYS B 1 217 ? 33.781 -3.676 -19.203 1 93.12 217 LYS B O 1
ATOM 5439 N N . LYS B 1 218 ? 33.906 -4.277 -21.359 1 95.12 218 LYS B N 1
ATOM 5440 C CA . LYS B 1 218 ? 35.031 -5.145 -21.062 1 95.12 218 LYS B CA 1
ATOM 5441 C C . LYS B 1 218 ? 36.344 -4.348 -21.016 1 95.12 218 LYS B C 1
ATOM 5443 O O . LYS B 1 218 ? 36.688 -3.643 -21.969 1 95.12 218 LYS B O 1
ATOM 5448 N N . VAL B 1 219 ? 37.031 -4.438 -19.969 1 93.12 219 VAL B N 1
ATOM 5449 C CA . VAL B 1 219 ? 38.25 -3.682 -19.797 1 93.12 219 VAL B CA 1
ATOM 5450 C C . VAL B 1 219 ? 39.344 -4.609 -19.281 1 93.12 219 VAL B C 1
ATOM 5452 O O . VAL B 1 219 ? 39.062 -5.664 -18.719 1 93.12 219 VAL B O 1
ATOM 5455 N N . SER B 1 220 ? 40.562 -4.195 -19.562 1 90.81 220 SER B N 1
ATOM 5456 C CA . SER B 1 220 ? 41.719 -4.93 -19.031 1 90.81 220 SER B CA 1
ATOM 5457 C C . SER B 1 220 ? 41.906 -4.648 -17.531 1 90.81 220 SER B C 1
ATOM 5459 O O . SER B 1 220 ? 41.375 -3.66 -17.016 1 90.81 220 SER B O 1
ATOM 5461 N N . LYS B 1 221 ? 42.594 -5.531 -16.859 1 87.69 221 LYS B N 1
ATOM 5462 C CA . LYS B 1 221 ? 42.875 -5.352 -15.43 1 87.69 221 LYS B CA 1
ATOM 5463 C C . LYS B 1 221 ? 43.594 -4.02 -15.172 1 87.69 221 LYS B C 1
ATOM 5465 O O . LYS B 1 221 ? 43.312 -3.35 -14.172 1 87.69 221 LYS B O 1
ATOM 5470 N N . GLN B 1 222 ? 44.469 -3.689 -16.109 1 86.12 222 GLN B N 1
ATOM 5471 C CA . GLN B 1 222 ? 45.188 -2.434 -15.969 1 86.12 222 GLN B CA 1
ATOM 5472 C C . GLN B 1 222 ? 44.281 -1.234 -16.141 1 86.12 222 GLN B C 1
ATOM 5474 O O . GLN B 1 222 ? 44.344 -0.276 -15.359 1 86.12 222 GLN B O 1
ATOM 5479 N N . HIS B 1 223 ? 43.438 -1.344 -17.109 1 87.19 223 HIS B N 1
ATOM 5480 C CA . HIS B 1 223 ? 42.5 -0.254 -17.344 1 87.19 223 HIS B CA 1
ATOM 5481 C C . HIS B 1 223 ? 41.5 -0.115 -16.188 1 87.19 223 HIS B C 1
ATOM 5483 O O . HIS B 1 223 ? 41.156 1 -15.805 1 87.19 223 HIS B O 1
ATOM 5489 N N . ARG B 1 224 ? 41.031 -1.213 -15.727 1 86.94 224 ARG B N 1
ATOM 5490 C CA . ARG B 1 224 ? 40.125 -1.179 -14.578 1 86.94 224 ARG B CA 1
ATOM 5491 C C . ARG B 1 224 ? 40.781 -0.497 -13.383 1 86.94 224 ARG B C 1
ATOM 5493 O O . ARG B 1 224 ? 40.156 0.303 -12.688 1 86.94 224 ARG B O 1
ATOM 5500 N N . TRP B 1 225 ? 42.094 -0.929 -13.195 1 80.62 225 TRP B N 1
ATOM 5501 C CA . TRP B 1 225 ? 42.844 -0.323 -12.102 1 80.62 225 TRP B CA 1
ATOM 5502 C C . TRP B 1 225 ? 42.938 1.189 -12.273 1 80.62 225 TRP B C 1
ATOM 5504 O O . TRP B 1 225 ? 42.75 1.941 -11.312 1 80.62 225 TRP B O 1
ATOM 5514 N N . TYR B 1 226 ? 43.219 1.569 -13.477 1 79.94 226 TYR B N 1
ATOM 5515 C CA . TYR B 1 226 ? 43.281 2.99 -13.797 1 79.94 226 TYR B CA 1
ATOM 5516 C C . TYR B 1 226 ? 41.938 3.674 -13.523 1 79.94 226 TYR B C 1
ATOM 5518 O O . TYR B 1 226 ? 41.906 4.754 -12.922 1 79.94 226 TYR B O 1
ATOM 5526 N N . LEU B 1 227 ? 40.906 3.07 -13.984 1 77.56 227 LEU B N 1
ATOM 5527 C CA . LEU B 1 227 ? 39.562 3.641 -13.805 1 77.56 227 LEU B CA 1
ATOM 5528 C C . LEU B 1 227 ? 39.188 3.695 -12.328 1 77.56 227 LEU B C 1
ATOM 5530 O O . LEU B 1 227 ? 38.531 4.637 -11.891 1 77.56 227 LEU B O 1
ATOM 5534 N N . GLU B 1 228 ? 39.594 2.666 -11.633 1 72.56 228 GLU B N 1
ATOM 5535 C CA . GLU B 1 228 ? 39.312 2.609 -10.211 1 72.56 228 GLU B CA 1
ATOM 5536 C C . GLU B 1 228 ? 40.094 3.676 -9.445 1 72.56 228 GLU B C 1
ATOM 5538 O O . GLU B 1 228 ? 39.594 4.195 -8.43 1 72.56 228 GLU B O 1
ATOM 5543 N N . ASN B 1 229 ? 41.438 3.799 -9.867 1 65.75 229 ASN B N 1
ATOM 5544 C CA . ASN B 1 229 ? 42.312 4.68 -9.125 1 65.75 229 ASN B CA 1
ATOM 5545 C C . ASN B 1 229 ? 42.25 6.109 -9.656 1 65.75 229 ASN B C 1
ATOM 5547 O O . ASN B 1 229 ? 42.781 7.035 -9.016 1 65.75 229 ASN B O 1
ATOM 5551 N N . THR B 1 230 ? 42.281 6.184 -10.828 1 57.34 230 THR B N 1
ATOM 5552 C CA . THR B 1 230 ? 42.156 7.539 -11.344 1 57.34 230 THR B CA 1
ATOM 5553 C C . THR B 1 230 ? 40.75 8.07 -11.109 1 57.34 230 THR B C 1
ATOM 5555 O O . THR B 1 230 ? 40.531 9.289 -11.055 1 57.34 230 THR B O 1
ATOM 5558 N N . SER B 1 231 ? 40.062 7.156 -11.352 1 49.81 231 SER B N 1
ATOM 5559 C CA . SER B 1 231 ? 38.656 7.547 -11.227 1 49.81 231 SER B CA 1
ATOM 5560 C C . SER B 1 231 ? 38.25 7.707 -9.766 1 49.81 231 SER B C 1
ATOM 5562 O O . SER B 1 231 ? 37.562 6.848 -9.203 1 49.81 231 SER B O 1
ATOM 5564 N N . GLY B 1 232 ? 39.312 7.543 -8.984 1 45.94 232 GLY B N 1
ATOM 5565 C CA . GLY B 1 232 ? 39.281 7.863 -7.562 1 45.94 232 GLY B CA 1
ATOM 5566 C C . GLY B 1 232 ? 38 8.57 -7.145 1 45.94 232 GLY B C 1
ATOM 5567 O O . GLY B 1 232 ? 37.406 8.234 -6.117 1 45.94 232 GLY B O 1
ATOM 5568 N N . ASP B 1 233 ? 37.938 9.75 -7.543 1 44.53 233 ASP B N 1
ATOM 5569 C CA . ASP B 1 233 ? 36.906 10.773 -7.469 1 44.53 233 ASP B CA 1
ATOM 5570 C C . ASP B 1 233 ? 35.531 10.188 -7.785 1 44.53 233 ASP B C 1
ATOM 5572 O O . ASP B 1 233 ? 34.531 10.578 -7.184 1 44.53 233 ASP B O 1
ATOM 5576 N N . ARG B 1 234 ? 35.656 8.992 -8.594 1 49.34 234 ARG B N 1
ATOM 5577 C CA . ARG B 1 234 ? 34.406 8.492 -9.188 1 49.34 234 ARG B CA 1
ATOM 5578 C C . ARG B 1 234 ? 33.75 7.453 -8.297 1 49.34 234 ARG B C 1
ATOM 5580 O O . ARG B 1 234 ? 32.531 7.473 -8.102 1 49.34 234 ARG B O 1
ATOM 5587 N N . ALA B 1 235 ? 34.812 6.406 -7.754 1 54.72 235 ALA B N 1
ATOM 5588 C CA . ALA B 1 235 ? 34.188 5.449 -6.859 1 54.72 235 ALA B CA 1
ATOM 5589 C C . ALA B 1 235 ? 33.594 6.148 -5.633 1 54.72 235 ALA B C 1
ATOM 5591 O O . ALA B 1 235 ? 32.469 5.855 -5.211 1 54.72 235 ALA B O 1
ATOM 5592 N N . SER B 1 236 ? 34.656 6.891 -4.969 1 59.16 236 SER B N 1
ATOM 5593 C CA . SER B 1 236 ? 34.156 7.684 -3.848 1 59.16 236 SER B CA 1
ATOM 5594 C C . SER B 1 236 ? 33 8.578 -4.266 1 59.16 236 SER B C 1
ATOM 5596 O O . SER B 1 236 ? 32.031 8.727 -3.523 1 59.16 236 SER B O 1
ATOM 5598 N N . CYS B 1 237 ? 33.219 9.055 -5.441 1 63.28 237 CYS B N 1
ATOM 5599 C CA . CYS B 1 237 ? 32.156 9.914 -5.957 1 63.28 237 CYS B CA 1
ATOM 5600 C C . CYS B 1 237 ? 30.875 9.117 -6.215 1 63.28 237 CYS B C 1
ATOM 5602 O O . CYS B 1 237 ? 29.781 9.602 -5.934 1 63.28 237 CYS B O 1
ATOM 5604 N N . TRP B 1 238 ? 31.188 7.93 -6.527 1 65.19 238 TRP B N 1
ATOM 5605 C CA . TRP B 1 238 ? 30.031 7.078 -6.805 1 65.19 238 TRP B CA 1
ATOM 5606 C C . TRP B 1 238 ? 29.312 6.699 -5.516 1 65.19 238 TRP B C 1
ATOM 5608 O O . TRP B 1 238 ? 28.078 6.719 -5.453 1 65.19 238 TRP B O 1
ATOM 5618 N N . LYS B 1 239 ? 30.094 6.336 -4.574 1 67.94 239 LYS B N 1
ATOM 5619 C CA . LYS B 1 239 ? 29.516 5.996 -3.277 1 67.94 239 LYS B CA 1
ATOM 5620 C C . LYS B 1 239 ? 28.719 7.176 -2.701 1 67.94 239 LYS B C 1
ATOM 5622 O O . LYS B 1 239 ? 27.641 6.992 -2.137 1 67.94 239 LYS B O 1
ATOM 5627 N N . GLU B 1 240 ? 29.266 8.281 -2.898 1 72.69 240 GLU B N 1
ATOM 5628 C CA . GLU B 1 240 ? 28.609 9.484 -2.398 1 72.69 240 GLU B CA 1
ATOM 5629 C C . GLU B 1 240 ? 27.328 9.766 -3.164 1 72.69 240 GLU B C 1
ATOM 5631 O O . GLU B 1 240 ? 26.328 10.211 -2.58 1 72.69 240 GLU B O 1
ATOM 5636 N N . LYS B 1 241 ? 27.406 9.523 -4.395 1 73.69 241 LYS B N 1
ATOM 5637 C CA . LYS B 1 241 ? 26.219 9.75 -5.215 1 73.69 241 LYS B CA 1
ATOM 5638 C C . LYS B 1 241 ? 25.109 8.773 -4.848 1 73.69 241 LYS B C 1
ATOM 5640 O O . LYS B 1 241 ? 23.922 9.141 -4.82 1 73.69 241 LYS B O 1
ATOM 5645 N N . ILE B 1 242 ? 25.516 7.625 -4.527 1 72.62 242 ILE B N 1
ATOM 5646 C CA . ILE B 1 242 ? 24.547 6.605 -4.141 1 72.62 242 ILE B CA 1
ATOM 5647 C C . ILE B 1 242 ? 23.906 6.984 -2.805 1 72.62 242 ILE B C 1
ATOM 5649 O O . ILE B 1 242 ? 22.703 6.84 -2.625 1 72.62 242 ILE B O 1
ATOM 5653 N N . LEU B 1 243 ? 24.781 7.371 -2.025 1 77.81 243 LEU B N 1
ATOM 5654 C CA . LEU B 1 243 ? 24.281 7.742 -0.704 1 77.81 243 LEU B CA 1
ATOM 5655 C C . LEU B 1 243 ? 23.328 8.922 -0.792 1 77.81 243 LEU B C 1
ATOM 5657 O O . LEU B 1 243 ? 22.312 8.961 -0.096 1 77.81 243 LEU B O 1
ATOM 5661 N N . LEU B 1 244 ? 23.688 9.859 -1.622 1 79.56 244 LEU B N 1
ATOM 5662 C CA . LEU B 1 244 ? 22.828 11.023 -1.807 1 79.56 244 LEU B CA 1
ATOM 5663 C C . LEU B 1 244 ? 21.484 10.617 -2.379 1 79.56 244 LEU B C 1
ATOM 5665 O O . LEU B 1 244 ? 20.438 11.133 -1.952 1 79.56 244 LEU B O 1
ATOM 5669 N N . SER B 1 245 ? 21.547 9.734 -3.289 1 78.88 245 SER B N 1
ATOM 5670 C CA . SER B 1 245 ? 20.312 9.25 -3.895 1 78.88 245 SER B CA 1
ATOM 5671 C C . SER B 1 245 ? 19.469 8.453 -2.891 1 78.88 245 SER B C 1
ATOM 5673 O O . SER B 1 245 ? 18.25 8.523 -2.906 1 78.88 245 SER B O 1
ATOM 5675 N N . ALA B 1 246 ? 20.141 7.781 -2.074 1 82 246 ALA B N 1
ATOM 5676 C CA . ALA B 1 246 ? 19.469 6.965 -1.073 1 82 246 ALA B CA 1
ATOM 5677 C C . ALA B 1 246 ? 18.844 7.832 0.013 1 82 246 ALA B C 1
ATOM 5679 O O . ALA B 1 246 ? 17.781 7.496 0.556 1 82 246 ALA B O 1
ATOM 5680 N N . ARG B 1 247 ? 19.5 8.883 0.291 1 89.88 247 ARG B N 1
ATOM 5681 C CA . ARG B 1 247 ? 18.984 9.789 1.315 1 89.88 247 ARG B CA 1
ATOM 5682 C C . ARG B 1 247 ? 17.703 10.477 0.85 1 89.88 247 ARG B C 1
ATOM 5684 O O . ARG B 1 247 ? 16.797 10.711 1.648 1 89.88 247 ARG B O 1
ATOM 5691 N N . GLY B 1 248 ? 17.703 10.898 -0.448 1 91.44 248 GLY B N 1
ATOM 5692 C CA . GLY B 1 248 ? 16.516 11.484 -1.047 1 91.44 248 GLY B CA 1
ATOM 5693 C C . GLY B 1 248 ? 15.961 12.656 -0.254 1 91.44 248 GLY B C 1
ATOM 5694 O O . GLY B 1 248 ? 16.672 13.609 0.034 1 91.44 248 GLY B O 1
ATOM 5695 N N . PHE B 1 249 ? 14.773 12.516 0.241 1 96.88 249 PHE B N 1
ATOM 5696 C CA . PHE B 1 249 ? 14.055 13.594 0.907 1 96.88 249 PHE B CA 1
ATOM 5697 C C . PHE B 1 249 ? 14.727 13.953 2.227 1 96.88 249 PHE B C 1
ATOM 5699 O O . PHE B 1 249 ? 14.555 15.062 2.736 1 96.88 249 PHE B O 1
ATOM 5706 N N . SER B 1 250 ? 15.438 13.016 2.811 1 96.81 250 SER B N 1
ATOM 5707 C CA . SER B 1 250 ? 16.141 13.281 4.059 1 96.81 250 SER B CA 1
ATOM 5708 C C . SER B 1 250 ? 17.141 14.43 3.895 1 96.81 250 SER B C 1
ATOM 5710 O O . SER B 1 250 ? 17.422 15.156 4.848 1 96.81 250 SER B O 1
ATOM 5712 N N . VAL B 1 251 ? 17.672 14.578 2.711 1 95.56 251 VAL B N 1
ATOM 5713 C CA . VAL B 1 251 ? 18.562 15.711 2.424 1 95.56 251 VAL B CA 1
ATOM 5714 C C . VAL B 1 251 ? 17.781 17.016 2.586 1 95.56 251 VAL B C 1
ATOM 5716 O O . VAL B 1 251 ? 18.266 17.953 3.234 1 95.56 251 VAL B O 1
ATOM 5719 N N . PHE B 1 252 ? 16.672 17.062 1.985 1 97.38 252 PHE B N 1
ATOM 5720 C CA . PHE B 1 252 ? 15.844 18.266 2.072 1 97.38 252 PHE B CA 1
ATOM 5721 C C . PHE B 1 252 ? 15.375 18.5 3.504 1 97.38 252 PHE B C 1
ATOM 5723 O O . PHE B 1 252 ? 15.281 19.641 3.953 1 97.38 252 PHE B O 1
ATOM 5730 N N . PHE B 1 253 ? 15.055 17.438 4.211 1 98.19 253 PHE B N 1
ATOM 5731 C CA . PHE B 1 253 ? 14.695 17.547 5.617 1 98.19 253 PHE B CA 1
ATOM 5732 C C . PHE B 1 253 ? 15.797 18.234 6.41 1 98.19 253 PHE B C 1
ATOM 5734 O O . PHE B 1 253 ? 15.523 19.109 7.234 1 98.19 253 PHE B O 1
ATOM 5741 N N . GLN B 1 254 ? 16.969 17.875 6.145 1 97.31 254 GLN B N 1
ATOM 5742 C CA . GLN B 1 254 ? 18.094 18.5 6.828 1 97.31 254 GLN B CA 1
ATOM 5743 C C . GLN B 1 254 ? 18.203 19.969 6.488 1 97.31 254 GLN B C 1
ATOM 5745 O O . GLN B 1 254 ? 18.578 20.781 7.332 1 97.31 254 GLN B O 1
ATOM 5750 N N . MET B 1 255 ? 17.922 20.281 5.285 1 97.38 255 MET B N 1
ATOM 5751 C CA . MET B 1 255 ? 17.906 21.688 4.883 1 97.38 255 MET B CA 1
ATOM 5752 C C . MET B 1 255 ? 16.859 22.469 5.664 1 97.38 255 MET B C 1
ATOM 5754 O O . MET B 1 255 ? 17.109 23.609 6.074 1 97.38 255 MET B O 1
ATOM 5758 N N . LEU B 1 256 ? 15.711 21.891 5.836 1 98.31 256 LEU B N 1
ATOM 5759 C CA . LEU B 1 256 ? 14.641 22.516 6.613 1 98.31 256 LEU B CA 1
ATOM 5760 C C . LEU B 1 256 ? 15.086 22.75 8.055 1 98.31 256 LEU B C 1
ATOM 5762 O O . LEU B 1 256 ? 14.852 23.828 8.602 1 98.31 256 LEU B O 1
ATOM 5766 N N . VAL B 1 257 ? 15.688 21.75 8.586 1 98.44 257 VAL B N 1
ATOM 5767 C CA . VAL B 1 257 ? 16.141 21.812 9.977 1 98.44 257 VAL B CA 1
ATOM 5768 C C . VAL B 1 257 ? 17.203 22.891 10.125 1 98.44 257 VAL B C 1
ATOM 5770 O O . VAL B 1 257 ? 17.172 23.688 11.07 1 98.44 257 VAL B O 1
ATOM 5773 N N . LYS B 1 258 ? 18.125 22.953 9.211 1 97.75 258 LYS B N 1
ATOM 5774 C CA . LYS B 1 258 ? 19.234 23.906 9.273 1 97.75 258 LYS B CA 1
ATOM 5775 C C . LYS B 1 258 ? 18.734 25.328 9.117 1 97.75 258 LYS B C 1
ATOM 5777 O O . LYS B 1 258 ? 19.312 26.266 9.688 1 97.75 258 LYS B O 1
ATOM 5782 N N . ALA B 1 259 ? 17.719 25.5 8.375 1 97.69 259 ALA B N 1
ATOM 5783 C CA . ALA B 1 259 ? 17.203 26.844 8.094 1 97.69 259 ALA B CA 1
ATOM 5784 C C . ALA B 1 259 ? 16.562 27.453 9.344 1 97.69 259 ALA B C 1
ATOM 5786 O O . ALA B 1 259 ? 16.469 28.672 9.469 1 97.69 259 ALA B O 1
ATOM 5787 N N . GLN B 1 260 ? 16.016 26.672 10.219 1 97.38 260 GLN B N 1
ATOM 5788 C CA . GLN B 1 260 ? 15.445 27.062 11.508 1 97.38 260 GLN B CA 1
ATOM 5789 C C . GLN B 1 260 ? 14.32 28.078 11.328 1 97.38 260 GLN B C 1
ATOM 5791 O O . GLN B 1 260 ? 14.211 29.031 12.094 1 97.38 260 GLN B O 1
ATOM 5796 N N . LYS B 1 261 ? 13.602 27.969 10.211 1 98.31 261 LYS B N 1
ATOM 5797 C CA . LYS B 1 261 ? 12.414 28.797 10.008 1 98.31 261 LYS B CA 1
ATOM 5798 C C . LYS B 1 261 ? 11.227 28.266 10.812 1 98.31 261 LYS B C 1
ATOM 5800 O O . LYS B 1 261 ? 11.148 27.062 11.094 1 98.31 261 LYS B O 1
ATOM 5805 N N . PRO B 1 262 ? 10.273 29.172 11.234 1 98.69 262 PRO B N 1
ATOM 5806 C CA . PRO B 1 262 ? 9.055 28.672 11.891 1 98.69 262 PRO B CA 1
ATOM 5807 C C . PRO B 1 262 ? 8.32 27.625 11.047 1 98.69 262 PRO B C 1
ATOM 5809 O O . PRO B 1 262 ? 8.18 27.797 9.836 1 98.69 262 PRO B O 1
ATOM 5812 N N . LEU B 1 263 ? 8.008 26.562 11.688 1 98.81 263 LEU B N 1
ATOM 5813 C CA . LEU B 1 263 ? 7.238 25.484 11.055 1 98.81 263 LEU B CA 1
ATOM 5814 C C . LEU B 1 263 ? 5.781 25.547 11.492 1 98.81 263 LEU B C 1
ATOM 5816 O O . LEU B 1 263 ? 5.488 25.531 12.695 1 98.81 263 LEU B O 1
ATOM 5820 N N . VAL B 1 264 ? 4.887 25.625 10.523 1 98.81 264 VAL B N 1
ATOM 5821 C CA . VAL B 1 264 ? 3.471 25.828 10.797 1 98.81 264 VAL B CA 1
ATOM 5822 C C . VAL B 1 264 ? 2.674 24.609 10.336 1 98.81 264 VAL B C 1
ATOM 5824 O O . VAL B 1 264 ? 2.879 24.109 9.227 1 98.81 264 VAL B O 1
ATOM 5827 N N . GLY B 1 265 ? 1.837 24.047 11.148 1 98.44 265 GLY B N 1
ATOM 5828 C CA . GLY B 1 265 ? 0.943 22.953 10.812 1 98.44 265 GLY B CA 1
ATOM 5829 C C . GLY B 1 265 ? -0.44 23.109 11.422 1 98.44 265 GLY B C 1
ATOM 5830 O O . GLY B 1 265 ? -0.719 24.094 12.102 1 98.44 265 GLY B O 1
ATOM 5831 N N . HIS B 1 266 ? -1.326 22.281 11.094 1 97.75 266 HIS B N 1
ATOM 5832 C CA . HIS B 1 266 ? -2.66 22.172 11.672 1 97.75 266 HIS B CA 1
ATOM 5833 C C . HIS B 1 266 ? -2.887 20.781 12.25 1 97.75 266 HIS B C 1
ATOM 5835 O O . HIS B 1 266 ? -2.971 19.797 11.508 1 97.75 266 HIS B O 1
ATOM 5841 N N . ASN B 1 267 ? -3.008 20.75 13.586 1 94.94 267 ASN B N 1
ATOM 5842 C CA . ASN B 1 267 ? -3.045 19.438 14.227 1 94.94 267 ASN B CA 1
ATOM 5843 C C . ASN B 1 267 ? -1.833 18.594 13.844 1 94.94 267 ASN B C 1
ATOM 5845 O O . ASN B 1 267 ? -1.98 17.469 13.359 1 94.94 267 ASN B O 1
ATOM 5849 N N . MET B 1 268 ? -0.692 19.141 14.188 1 97.56 268 MET B N 1
ATOM 5850 C CA . MET B 1 268 ? 0.51 18.656 13.516 1 97.56 268 MET B CA 1
ATOM 5851 C C . MET B 1 268 ? 1.258 17.656 14.391 1 97.56 268 MET B C 1
ATOM 5853 O O . MET B 1 268 ? 2.395 17.281 14.086 1 97.56 268 MET B O 1
ATOM 5857 N N . MET B 1 269 ? 0.672 17.188 15.484 1 97.31 269 MET B N 1
ATOM 5858 C CA . MET B 1 269 ? 1.379 16.281 16.375 1 97.31 269 MET B CA 1
ATOM 5859 C C . MET B 1 269 ? 1.82 15.023 15.633 1 97.31 269 MET B C 1
ATOM 5861 O O . MET B 1 269 ? 2.979 14.617 15.734 1 97.31 269 MET B O 1
ATOM 5865 N N . MET B 1 270 ? 0.926 14.43 14.906 1 96.62 270 MET B N 1
ATOM 5866 C CA . MET B 1 270 ? 1.257 13.219 14.164 1 96.62 270 MET B CA 1
ATOM 5867 C C . MET B 1 270 ? 2.352 13.492 13.133 1 96.62 270 MET B C 1
ATOM 5869 O O . MET B 1 270 ? 3.213 12.648 12.898 1 96.62 270 MET B O 1
ATOM 5873 N N . ASP B 1 271 ? 2.314 14.648 12.531 1 98.31 271 ASP B N 1
ATOM 5874 C CA . ASP B 1 271 ? 3.354 15.039 11.586 1 98.31 271 ASP B CA 1
ATOM 5875 C C . ASP B 1 271 ? 4.73 15.031 12.242 1 98.31 271 ASP B C 1
ATOM 5877 O O . ASP B 1 271 ? 5.688 14.492 11.68 1 98.31 271 ASP B O 1
ATOM 5881 N N . LEU B 1 272 ? 4.742 15.609 13.406 1 98.69 272 LEU B N 1
ATOM 5882 C CA . LEU B 1 272 ? 6.008 15.727 14.117 1 98.69 272 LEU B CA 1
ATOM 5883 C C . LEU B 1 272 ? 6.559 14.352 14.484 1 98.69 272 LEU B C 1
ATOM 5885 O O . LEU B 1 272 ? 7.766 14.117 14.398 1 98.69 272 LEU B O 1
ATOM 5889 N N . LEU B 1 273 ? 5.676 13.508 14.922 1 98.56 273 LEU B N 1
ATOM 5890 C CA . LEU B 1 273 ? 6.086 12.148 15.25 1 98.56 273 LEU B CA 1
ATOM 5891 C C . LEU B 1 273 ? 6.691 11.453 14.039 1 98.56 273 LEU B C 1
ATOM 5893 O O . LEU B 1 273 ? 7.746 10.82 14.141 1 98.56 273 LEU B O 1
ATOM 5897 N N . HIS B 1 274 ? 6.09 11.578 12.938 1 98.38 274 HIS B N 1
ATOM 5898 C CA . HIS B 1 274 ? 6.578 10.938 11.727 1 98.38 274 HIS B CA 1
ATOM 5899 C C . HIS B 1 274 ? 7.883 11.562 11.25 1 98.38 274 HIS B C 1
ATOM 5901 O O . HIS B 1 274 ? 8.773 10.867 10.758 1 98.38 274 HIS B O 1
ATOM 5907 N N . LEU B 1 275 ? 7.973 12.906 11.352 1 98.69 275 LEU B N 1
ATOM 5908 C CA . LEU B 1 275 ? 9.227 13.562 10.984 1 98.69 275 LEU B CA 1
ATOM 5909 C C . LEU B 1 275 ? 10.391 13 11.789 1 98.69 275 LEU B C 1
ATOM 5911 O O . LEU B 1 275 ? 11.453 12.711 11.234 1 98.69 275 LEU B O 1
ATOM 5915 N N . HIS B 1 276 ? 10.141 12.891 13.055 1 98.75 276 HIS B N 1
ATOM 5916 C CA . HIS B 1 276 ? 11.172 12.352 13.93 1 98.75 276 HIS B CA 1
ATOM 5917 C C . HIS B 1 276 ? 11.539 10.93 13.547 1 98.75 276 HIS B C 1
ATOM 5919 O O . HIS B 1 276 ? 12.719 10.609 13.375 1 98.75 276 HIS B O 1
ATOM 5925 N N . GLU B 1 277 ? 10.625 10.094 13.367 1 98.06 277 GLU B N 1
ATOM 5926 C CA . GLU B 1 277 ? 10.797 8.664 13.148 1 98.06 277 GLU B CA 1
ATOM 5927 C C . GLU B 1 277 ? 11.422 8.383 11.781 1 98.06 277 GLU B C 1
ATOM 5929 O O . GLU B 1 277 ? 12.273 7.508 11.656 1 98.06 277 GLU B O 1
ATOM 5934 N N . LYS B 1 278 ? 10.992 9.109 10.766 1 97.44 278 LYS B N 1
ATOM 5935 C CA . LYS B 1 278 ? 11.305 8.727 9.398 1 97.44 278 LYS B CA 1
ATOM 5936 C C . LYS B 1 278 ? 12.555 9.445 8.891 1 97.44 278 LYS B C 1
ATOM 5938 O O . LYS B 1 278 ? 13.273 8.938 8.031 1 97.44 278 LYS B O 1
ATOM 5943 N N . PHE B 1 279 ? 12.836 10.656 9.445 1 97.94 279 PHE B N 1
ATOM 5944 C CA . PHE B 1 279 ? 13.922 11.43 8.852 1 97.94 279 PHE B CA 1
ATOM 5945 C C . PHE B 1 279 ? 15.031 11.68 9.875 1 97.94 279 PHE B C 1
ATOM 5947 O O . PHE B 1 279 ? 16.172 11.953 9.5 1 97.94 279 PHE B O 1
ATOM 5954 N N . PHE B 1 280 ? 14.711 11.672 11.125 1 98.25 280 PHE B N 1
ATOM 5955 C CA . PHE B 1 280 ? 15.711 11.984 12.141 1 98.25 280 PHE B CA 1
ATOM 5956 C C . PHE B 1 280 ? 16.25 10.711 12.781 1 98.25 280 PHE B C 1
ATOM 5958 O O . PHE B 1 280 ? 17.281 10.195 12.367 1 98.25 280 PHE B O 1
ATOM 5965 N N . ARG B 1 281 ? 15.438 10.141 13.695 1 98 281 ARG B N 1
ATOM 5966 C CA . ARG B 1 281 ? 15.766 8.898 14.391 1 98 281 ARG B CA 1
ATOM 5967 C C . ARG B 1 281 ? 14.508 8.172 14.836 1 98 281 ARG B C 1
ATOM 5969 O O . ARG B 1 281 ? 13.438 8.781 14.93 1 98 281 ARG B O 1
ATOM 5976 N N . PRO B 1 282 ? 14.719 6.816 15.062 1 97.31 282 PRO B N 1
ATOM 5977 C CA . PRO B 1 282 ? 13.555 6.145 15.648 1 97.31 282 PRO B CA 1
ATOM 5978 C C . PRO B 1 282 ? 13.031 6.848 16.891 1 97.31 282 PRO B C 1
ATOM 5980 O O . PRO B 1 282 ? 13.82 7.344 17.703 1 97.31 282 PRO B O 1
ATOM 5983 N N . LEU B 1 283 ? 11.734 6.926 17 1 98.5 283 LEU B N 1
ATOM 5984 C CA . LEU B 1 283 ? 11.141 7.555 18.172 1 98.5 283 LEU B CA 1
ATOM 5985 C C . LEU B 1 283 ? 11.664 6.918 19.453 1 98.5 283 LEU B C 1
ATOM 5987 O O . LEU B 1 283 ? 11.617 5.695 19.609 1 98.5 283 LEU B O 1
ATOM 5991 N N . PRO B 1 284 ? 12.164 7.707 20.344 1 98.31 284 PRO B N 1
ATOM 5992 C CA . PRO B 1 284 ? 12.633 7.156 21.609 1 98.31 284 PRO B CA 1
ATOM 5993 C C . PRO B 1 284 ? 11.492 6.684 22.516 1 98.31 284 PRO B C 1
ATOM 5995 O O . PRO B 1 284 ? 10.336 7.066 22.312 1 98.31 284 PRO B O 1
ATOM 5998 N N . GLU B 1 285 ? 11.82 5.875 23.469 1 97.31 285 GLU B N 1
ATOM 5999 C CA . GLU B 1 285 ? 10.836 5.461 24.469 1 97.31 285 GLU B CA 1
ATOM 6000 C C . GLU B 1 285 ? 10.484 6.613 25.391 1 97.31 285 GLU B C 1
ATOM 6002 O O . GLU B 1 285 ? 9.359 6.695 25.891 1 97.31 285 GLU B O 1
ATOM 6007 N N . SER B 1 286 ? 11.406 7.488 25.562 1 97.56 286 SER B N 1
ATOM 6008 C CA . SER B 1 286 ? 11.211 8.617 26.469 1 97.56 286 SER B CA 1
ATOM 6009 C C . SER B 1 286 ? 10.445 9.742 25.781 1 97.56 286 SER B C 1
ATOM 6011 O O . SER B 1 286 ? 10.914 10.32 24.797 1 97.56 286 SER B O 1
ATOM 6013 N N . TYR B 1 287 ? 9.336 10.102 26.406 1 97.5 287 TYR B N 1
ATOM 6014 C CA . TYR B 1 287 ? 8.523 11.211 25.922 1 97.5 287 TYR B CA 1
ATOM 6015 C C . TYR B 1 287 ? 9.289 12.523 26.016 1 97.5 287 TYR B C 1
ATOM 6017 O O . TYR B 1 287 ? 9.266 13.328 25.062 1 97.5 287 TYR B O 1
ATOM 6025 N N . ASP B 1 288 ? 9.992 12.711 27 1 97.31 288 ASP B N 1
ATOM 6026 C CA . ASP B 1 288 ? 10.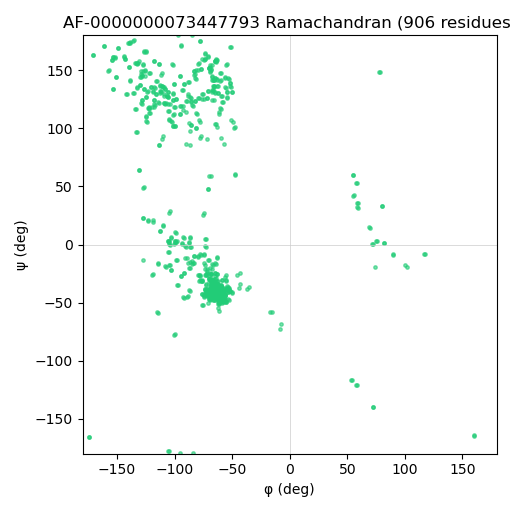758 13.93 27.203 1 97.31 288 ASP B CA 1
ATOM 6027 C C . ASP B 1 288 ? 11.867 14.062 26.172 1 97.31 288 ASP B C 1
ATOM 6029 O O . ASP B 1 288 ? 12.148 15.156 25.672 1 97.31 288 ASP B O 1
ATOM 6033 N N . GLN B 1 289 ? 12.469 13.008 25.922 1 98.12 289 GLN B N 1
ATOM 6034 C CA . GLN B 1 289 ? 13.516 13.023 24.906 1 98.12 289 GLN B CA 1
ATOM 6035 C C . GLN B 1 289 ? 12.938 13.359 23.531 1 98.12 289 GLN B C 1
ATOM 6037 O O . GLN B 1 289 ? 13.578 14.07 22.75 1 98.12 289 GLN B O 1
ATOM 6042 N N . PHE B 1 290 ? 11.828 12.852 23.281 1 98.38 290 PHE B N 1
ATOM 6043 C CA . PHE B 1 290 ? 11.156 13.18 22.031 1 98.38 290 PHE B CA 1
ATOM 6044 C C . PHE B 1 290 ? 10.906 14.68 21.922 1 98.38 290 PHE B C 1
ATOM 6046 O O . PHE B 1 290 ? 11.211 15.289 20.891 1 98.38 290 PHE B O 1
ATOM 6053 N N . LYS B 1 291 ? 10.344 15.242 22.953 1 98.25 291 LYS B N 1
ATOM 6054 C CA . LYS B 1 291 ? 10.055 16.672 22.969 1 98.25 291 LYS B CA 1
ATOM 6055 C C . LYS B 1 291 ? 11.32 17.5 22.734 1 98.25 291 LYS B C 1
ATOM 6057 O O . LYS B 1 291 ? 11.32 18.453 21.953 1 98.25 291 LYS B O 1
ATOM 6062 N N . LEU B 1 292 ? 12.297 17.094 23.391 1 98.25 292 LEU B N 1
ATOM 6063 C CA . LEU B 1 292 ? 13.57 17.797 23.266 1 98.25 292 LEU B CA 1
ATOM 6064 C C . LEU B 1 292 ? 14.102 17.703 21.844 1 98.25 292 LEU B C 1
ATOM 6066 O O . LEU B 1 292 ? 14.586 18.703 21.297 1 98.25 292 LEU B O 1
ATOM 6070 N N . ASN B 1 293 ? 14.07 16.531 21.312 1 98.56 293 ASN B N 1
ATOM 6071 C CA . ASN B 1 293 ? 14.539 16.328 19.953 1 98.56 293 ASN B CA 1
ATOM 6072 C C . ASN B 1 293 ? 13.789 17.219 18.969 1 98.56 293 ASN B C 1
ATOM 6074 O O . ASN B 1 293 ? 14.406 17.906 18.141 1 98.56 293 ASN B O 1
ATOM 6078 N N . ILE B 1 294 ? 12.5 17.203 19.062 1 98.69 294 ILE B N 1
ATOM 6079 C CA . ILE B 1 294 ? 11.68 17.969 18.125 1 98.69 294 ILE B CA 1
ATOM 6080 C C . ILE B 1 294 ? 11.984 19.453 18.281 1 98.69 294 ILE B C 1
ATOM 6082 O O . ILE B 1 294 ? 12.102 20.188 17.297 1 98.69 294 ILE B O 1
ATOM 6086 N N . HIS B 1 295 ? 12.094 19.922 19.516 1 98.56 295 HIS B N 1
ATOM 6087 C CA . HIS B 1 295 ? 12.359 21.328 19.75 1 98.56 295 HIS B CA 1
ATOM 6088 C C . HIS B 1 295 ? 13.727 21.734 19.203 1 98.56 295 HIS B C 1
ATOM 6090 O O . HIS B 1 295 ? 13.906 22.875 18.75 1 98.56 295 HIS B O 1
ATOM 6096 N N . ASN B 1 296 ? 14.625 20.875 19.297 1 98.12 296 ASN B N 1
ATOM 6097 C CA . ASN B 1 296 ? 15.945 21.141 18.734 1 98.12 296 ASN B CA 1
ATOM 6098 C C . ASN B 1 296 ? 15.906 21.188 17.219 1 98.12 296 ASN B C 1
ATOM 6100 O O . ASN B 1 296 ? 16.609 22 16.594 1 98.12 296 ASN B O 1
ATOM 6104 N N . LEU B 1 297 ? 15.156 20.359 16.625 1 98.56 297 LEU B N 1
ATOM 6105 C CA . LEU B 1 297 ? 15.031 20.312 15.18 1 98.56 297 LEU B CA 1
ATOM 6106 C C . LEU B 1 297 ? 14.289 21.547 14.656 1 98.56 297 LEU B C 1
ATOM 6108 O O . LEU B 1 297 ? 14.68 22.125 13.648 1 98.56 297 LEU B O 1
ATOM 6112 N N . PHE B 1 298 ? 13.266 21.859 15.352 1 98.62 298 PHE B N 1
ATOM 6113 C CA . PHE B 1 298 ? 12.406 22.984 14.984 1 98.62 298 PHE B CA 1
ATOM 6114 C C . PHE B 1 298 ? 12.109 23.859 16.203 1 98.62 298 PHE B C 1
ATOM 6116 O O . PHE B 1 298 ? 11.102 23.656 16.875 1 98.62 298 PHE B O 1
ATOM 6123 N N . PRO B 1 299 ? 12.836 24.922 16.391 1 98.19 299 PRO B N 1
ATOM 6124 C CA . PRO B 1 299 ? 12.719 25.734 17.609 1 98.19 299 PRO B CA 1
ATOM 6125 C C . PRO B 1 299 ? 11.422 26.531 17.656 1 98.19 299 PRO B C 1
ATOM 6127 O O . PRO B 1 299 ? 10.984 26.938 18.734 1 98.19 299 PRO B O 1
ATOM 6130 N N . VAL B 1 300 ? 10.82 26.781 16.516 1 98.5 300 VAL B N 1
ATOM 6131 C CA . VAL B 1 300 ? 9.578 27.547 16.469 1 98.5 300 VAL B CA 1
ATOM 6132 C C . VAL B 1 300 ? 8.508 26.75 15.75 1 98.5 300 VAL B C 1
ATOM 6134 O O . VAL B 1 300 ? 8.531 26.625 14.516 1 98.5 300 VAL B O 1
ATOM 6137 N N . LEU B 1 301 ? 7.574 26.234 16.516 1 98.62 301 LEU B N 1
ATOM 6138 C CA . LEU B 1 301 ? 6.426 25.484 16 1 98.62 301 LEU B CA 1
ATOM 6139 C C . LEU B 1 301 ? 5.133 26.266 16.25 1 98.62 301 LEU B C 1
ATOM 6141 O O . LEU B 1 301 ? 4.934 26.812 17.328 1 98.62 301 LEU B O 1
ATOM 6145 N N . ILE B 1 302 ? 4.297 26.297 15.281 1 98.56 302 ILE B N 1
ATOM 6146 C CA . ILE B 1 302 ? 2.99 26.922 15.469 1 98.56 302 ILE B CA 1
ATOM 6147 C C . ILE B 1 302 ? 1.901 26.016 14.906 1 98.56 302 ILE B C 1
ATOM 6149 O O . ILE B 1 302 ? 1.891 25.719 13.703 1 98.56 302 ILE B O 1
ATOM 6153 N N . ASP B 1 303 ? 1.051 25.547 15.68 1 98.19 303 ASP B N 1
ATOM 6154 C CA . ASP B 1 303 ? -0.11 24.75 15.281 1 98.19 303 ASP B CA 1
ATOM 6155 C C . ASP B 1 303 ? -1.35 25.625 15.141 1 98.19 303 ASP B C 1
ATOM 6157 O O . ASP B 1 303 ? -1.909 26.094 16.141 1 98.19 303 ASP B O 1
ATOM 6161 N N . THR B 1 304 ? -1.826 25.781 13.961 1 97.62 304 THR B N 1
ATOM 6162 C CA . THR B 1 304 ? -2.922 26.703 13.695 1 97.62 304 THR B CA 1
ATOM 6163 C C . THR B 1 304 ? -4.195 26.25 14.406 1 97.62 304 THR B C 1
ATOM 6165 O O . THR B 1 304 ? -5.078 27.062 14.68 1 97.62 304 THR B O 1
ATOM 6168 N N . LYS B 1 305 ? -4.297 24.969 14.688 1 95.69 305 LYS B N 1
ATOM 6169 C CA . LYS B 1 305 ? -5.469 24.484 15.414 1 95.69 305 LYS B CA 1
ATOM 6170 C C . LYS B 1 305 ? -5.562 25.125 16.797 1 95.69 305 LYS B C 1
ATOM 6172 O O . LYS B 1 305 ? -6.648 25.5 17.234 1 95.69 305 LYS B O 1
ATOM 6177 N N . ASN B 1 306 ? -4.492 25.25 17.469 1 92.94 306 ASN B N 1
ATOM 6178 C CA . ASN B 1 306 ? -4.457 25.859 18.781 1 92.94 306 ASN B CA 1
ATOM 6179 C C . ASN B 1 306 ? -4.777 27.359 18.719 1 92.94 306 ASN B C 1
ATOM 6181 O O . ASN B 1 306 ? -5.496 27.875 19.578 1 92.94 306 ASN B O 1
ATOM 6185 N N . VAL B 1 307 ? -4.285 28.031 17.781 1 94.25 307 VAL B N 1
ATOM 6186 C CA . VAL B 1 307 ? -4.484 29.469 17.609 1 94.25 307 VAL B CA 1
ATOM 6187 C C . VAL B 1 307 ? -5.949 29.75 17.297 1 94.25 307 VAL B C 1
ATOM 6189 O O . VAL B 1 307 ? -6.562 30.641 17.891 1 94.25 307 VAL B O 1
ATOM 6192 N N . THR B 1 308 ? -6.441 28.984 16.375 1 94.94 308 THR B N 1
ATOM 6193 C CA . THR B 1 308 ? -7.801 29.219 15.891 1 94.94 308 THR B CA 1
ATOM 6194 C C . THR B 1 308 ? -8.82 28.891 16.984 1 94.94 308 THR B C 1
ATOM 6196 O O . THR B 1 308 ? -9.859 29.547 17.078 1 94.94 308 THR B O 1
ATOM 6199 N N . LYS B 1 309 ? -8.562 27.875 17.719 1 90.5 309 LYS B N 1
ATOM 6200 C CA . LYS B 1 309 ? -9.484 27.484 18.781 1 90.5 309 LYS B CA 1
ATOM 6201 C C . LYS B 1 309 ? -9.781 28.672 19.703 1 90.5 309 LYS B C 1
ATOM 6203 O O . LYS B 1 309 ? -10.938 28.953 20.016 1 90.5 309 LYS B O 1
ATOM 6208 N N . ASP B 1 310 ? -8.805 29.375 20.141 1 87.62 310 ASP B N 1
ATOM 6209 C CA . ASP B 1 310 ? -8.93 30.484 21.062 1 87.62 310 ASP B CA 1
ATOM 6210 C C . ASP B 1 310 ? -9.633 31.672 20.406 1 87.62 310 ASP B C 1
ATOM 6212 O O . ASP B 1 310 ? -10.555 32.25 20.969 1 87.62 310 ASP B O 1
ATOM 6216 N N . ILE B 1 311 ? -9.258 32 19.281 1 90.31 311 ILE B N 1
ATOM 6217 C CA . ILE B 1 311 ? -9.773 33.156 18.562 1 90.31 311 ILE B CA 1
ATOM 6218 C C . ILE B 1 311 ? -11.219 32.906 18.156 1 90.31 311 ILE B C 1
ATOM 6220 O O . ILE B 1 311 ? -12.031 33.844 18.141 1 90.31 311 ILE B O 1
ATOM 6224 N N . TRP B 1 312 ? -11.508 31.719 17.734 1 92.44 312 TRP B N 1
ATOM 6225 C CA . TRP B 1 312 ? -12.844 31.359 17.281 1 92.44 312 TRP B CA 1
ATOM 6226 C C . TRP B 1 312 ? -13.875 31.594 18.375 1 92.44 312 TRP B C 1
ATOM 6228 O O . TRP B 1 312 ? -14.969 32.094 18.109 1 92.44 312 TRP B O 1
ATOM 6238 N N . LYS B 1 313 ? -13.492 31.219 19.562 1 87.31 313 LYS B N 1
ATOM 6239 C CA . LYS B 1 313 ? -14.359 31.422 20.719 1 87.31 313 LYS B CA 1
ATOM 6240 C C . LYS B 1 313 ? -14.531 32.906 21.016 1 87.31 313 LYS B C 1
ATOM 6242 O O . LYS B 1 313 ? -15.648 33.375 21.25 1 87.31 313 LYS B O 1
ATOM 6247 N N . GLU B 1 314 ? -13.547 33.625 21 1 86.69 314 GLU B N 1
ATOM 6248 C CA . GLU B 1 314 ? -13.539 35.031 21.375 1 86.69 314 GLU B CA 1
ATOM 6249 C C . GLU B 1 314 ? -14.367 35.875 20.391 1 86.69 314 GLU B C 1
ATOM 6251 O O . GLU B 1 314 ? -15.039 36.812 20.781 1 86.69 314 GLU B O 1
ATOM 6256 N N . LEU B 1 315 ? -14.312 35.531 19.125 1 91.25 315 LEU B N 1
ATOM 6257 C CA . LEU B 1 315 ? -14.977 36.344 18.094 1 91.25 315 LEU B CA 1
ATOM 6258 C C . LEU B 1 315 ? -16.328 35.719 17.719 1 91.25 315 LEU B C 1
ATOM 6260 O O . LEU B 1 315 ? -17 36.219 16.812 1 91.25 315 LEU B O 1
ATOM 6264 N N . ASN B 1 316 ? -16.719 34.625 18.375 1 90.81 316 ASN B N 1
ATOM 6265 C CA . ASN B 1 316 ? -17.984 33.938 18.172 1 90.81 316 ASN B CA 1
ATOM 6266 C C . ASN B 1 316 ? -18.172 33.531 16.703 1 90.81 316 ASN B C 1
ATOM 6268 O O . ASN B 1 316 ? -19.219 33.781 16.109 1 90.81 316 ASN B O 1
ATOM 6272 N N . PHE B 1 317 ? -17.125 33.031 16.094 1 93.19 317 PHE B N 1
ATOM 6273 C CA . PHE B 1 317 ? -17.203 32.5 14.75 1 93.19 317 PHE B CA 1
ATOM 6274 C C . PHE B 1 317 ? -18.031 31.203 14.742 1 93.19 317 PHE B C 1
ATOM 6276 O O . PHE B 1 317 ? -18.172 30.547 15.773 1 93.19 317 PHE B O 1
ATOM 6283 N N . PRO B 1 318 ? -18.625 30.891 13.586 1 90.75 318 PRO B N 1
ATOM 6284 C CA . PRO B 1 318 ? -19.375 29.641 13.508 1 90.75 318 PRO B CA 1
ATOM 6285 C C . PRO B 1 318 ? -18.5 28.406 13.688 1 90.75 318 PRO B C 1
ATOM 6287 O O . PRO B 1 318 ? -17.297 28.453 13.406 1 90.75 318 PRO B O 1
ATOM 6290 N N . ARG B 1 319 ? -19.109 27.375 14.039 1 84.44 319 ARG B N 1
ATOM 6291 C CA . ARG B 1 319 ? -18.391 26.125 14.242 1 84.44 319 ARG B CA 1
ATOM 6292 C C . ARG B 1 319 ? -17.828 25.609 12.93 1 84.44 319 ARG B C 1
ATOM 6294 O O . ARG B 1 319 ? -18.484 25.656 11.891 1 84.44 319 ARG B O 1
ATOM 6301 N N . VAL B 1 320 ? -16.562 25.234 13.023 1 84.56 320 VAL B N 1
ATOM 6302 C CA . VAL B 1 320 ? -15.867 24.672 11.867 1 84.56 320 VAL B CA 1
ATOM 6303 C C . VAL B 1 320 ? -15.258 23.328 12.227 1 84.56 320 VAL B C 1
ATOM 6305 O O . VAL B 1 320 ? -14.867 23.109 13.383 1 84.56 320 VAL B O 1
ATOM 6308 N N . SER B 1 321 ? -15.117 22.344 11.234 1 73.94 321 SER B N 1
ATOM 6309 C CA . SER B 1 321 ? -14.695 20.984 11.531 1 73.94 321 SER B CA 1
ATOM 6310 C C . SER B 1 321 ? -13.344 20.672 10.898 1 73.94 321 SER B C 1
ATOM 6312 O O . SER B 1 321 ? -12.688 19.703 11.273 1 73.94 321 SER B O 1
ATOM 6314 N N . ASN B 1 322 ? -12.961 21.469 9.969 1 84.38 322 ASN B N 1
ATOM 6315 C CA . ASN B 1 322 ? -11.719 21.156 9.266 1 84.38 322 ASN B CA 1
ATOM 6316 C C . ASN B 1 322 ? -11.008 22.422 8.797 1 84.38 322 ASN B C 1
ATOM 6318 O O . ASN B 1 322 ? -11.555 23.531 8.898 1 84.38 322 ASN B O 1
ATOM 6322 N N . LEU B 1 323 ? -9.844 22.266 8.375 1 93 323 LEU B N 1
ATOM 6323 C CA . LEU B 1 323 ? -8.953 23.344 7.984 1 93 323 LEU B CA 1
ATOM 6324 C C . LEU B 1 323 ? -9.547 24.172 6.844 1 93 323 LEU B C 1
ATOM 6326 O O . LEU B 1 323 ? -9.445 25.391 6.832 1 93 323 LEU B O 1
ATOM 6330 N N . SER B 1 324 ? -10.156 23.5 5.898 1 91.88 324 SER B N 1
ATOM 6331 C CA . SER B 1 324 ? -10.758 24.188 4.762 1 91.88 324 SER B CA 1
ATOM 6332 C C . SER B 1 324 ? -11.867 25.141 5.207 1 91.88 324 SER B C 1
ATOM 6334 O O . SER B 1 324 ? -11.977 26.266 4.699 1 91.88 324 SER B O 1
ATOM 6336 N N . GLU B 1 325 ? -12.633 24.734 6.148 1 90.31 325 GLU B N 1
ATOM 6337 C CA . GLU B 1 325 ? -13.711 25.562 6.672 1 90.31 325 GLU B CA 1
ATOM 6338 C C . GLU B 1 325 ? -13.164 26.766 7.418 1 90.31 325 GLU B C 1
ATOM 6340 O O . GLU B 1 325 ? -13.727 27.859 7.34 1 90.31 325 GLU B O 1
ATOM 6345 N N . VAL B 1 326 ? -12.148 26.547 8.133 1 94.94 326 VAL B N 1
ATOM 6346 C CA . VAL B 1 326 ? -11.5 27.656 8.828 1 94.94 326 VAL B CA 1
ATOM 6347 C C . VAL B 1 326 ? -11.078 28.719 7.812 1 94.94 326 VAL B C 1
ATOM 6349 O O . VAL B 1 326 ? -11.344 29.906 8 1 94.94 326 VAL B O 1
ATOM 6352 N N . TYR B 1 327 ? -10.438 28.266 6.773 1 96.44 327 TYR B N 1
ATOM 6353 C CA . TYR B 1 327 ? -9.961 29.156 5.715 1 96.44 327 TYR B CA 1
ATOM 6354 C C . TYR B 1 327 ? -11.125 29.922 5.086 1 96.44 327 TYR B C 1
ATOM 6356 O O . TYR B 1 327 ? -11.023 31.125 4.828 1 96.44 327 TYR B O 1
ATOM 6364 N N . GLU B 1 328 ? -12.195 29.266 4.887 1 94.81 328 GLU B N 1
ATOM 6365 C CA . GLU B 1 328 ? -13.367 29.875 4.266 1 94.81 328 GLU B CA 1
ATOM 6366 C C . GLU B 1 328 ? -13.961 30.969 5.16 1 94.81 328 GLU B C 1
ATOM 6368 O O . GLU B 1 328 ? -14.328 32.031 4.68 1 94.81 328 GLU B O 1
ATOM 6373 N N . VAL B 1 329 ? -14.094 30.703 6.41 1 95.75 329 VAL B N 1
ATOM 6374 C CA . VAL B 1 329 ? -14.641 31.672 7.355 1 95.75 329 VAL B CA 1
ATOM 6375 C C . VAL B 1 329 ? -13.75 32.906 7.402 1 95.75 329 VAL B C 1
ATOM 6377 O O . VAL B 1 329 ? -14.25 34.031 7.383 1 95.75 329 VAL B O 1
ATOM 6380 N N . LEU B 1 330 ? -12.477 32.719 7.391 1 96.44 330 LEU B N 1
ATOM 6381 C CA . LEU B 1 330 ? -11.531 33.812 7.484 1 96.44 330 LEU B CA 1
ATOM 6382 C C . LEU B 1 330 ? -11.562 34.656 6.219 1 96.44 330 LEU B C 1
ATOM 6384 O O . LEU B 1 330 ? -11.18 35.844 6.242 1 96.44 330 LEU B O 1
ATOM 6388 N N . ASN B 1 331 ? -11.977 34.062 5.121 1 95 331 ASN B N 1
ATOM 6389 C CA . ASN B 1 331 ? -12.078 34.781 3.855 1 95 331 ASN B CA 1
ATOM 6390 C C . ASN B 1 331 ? -13.484 35.344 3.639 1 95 331 ASN B C 1
ATOM 6392 O O . ASN B 1 331 ? -13.758 35.969 2.605 1 95 331 ASN B O 1
ATOM 6396 N N . SER B 1 332 ? -14.328 35.125 4.539 1 95.19 332 SER B N 1
ATOM 6397 C CA . SER B 1 332 ? -15.711 35.594 4.414 1 95.19 332 SER B CA 1
ATOM 6398 C C . SER B 1 332 ? -15.922 36.938 5.117 1 95.19 332 SER B C 1
ATOM 6400 O O . SER B 1 332 ? -14.992 37.469 5.715 1 95.19 332 SER B O 1
ATOM 6402 N N . ASP B 1 333 ? -17.141 37.406 5.062 1 94.81 333 ASP B N 1
ATOM 6403 C CA . ASP B 1 333 ? -17.5 38.688 5.66 1 94.81 333 ASP B CA 1
ATOM 6404 C C . ASP B 1 333 ? -17.578 38.594 7.184 1 94.81 333 ASP B C 1
ATOM 6406 O O . ASP B 1 333 ? -17.594 39.594 7.879 1 94.81 333 ASP B O 1
ATOM 6410 N N . LEU B 1 334 ? -17.484 37.406 7.645 1 94 334 LEU B N 1
ATOM 6411 C CA . LEU B 1 334 ? -17.516 37.219 9.094 1 94 334 LEU B CA 1
ATOM 6412 C C . LEU B 1 334 ? -16.219 37.688 9.734 1 94 334 LEU B C 1
ATOM 6414 O O . LEU B 1 334 ? -16.188 37.969 10.93 1 94 334 LEU B O 1
ATOM 6418 N N . ASN B 1 335 ? -15.18 37.688 9.031 1 94.56 335 ASN B N 1
ATOM 6419 C CA . ASN B 1 335 ? -13.883 38.188 9.5 1 94.56 335 ASN B CA 1
ATOM 6420 C C . ASN B 1 335 ? -13.789 39.688 9.391 1 94.56 335 ASN B C 1
ATOM 6422 O O . ASN B 1 335 ? -13.742 40.25 8.289 1 94.56 335 ASN B O 1
ATOM 6426 N N . PRO B 1 336 ? -13.727 40.375 10.5 1 92.56 336 PRO B N 1
ATOM 6427 C CA . PRO B 1 336 ? -13.711 41.844 10.469 1 92.56 336 PRO B CA 1
ATOM 6428 C C . PRO B 1 336 ? -12.477 42.406 9.773 1 92.56 336 PRO B C 1
ATOM 6430 O O . PRO B 1 336 ? -12.477 43.562 9.367 1 92.56 336 PRO B O 1
ATOM 6433 N N . THR B 1 337 ? -11.453 41.594 9.602 1 92.88 337 THR B N 1
ATOM 6434 C CA . THR B 1 337 ? -10.227 42.094 8.992 1 92.88 337 THR B CA 1
ATOM 6435 C C . THR B 1 337 ? -10.031 41.5 7.598 1 92.88 337 THR B C 1
ATOM 6437 O O . THR B 1 337 ? -8.914 41.469 7.082 1 92.88 337 THR B O 1
ATOM 6440 N N . ARG B 1 338 ? -10.992 40.969 7.02 1 91.75 338 ARG B N 1
ATOM 6441 C CA . ARG B 1 338 ? -10.906 40.281 5.727 1 91.75 338 ARG B CA 1
ATOM 6442 C C . ARG B 1 338 ? -10.281 41.219 4.676 1 91.75 338 ARG B C 1
ATOM 6444 O O . ARG B 1 338 ? -9.477 40.75 3.857 1 91.75 338 ARG B O 1
ATOM 6451 N N . ASN B 1 339 ? -10.609 42.5 4.695 1 90.12 339 ASN B N 1
ATOM 6452 C CA . ASN B 1 339 ? -10.203 43.438 3.646 1 90.12 339 ASN B CA 1
ATOM 6453 C C . ASN B 1 339 ? -8.836 44.031 3.939 1 90.12 339 ASN B C 1
ATOM 6455 O O . ASN B 1 339 ? -8.18 44.562 3.041 1 90.12 339 ASN B O 1
ATOM 6459 N N . SER B 1 340 ? -8.406 44 5.133 1 89.62 340 SER B N 1
ATOM 6460 C CA . SER B 1 340 ? -7.117 44.562 5.504 1 89.62 340 SER B CA 1
ATOM 6461 C C . SER B 1 340 ? -6.082 43.469 5.762 1 89.62 340 SER B C 1
ATOM 6463 O O . SER B 1 340 ? -4.941 43.75 6.125 1 89.62 340 SER B O 1
ATOM 6465 N N . GLY B 1 341 ? -6.469 42.25 5.551 1 92.12 341 GLY B N 1
ATOM 6466 C CA . GLY B 1 341 ? -5.602 41.125 5.859 1 92.12 341 GLY B CA 1
ATOM 6467 C C . GLY B 1 341 ? -4.531 40.906 4.809 1 92.12 341 GLY B C 1
ATOM 6468 O O . GLY B 1 341 ? -4.457 41.625 3.818 1 92.12 341 GLY B O 1
ATOM 6469 N N . PRO B 1 342 ? -3.641 39.938 5.094 1 95.69 342 PRO B N 1
ATOM 6470 C CA . PRO B 1 342 ? -2.553 39.625 4.168 1 95.69 342 PRO B CA 1
ATOM 6471 C C . PRO B 1 342 ? -3.057 39.062 2.846 1 95.69 342 PRO B C 1
ATOM 6473 O O . PRO B 1 342 ? -4.027 38.281 2.826 1 95.69 342 PRO B O 1
ATOM 6476 N N . VAL B 1 343 ? -2.387 39.438 1.788 1 95.25 343 VAL B N 1
ATOM 6477 C CA . VAL B 1 343 ? -2.641 38.875 0.471 1 95.25 343 VAL B CA 1
ATOM 6478 C C . VAL B 1 343 ? -1.604 37.781 0.171 1 95.25 343 VAL B C 1
ATOM 6480 O O . VAL B 1 343 ? -0.398 38.031 0.243 1 95.25 343 VAL B O 1
ATOM 6483 N N . VAL B 1 344 ? -2.088 36.625 -0.14 1 95.94 344 VAL B N 1
ATOM 6484 C CA . VAL B 1 344 ? -1.19 35.531 -0.456 1 95.94 344 VAL B CA 1
ATOM 6485 C C . VAL B 1 344 ? -1.339 35.125 -1.928 1 95.94 344 VAL B C 1
ATOM 6487 O O . VAL B 1 344 ? -2.438 34.812 -2.383 1 95.94 344 VAL B O 1
ATOM 6490 N N . ILE B 1 345 ? -0.243 35.188 -2.627 1 94.5 345 ILE B N 1
ATOM 6491 C CA . ILE B 1 345 ? -0.264 34.812 -4.031 1 94.5 345 ILE B CA 1
ATOM 6492 C C . ILE B 1 345 ? 0.546 33.531 -4.223 1 94.5 345 ILE B C 1
ATOM 6494 O O . ILE B 1 345 ? 1.537 33.312 -3.521 1 94.5 345 ILE B O 1
ATOM 6498 N N . HIS B 1 346 ? 0.13 32.719 -5.133 1 94.06 346 HIS B N 1
ATOM 6499 C CA . HIS B 1 346 ? 0.876 31.5 -5.465 1 94.06 346 HIS B CA 1
ATOM 6500 C C . HIS B 1 346 ? 2.027 31.812 -6.418 1 94.06 346 HIS B C 1
ATOM 6502 O O . HIS B 1 346 ? 1.891 32.656 -7.316 1 94.06 346 HIS B O 1
ATOM 6508 N N . ALA B 1 347 ? 3.07 31.156 -6.199 1 91.81 347 ALA B N 1
ATOM 6509 C CA . ALA B 1 347 ? 4.188 31.281 -7.133 1 91.81 347 ALA B CA 1
ATOM 6510 C C . ALA B 1 347 ? 3.807 30.766 -8.523 1 91.81 347 ALA B C 1
ATOM 6512 O O . ALA B 1 347 ? 2.873 29.984 -8.664 1 91.81 347 ALA B O 1
ATOM 6513 N N . SER B 1 348 ? 4.465 31.156 -9.531 1 82.44 348 SER B N 1
ATOM 6514 C CA . SER B 1 348 ? 4.133 30.906 -10.93 1 82.44 348 SER B CA 1
ATOM 6515 C C . SER B 1 348 ? 4.074 29.406 -11.219 1 82.44 348 SER B C 1
ATOM 6517 O O . SER B 1 348 ? 3.203 28.938 -11.961 1 82.44 348 SER B O 1
ATOM 6519 N N . LYS B 1 349 ? 4.895 28.594 -10.656 1 78.94 349 LYS B N 1
ATOM 6520 C CA . LYS B 1 349 ? 4.91 27.172 -10.938 1 78.94 349 LYS B CA 1
ATOM 6521 C C . LYS B 1 349 ? 3.916 26.422 -10.047 1 78.94 349 LYS B C 1
ATOM 6523 O O . LYS B 1 349 ? 3.781 25.203 -10.148 1 78.94 349 LYS B O 1
ATOM 6528 N N . CYS B 1 350 ? 3.146 27.172 -9.305 1 81.62 350 CYS B N 1
ATOM 6529 C CA . CYS B 1 350 ? 2.234 26.578 -8.336 1 81.62 350 CYS B CA 1
ATOM 6530 C C . CYS B 1 350 ? 0.814 27.094 -8.531 1 81.62 350 CYS B C 1
ATOM 6532 O O . CYS B 1 350 ? 0.152 27.469 -7.566 1 81.62 350 CYS B O 1
ATOM 6534 N N . GLU B 1 351 ? 0.373 27.062 -9.711 1 82.69 351 GLU B N 1
ATOM 6535 C CA . GLU B 1 351 ? -0.916 27.688 -9.992 1 82.69 351 GLU B CA 1
ATOM 6536 C C . GLU B 1 351 ? -2.059 26.688 -9.844 1 82.69 351 GLU B C 1
ATOM 6538 O O . GLU B 1 351 ? -3.229 27.062 -9.969 1 82.69 351 GLU B O 1
ATOM 6543 N N . LYS B 1 352 ? -1.609 25.516 -9.539 1 86.75 352 LYS B N 1
ATOM 6544 C CA . LYS B 1 352 ? -2.586 24.438 -9.383 1 86.75 352 LYS B CA 1
ATOM 6545 C C . LYS B 1 352 ? -3.65 24.812 -8.352 1 86.75 352 LYS B C 1
ATOM 6547 O O . LYS B 1 352 ? -4.82 24.453 -8.516 1 86.75 352 LYS B O 1
ATOM 6552 N N . TYR B 1 353 ? -3.309 25.609 -7.328 1 88.44 353 TYR B N 1
ATOM 6553 C CA . TYR B 1 353 ? -4.184 25.828 -6.184 1 88.44 353 TYR B CA 1
ATOM 6554 C C . TYR B 1 353 ? -4.926 27.156 -6.316 1 88.44 353 TYR B C 1
ATOM 6556 O O . TYR B 1 353 ? -5.703 27.531 -5.434 1 88.44 353 TYR B O 1
ATOM 6564 N N . VAL B 1 354 ? -4.719 27.875 -7.387 1 85.81 354 VAL B N 1
ATOM 6565 C CA . VAL B 1 354 ? -5.34 29.188 -7.551 1 85.81 354 VAL B CA 1
ATOM 6566 C C . VAL B 1 354 ? -6.832 29.031 -7.836 1 85.81 354 VAL B C 1
ATOM 6568 O O . VAL B 1 354 ? -7.664 29.688 -7.219 1 85.81 354 VAL B O 1
ATOM 6571 N N . GLU B 1 355 ? -7.105 28.078 -8.664 1 84.75 355 GLU B N 1
ATOM 6572 C CA . GLU B 1 355 ? -8.484 28.016 -9.125 1 84.75 355 GLU B CA 1
ATOM 6573 C C . GLU B 1 355 ? -9.219 26.812 -8.516 1 84.75 355 GLU B C 1
ATOM 6575 O O . GLU B 1 355 ? -10.445 26.781 -8.492 1 84.75 355 GLU B O 1
ATOM 6580 N N . THR B 1 356 ? -8.453 25.906 -8.047 1 87.94 356 THR B N 1
ATOM 6581 C CA . THR B 1 356 ? -9.109 24.672 -7.617 1 87.94 356 THR B CA 1
ATOM 6582 C C . THR B 1 356 ? -8.656 24.281 -6.215 1 87.94 356 THR B C 1
ATOM 6584 O O . THR B 1 356 ? -7.504 24.5 -5.844 1 87.94 356 THR B O 1
ATOM 6587 N N . LYS B 1 357 ? -9.609 23.734 -5.488 1 90.5 357 LYS B N 1
ATOM 6588 C CA . LYS B 1 357 ? -9.336 23.234 -4.148 1 90.5 357 LYS B CA 1
ATOM 6589 C C . LYS B 1 357 ? -8.953 21.75 -4.188 1 90.5 357 LYS B C 1
ATOM 6591 O O . LYS B 1 357 ? -9.516 20.969 -4.965 1 90.5 357 LYS B O 1
ATOM 6596 N N . TYR B 1 358 ? -7.945 21.422 -3.398 1 92.25 358 TYR B N 1
ATOM 6597 C CA . TYR B 1 358 ? -7.484 20.047 -3.32 1 92.25 358 TYR B CA 1
ATOM 6598 C C . TYR B 1 358 ? -7.355 19.594 -1.872 1 92.25 358 TYR B C 1
ATOM 6600 O O . TYR B 1 358 ? -6.273 19.203 -1.428 1 92.25 358 TYR B O 1
ATOM 6608 N N . PRO B 1 359 ? -8.461 19.547 -1.195 1 90.94 359 PRO B N 1
ATOM 6609 C CA . PRO B 1 359 ? -8.391 19.125 0.209 1 90.94 359 PRO B CA 1
ATOM 6610 C C . PRO B 1 359 ? -7.719 17.766 0.391 1 90.94 359 PRO B C 1
ATOM 6612 O O . PRO B 1 359 ? -7.934 16.859 -0.417 1 90.94 359 PRO B O 1
ATOM 6615 N N . HIS B 1 360 ? -6.844 17.703 1.359 1 90.69 360 HIS B N 1
ATOM 6616 C CA . HIS B 1 360 ? -6.141 16.484 1.783 1 90.69 360 HIS B CA 1
ATOM 6617 C C . HIS B 1 360 ? -5.043 16.125 0.796 1 90.69 360 HIS B C 1
ATOM 6619 O O . HIS B 1 360 ? -4.508 15.008 0.845 1 90.69 360 HIS B O 1
ATOM 6625 N N . GLU B 1 361 ? -4.887 16.953 -0.15 1 95.44 361 GLU B N 1
ATOM 6626 C CA . GLU B 1 361 ? -3.551 16.969 -0.739 1 95.44 361 GLU B CA 1
ATOM 6627 C C . GLU B 1 361 ? -2.557 17.688 0.164 1 95.44 361 GLU B C 1
ATOM 6629 O O . GLU B 1 361 ? -2.809 18.812 0.601 1 95.44 361 GLU B O 1
ATOM 6634 N N . ALA B 1 362 ? -1.484 17.094 0.43 1 97.88 362 ALA B N 1
ATOM 6635 C CA . ALA B 1 362 ? -0.602 17.562 1.495 1 97.88 362 ALA B CA 1
ATOM 6636 C C . ALA B 1 362 ? -0.126 19 1.228 1 97.88 362 ALA B C 1
ATOM 6638 O O . ALA B 1 362 ? -0.149 19.844 2.123 1 97.88 362 ALA B O 1
ATOM 6639 N N . ALA B 1 363 ? 0.25 19.297 0.002 1 97.62 363 ALA B N 1
ATOM 6640 C CA . ALA B 1 363 ? 0.754 20.625 -0.314 1 97.62 363 ALA B CA 1
ATOM 6641 C C . ALA B 1 363 ? -0.352 21.672 -0.206 1 97.62 363 ALA B C 1
ATOM 6643 O O . ALA B 1 363 ? -0.103 22.812 0.202 1 97.62 363 ALA B O 1
ATOM 6644 N N . TYR B 1 364 ? -1.52 21.359 -0.638 1 96.75 364 TYR B N 1
ATOM 6645 C CA . TYR B 1 364 ? -2.65 22.266 -0.522 1 96.75 364 TYR B CA 1
ATOM 6646 C C . TYR B 1 364 ? -2.965 22.562 0.939 1 96.75 364 TYR B C 1
ATOM 6648 O O . TYR B 1 364 ? -3.188 23.719 1.311 1 96.75 364 TYR B O 1
ATOM 6656 N N . ASP B 1 365 ? -2.992 21.516 1.722 1 97.31 365 ASP B N 1
ATOM 6657 C CA . ASP B 1 365 ? -3.256 21.703 3.145 1 97.31 365 ASP B CA 1
ATOM 6658 C C . ASP B 1 365 ? -2.141 22.516 3.809 1 97.31 365 ASP B C 1
ATOM 6660 O O . ASP B 1 365 ? -2.393 23.281 4.734 1 97.31 365 ASP B O 1
ATOM 6664 N N . ALA B 1 366 ? -0.921 22.266 3.393 1 98.38 366 ALA B N 1
ATOM 6665 C CA . ALA B 1 366 ? 0.193 23.078 3.883 1 98.38 366 ALA B CA 1
ATOM 6666 C C . ALA B 1 366 ? -0.003 24.547 3.537 1 98.38 366 ALA B C 1
ATOM 6668 O O . ALA B 1 366 ? 0.268 25.438 4.359 1 98.38 366 ALA B O 1
ATOM 6669 N N . PHE B 1 367 ? -0.426 24.797 2.346 1 97.81 367 PHE B N 1
ATOM 6670 C CA . PHE B 1 367 ? -0.726 26.156 1.907 1 97.81 367 PHE B CA 1
ATOM 6671 C C . PHE B 1 367 ? -1.83 26.766 2.76 1 97.81 367 PHE B C 1
ATOM 6673 O O . PHE B 1 367 ? -1.714 27.922 3.209 1 97.81 367 PHE B O 1
ATOM 6680 N N . LEU B 1 368 ? -2.861 25.984 2.941 1 97.69 368 LEU B N 1
ATOM 6681 C CA . LEU B 1 368 ? -3.961 26.469 3.766 1 97.69 368 LEU B CA 1
ATOM 6682 C C . LEU B 1 368 ? -3.48 26.797 5.176 1 97.69 368 LEU B C 1
ATOM 6684 O O . LEU B 1 368 ? -3.889 27.812 5.754 1 97.69 368 LEU B O 1
ATOM 6688 N N . CYS B 1 369 ? -2.682 25.938 5.695 1 97.31 369 CYS B N 1
ATOM 6689 C CA . CYS B 1 369 ? -2.143 26.156 7.035 1 97.31 369 CYS B CA 1
ATOM 6690 C C . CYS B 1 369 ? -1.438 27.5 7.133 1 97.31 369 CYS B C 1
ATOM 6692 O O . CYS B 1 369 ? -1.686 28.266 8.062 1 97.31 369 CYS B O 1
ATOM 6694 N N . GLY B 1 370 ? -0.578 27.75 6.195 1 98.25 370 GLY B N 1
ATOM 6695 C CA . GLY B 1 370 ? 0.157 29 6.203 1 98.25 370 GLY B CA 1
ATOM 6696 C C . GLY B 1 370 ? -0.731 30.219 5.992 1 98.25 370 GLY B C 1
ATOM 6697 O O . GLY B 1 370 ? -0.546 31.25 6.645 1 98.25 370 GLY B O 1
ATOM 6698 N N . SER B 1 371 ? -1.646 30.094 5.125 1 97.75 371 SER B N 1
ATOM 6699 C CA . SER B 1 371 ? -2.576 31.188 4.863 1 97.75 371 SER B CA 1
ATOM 6700 C C . SER B 1 371 ? -3.422 31.5 6.094 1 97.75 371 SER B C 1
ATOM 6702 O O . SER B 1 371 ? -3.629 32.656 6.43 1 97.75 371 SER B O 1
ATOM 6704 N N . VAL B 1 372 ? -3.889 30.453 6.668 1 98.06 372 VAL B N 1
ATOM 6705 C CA . VAL B 1 372 ? -4.691 30.594 7.879 1 98.06 372 VAL B CA 1
ATOM 6706 C C . VAL B 1 372 ? -3.865 31.266 8.969 1 98.06 372 VAL B C 1
ATOM 6708 O O . VAL B 1 372 ? -4.359 32.156 9.68 1 98.06 372 VAL B O 1
ATOM 6711 N N . LEU B 1 373 ? -2.66 30.859 9.102 1 98.38 373 LEU B N 1
ATOM 6712 C CA . LEU B 1 373 ? -1.79 31.469 10.109 1 98.38 373 LEU B CA 1
ATOM 6713 C C . LEU B 1 373 ? -1.701 32.969 9.914 1 98.38 373 LEU B C 1
ATOM 6715 O O . LEU B 1 373 ? -1.841 33.75 10.875 1 98.38 373 LEU B O 1
ATOM 6719 N N . LEU B 1 374 ? -1.45 33.406 8.703 1 97.94 374 LEU B N 1
ATOM 6720 C CA . LEU B 1 374 ? -1.295 34.844 8.406 1 97.94 374 LEU B CA 1
ATOM 6721 C C . LEU B 1 374 ? -2.576 35.594 8.719 1 97.94 374 LEU B C 1
ATOM 6723 O O . LEU B 1 374 ? -2.533 36.688 9.328 1 97.94 374 LEU B O 1
ATOM 6727 N N . LYS B 1 375 ? -3.645 35.031 8.352 1 97.19 375 LYS B N 1
ATOM 6728 C CA . LYS B 1 375 ? -4.922 35.719 8.539 1 97.19 375 LYS B CA 1
ATOM 6729 C C . LYS B 1 375 ? -5.297 35.781 10.016 1 97.19 375 LYS B C 1
ATOM 6731 O O . LYS B 1 375 ? -5.812 36.812 10.484 1 97.19 375 LYS B O 1
ATOM 6736 N N . VAL B 1 376 ? -5.074 34.719 10.695 1 96.88 376 VAL B N 1
ATOM 6737 C CA . VAL B 1 376 ? -5.402 34.719 12.117 1 96.88 376 VAL B CA 1
ATOM 6738 C C . VAL B 1 376 ? -4.449 35.625 12.883 1 96.88 376 VAL B C 1
ATOM 6740 O O . VAL B 1 376 ? -4.852 36.281 13.836 1 96.88 376 VAL B O 1
ATOM 6743 N N . ALA B 1 377 ? -3.188 35.625 12.523 1 96.38 377 ALA B N 1
ATOM 6744 C CA . ALA B 1 377 ? -2.229 36.531 13.148 1 96.38 377 ALA B CA 1
ATOM 6745 C C . ALA B 1 377 ? -2.639 38 12.945 1 96.38 377 ALA B C 1
ATOM 6747 O O . ALA B 1 377 ? -2.508 38.812 13.859 1 96.38 377 ALA B O 1
ATOM 6748 N N . HIS B 1 378 ? -3.076 38.281 11.734 1 95.19 378 HIS B N 1
ATOM 6749 C CA . HIS B 1 378 ? -3.555 39.625 11.453 1 95.19 378 HIS B CA 1
ATOM 6750 C C . HIS B 1 378 ? -4.746 39.969 12.328 1 95.19 378 HIS B C 1
ATOM 6752 O O . HIS B 1 378 ? -4.832 41.094 12.852 1 95.19 378 HIS B O 1
ATOM 6758 N N . LEU B 1 379 ? -5.645 39.062 12.43 1 94.12 379 LEU B N 1
ATOM 6759 C CA . LEU B 1 379 ? -6.812 39.25 13.281 1 94.12 379 LEU B CA 1
ATOM 6760 C C . LEU B 1 379 ? -6.398 39.469 14.727 1 94.12 379 LEU B C 1
ATOM 6762 O O . LEU B 1 379 ? -6.961 40.344 15.398 1 94.12 379 LEU B O 1
ATOM 6766 N N . LEU B 1 380 ? -5.469 38.75 15.234 1 93.44 380 LEU B N 1
ATOM 6767 C CA . LEU B 1 380 ? -4.953 38.906 16.594 1 93.44 380 LEU B CA 1
ATOM 6768 C C . LEU B 1 380 ? -4.316 40.281 16.766 1 93.44 380 LEU B C 1
ATOM 6770 O O . LEU B 1 380 ? -4.512 40.938 17.797 1 93.44 380 LEU B O 1
ATOM 6774 N N . ALA B 1 381 ? -3.533 40.656 15.766 1 92.88 381 ALA B N 1
ATOM 6775 C CA . ALA B 1 381 ? -2.896 41.969 15.812 1 92.88 381 ALA B CA 1
ATOM 6776 C C . ALA B 1 381 ? -3.938 43.062 15.859 1 92.88 381 ALA B C 1
ATOM 6778 O O . ALA B 1 381 ? -3.773 44.062 16.594 1 92.88 381 ALA B O 1
ATOM 6779 N N . TRP B 1 382 ? -4.914 42.906 15.047 1 91.5 382 TRP B N 1
ATOM 6780 C CA . TRP B 1 382 ? -6.02 43.844 15.008 1 91.5 382 TRP B CA 1
ATOM 6781 C C . TRP B 1 382 ? -6.715 43.938 16.359 1 91.5 382 TRP B C 1
ATOM 6783 O O . TRP B 1 382 ? -7.09 45.031 16.797 1 91.5 382 TRP B O 1
ATOM 6793 N N . ARG B 1 383 ? -6.887 42.906 17.031 1 88.94 383 ARG B N 1
ATOM 6794 C CA . ARG B 1 383 ? -7.562 42.875 18.328 1 88.94 383 ARG B CA 1
ATOM 6795 C C . ARG B 1 383 ? -6.715 43.531 19.406 1 88.94 383 ARG B C 1
ATOM 6797 O O . ARG B 1 383 ? -7.242 44.219 20.281 1 88.94 383 ARG B O 1
ATOM 6804 N N . VAL B 1 384 ? -5.5 43.25 19.406 1 86.75 384 VAL B N 1
ATOM 6805 C CA . VAL B 1 384 ? -4.598 43.719 20.453 1 86.75 384 VAL B CA 1
ATOM 6806 C C . VAL B 1 384 ? -4.367 45.219 20.281 1 86.75 384 VAL B C 1
ATOM 6808 O O . VAL B 1 384 ? -4.336 45.969 21.266 1 86.75 384 VAL B O 1
ATOM 6811 N N . ARG B 1 385 ? -4.148 45.719 19.172 1 81.38 385 ARG B N 1
ATOM 6812 C CA . ARG B 1 385 ? -3.711 47.094 18.953 1 81.38 385 ARG B CA 1
ATOM 6813 C C . ARG B 1 385 ? -4.887 47.969 18.578 1 81.38 385 ARG B C 1
ATOM 6815 O O . ARG B 1 385 ? -4.816 49.188 18.734 1 81.38 385 ARG B O 1
ATOM 6822 N N . GLY B 1 386 ? -5.945 47.469 18.266 1 74.31 386 GLY B N 1
ATOM 6823 C CA . GLY B 1 386 ? -7.074 48.25 17.797 1 74.31 386 GLY B CA 1
ATOM 6824 C C . GLY B 1 386 ? -6.93 48.688 16.344 1 74.31 386 GLY B C 1
ATOM 6825 O O . GLY B 1 386 ? -5.82 48.719 15.812 1 74.31 386 GLY B O 1
ATOM 6826 N N . ALA B 1 387 ? -7.98 48.844 15.523 1 63.56 387 ALA B N 1
ATOM 6827 C CA . ALA B 1 387 ? -8.008 49.156 14.102 1 63.56 387 ALA B CA 1
ATOM 6828 C C . ALA B 1 387 ? -7.215 50.438 13.805 1 63.56 387 ALA B C 1
ATOM 6830 O O . ALA B 1 387 ? -6.539 50.531 12.773 1 63.56 387 ALA B O 1
ATOM 6831 N N . GLY B 1 388 ? -7.191 51.312 14.508 1 63.69 388 GLY B N 1
ATOM 6832 C CA . GLY B 1 388 ? -6.629 52.625 14.188 1 63.69 388 GLY B CA 1
ATOM 6833 C C . GLY B 1 388 ? -5.145 52.719 14.492 1 63.69 388 GLY B C 1
ATOM 6834 O O . GLY B 1 388 ? -4.445 53.562 13.93 1 63.69 388 GLY B O 1
ATOM 6835 N N . SER B 1 389 ? -4.527 51.875 15.242 1 68.44 389 SER B N 1
ATOM 6836 C CA . SER B 1 389 ? -3.162 52.094 15.711 1 68.44 389 SER B CA 1
ATOM 6837 C C . SER B 1 389 ? -2.25 50.938 15.281 1 68.44 389 SER B C 1
ATOM 6839 O O . SER B 1 389 ? -1.107 50.844 15.727 1 68.44 389 SER B O 1
ATOM 6841 N N . MET B 1 390 ? -2.637 50.219 14.281 1 72.5 390 MET B N 1
ATOM 6842 C CA . MET B 1 390 ? -1.82 49.031 13.961 1 72.5 390 MET B CA 1
ATOM 6843 C C . MET B 1 390 ? -0.654 49.438 13.055 1 72.5 390 MET B C 1
ATOM 6845 O O . MET B 1 390 ? -0.842 50.125 12.055 1 72.5 390 MET B O 1
ATOM 6849 N N . PRO B 1 391 ? 0.611 49.188 13.578 1 79.94 391 PRO B N 1
ATOM 6850 C CA . PRO B 1 391 ? 1.739 49.375 12.664 1 79.94 391 PRO B CA 1
ATOM 6851 C C . PRO B 1 391 ? 1.564 48.625 11.352 1 79.94 391 PRO B C 1
ATOM 6853 O O . PRO B 1 391 ? 0.615 47.844 11.195 1 79.94 391 PRO B O 1
ATOM 6856 N N . GLU B 1 392 ? 2.445 48.938 10.453 1 85.5 392 GLU B N 1
ATOM 6857 C CA . GLU B 1 392 ? 2.418 48.25 9.18 1 85.5 392 GLU B CA 1
ATOM 6858 C C . GLU B 1 392 ? 2.576 46.719 9.367 1 85.5 392 GLU B C 1
ATOM 6860 O O . GLU B 1 392 ? 3.527 46.281 10.016 1 85.5 392 GLU B O 1
ATOM 6865 N N . PRO B 1 393 ? 1.673 46.031 8.906 1 90.31 393 PRO B N 1
ATOM 6866 C CA . PRO B 1 393 ? 1.704 44.594 9.094 1 90.31 393 PRO B CA 1
ATOM 6867 C C . PRO B 1 393 ? 2.951 43.938 8.5 1 90.31 393 PRO B C 1
ATOM 6869 O O . PRO B 1 393 ? 3.381 44.312 7.406 1 90.31 393 PRO B O 1
ATOM 6872 N N . SER B 1 394 ? 3.662 43.156 9.25 1 92.56 394 SER B N 1
ATOM 6873 C CA . SER B 1 394 ? 4.832 42.375 8.867 1 92.56 394 SER B CA 1
ATOM 6874 C C . SER B 1 394 ? 4.863 41.031 9.609 1 92.56 394 SER B C 1
ATOM 6876 O O . SER B 1 394 ? 4.176 40.875 10.609 1 92.56 394 SER B O 1
ATOM 6878 N N . PHE B 1 395 ? 5.668 40.156 9.047 1 94.94 395 PHE B N 1
ATOM 6879 C CA . PHE B 1 395 ? 5.688 38.844 9.664 1 94.94 395 PHE B CA 1
ATOM 6880 C C . PHE B 1 395 ? 6.27 38.906 11.07 1 94.94 395 PHE B C 1
ATOM 6882 O O . PHE B 1 395 ? 5.781 38.219 11.984 1 94.94 395 PHE B O 1
ATOM 6889 N N . PRO B 1 396 ? 7.285 39.719 11.305 1 93.88 396 PRO B N 1
ATOM 6890 C CA . PRO B 1 396 ? 7.766 39.844 12.68 1 93.88 396 PRO B CA 1
ATOM 6891 C C . PRO B 1 396 ? 6.676 40.312 13.641 1 93.88 396 PRO B C 1
ATOM 6893 O O . PRO B 1 396 ? 6.602 39.844 14.781 1 93.88 396 PRO B O 1
ATOM 6896 N N . LEU B 1 397 ? 5.867 41.25 13.195 1 93.44 397 LEU B N 1
ATOM 6897 C CA . LEU B 1 397 ? 4.742 41.688 14.016 1 93.44 397 LEU B CA 1
ATOM 6898 C C . LEU B 1 397 ? 3.785 40.531 14.273 1 93.44 397 LEU B C 1
ATOM 6900 O O . LEU B 1 397 ? 3.289 40.375 15.398 1 93.44 397 LEU B O 1
ATOM 6904 N N . TYR B 1 398 ? 3.506 39.75 13.242 1 95.62 398 TYR B N 1
ATOM 6905 C CA . TYR B 1 398 ? 2.633 38.594 13.383 1 95.62 398 TYR B CA 1
ATOM 6906 C C . TYR B 1 398 ? 3.217 37.562 14.367 1 95.62 398 TYR B C 1
ATOM 6908 O O . TYR B 1 398 ? 2.496 37 15.195 1 95.62 398 TYR B O 1
ATOM 6916 N N . LEU B 1 399 ? 4.496 37.344 14.266 1 96 399 LEU B N 1
ATOM 6917 C CA . LEU B 1 399 ? 5.152 36.406 15.164 1 96 399 LEU B CA 1
ATOM 6918 C C . LEU B 1 399 ? 5.062 36.875 16.609 1 96 399 LEU B C 1
ATOM 6920 O O . LEU B 1 399 ? 4.914 36.062 17.531 1 96 399 LEU B O 1
ATOM 6924 N N . ASP B 1 400 ? 5.105 38.125 16.766 1 95 400 ASP B N 1
ATOM 6925 C CA . ASP B 1 400 ? 5.02 38.719 18.094 1 95 400 ASP B CA 1
ATOM 6926 C C . ASP B 1 400 ? 3.654 38.438 18.719 1 95 400 ASP B C 1
ATOM 6928 O O . ASP B 1 400 ? 3.566 38.094 19.906 1 95 400 ASP B O 1
ATOM 6932 N N . VAL B 1 401 ? 2.633 38.656 17.969 1 94.69 401 VAL B N 1
ATOM 6933 C CA . VAL B 1 401 ? 1.286 38.469 18.5 1 94.69 401 VAL B CA 1
ATOM 6934 C C . VAL B 1 401 ? 0.993 36.969 18.688 1 94.69 401 VAL B C 1
ATOM 6936 O O . VAL B 1 401 ? 0.127 36.594 19.484 1 94.69 401 VAL B O 1
ATOM 6939 N N . LEU B 1 402 ? 1.727 36.125 17.984 1 96.75 402 LEU B N 1
ATOM 6940 C CA . LEU B 1 402 ? 1.539 34.688 18.078 1 96.75 402 LEU B CA 1
ATOM 6941 C C . LEU B 1 402 ? 2.369 34.094 19.203 1 96.75 402 LEU B C 1
ATOM 6943 O O . LEU B 1 402 ? 2.309 32.875 19.469 1 96.75 402 LEU B O 1
ATOM 6947 N N . ALA B 1 403 ? 3.08 34.844 19.953 1 96 403 ALA B N 1
ATOM 6948 C CA . ALA B 1 403 ? 4.047 34.406 20.969 1 96 403 ALA B CA 1
ATOM 6949 C C . ALA B 1 403 ? 3.412 33.438 21.953 1 96 403 ALA B C 1
ATOM 6951 O O . ALA B 1 403 ? 4.016 32.438 22.312 1 96 403 ALA B O 1
ATOM 6952 N N . PRO B 1 404 ? 2.178 33.656 22.391 1 94.38 404 PRO B N 1
ATOM 6953 C CA . PRO B 1 404 ? 1.572 32.75 23.375 1 94.38 404 PRO B CA 1
ATOM 6954 C C . PRO B 1 404 ? 1.309 31.375 22.797 1 94.38 404 PRO B C 1
ATOM 6956 O O . PRO B 1 404 ? 1.104 30.422 23.562 1 94.38 404 PRO B O 1
ATOM 6959 N N . TYR B 1 405 ? 1.309 31.234 21.547 1 96.44 405 TYR B N 1
ATOM 6960 C CA . TYR B 1 405 ? 0.923 29.984 20.906 1 96.44 405 TYR B CA 1
ATOM 6961 C C . TYR B 1 405 ? 2.145 29.25 20.375 1 96.44 405 TYR B C 1
ATOM 6963 O O . TYR B 1 405 ? 2.035 28.109 19.906 1 96.44 405 TYR B O 1
ATOM 6971 N N . VAL B 1 406 ? 3.275 29.875 20.438 1 97.88 406 VAL B N 1
ATOM 6972 C CA . VAL B 1 406 ? 4.5 29.297 19.891 1 97.88 406 VAL B CA 1
ATOM 6973 C C . VAL B 1 406 ? 4.875 28.031 20.672 1 97.88 406 VAL B C 1
ATOM 6975 O O . VAL B 1 406 ? 4.824 28.031 21.906 1 97.88 406 VAL B O 1
ATOM 6978 N N . ASN B 1 407 ? 5.148 26.953 19.969 1 98.25 407 ASN B N 1
ATOM 6979 C CA . ASN B 1 407 ? 5.605 25.656 20.484 1 98.25 407 ASN B CA 1
ATOM 6980 C C . ASN B 1 407 ? 4.516 24.953 21.266 1 98.25 407 ASN B C 1
ATOM 6982 O O . ASN B 1 407 ? 4.809 24.094 22.109 1 98.25 407 ASN B O 1
ATOM 6986 N N . GLN B 1 408 ? 3.307 25.422 21.109 1 96.56 408 GLN B N 1
ATOM 6987 C CA . GLN B 1 408 ? 2.129 24.734 21.625 1 96.56 408 GLN B CA 1
ATOM 6988 C C . GLN B 1 408 ? 1.423 23.938 20.531 1 96.56 408 GLN B C 1
ATOM 6990 O O . GLN B 1 408 ? 0.923 24.516 19.562 1 96.56 408 GLN B O 1
ATOM 6995 N N . VAL B 1 409 ? 1.361 22.641 20.734 1 97.38 409 VAL B N 1
ATOM 6996 C CA . VAL B 1 409 ? 0.805 21.781 19.688 1 97.38 409 VAL B CA 1
ATOM 6997 C C . VAL B 1 409 ? -0.428 21.062 20.203 1 97.38 409 VAL B C 1
ATOM 6999 O O . VAL B 1 409 ? -0.397 20.484 21.297 1 97.38 409 VAL B O 1
ATOM 7002 N N . ASN B 1 410 ? -1.444 21.125 19.406 1 95.06 410 ASN B N 1
ATOM 7003 C CA . ASN B 1 410 ? -2.711 20.5 19.781 1 95.06 410 ASN B CA 1
ATOM 7004 C C . ASN B 1 410 ? -2.574 18.984 19.922 1 95.06 410 ASN B C 1
ATOM 7006 O O . ASN B 1 410 ? -1.884 18.344 19.141 1 95.06 410 ASN B O 1
ATOM 7010 N N . LEU B 1 411 ? -3.168 18.438 20.969 1 92.75 411 LEU B N 1
ATOM 7011 C CA . LEU B 1 411 ? -3.205 17 21.188 1 92.75 411 LEU B CA 1
ATOM 7012 C C . LEU B 1 411 ? -4.641 16.484 21.172 1 92.75 411 LEU B C 1
ATOM 7014 O O . LEU B 1 411 ? -5.461 16.906 22 1 92.75 411 LEU B O 1
ATOM 7018 N N . ILE B 1 412 ? -4.82 15.609 20.25 1 85.81 412 ILE B N 1
ATOM 7019 C CA . ILE B 1 412 ? -6.18 15.102 20.094 1 85.81 412 ILE B CA 1
ATOM 7020 C C . ILE B 1 412 ? -6.387 13.906 21.016 1 85.81 412 ILE B C 1
ATOM 7022 O O . ILE B 1 412 ? -5.484 13.078 21.188 1 85.81 412 ILE B O 1
ATOM 7026 N N . ARG B 1 413 ? -7.551 13.797 21.641 1 81.19 413 ARG B N 1
ATOM 7027 C CA . ARG B 1 413 ? -8 12.641 22.406 1 81.19 413 ARG B CA 1
ATOM 7028 C C . ARG B 1 413 ? -7.023 12.312 23.531 1 81.19 413 ARG B C 1
ATOM 7030 O O . ARG B 1 413 ? -6.551 11.18 23.641 1 81.19 413 ARG B O 1
ATOM 7037 N N . ALA B 1 414 ? -6.734 13.227 24.281 1 84.81 414 ALA B N 1
ATOM 7038 C CA . ALA B 1 414 ? -5.816 13.086 25.406 1 84.81 414 ALA B CA 1
ATOM 7039 C C . ALA B 1 414 ? -6.324 13.836 26.641 1 84.81 414 ALA B C 1
ATOM 7041 O O . ALA B 1 414 ? -7.328 14.555 26.562 1 84.81 414 ALA B O 1
ATOM 7042 N N . GLY B 1 415 ? -5.598 13.633 27.703 1 80.56 415 GLY B N 1
ATOM 7043 C CA . GLY B 1 415 ? -5.973 14.281 28.938 1 80.56 415 GLY B CA 1
ATOM 7044 C C . GLY B 1 415 ? -5.582 15.742 29 1 80.56 415 GLY B C 1
ATOM 7045 O O . GLY B 1 415 ? -5.848 16.422 29.984 1 80.56 415 GLY B O 1
ATOM 7046 N N . VAL B 1 416 ? -4.859 16.156 28.062 1 88.5 416 VAL B N 1
ATOM 7047 C CA . VAL B 1 416 ? -4.477 17.562 27.938 1 88.5 416 VAL B CA 1
ATOM 7048 C C . VAL B 1 416 ? -4.789 18.062 26.531 1 88.5 416 VAL B C 1
ATOM 7050 O O . VAL B 1 416 ? -4.723 17.297 25.562 1 88.5 416 VAL B O 1
ATOM 7053 N N . PRO B 1 417 ? -5.094 19.312 26.406 1 88.81 417 PRO B N 1
ATOM 7054 C CA . PRO B 1 417 ? -5.496 19.812 25.094 1 88.81 417 PRO B CA 1
ATOM 7055 C C . PRO B 1 417 ? -4.309 20.078 24.172 1 88.81 417 PRO B C 1
ATOM 7057 O O . PRO B 1 417 ? -4.473 20.141 22.938 1 88.81 417 PRO B O 1
ATOM 7060 N N . LYS B 1 418 ? -3.121 20.359 24.828 1 94.12 418 LYS B N 1
ATOM 7061 C CA . LYS B 1 418 ? -1.962 20.688 24.016 1 94.12 418 LYS B CA 1
ATOM 7062 C C . LYS B 1 418 ? -0.662 20.297 24.703 1 94.12 418 LYS B C 1
ATOM 7064 O O . LYS B 1 418 ? -0.634 20.094 25.922 1 94.12 418 LYS B O 1
ATOM 7069 N N . ILE B 1 419 ? 0.341 20.188 23.891 1 95.88 419 ILE B N 1
ATOM 7070 C CA . ILE B 1 419 ? 1.692 19.891 24.344 1 95.88 419 ILE B CA 1
ATOM 7071 C C . ILE B 1 419 ? 2.592 21.109 24.156 1 95.88 419 ILE B C 1
ATOM 7073 O O . ILE B 1 419 ? 2.514 21.797 23.141 1 95.88 419 ILE B O 1
ATOM 7077 N N . ASN B 1 420 ? 3.363 21.328 25.188 1 96.81 420 ASN B N 1
ATOM 7078 C CA . ASN B 1 420 ? 4.332 22.422 25.125 1 96.81 420 ASN B CA 1
ATOM 7079 C C . ASN B 1 420 ? 5.738 21.906 24.812 1 96.81 420 ASN B C 1
ATOM 7081 O O . ASN B 1 420 ? 6.391 21.328 25.688 1 96.81 420 ASN B O 1
ATOM 7085 N N . PHE B 1 421 ? 6.293 22.203 23.656 1 97.81 421 PHE B N 1
ATOM 7086 C CA . PHE B 1 421 ? 7.57 21.656 23.219 1 97.81 421 PHE B CA 1
ATOM 7087 C C . PHE B 1 421 ? 8.727 22.469 23.797 1 97.81 421 PHE B C 1
ATOM 7089 O O . PHE B 1 421 ? 9.875 22.016 23.766 1 97.81 421 PHE B O 1
ATOM 7096 N N . SER B 1 422 ? 8.516 23.641 24.297 1 95.62 422 SER B N 1
ATOM 7097 C CA . SER B 1 422 ? 9.578 24.469 24.859 1 95.62 422 SER B CA 1
ATOM 7098 C C . SER B 1 422 ? 9.547 24.438 26.391 1 95.62 422 SER B C 1
ATOM 7100 O O . SER B 1 422 ? 10.258 25.203 27.031 1 95.62 422 SER B O 1
ATOM 7102 N N . GLY B 1 423 ? 8.695 23.625 26.984 1 93.25 423 GLY B N 1
ATOM 7103 C CA . GLY B 1 423 ? 8.562 23.547 28.438 1 93.25 423 GLY B CA 1
ATOM 7104 C C . GLY B 1 423 ? 7.621 22.453 28.891 1 93.25 423 GLY B C 1
ATOM 7105 O O . GLY B 1 423 ? 7.32 21.531 28.125 1 93.25 423 GLY B O 1
ATOM 7106 N N . PRO B 1 424 ? 7.25 22.516 30.109 1 92.31 424 PRO B N 1
ATOM 7107 C CA . PRO B 1 424 ? 6.352 21.484 30.641 1 92.31 424 PRO B CA 1
ATOM 7108 C C . PRO B 1 424 ? 4.938 21.594 30.062 1 92.31 424 PRO B C 1
ATOM 7110 O O . PRO B 1 424 ? 4.484 22.688 29.719 1 92.31 424 PRO B O 1
ATOM 7113 N N . ASP B 1 425 ? 4.324 20.5 30.016 1 92.94 425 ASP B N 1
ATOM 7114 C CA . ASP B 1 425 ? 2.939 20.469 29.562 1 92.94 425 ASP B CA 1
ATOM 7115 C C . ASP B 1 425 ? 2 21.047 30.625 1 92.94 425 ASP B C 1
ATOM 7117 O O . ASP B 1 425 ? 2.365 21.141 31.797 1 92.94 425 ASP B O 1
ATOM 7121 N N . CYS B 1 426 ? 0.826 21.438 30.125 1 84.19 426 CYS B N 1
ATOM 7122 C CA . CYS B 1 426 ? -0.187 21.875 31.078 1 84.19 426 CYS B CA 1
ATOM 7123 C C . CYS B 1 426 ? -0.687 20.703 31.906 1 84.19 426 CYS B C 1
ATOM 7125 O O . CYS B 1 426 ? -0.626 19.562 31.469 1 84.19 426 CYS B O 1
ATOM 7127 N N . PRO B 1 427 ? -1.095 21 33.125 1 79.06 427 PRO B N 1
ATOM 7128 C CA . PRO B 1 427 ? -1.605 19.922 33.969 1 79.06 427 PRO B CA 1
ATOM 7129 C C . PRO B 1 427 ? -2.861 19.266 33.406 1 79.06 427 PRO B C 1
ATOM 7131 O O . PRO B 1 427 ? -3.658 19.922 32.75 1 79.06 427 PRO B O 1
ATOM 7134 N N . SER B 1 428 ? -2.92 17.969 33.562 1 73.69 428 SER B N 1
ATOM 7135 C CA . SER B 1 428 ? -4.055 17.203 33.094 1 73.69 428 SER B CA 1
ATOM 7136 C C . SER B 1 428 ? -5.332 17.547 33.844 1 73.69 428 SER B C 1
ATOM 7138 O O . SER B 1 428 ? -5.301 17.797 35.031 1 73.69 428 SER B O 1
ATOM 7140 N N . ILE B 1 429 ? -6.367 17.938 33.062 1 64.06 429 ILE B N 1
ATOM 7141 C CA . ILE B 1 429 ? -7.66 18.188 33.688 1 64.06 429 ILE B CA 1
ATOM 7142 C C . ILE B 1 429 ? -8.578 17 33.5 1 64.06 429 ILE B C 1
ATOM 7144 O O . ILE B 1 429 ? -8.766 16.547 32.344 1 64.06 429 ILE B O 1
ATOM 7148 N N . ARG B 1 430 ? -8.75 16.172 34.5 1 61.25 430 ARG B N 1
ATOM 7149 C CA . ARG B 1 430 ? -9.719 15.086 34.344 1 61.25 430 ARG B CA 1
ATOM 7150 C C . ARG B 1 430 ? -11.117 15.633 34.094 1 61.25 430 ARG B C 1
ATOM 7152 O O . ARG B 1 430 ? -11.578 16.516 34.844 1 61.25 430 ARG B O 1
ATOM 7159 N N . PRO B 1 431 ? -11.57 15.273 32.938 1 58.22 431 PRO B N 1
ATOM 7160 C CA . PRO B 1 431 ? -12.93 15.742 32.688 1 58.22 431 PRO B CA 1
ATOM 7161 C C . PRO B 1 431 ? -13.898 15.328 33.812 1 58.22 431 PRO B C 1
ATOM 7163 O O . PRO B 1 431 ? -13.648 14.352 34.531 1 58.22 431 PRO B O 1
ATOM 7166 N N . PRO B 1 432 ? -14.758 16.203 34.062 1 56.91 432 PRO B N 1
ATOM 7167 C CA . PRO B 1 432 ? -15.742 15.844 35.094 1 56.91 432 PRO B CA 1
ATOM 7168 C C . PRO B 1 432 ? -16.406 14.5 34.812 1 56.91 432 PRO B C 1
ATOM 7170 O O . PRO B 1 432 ? -16.5 14.078 33.656 1 56.91 432 PRO B O 1
ATOM 7173 N N . VAL B 1 433 ? -16.562 13.695 35.781 1 55.75 433 VAL B N 1
ATOM 7174 C CA . VAL B 1 433 ? -17.234 12.398 35.688 1 55.75 433 VAL B CA 1
ATOM 7175 C C . VAL B 1 433 ? -18.594 12.562 35.031 1 55.75 433 VAL B C 1
ATOM 7177 O O . VAL B 1 433 ? -19.391 13.422 35.406 1 55.75 433 VAL B O 1
ATOM 7180 N N . LEU B 1 434 ? -18.625 12.102 33.812 1 52.06 434 LEU B N 1
ATOM 7181 C CA . LEU B 1 434 ? -19.922 12.094 33.156 1 52.06 434 LEU B CA 1
ATOM 7182 C C . LEU B 1 434 ? -20.766 10.914 33.625 1 52.06 434 LEU B C 1
ATOM 7184 O O . LEU B 1 434 ? -20.312 9.766 33.562 1 52.06 434 LEU B O 1
ATOM 7188 N N . LEU B 1 435 ? -21.844 11.078 34.469 1 51.19 435 LEU B N 1
ATOM 7189 C CA . LEU B 1 435 ? -22.812 10.062 34.875 1 51.19 435 LEU B CA 1
ATOM 7190 C C . LEU B 1 435 ? -23.812 9.797 33.75 1 51.19 435 LEU B C 1
ATOM 7192 O O . LEU B 1 435 ? -24.5 10.711 33.281 1 51.19 435 LEU B O 1
ATOM 7196 N N . LEU B 1 436 ? -23.5 8.766 32.906 1 50.53 436 LEU B N 1
ATOM 7197 C CA . LEU B 1 436 ? -24.438 8.438 31.828 1 50.53 436 LEU B CA 1
ATOM 7198 C C . LEU B 1 436 ? -25.406 7.355 32.281 1 50.53 436 LEU B C 1
ATOM 7200 O O . LEU B 1 436 ? -25.016 6.383 32.906 1 50.53 436 LEU B O 1
ATOM 7204 N N . ARG B 1 437 ? -26.797 7.672 32.375 1 50.62 437 ARG B N 1
ATOM 7205 C CA . ARG B 1 437 ? -27.828 6.664 32.594 1 50.62 437 ARG B CA 1
ATOM 7206 C C . ARG B 1 437 ? -28.297 6.086 31.266 1 50.62 437 ARG B C 1
ATOM 7208 O O . ARG B 1 437 ? -28.75 6.828 30.391 1 50.62 437 ARG B O 1
ATOM 7215 N N . VAL B 1 438 ? -27.797 4.836 31.062 1 48.62 438 VAL B N 1
ATOM 7216 C CA . VAL B 1 438 ? -28.266 4.164 29.859 1 48.62 438 VAL B CA 1
ATOM 7217 C C . VAL B 1 438 ? -29.719 3.744 30.016 1 48.62 438 VAL B C 1
ATOM 7219 O O . VAL B 1 438 ? -30.062 3.035 30.969 1 48.62 438 VAL B O 1
ATOM 7222 N N . ARG B 1 439 ? -30.641 4.469 29.688 1 48.19 439 ARG B N 1
ATOM 7223 C CA . ARG B 1 439 ? -32.031 4.082 29.969 1 48.19 439 ARG B CA 1
ATOM 7224 C C . ARG B 1 439 ? -32.469 2.92 29.078 1 48.19 439 ARG B C 1
ATOM 7226 O O . ARG B 1 439 ? -33.156 2.008 29.547 1 48.19 439 ARG B O 1
ATOM 7233 N N . LYS B 1 440 ? -32.281 2.939 27.609 1 47.34 440 LYS B N 1
ATOM 7234 C CA . LYS B 1 440 ? -32.906 1.958 26.719 1 47.34 440 LYS B CA 1
ATOM 7235 C C . LYS B 1 440 ? -31.875 1.312 25.812 1 47.34 440 LYS B C 1
ATOM 7237 O O . LYS B 1 440 ? -32.219 0.72 24.797 1 47.34 440 LYS B O 1
ATOM 7242 N N . TRP B 1 441 ? -30.766 1.787 25.703 1 42.69 441 TRP B N 1
ATOM 7243 C CA . TRP B 1 441 ? -29.781 1.146 24.844 1 42.69 441 TRP B CA 1
ATOM 7244 C C . TRP B 1 441 ? -28.969 0.116 25.625 1 42.69 441 TRP B C 1
ATOM 7246 O O . TRP B 1 441 ? -28.078 0.477 26.406 1 42.69 441 TRP B O 1
ATOM 7256 N N . PRO B 1 442 ? -29.484 -0.998 25.672 1 42.06 442 PRO B N 1
ATOM 7257 C CA . PRO B 1 442 ? -28.75 -2.129 26.234 1 42.06 442 PRO B CA 1
ATOM 7258 C C . PRO B 1 442 ? -27.469 -2.438 25.469 1 42.06 442 PRO B C 1
ATOM 7260 O O . PRO B 1 442 ? -27.438 -2.352 24.234 1 42.06 442 PRO B O 1
ATOM 7263 N N . GLY B 1 443 ? -26.25 -2.217 26.109 1 45.75 443 GLY B N 1
ATOM 7264 C CA . GLY B 1 443 ? -25 -2.742 25.594 1 45.75 443 GLY B CA 1
ATOM 7265 C C . GLY B 1 443 ? -24.016 -1.657 25.203 1 45.75 443 GLY B C 1
ATOM 7266 O O . GLY B 1 443 ? -23.062 -1.916 24.469 1 45.75 443 GLY B O 1
ATOM 7267 N N . VAL B 1 444 ? -24.484 -0.464 25.234 1 46.88 444 VAL B N 1
ATOM 7268 C CA . VAL B 1 444 ? -23.438 0.513 24.953 1 46.88 444 VAL B CA 1
ATOM 7269 C C . VAL B 1 444 ? -22.375 0.465 26.062 1 46.88 444 VAL B C 1
ATOM 7271 O O . VAL B 1 444 ? -22.703 0.505 27.25 1 46.88 444 VAL B O 1
ATOM 7274 N N . ASN B 1 445 ? -21.312 -0.093 25.812 1 48.56 445 ASN B N 1
ATOM 7275 C CA . ASN B 1 445 ? -20.219 -0.116 26.781 1 48.56 445 ASN B CA 1
ATOM 7276 C C . ASN B 1 445 ? -19.594 1.267 26.969 1 48.56 445 ASN B C 1
ATOM 7278 O O . ASN B 1 445 ? -19.875 2.18 26.188 1 48.56 445 ASN B O 1
ATOM 7282 N N . GLU B 1 446 ? -19.125 1.443 28.234 1 48.53 446 GLU B N 1
ATOM 7283 C CA . GLU B 1 446 ? -18.453 2.668 28.672 1 48.53 446 GLU B CA 1
ATOM 7284 C C . GLU B 1 446 ? -17.609 3.262 27.547 1 48.53 446 GLU B C 1
ATOM 7286 O O . GLU B 1 446 ? -17.594 4.48 27.359 1 48.53 446 GLU B O 1
ATOM 7291 N N . GLN B 1 447 ? -17.094 2.445 26.891 1 46.44 447 GLN B N 1
ATOM 7292 C CA . GLN B 1 447 ? -16.172 2.914 25.844 1 46.44 447 GLN B CA 1
ATOM 7293 C C . GLN B 1 447 ? -16.938 3.598 24.719 1 46.44 447 GLN B C 1
ATOM 7295 O O . GLN B 1 447 ? -16.484 4.598 24.172 1 46.44 447 GLN B O 1
ATOM 7300 N N . GLN B 1 448 ? -18.094 3.074 24.578 1 46.91 448 GLN B N 1
ATOM 7301 C CA . GLN B 1 448 ? -18.938 3.621 23.531 1 46.91 448 GLN B CA 1
ATOM 7302 C C . GLN B 1 448 ? -19.484 4.992 23.906 1 46.91 448 GLN B C 1
ATOM 7304 O O . GLN B 1 448 ? -19.641 5.867 23.047 1 46.91 448 GLN B O 1
ATOM 7309 N N . VAL B 1 449 ? -19.781 5.051 25.094 1 47.62 449 VAL B N 1
ATOM 7310 C CA . VAL B 1 449 ? -20.281 6.324 25.609 1 47.62 449 VAL B CA 1
ATOM 7311 C C . VAL B 1 449 ? -19.219 7.406 25.453 1 47.62 449 VAL B C 1
ATOM 7313 O O . VAL B 1 449 ? -19.516 8.539 25.062 1 47.62 449 VAL B O 1
ATOM 7316 N N . TYR B 1 450 ? -18.109 7.031 25.828 1 45.84 450 TYR B N 1
ATOM 7317 C CA . TYR B 1 450 ? -17.016 7.988 25.797 1 45.84 450 TYR B CA 1
ATOM 7318 C C . TYR B 1 450 ? -16.719 8.43 24.375 1 45.84 450 TYR B C 1
ATOM 7320 O O . TYR B 1 450 ? -16.344 9.586 24.125 1 45.84 450 TYR B O 1
ATOM 7328 N N . LEU B 1 451 ? -16.859 7.57 23.469 1 43.59 451 LEU B N 1
ATOM 7329 C CA . LEU B 1 451 ? -16.672 7.934 22.062 1 43.59 451 LEU B CA 1
ATOM 7330 C C . LEU B 1 451 ? -17.703 8.945 21.625 1 43.59 451 LEU B C 1
ATOM 7332 O O . LEU B 1 451 ? -17.422 9.797 20.766 1 43.59 451 LEU B O 1
ATOM 7336 N N . LEU B 1 452 ? -18.906 8.859 22.219 1 40.53 452 LEU B N 1
ATOM 7337 C CA . LEU B 1 452 ? -19.984 9.773 21.875 1 40.53 452 LEU B CA 1
ATOM 7338 C C . LEU B 1 452 ? -19.719 11.164 22.438 1 40.53 452 LEU B C 1
ATOM 7340 O O . LEU B 1 452 ? -20.125 12.164 21.844 1 40.53 452 LEU B O 1
ATOM 7344 N N . GLY B 1 453 ? -19.203 11.266 23.656 1 38.25 453 GLY B N 1
ATOM 7345 C CA . GLY B 1 453 ? -19.016 12.555 24.297 1 38.25 453 GLY B CA 1
ATOM 7346 C C . GLY B 1 453 ? -17.797 13.305 23.781 1 38.25 453 GLY B C 1
ATOM 7347 O O . GLY B 1 453 ? -17.594 14.477 24.109 1 38.25 453 GLY B O 1
ATOM 7348 N N . ALA B 1 454 ? -16.75 12.641 23.359 1 37.41 454 ALA B N 1
ATOM 7349 C CA . ALA B 1 454 ? -15.523 13.328 22.953 1 37.41 454 ALA B CA 1
ATOM 7350 C C . ALA B 1 454 ? -15.711 14.016 21.609 1 37.41 454 ALA B C 1
ATOM 7352 O O . ALA B 1 454 ? -14.75 14.531 21.031 1 37.41 454 ALA B O 1
ATOM 7353 N N . SER B 1 455 ? -16.797 13.93 20.984 1 30.31 455 SER B N 1
ATOM 7354 C CA . SER B 1 455 ? -17.016 14.789 19.828 1 30.31 455 SER B CA 1
ATOM 7355 C C . SER B 1 455 ? -17.172 16.25 20.234 1 30.31 455 SER B C 1
ATOM 7357 O O . SER B 1 455 ? -17.781 16.547 21.266 1 30.31 455 SER B O 1
#

Foldseek 3Di:
DEDFLVCQVVCLVVLLVLLLQFQFKFKFFAKLDFADPDDPVLGFFLAFDPLSNCLSRLVVLLAIATQKMKMWGWHDDPPDFQAIAIEIYIAGADEFDFQPDDDHHDGDPVSVVVCVVQPDDVCRRPVTHQYAAAPVVLVVRLVCVVVVVSHPPPPVVVVVLVVVLVVVVVVLVVDDAFDKDWDFQQDANRQVVSQSVNVVVPVQWHWDDDPGTIMIGGHDNVVVVCCVVVVVCPVVVVSVVNSCSNNTCLVVLVSNQVSLREYWYALCVSVLSNCCCGNHHRDDSDPLVSLQVSCNSHVWYFHLNVLCVVVCVVLVPDDDDDLVRLLVSLCDVSNVCNPVFHHYHYDPVPCVPVPDQRPPRTRNNSVSRVVSLRSSLVSLQCVVQPPPGRPRDDVVSSCVSCVVRIQWHADANYQAGTARSVDHGDDGDPPDDDPDDDDPDPDCDPVNVSVVPSD/DEDFLVCQVVCLVVLLVLLLQFQFKFKFFQKLDFADPDDPVLGFFLAFDPLSNCLSRLVVLLAIATQKMKMWGWHDDPPDFQAIAIEIYIAGADEFDFQPDDDHHDGDPVSVVVCVVQPDDVCRRPVTHQYAAAPVVLVVRLVCVVVVVSHNPPPVCVVVLVVVLVVVVVVLVVDDAFDKDWDFQQDANRQVVSQSVNVVVPVQWHWDDDPGTIMIGGHDNVVVVCCVVVVVCPVVVVSVVNSVSNNTCLVVLVSNQVSLREYWYALCPSVLSNCCCGNHHRDDSDPLVSLQVSCNSHVWYFHLNVLCVVVCVVLVPDDDDDLVVLLVSLCDPSNVCNPVFHHYHYDPVGCVPVPDQRPPRTRNNSVSRVVSLRSSLVSLQCVVQPPPGRPRDDVVSSCVSCVVRIQWHADANYQAGTARSVDHGDDGDPPDDDDDDPPPDPPCDPVNVSVVPSD

Organism: Mustela putorius furo (NCBI:txid9669)

Secondary structure (DSSP, 8-state):
-EE-HHHHHHHHHHHHHHHHT-SEEEEEEEES-SS----GGGS--TT--HHHHHHHHHHHHHHS-EEEEEEEEEEEPTTSTTEEEEEEEEEEB---EETTEE-EEEEEHHHHHHHHHTT--HHHHHTTPBPB--HHHHHHHHHHHHHT------HHHHHHHHHHHHHHHHHHHHPPTT-EEEEET--HHHHHHHHHHHHHH-TTEEEEEETTEEEEEE--HHHHHHHHHTTHHHHHHHHHHHHHHHHBHHHHHHHHHHHTPPEEESS-HHHHHHHIIIII-PPPS-HHHHHHHHHHH-S-EEEHHHHHHHHHHHTTPPP--SHHHHHHHHTSTTSTTTTTS-EEEE-GGGTHHHH---TT-HHHHHHHHHHHHHHHHHHHHHHHH-GGGPPPP-HHHHHHHTGGGTTEEE-SSSSSSEEETTSPPPPP-PPP-------S-TT--HHHHHHHHT-/-EE-HHHHHHHHHHHHHHHHT-SEEEEEEEES-SS----GGGS--TT--HHHHHHHHHHHHHHS-EEEEEEEEEEEPTTSTTEEEEEEEEEEB---EETTEE-EEEEEHHHHHHHHHTT--HHHHHTTPBP---HHHHHHHHHHHHHT------HHHHHHHHHHHHHHHHHHHHPPTT-EEEEET--HHHHHHHHHHHHHH-TTEEEEEETTEEEEEE--HHHHHHHHHTTHHHHHHHHHHHHHHHHTHHHHHHHHHHHTPPEEESS-HHHHHHHIIIII-PPPS-HHHHHHHHHHH-S-EEEHHHHHHHHHHHTTPPP--SHHHHHHHHTSTTSTTTTTS-EEEE-GGGTHHHH---TT-HHHHHHHHHHHHHHHHHHHHHHHH-TTSPPPP-HHHHHHHTGGGTTEEE-SSSSSSEEETTSPPPPP-PPP------SS-TT--HHHHHHHHT-

InterPro domains:
  IPR006941 Ribonuclease CAF1 [PF04857] (4-373)
  IPR012337 Ribonuclease H-like superfamily [SSF53098] (1-381)
  IPR036397 Ribonuclease H superfamily [G3DSA:3.30.420.10] (1-169)
  IPR036397 Ribonuclease H superfamily [G3DSA:3.30.420.10] (190-426)
  IPR051181 CAF1 family poly(A)-specific ribonucleases [PTHR15092] (1-452)

Nearest PDB structures (foldseek):
  2a1s-assembly1_A  TM=7.362E-01  e=1.223E-27  Homo sapiens
  2a1s-assembly1_D  TM=7.124E-01  e=1.706E-27  Homo sapiens
  2a1s-assembly2_C  TM=7.205E-01  e=2.252E-27  Homo sapiens
  2a1r-assembly1_A  TM=8.830E-01  e=1.290E-21  Homo sapiens
  2a1r-assembly1_B  TM=8.673E-01  e=9.778E-22  Homo sapiens

pLDDT: mean 85.14, std 15.29, range [30.06, 98.81]

Solvent-accessible surface area (backbone atoms only — not comparable to full-atom values): 47899 Å² total; per-residue (Å²): 62,81,40,36,40,89,51,40,72,78,41,45,65,60,50,51,51,48,56,66,65,30,65,32,35,11,39,29,65,38,53,31,37,79,72,61,86,53,57,73,88,52,42,75,38,57,76,24,48,70,58,55,39,46,57,40,46,50,56,24,55,67,39,24,46,60,41,28,44,6,35,13,35,32,23,71,40,86,95,46,80,42,29,32,38,33,47,35,37,30,34,24,28,28,73,38,64,52,48,74,41,56,47,62,36,31,36,26,40,59,41,44,55,53,41,50,74,58,64,61,60,47,45,52,19,71,71,33,22,23,20,30,36,16,51,64,56,46,52,52,49,52,48,27,62,72,68,63,60,54,44,74,50,48,67,79,42,43,57,50,48,47,50,50,50,49,52,51,50,59,49,54,74,72,52,51,81,73,38,68,48,74,45,68,80,31,46,70,66,55,31,50,51,48,43,52,52,45,48,69,74,33,74,47,42,43,71,44,84,47,93,62,12,33,35,40,28,33,37,48,65,66,54,40,49,44,50,55,61,68,28,40,66,45,55,57,40,41,53,49,50,49,49,52,58,45,29,34,51,30,55,54,50,48,51,55,39,71,52,58,45,38,40,30,18,58,59,36,49,66,48,52,53,44,47,37,37,48,44,45,35,73,73,62,90,46,55,66,57,44,37,50,50,50,30,70,44,40,74,40,31,36,19,44,48,48,54,46,54,57,49,35,62,75,69,65,54,77,91,66,91,47,71,70,49,49,46,50,47,51,70,31,86,81,28,91,46,48,89,76,39,64,45,77,42,64,34,85,79,27,53,73,63,74,84,44,89,51,73,86,35,25,16,51,44,1,39,49,34,42,52,43,44,50,46,51,30,46,46,50,44,39,65,73,53,35,86,88,63,57,68,84,65,44,68,69,58,33,50,58,67,41,51,90,42,52,26,31,34,35,39,80,64,35,19,33,68,44,40,34,46,86,53,78,58,67,76,70,56,78,70,75,84,77,86,78,81,78,72,90,54,85,78,72,47,72,68,52,52,51,62,65,64,74,106,63,81,42,37,41,88,50,40,74,78,42,44,65,59,50,52,53,47,55,65,65,29,64,30,35,10,38,29,65,39,53,31,38,78,72,62,88,52,56,73,88,51,43,75,38,56,75,24,48,71,60,55,39,46,57,41,46,49,56,24,56,65,39,24,45,60,41,29,42,6,36,13,35,32,24,72,40,87,95,46,81,42,28,32,37,33,48,34,36,29,33,24,28,28,75,39,64,52,48,75,40,59,47,64,37,30,37,27,41,57,41,46,55,54,41,48,76,59,64,61,60,45,46,51,20,72,71,33,24,22,21,31,37,17,51,65,56,46,51,50,50,51,49,26,62,71,67,63,58,55,43,75,51,48,68,77,42,44,57,51,47,47,50,49,50,48,53,52,51,58,48,53,74,73,50,51,80,72,37,68,48,74,45,69,81,30,46,71,67,56,32,49,52,48,42,52,50,44,49,68,73,33,73,47,40,45,70,45,84,47,91,62,12,35,35,41,29,34,36,48,64,65,53,40,48,45,49,55,61,68,28,39,68,45,53,59,40,41,52,49,49,49,50,52,57,46,29,33,51,30,55,56,49,49,51,54,39,73,54,57,45,38,39,31,18,58,60,35,49,66,48,51,52,45,48,37,35,48,45,44,35,72,73,61,90,47,54,66,58,44,38,49,50,49,30,68,48,38,73,41,30,37,20,43,49,50,54,46,55,56,50,36,62,75,69,65,53,78,91,66,90,47,70,68,48,48,47,49,48,52,70,31,86,80,28,90,48,46,90,77,41,64,47,78,42,62,34,86,80,25,55,72,62,75,84,42,88,49,72,86,35,25,16,50,45,1,38,48,34,42,52,42,44,51,45,51,30,44,47,50,43,39,67,73,52,34,83,86,65,57,70,84,65,42,67,70,59,32,52,57,66,40,52,89,42,52,27,32,34,36,40,80,63,35,19,34,67,44,42,33,46,85,53,76,57,67,77,68,57,77,71,75,85,76,87,79,81,73,84,82,60,85,79,69,45,73,67,52,51,49,61,63,64,73,104